Protein AF-A0A8W7PUM1-F1 (afdb_monomer)

pLDDT: mean 73.96, std 24.5, range [22.12, 98.56]

Mean predicted aligned error: 22.39 Å

Solvent-accessible surface area (backbone atoms only — not comparable to full-atom values): 66148 Å² total; per-residue (Å²): 107,73,69,59,56,50,51,50,50,53,51,52,50,50,52,53,50,51,54,59,72,36,48,46,68,78,64,76,44,59,55,63,87,59,45,91,87,32,18,67,40,47,52,39,75,71,54,68,24,15,53,37,55,51,51,27,52,63,49,71,75,51,88,57,59,55,34,34,40,26,49,38,89,42,69,29,36,38,44,60,37,40,63,61,45,46,36,44,36,48,77,52,21,82,36,36,69,31,47,71,40,37,59,41,69,84,87,32,35,56,35,45,15,80,89,38,40,53,60,70,63,26,54,54,51,50,61,72,56,49,69,68,60,33,72,76,41,48,66,66,45,44,65,56,50,49,57,48,48,53,56,48,48,68,57,44,52,60,44,16,72,69,54,36,74,44,44,42,40,55,55,38,35,23,45,43,42,32,38,44,34,40,54,42,70,62,44,84,64,54,32,71,82,34,88,76,33,81,85,47,52,46,61,53,60,69,68,36,70,82,40,66,66,52,45,51,25,52,43,16,32,69,62,36,34,65,54,31,73,71,69,68,55,58,74,58,58,71,65,45,51,48,52,31,43,51,56,46,50,50,54,51,52,51,45,70,76,37,69,86,70,74,65,95,33,52,54,47,52,51,54,47,52,32,70,78,32,70,77,92,68,36,59,48,71,51,37,48,16,17,39,53,44,47,51,52,54,60,50,26,60,34,31,18,46,54,38,35,48,36,53,53,50,30,54,72,30,64,66,60,39,49,53,38,39,55,49,51,47,52,51,27,60,75,48,73,15,35,86,43,81,65,53,67,67,69,43,56,63,51,49,20,39,53,49,41,35,35,41,73,57,22,56,43,20,55,47,61,23,20,26,70,40,73,41,74,42,90,95,39,95,89,44,61,50,47,53,75,38,36,35,37,37,42,46,44,32,46,36,54,32,55,94,36,22,63,66,43,88,59,92,52,33,65,37,66,36,91,89,60,59,55,52,44,77,67,52,70,52,61,55,52,53,49,94,80,28,58,74,53,55,69,54,40,51,50,55,26,49,54,54,46,51,59,46,57,46,44,36,44,67,44,62,77,62,71,86,80,76,53,55,38,31,54,35,67,47,79,46,50,53,91,52,48,43,25,32,29,30,66,38,90,86,47,55,71,70,35,74,74,76,66,56,61,65,62,56,48,46,54,46,49,52,50,48,54,52,48,51,49,51,50,50,48,51,47,51,52,47,52,54,50,53,66,73,67,72,85,84,91,85,85,86,84,87,87,89,79,88,86,87,87,85,79,89,82,89,90,89,74,92,70,81,80,57,58,67,59,54,47,44,47,36,46,57,55,23,41,89,82,60,70,68,69,39,41,49,66,61,54,44,53,57,37,26,69,72,71,75,45,93,71,64,64,68,57,53,49,50,51,52,52,52,39,33,75,69,63,46,29,43,71,44,86,42,79,53,96,90,40,88,36,36,32,38,62,47,60,44,31,70,62,31,41,54,51,38,51,56,65,51,73,79,64,76,87,86,78,88,86,83,84,88,88,86,81,89,88,81,87,79,91,87,88,86,88,89,87,82,93,88,91,89,88,89,84,88,88,83,91,82,91,86,86,83,90,80,91,89,85,76,81,80,63,64,70,60,53,59,54,51,52,52,58,73,68,50,76,47,74,67,51,50,47,52,49,51,51,51,50,51,49,50,49,60,74,66,47,81,45,75,67,54,51,52,46,60,57,64,70,52,70,85,75,80,81,87,83,75,52,72,40,96,54,46,32,59,68,54,45,46,59,62,53,80,72,63,81,90,86,83,88,84,88,85,85,83,80,87,84,88,85,89,83,86,85,86,89,80,91,83,92,81,91,83,90,90,88,86,86,84,84,89,77,92,81,88,81,91,83,91,86,82,88,84,91,88,86,89,83,89,84,89,87,86,91,87,94,85,91,83,92,75,81,83,83,84,77,94,41,49,30,35,38,80,52,81,53,100,67,40,38,77,88,74,36,72,36,97,50,33,76,68,41,96,48,60,96,76,41,37,36,35,23,44,46,74,54,78,85,70,86,87,73,95,82,82,80,91,72,84,83,82,87,80,87,79,88,83,89,77,88,83,81,85,85,79,92,74,81,68,67,78,41,74,55,53,86,78,97,74,59,73,91,77,54,70,44,62,82,76,43,76,29,50,34,41,37,36,55,66,51,63,68,75,91,65,95,61,106,58,83,64,45,51,74,67,58,60,64,65,48,55,64,48,54,32,38,74,44,25,38,36,40,40,49,34,63,79,77,36,49,61,52,49,60,47,39,38,49,76,47,60,26,50,76,79,50,65,35,33,39,36,28,19,43,100,84,73,43,73,42,70,48,79,48,90,97,54,94,61,62,49,36,58,49,38,29,41,27,26,37,21,73,77,58,85,79,56,50,79,80,82,67,79,58,65,45,82,42,61,71,65,61,95,89,53,74,61,70,65,57,58,56,51,49,40,63,30,38,65,64,49,48,35,42,67,44,77,64,53,95,86,65,60,37,69,32,45

Radius of gyration: 42.11 Å; Cα contacts (8 Å, |Δi|>4): 1320; chains: 1; bounding box: 124×112×113 Å

InterPro domains:
  IPR001128 Cytochrome P450 [PF00067] (59-478)
  IPR001128 Cytochrome P450 [PR00385] (298-315)
  IPR001128 Cytochrome P450 [PR00385] (352-363)
  IPR001128 Cytochrome P450 [PR00385] (429-438)
  IPR002401 Cytochrome P450, E-class, group I [PR00463] (287-304)
  IPR002401 Cytochrome P450, E-class, group I [PR00463] (307-333)
  IPR002401 Cytochrome P450, E-class, group I [PR00463] (394-418)
  IPR002401 Cytochrome P450, E-class, group I [PR00463] (428-438)
  IPR002401 Cytochrome P450, E-class, group I [PR00463] (438-461)
  IPR007757 MT-A70-like [PF05063] (944-1099)
  IPR007757 MT-A70-like [PS51143] (906-1099)
  IPR017972 Cytochrome P450, conserved site [PS00086] (431-440)
  IPR029063 S-adenosyl-L-methionine-dependent methyltransferase superfamily [SSF53335] (942-1084)
  IPR036396 Cytochrome P450 superfamily [G3DSA:1.10.630.10] (12-500)
  IPR036396 Cytochrome P450 superfamily [SSF48264] (19-492)
  IPR050476 Insect Cytochrome P450 Detoxification [PTHR24292] (3-487)

Organism: Anopheles coluzzii (NCBI:txid1518534)

Secondary structure (DSSP, 8-state):
-HHHHHHHHHHHHHHHHHHHTTTTGGGT--BPPPBTTTBT-HHHHTTSS-HHHHHHHHHHT---SEEEEEETTEEEEEE--HHHHHHHHHTSGGGG-B-----BTTTBGGG-STTT--HHHHHHHHHHHGGGGSHHHHHHHHHHHHHHHHHHHHHHHHHHHTT-EEEHHHHHHHHHHHHHIIIIISS---TTT-TT-TTTHHHHHHT-TT-HHHHHHHHHHHT-HHHHHHH---SS-HHHHHHHHHHHHHHHHHHHH-TT----SHHHHHHHHHHS--GGGSPPHHHHHHHHHHHHHHHHHHHHHHHHHHHHHHHT-HHHHHHHHHHHHHHHHHTTT---TTHHHH-HHHHHHHHHHHHHS-SSSEEEEE-SS-EEPTT-TT-EE-TT-EEEEEHHHHTT-TTTSSSTTS--GGGG-SSS--S-TTT--TT--STTS-SSHHHHHHHHHHHHHHHHTTEEEEESS-SS--B-TT-SS--BTT--EEEEEE-TT----------HHHHHHHHHHHHHHHHHHHHHHHHHHHHHHHTT-----------------------S-----HHHHHHHHHHHH-TT--SSEEHHHHHHHHHHHHTS---HHHHHHHHHHHHHTTSEEEEEEEETTEEEEEEEEE-HHHHHHHHHHHHHT-PPPPP----------------------------------------SSTTTHHHHHHHHHHHHSPPHHHHHHHHHHHHHHHHHHS--HHHHHHHHHTS-SS---PPPEEEEEEHHHHHHHHTT-------------------------------------------------------------------------SEEEEEE--TT--GGG-B-TTGGG-TTTTT--SBEEEE--------------PPP-------------------PPP------TTTS-GGGG---SEEEE---B--SS--SS--B-HHHHHH-SHHHH-SSEEEEEEE-TTHHHHHHHHHHHTT-EEEEEEEEEEE-TTSPBP-B--TT-SS-B-EEEEEEEEES--S---TTSS-SEEEEE--STT---THHHHHHHHHSTT--EEEES--TT---TT-

Nearest PDB structures (foldseek):
  2v0m-assembly3_C  TM=9.071E-01  e=1.829E-29  Homo sapiens
  5k7u-assembly1_A  TM=9.657E-01  e=1.139E-23  Homo sapiens
  8vz7-assembly1_A  TM=8.121E-01  e=1.557E-19  Homo sapiens
  1og2-assembly1_A  TM=8.082E-01  e=1.223E-19  Homo sapiens
  7rl2-assembly1_A  TM=8.105E-01  e=2.650E-19  Homo sapiens

Sequence (1099 aa):
MFVYTLALFTVVLYLALRYVYSYWARQGFPHLRPEIPYGNLRALAEKRESFGVTVNELYARSTERLLGVYLFFRPAILVRDAHLAKRILVADFQHFHDRGVFCDEHRDPMSANLFALPGARWKRLRAKLTPTFTSGQLRQMMPTFLDVSEKLLAELEPLAAEGRVVDMRDISSRYVLDVIATVFFGFETHCLRDPNDPFVEPLRDLNNPNSFVNNIRSAGVFVCPGLLKLTGLSSLPPGMRQFATEVVTHQIEHRERHPQQRRKDFIQLLIDLRREANGQDALTIAQCAANVFLFYVAGADTSTGVISFTLHELTHNGEALAKARQEIDHVLERHGGVISYESLQELAYLDLCVKETLRKYPGLPILNRVCTEDYPVPGAADVVIRAGTQVIIPLLGISMDEKYFPEPEVYMPERFDEQTPNYDPDAYYPFGLGPRNCIGLRQGIMLSKIGLVLMLSRFDFEATVPRKVRFEPANVTLTPDGGLPMKITVRDDRAKVQLSSINMSSWEEIQAVKVKRNSLREKLEKRKKERQDLLGNSSPGGPGAVAGLIKIESATNLSEDKDIDAEVEKCLVQVLADKSLILPSNSAQIAELVEKHVQKAVLRDSIAYYLHKLAGQKLINVKEVSIGGTVGYEVISAEHINLQALHDDMAMNHGPAGPGNRDGHKRKADCSKDLPDGGSKVARGTLAGAKDEGRKGNSVDASLSCKASDILSLLSLPSTREKQSKKVGEEILELLSKPTAKERSLVEKFKSQGGAQVMEFCPHGTRIECMRSSEASPESKEPSDSKKAHETDDEFEKDKETAVPAEDVSNKSDAVGPNEIKLEPESSEAASAEPRLEAEDTKTKYQCNKLHFKKIIQNHTDETLGDCSFLNTCFHMDTCKYVHYEVDTYVDQTPNTVPAKFETTDEHVAGPKRPIADASATLYPPQWIQCDLRFLDMTVLGKFAVVMADPPWDIHMELPYGTMSDDEMRQLGVPALQDDGLIFLWVTGRAMELGRECLKLWGYERVDELIWVKTNQLQRIIRTGRTGHWLNHGKEHCLVGMKGNPPNLNRGLDCDVIVAEVRATSHKPDEIYGIIERLSPGTRKIELFGRPHNVQPNW

Structure (mmCIF, N/CA/C/O backbone):
data_AF-A0A8W7PUM1-F1
#
_entry.id   AF-A0A8W7PUM1-F1
#
loop_
_atom_site.group_PDB
_atom_site.id
_atom_site.type_symbol
_atom_site.label_atom_id
_atom_site.label_alt_id
_atom_site.label_comp_id
_atom_site.label_asym_id
_atom_site.label_entity_id
_atom_site.label_seq_id
_atom_site.pdbx_PDB_ins_code
_atom_site.Cartn_x
_atom_site.Cartn_y
_atom_site.Cartn_z
_atom_site.occupancy
_atom_site.B_iso_or_equiv
_atom_site.auth_seq_id
_atom_site.auth_comp_id
_atom_site.auth_asym_id
_atom_site.auth_atom_id
_atom_site.pdbx_PDB_model_num
ATOM 1 N N . MET A 1 1 ? 10.430 26.021 -53.546 1.00 79.44 1 MET A N 1
ATOM 2 C CA . MET A 1 1 ? 11.208 25.487 -52.405 1.00 79.44 1 MET A CA 1
ATOM 3 C C . MET A 1 1 ? 10.332 25.174 -51.199 1.00 79.44 1 MET A C 1
ATOM 5 O O . MET A 1 1 ? 10.049 24.000 -51.038 1.00 79.44 1 MET A O 1
ATOM 9 N N . PHE A 1 2 ? 9.837 26.155 -50.427 1.00 87.81 2 PHE A N 1
ATOM 10 C CA . PHE A 1 2 ? 9.147 25.932 -49.135 1.00 87.81 2 PHE A CA 1
ATOM 11 C C . PHE A 1 2 ? 8.124 24.770 -49.097 1.00 87.81 2 PHE A C 1
ATOM 13 O O . PHE A 1 2 ? 8.197 23.914 -48.218 1.00 87.81 2 PHE A O 1
ATOM 20 N N . VAL A 1 3 ? 7.223 24.684 -50.086 1.00 91.00 3 VAL A N 1
ATOM 21 C CA . VAL A 1 3 ? 6.227 23.595 -50.185 1.00 91.00 3 VAL A CA 1
ATOM 22 C C . VAL A 1 3 ? 6.885 22.217 -50.341 1.00 91.00 3 VAL A C 1
ATOM 24 O O . VAL A 1 3 ? 6.496 21.277 -49.657 1.00 91.00 3 VAL A O 1
ATOM 27 N N . TYR A 1 4 ? 7.925 22.093 -51.172 1.00 91.69 4 TYR A N 1
ATOM 28 C CA . TYR A 1 4 ? 8.663 20.838 -51.357 1.00 91.69 4 TYR A CA 1
ATOM 29 C C . TYR A 1 4 ? 9.466 20.442 -50.114 1.00 91.69 4 TYR A C 1
ATOM 31 O O . TYR A 1 4 ? 9.521 19.264 -49.782 1.00 91.69 4 TYR A O 1
ATOM 39 N N . THR A 1 5 ? 10.043 21.404 -49.384 1.00 91.25 5 THR A N 1
ATOM 40 C CA . THR A 1 5 ? 10.724 21.116 -48.110 1.00 91.25 5 THR A CA 1
ATOM 41 C C . THR A 1 5 ? 9.745 20.680 -47.020 1.00 91.25 5 THR A C 1
ATOM 43 O O . THR A 1 5 ? 10.064 19.778 -46.252 1.00 91.25 5 THR A O 1
ATOM 46 N N . LEU A 1 6 ? 8.532 21.246 -46.986 1.00 92.75 6 LEU A N 1
ATOM 47 C CA . LEU A 1 6 ? 7.474 20.825 -46.062 1.00 92.75 6 LEU A CA 1
ATOM 48 C C . LEU A 1 6 ? 6.913 19.439 -46.432 1.00 92.75 6 LEU A C 1
ATOM 50 O O . LEU A 1 6 ? 6.714 18.603 -45.551 1.00 92.75 6 LEU A O 1
ATOM 54 N N . ALA A 1 7 ? 6.724 19.159 -47.726 1.00 92.69 7 ALA A N 1
ATOM 55 C CA . ALA A 1 7 ? 6.322 17.842 -48.224 1.00 92.69 7 ALA A CA 1
ATOM 56 C C . ALA A 1 7 ? 7.382 16.769 -47.912 1.00 92.69 7 ALA A C 1
ATOM 58 O O . ALA A 1 7 ? 7.054 15.713 -47.380 1.00 92.69 7 ALA A O 1
ATOM 59 N N . LEU A 1 8 ? 8.667 17.057 -48.149 1.00 94.00 8 LEU A N 1
ATOM 60 C CA . LEU A 1 8 ? 9.760 16.152 -47.790 1.00 94.00 8 LEU A CA 1
ATOM 61 C C . LEU A 1 8 ? 9.818 15.909 -46.274 1.00 94.00 8 LEU A C 1
ATOM 63 O O . LEU A 1 8 ? 9.903 14.762 -45.848 1.00 94.00 8 LEU A O 1
ATOM 67 N N . PHE A 1 9 ? 9.718 16.963 -45.457 1.00 94.25 9 PHE A N 1
ATOM 68 C CA . PHE A 1 9 ? 9.717 16.843 -43.997 1.00 94.25 9 PHE A CA 1
ATOM 69 C C . PHE A 1 9 ? 8.544 15.996 -43.482 1.00 94.25 9 PHE A C 1
ATOM 71 O O . PHE A 1 9 ? 8.743 15.117 -42.648 1.00 94.25 9 PHE A O 1
ATOM 78 N N . THR A 1 10 ? 7.333 16.214 -44.000 1.00 91.44 10 THR A N 1
ATOM 79 C CA . THR A 1 10 ? 6.138 15.448 -43.605 1.00 91.44 10 THR A CA 1
ATOM 80 C C . THR A 1 10 ? 6.191 13.988 -44.062 1.00 91.44 10 THR A C 1
ATOM 82 O O . THR A 1 10 ? 5.814 13.112 -43.286 1.00 91.44 10 THR A O 1
ATOM 85 N N . VAL A 1 11 ? 6.738 13.692 -45.248 1.00 94.56 11 VAL A N 1
ATOM 86 C CA . VAL A 1 11 ? 6.999 12.310 -45.697 1.00 94.56 11 VAL A CA 1
ATOM 87 C C . VAL A 1 11 ? 8.055 11.627 -44.823 1.00 94.56 11 VAL A C 1
ATOM 89 O O . VAL A 1 11 ? 7.828 10.509 -44.362 1.00 94.56 11 VAL A O 1
ATOM 92 N N . VAL A 1 12 ? 9.180 12.290 -44.531 1.00 94.81 12 VAL A N 1
ATOM 93 C CA . VAL A 1 12 ? 10.233 11.751 -43.649 1.00 94.81 12 VAL A CA 1
ATOM 94 C C . VAL A 1 12 ? 9.695 11.507 -42.236 1.00 94.81 12 VAL A C 1
ATOM 96 O O . VAL A 1 12 ? 9.930 10.440 -41.674 1.00 94.81 12 VAL A O 1
ATOM 99 N N . LEU A 1 13 ? 8.916 12.442 -41.684 1.00 92.06 13 LEU A N 1
ATOM 100 C CA . LEU A 1 13 ? 8.271 12.300 -40.378 1.00 92.06 13 LEU A CA 1
ATOM 101 C C . LEU A 1 13 ? 7.265 11.138 -40.362 1.00 92.06 13 LEU A C 1
ATOM 103 O O . LEU A 1 13 ? 7.278 10.337 -39.430 1.00 92.06 13 LEU A O 1
ATOM 107 N N . TYR A 1 14 ? 6.433 11.000 -41.398 1.00 92.06 14 TYR A N 1
ATOM 108 C CA . TYR A 1 14 ? 5.490 9.887 -41.523 1.00 92.06 14 TYR A CA 1
ATOM 109 C C . TYR A 1 14 ? 6.205 8.529 -41.605 1.00 92.06 14 TYR A C 1
ATOM 111 O O . TYR A 1 14 ? 5.814 7.587 -40.915 1.00 92.06 14 TYR A O 1
ATOM 119 N N . LEU A 1 15 ? 7.280 8.425 -42.393 1.00 93.44 15 LEU A N 1
ATOM 120 C CA . LEU A 1 15 ? 8.081 7.203 -42.501 1.00 93.44 15 LEU A CA 1
ATOM 121 C C . LEU A 1 15 ? 8.812 6.875 -41.190 1.00 93.44 15 LEU A C 1
ATOM 123 O O . LEU A 1 15 ? 8.818 5.715 -40.779 1.00 93.44 15 LEU A O 1
ATOM 127 N N . ALA A 1 16 ? 9.357 7.875 -40.491 1.00 91.88 16 ALA A N 1
ATOM 128 C CA . ALA A 1 16 ? 9.986 7.696 -39.183 1.00 91.88 16 ALA A CA 1
ATOM 129 C C . ALA A 1 16 ? 8.978 7.228 -38.117 1.00 91.88 16 ALA A C 1
ATOM 131 O O . ALA A 1 16 ? 9.247 6.272 -37.387 1.00 91.88 16 ALA A O 1
ATOM 132 N N . LEU A 1 17 ? 7.785 7.832 -38.068 1.00 91.50 17 LEU A N 1
ATOM 133 C CA . LEU A 1 17 ? 6.700 7.389 -37.189 1.00 91.50 17 LEU A CA 1
ATOM 134 C C . LEU A 1 17 ? 6.252 5.965 -37.542 1.00 91.50 17 LEU A C 1
ATOM 136 O O . LEU A 1 17 ? 6.160 5.123 -36.653 1.00 91.50 17 LEU A O 1
ATOM 140 N N . ARG A 1 18 ? 6.057 5.643 -38.827 1.00 92.00 18 ARG A N 1
ATOM 141 C CA . ARG A 1 18 ? 5.729 4.280 -39.283 1.00 92.00 18 ARG A CA 1
ATOM 142 C C . ARG A 1 18 ? 6.819 3.265 -38.909 1.00 92.00 18 ARG A C 1
ATOM 144 O O . ARG A 1 18 ? 6.493 2.137 -38.550 1.00 92.00 18 ARG A O 1
ATOM 151 N N . TYR A 1 19 ? 8.095 3.653 -38.931 1.00 92.69 19 TYR A N 1
ATOM 152 C CA . TYR A 1 19 ? 9.201 2.804 -38.482 1.00 92.69 19 TYR A CA 1
ATOM 153 C C . TYR A 1 19 ? 9.135 2.518 -36.971 1.00 92.69 19 TYR A C 1
ATOM 155 O O . TYR A 1 19 ? 9.243 1.354 -36.576 1.00 92.69 19 TYR A O 1
ATOM 163 N N . VAL A 1 20 ? 8.870 3.526 -36.131 1.00 91.69 20 VAL A N 1
ATOM 164 C CA . VAL A 1 20 ? 8.638 3.349 -34.680 1.00 91.69 20 VAL A CA 1
ATOM 165 C C . VAL A 1 20 ? 7.423 2.446 -34.423 1.00 91.69 20 VAL A C 1
ATOM 167 O O . VAL A 1 20 ? 7.523 1.438 -33.721 1.00 91.69 20 VAL A O 1
ATOM 170 N N . TYR A 1 21 ? 6.299 2.740 -35.077 1.00 94.56 21 TYR A N 1
ATOM 171 C CA . TYR A 1 21 ? 5.039 2.000 -34.960 1.00 94.56 21 TYR A CA 1
ATOM 172 C C . TYR A 1 21 ? 5.033 0.607 -35.606 1.00 94.56 21 TYR A C 1
ATOM 174 O O . TYR A 1 21 ? 4.054 -0.122 -35.475 1.00 94.56 21 TYR A O 1
ATOM 182 N N . SER A 1 22 ? 6.128 0.210 -36.259 1.00 93.94 22 SER A N 1
ATOM 183 C CA . SER A 1 22 ? 6.341 -1.160 -36.744 1.00 93.94 22 SER A CA 1
ATOM 184 C C . SER A 1 22 ? 7.182 -2.025 -35.800 1.00 93.94 22 SER A C 1
ATOM 186 O O . SER A 1 22 ? 7.382 -3.196 -36.101 1.00 93.94 22 SER A O 1
ATOM 188 N N . TYR A 1 23 ? 7.705 -1.478 -34.692 1.00 94.44 23 TYR A N 1
ATOM 189 C CA . TYR A 1 23 ? 8.592 -2.207 -33.773 1.00 94.44 23 TYR A CA 1
ATOM 190 C C . TYR A 1 23 ? 8.029 -3.570 -33.330 1.00 94.44 23 TYR A C 1
ATOM 192 O O . TYR A 1 23 ? 8.692 -4.570 -33.574 1.00 94.44 23 TYR A O 1
ATOM 200 N N . TRP A 1 24 ? 6.811 -3.648 -32.775 1.00 94.62 24 TRP A N 1
ATOM 201 C CA . TRP A 1 24 ? 6.265 -4.936 -32.314 1.00 94.62 24 TRP A CA 1
ATOM 202 C C . TRP A 1 24 ? 6.048 -5.940 -33.456 1.00 94.62 24 TRP A C 1
ATOM 204 O O . TRP A 1 24 ? 6.429 -7.101 -33.325 1.00 94.62 24 TRP A O 1
ATOM 214 N N . ALA A 1 25 ? 5.553 -5.481 -34.611 1.00 92.50 25 ALA A N 1
ATOM 215 C CA . ALA A 1 25 ? 5.431 -6.306 -35.816 1.00 92.50 25 ALA A CA 1
ATOM 216 C C . ALA A 1 25 ? 6.792 -6.854 -36.294 1.00 92.50 25 ALA A C 1
ATOM 218 O O . ALA A 1 25 ? 6.900 -8.025 -36.642 1.00 92.50 25 ALA A O 1
ATOM 219 N N . ARG A 1 26 ? 7.855 -6.038 -36.241 1.00 92.44 26 ARG A N 1
ATOM 220 C CA . ARG A 1 26 ? 9.241 -6.437 -36.557 1.00 92.44 26 ARG A CA 1
ATOM 221 C C . ARG A 1 26 ? 9.910 -7.300 -35.480 1.00 92.44 26 ARG A C 1
ATOM 223 O O . ARG A 1 26 ? 11.069 -7.670 -35.642 1.00 92.44 26 ARG A O 1
ATOM 230 N N . GLN A 1 27 ? 9.229 -7.594 -34.377 1.00 87.12 27 GLN A N 1
ATOM 231 C CA . GLN A 1 27 ? 9.673 -8.539 -33.346 1.00 87.12 27 GLN A CA 1
ATOM 232 C C . GLN A 1 27 ? 8.769 -9.782 -33.281 1.00 87.12 27 GLN A C 1
ATOM 234 O O . GLN A 1 27 ? 8.919 -10.575 -32.361 1.00 87.12 27 GLN A O 1
ATOM 239 N N . GLY A 1 28 ? 7.812 -9.939 -34.209 1.00 85.94 28 GLY A N 1
ATOM 240 C CA . GLY A 1 28 ? 6.838 -11.041 -34.189 1.00 85.94 28 GLY A CA 1
ATOM 241 C C . GLY A 1 28 ? 5.878 -11.018 -32.991 1.00 85.94 28 GLY A C 1
ATOM 242 O O . GLY A 1 28 ? 5.158 -11.982 -32.763 1.00 85.94 28 GLY A O 1
ATOM 243 N N . PHE A 1 29 ? 5.862 -9.935 -32.208 1.00 90.12 29 PHE A N 1
ATOM 244 C CA . PHE A 1 29 ? 5.186 -9.890 -30.913 1.00 90.12 29 PHE A CA 1
ATOM 245 C C . PHE A 1 29 ? 3.680 -9.594 -31.084 1.00 90.12 29 PHE A C 1
ATOM 247 O O . PHE A 1 29 ? 3.346 -8.658 -31.825 1.00 90.12 29 PHE A O 1
ATOM 254 N N . PRO A 1 30 ? 2.759 -10.303 -30.398 1.00 91.75 30 PRO A N 1
ATOM 255 C CA . PRO A 1 30 ? 1.322 -10.015 -30.457 1.00 91.75 30 PRO A CA 1
ATOM 256 C C . PRO A 1 30 ? 1.021 -8.586 -29.991 1.00 91.75 30 PRO A C 1
ATOM 258 O O . PRO A 1 30 ? 1.384 -8.207 -28.879 1.00 91.75 30 PRO A O 1
ATOM 261 N N . HIS A 1 31 ? 0.396 -7.752 -30.827 1.00 94.31 31 HIS A N 1
ATOM 262 C CA . HIS A 1 31 ? 0.266 -6.315 -30.555 1.00 94.31 31 HIS A CA 1
ATOM 263 C C . HIS A 1 31 ? -1.018 -5.696 -31.112 1.00 94.31 31 HIS A C 1
ATOM 265 O O . HIS A 1 31 ? -1.560 -6.141 -32.122 1.00 94.31 31 HIS A O 1
ATOM 271 N N . LEU A 1 32 ? -1.473 -4.607 -30.486 1.00 94.50 32 LEU A N 1
ATOM 272 C CA . LEU A 1 32 ? -2.573 -3.799 -31.013 1.00 94.50 32 LEU A CA 1
ATOM 273 C C . LEU A 1 32 ? -2.058 -2.803 -32.052 1.00 94.50 32 LEU A C 1
ATOM 275 O O . LEU A 1 32 ? -1.153 -2.012 -31.776 1.00 94.50 32 LEU A O 1
ATOM 279 N N . ARG A 1 33 ? -2.689 -2.787 -33.231 1.00 92.50 33 ARG A N 1
ATOM 280 C CA . ARG A 1 33 ? -2.380 -1.847 -34.317 1.00 92.50 33 ARG A CA 1
ATOM 281 C C . ARG A 1 33 ? -2.421 -0.389 -33.810 1.00 92.50 33 ARG A C 1
ATOM 283 O O . ARG A 1 33 ? -3.480 0.048 -33.363 1.00 92.50 33 ARG A O 1
ATOM 290 N N . PRO A 1 34 ? -1.314 0.370 -33.885 1.00 92.88 34 PRO A N 1
ATOM 291 C CA . PRO A 1 34 ? -1.282 1.763 -33.445 1.00 92.88 34 PRO A CA 1
ATOM 292 C C . PRO A 1 34 ? -1.890 2.722 -34.478 1.00 92.88 34 PRO A C 1
ATOM 294 O O . PRO A 1 34 ? -1.804 2.508 -35.690 1.00 92.88 34 PRO A O 1
ATOM 297 N N . GLU A 1 35 ? -2.431 3.833 -33.985 1.00 91.88 35 GLU A N 1
ATOM 298 C CA . GLU A 1 35 ? -2.834 4.999 -34.768 1.00 91.88 35 GLU A CA 1
ATOM 299 C C . GLU A 1 35 ? -1.715 6.051 -34.764 1.00 91.88 35 GLU A C 1
ATOM 301 O O . GLU A 1 35 ? -1.181 6.420 -33.717 1.00 91.88 35 GLU A O 1
ATOM 306 N N . ILE A 1 36 ? -1.353 6.576 -35.935 1.00 89.88 36 ILE A N 1
ATOM 307 C CA . ILE A 1 36 ? -0.339 7.636 -36.048 1.00 89.88 36 ILE A CA 1
ATOM 308 C C . ILE A 1 36 ? -1.031 8.995 -35.834 1.00 89.88 36 ILE A C 1
ATOM 310 O O . ILE A 1 36 ? -2.015 9.248 -36.529 1.00 89.88 36 ILE A O 1
ATOM 314 N N . PRO A 1 37 ? -0.548 9.894 -34.946 1.00 88.31 37 PRO A N 1
ATOM 315 C CA . PRO A 1 37 ? 0.693 9.852 -34.157 1.00 88.31 37 PRO A CA 1
ATOM 316 C C . PRO A 1 37 ? 0.498 9.497 -32.661 1.00 88.31 37 PRO A C 1
ATOM 318 O O . PRO A 1 37 ? 1.332 9.864 -31.836 1.00 88.31 37 PRO A O 1
ATOM 321 N N . TYR A 1 38 ? -0.608 8.854 -32.276 1.00 88.75 38 TYR A N 1
ATOM 322 C CA . TYR A 1 38 ? -1.003 8.666 -30.868 1.00 88.75 38 TYR A CA 1
ATOM 323 C C . TYR A 1 38 ? -0.606 7.309 -30.258 1.00 88.75 38 TYR A C 1
ATOM 325 O O . TYR A 1 38 ? -0.757 7.105 -29.051 1.00 88.75 38 TYR A O 1
ATOM 333 N N . GLY A 1 39 ? -0.105 6.369 -31.061 1.00 92.25 39 GLY A N 1
ATOM 334 C CA . GLY A 1 39 ? 0.108 4.992 -30.622 1.00 92.25 39 GLY A CA 1
ATOM 335 C C . GLY A 1 39 ? -1.233 4.313 -30.365 1.00 92.25 39 GLY A C 1
ATOM 336 O O . GLY A 1 39 ? -2.104 4.329 -31.229 1.00 92.25 39 GLY A O 1
ATOM 337 N N . ASN A 1 40 ? -1.425 3.744 -29.178 1.00 93.69 40 ASN A N 1
ATOM 338 C CA . ASN A 1 40 ? -2.722 3.200 -28.766 1.00 93.69 40 ASN A CA 1
ATOM 339 C C . ASN A 1 40 ? -3.477 4.128 -27.788 1.00 93.69 40 ASN A C 1
ATOM 341 O O . ASN A 1 40 ? -4.542 3.763 -27.305 1.00 93.69 40 ASN A O 1
ATOM 345 N N . LEU A 1 41 ? -2.959 5.331 -27.498 1.00 90.81 41 LEU A N 1
ATOM 346 C CA . LEU A 1 41 ? -3.507 6.256 -26.490 1.00 90.81 41 LEU A CA 1
ATOM 347 C C . LEU A 1 41 ? -4.312 7.418 -27.096 1.00 90.81 41 LEU A C 1
ATOM 349 O O . LEU A 1 41 ? -4.270 8.546 -26.602 1.00 90.81 41 LEU A O 1
ATOM 353 N N . ARG A 1 42 ? -5.047 7.164 -28.183 1.00 89.94 42 ARG A N 1
ATOM 354 C CA . ARG A 1 42 ? -5.805 8.209 -28.884 1.00 89.94 42 ARG A CA 1
ATOM 355 C C . ARG A 1 42 ? -6.915 8.824 -28.022 1.00 89.94 42 ARG A C 1
ATOM 357 O O . ARG A 1 42 ? -7.019 10.045 -27.987 1.00 89.94 42 ARG A O 1
ATOM 364 N N . ALA A 1 43 ? -7.692 8.018 -27.297 1.00 87.44 43 ALA A N 1
ATOM 365 C CA . ALA A 1 43 ? -8.768 8.522 -26.436 1.00 87.44 43 ALA A CA 1
ATOM 366 C C . ALA A 1 43 ? -8.249 9.453 -25.323 1.00 87.44 43 ALA A C 1
ATOM 368 O O . ALA A 1 43 ? -8.803 10.531 -25.105 1.00 87.44 43 ALA A O 1
ATOM 369 N N . LEU A 1 44 ? -7.120 9.091 -24.703 1.00 86.12 44 LEU A N 1
ATOM 370 C CA . LEU A 1 44 ? -6.387 9.934 -23.756 1.00 86.12 44 LEU A CA 1
ATOM 371 C C . LEU A 1 44 ? -5.902 11.248 -24.400 1.00 86.12 44 LEU A C 1
ATOM 373 O O . LEU A 1 44 ? -6.056 12.322 -23.821 1.00 86.12 44 LEU A O 1
ATOM 377 N N . ALA A 1 45 ? -5.336 11.181 -25.611 1.00 84.62 45 ALA A N 1
ATOM 378 C CA . ALA A 1 45 ? -4.835 12.349 -26.341 1.00 84.62 45 ALA A CA 1
ATOM 379 C C . ALA A 1 45 ? -5.952 13.313 -26.788 1.00 84.62 45 ALA A C 1
ATOM 381 O O . ALA A 1 45 ? -5.761 14.527 -26.784 1.00 84.62 45 ALA A O 1
ATOM 382 N N . GLU A 1 46 ? -7.122 12.775 -27.137 1.00 86.69 46 GLU A N 1
ATOM 383 C CA . GLU A 1 46 ? -8.339 13.519 -27.484 1.00 86.69 46 GLU A CA 1
ATOM 384 C C . GLU A 1 46 ? -9.167 13.923 -26.239 1.00 86.69 46 GLU A C 1
ATOM 386 O O . GLU A 1 46 ? -10.291 14.397 -26.391 1.00 86.69 46 GLU A O 1
ATOM 391 N N . LYS A 1 47 ? -8.624 13.753 -25.017 1.00 83.75 47 LYS A N 1
ATOM 392 C CA . LYS A 1 47 ? -9.274 14.021 -23.715 1.00 83.75 47 LYS A CA 1
ATOM 393 C C . LYS A 1 47 ? -10.678 13.400 -23.560 1.00 83.75 47 LYS A C 1
ATOM 395 O O . LYS A 1 47 ? -11.572 14.029 -23.000 1.00 83.75 47 LYS A O 1
ATOM 400 N N . ARG A 1 48 ? -10.887 12.166 -24.028 1.00 86.06 48 ARG A N 1
ATOM 401 C CA . ARG A 1 48 ? -12.151 11.432 -23.807 1.00 86.06 48 ARG A CA 1
ATOM 402 C C . ARG A 1 48 ? -12.160 10.583 -22.536 1.00 86.06 48 ARG A C 1
ATOM 404 O O . ARG A 1 48 ? -13.227 10.336 -21.992 1.00 86.06 48 ARG A O 1
ATOM 411 N N . GLU A 1 49 ? -10.992 10.149 -22.069 1.00 87.62 49 GLU A N 1
ATOM 412 C CA . GLU A 1 49 ? -10.841 9.136 -21.013 1.00 87.62 49 GLU A CA 1
ATOM 413 C C . GLU A 1 49 ? -9.643 9.418 -20.100 1.00 87.62 49 GLU A C 1
ATOM 415 O O . GLU A 1 49 ? -8.702 10.122 -20.483 1.00 87.62 49 GLU A O 1
ATOM 420 N N . SER A 1 50 ? -9.657 8.840 -18.895 1.00 88.88 50 SER A N 1
ATOM 421 C CA . SER A 1 50 ? -8.483 8.752 -18.020 1.00 88.88 50 SER A CA 1
ATOM 422 C C . SER A 1 50 ? -7.490 7.702 -18.537 1.00 88.88 50 SER A C 1
ATOM 424 O O . SER A 1 50 ? -7.858 6.776 -19.265 1.00 88.88 50 SER A O 1
ATOM 426 N N . PHE A 1 51 ? -6.217 7.795 -18.137 1.00 88.25 51 PHE A N 1
ATOM 427 C CA . PHE A 1 51 ? -5.196 6.846 -18.610 1.00 88.25 51 PHE A CA 1
ATOM 428 C C . PHE A 1 51 ? -5.503 5.399 -18.180 1.00 88.25 51 PHE A C 1
ATOM 430 O O . PHE A 1 51 ? -5.243 4.460 -18.930 1.00 88.25 51 PHE A O 1
ATOM 437 N N . GLY A 1 52 ? -6.115 5.221 -17.004 1.00 90.75 52 GLY A N 1
ATOM 438 C CA . GLY A 1 52 ? -6.573 3.920 -16.521 1.00 90.75 52 GLY A CA 1
ATOM 439 C C . GLY A 1 52 ? -7.679 3.300 -17.371 1.00 90.75 52 GLY A C 1
ATOM 440 O O . GLY A 1 52 ? -7.609 2.113 -17.681 1.00 90.75 52 GLY A O 1
ATOM 441 N N . VAL A 1 53 ? -8.669 4.103 -17.774 1.00 92.94 53 VAL A N 1
ATOM 442 C CA . VAL A 1 53 ? -9.799 3.643 -18.597 1.00 92.94 53 VAL A CA 1
ATOM 443 C C . VAL A 1 53 ? -9.325 3.255 -19.996 1.00 92.94 53 VAL A C 1
ATOM 445 O O . VAL A 1 53 ? -9.604 2.140 -20.426 1.00 92.94 53 VAL A O 1
ATOM 448 N N . THR A 1 54 ? -8.505 4.080 -20.657 1.00 93.38 54 THR A N 1
ATOM 449 C CA . THR A 1 54 ? -7.955 3.718 -21.975 1.00 93.38 54 THR A CA 1
ATOM 450 C C . THR A 1 54 ? -7.102 2.447 -21.902 1.00 93.38 54 THR A C 1
ATOM 452 O O . THR A 1 54 ? -7.186 1.598 -22.784 1.00 93.38 54 THR A O 1
ATOM 455 N N . VAL A 1 55 ? -6.303 2.247 -20.845 1.00 94.12 55 VAL A N 1
ATOM 456 C CA . VAL A 1 55 ? -5.537 0.995 -20.681 1.00 94.12 55 VAL A CA 1
ATOM 457 C C . VAL A 1 55 ? -6.449 -0.212 -20.405 1.00 94.12 55 VAL A C 1
ATOM 459 O O . VAL A 1 55 ? -6.141 -1.306 -20.876 1.00 94.12 55 VAL A O 1
ATOM 462 N N . ASN A 1 56 ? -7.582 -0.028 -19.721 1.00 94.81 56 ASN A N 1
ATOM 463 C CA . ASN A 1 56 ? -8.610 -1.062 -19.576 1.00 94.81 56 ASN A CA 1
ATOM 464 C C . ASN A 1 56 ? -9.251 -1.427 -20.931 1.00 94.81 56 ASN A C 1
ATOM 466 O O . ASN A 1 56 ? -9.394 -2.605 -21.248 1.00 94.81 56 ASN A O 1
ATOM 470 N N . GLU A 1 57 ? -9.537 -0.452 -21.800 1.00 93.81 57 GLU A N 1
ATOM 471 C CA . GLU A 1 57 ? -9.990 -0.764 -23.162 1.00 93.81 57 GLU A CA 1
ATOM 472 C C . GLU A 1 57 ? -8.946 -1.562 -23.956 1.00 93.81 57 GLU A C 1
ATOM 474 O O . GLU A 1 57 ? -9.284 -2.523 -24.646 1.00 93.81 57 GLU A O 1
ATOM 479 N N . LEU A 1 58 ? -7.663 -1.194 -23.864 1.00 94.94 58 LEU A N 1
ATOM 480 C CA . LEU A 1 58 ? -6.583 -1.935 -24.528 1.00 94.94 58 LEU A CA 1
ATOM 481 C C . LEU A 1 58 ? -6.415 -3.355 -23.961 1.00 94.94 58 LEU A C 1
ATOM 483 O O . LEU A 1 58 ? -6.016 -4.251 -24.700 1.00 94.94 58 LEU A O 1
ATOM 487 N N . TYR A 1 59 ? -6.755 -3.575 -22.688 1.00 96.19 59 TYR A N 1
ATOM 488 C CA . TYR A 1 59 ? -6.827 -4.904 -22.079 1.00 96.19 59 TYR A CA 1
ATOM 489 C C . TYR A 1 59 ? -7.990 -5.734 -22.640 1.00 96.19 59 TYR A C 1
ATOM 491 O O . TYR A 1 59 ? -7.794 -6.908 -22.941 1.00 96.19 59 TYR A O 1
ATOM 499 N N . ALA A 1 60 ? -9.174 -5.142 -22.815 1.00 95.06 60 ALA A N 1
ATOM 500 C CA . ALA A 1 60 ? -10.361 -5.838 -23.321 1.00 95.06 60 ALA A CA 1
ATOM 501 C C . ALA A 1 60 ? -10.294 -6.172 -24.828 1.00 95.06 60 ALA A C 1
ATOM 503 O O . ALA A 1 60 ? -10.953 -7.097 -25.294 1.00 95.06 60 ALA A O 1
ATOM 504 N N . ARG A 1 61 ? -9.481 -5.446 -25.609 1.00 94.75 61 ARG A N 1
ATOM 505 C CA . ARG A 1 61 ? -9.340 -5.615 -27.073 1.00 94.75 61 ARG A CA 1
ATOM 506 C C . ARG A 1 61 ? -8.495 -6.826 -27.514 1.00 94.75 61 ARG A C 1
ATOM 508 O O . ARG A 1 61 ? -8.199 -6.941 -28.702 1.00 94.75 61 ARG A O 1
ATOM 515 N N . SER A 1 62 ? -8.063 -7.698 -26.602 1.00 93.38 62 SER A N 1
ATOM 516 C CA . SER A 1 62 ? -7.305 -8.914 -26.930 1.00 93.38 62 SER A CA 1
ATOM 517 C C . SER A 1 62 ? -7.448 -9.983 -25.847 1.00 93.38 62 SER A C 1
ATOM 519 O O . SER A 1 62 ? -7.561 -9.660 -24.669 1.00 93.38 62 SER A O 1
ATOM 521 N N . THR A 1 63 ? -7.376 -11.256 -26.234 1.00 91.94 63 THR A N 1
ATOM 522 C CA . THR A 1 63 ? -7.296 -12.411 -25.324 1.00 91.94 63 THR A CA 1
ATOM 523 C C . THR A 1 63 ? -5.858 -12.786 -24.948 1.00 91.94 63 THR A C 1
ATOM 525 O O . THR A 1 63 ? -5.661 -13.590 -24.039 1.00 91.94 63 THR A O 1
ATOM 528 N N . GLU A 1 64 ? -4.854 -12.193 -25.601 1.00 92.12 64 GLU A N 1
ATOM 529 C CA . GLU A 1 64 ? -3.441 -12.563 -25.455 1.00 92.12 64 GLU A CA 1
ATOM 530 C C . GLU A 1 64 ? -2.895 -12.409 -24.032 1.00 92.12 64 GLU A C 1
ATOM 532 O O . GLU A 1 64 ? -3.324 -11.549 -23.261 1.00 92.12 64 GLU A O 1
ATOM 537 N N . ARG A 1 65 ? -1.895 -13.229 -23.690 1.00 92.75 65 ARG A N 1
ATOM 538 C CA . ARG A 1 65 ? -1.258 -13.238 -22.359 1.00 92.75 65 ARG A CA 1
ATOM 539 C C . ARG A 1 65 ? -0.414 -11.983 -22.101 1.00 92.75 65 ARG A C 1
ATOM 541 O O . ARG A 1 65 ? -0.420 -11.424 -21.000 1.00 92.75 65 ARG A O 1
ATOM 548 N N . LEU A 1 66 ? 0.309 -11.554 -23.133 1.00 94.81 66 LEU A N 1
ATOM 549 C CA . LEU A 1 66 ? 1.123 -10.344 -23.196 1.00 94.81 66 LEU A CA 1
ATOM 550 C C . LEU A 1 66 ? 0.787 -9.611 -24.493 1.00 94.81 66 LEU A C 1
ATOM 552 O O . LEU A 1 66 ? 0.665 -10.243 -25.537 1.00 94.81 66 LEU A O 1
ATOM 556 N N . LEU A 1 67 ? 0.660 -8.287 -24.433 1.00 95.50 67 LEU A N 1
ATOM 557 C CA . LEU A 1 67 ? 0.184 -7.494 -25.562 1.00 95.50 67 LEU A CA 1
ATOM 558 C C . LEU A 1 67 ? 1.074 -6.271 -25.797 1.00 95.50 67 LEU A C 1
ATOM 560 O O . LEU A 1 67 ? 1.189 -5.388 -24.947 1.00 95.50 67 LEU A O 1
ATOM 564 N N . GLY A 1 68 ? 1.704 -6.215 -26.967 1.00 96.25 68 GLY A N 1
ATOM 565 C CA . GLY A 1 68 ? 2.482 -5.073 -27.425 1.00 96.25 68 GLY A CA 1
ATOM 566 C C . GLY A 1 68 ? 1.578 -3.868 -27.676 1.00 96.25 68 GLY A C 1
ATOM 567 O O . GLY A 1 68 ? 0.622 -3.931 -28.452 1.00 96.25 68 GLY A O 1
ATOM 568 N N . VAL A 1 69 ? 1.888 -2.754 -27.022 1.00 96.19 69 VAL A N 1
ATOM 569 C CA . VAL A 1 69 ? 1.180 -1.475 -27.153 1.00 96.19 69 VAL A CA 1
ATOM 570 C C . VAL A 1 69 ? 2.170 -0.315 -27.288 1.00 96.19 69 VAL A C 1
ATOM 572 O O . VAL A 1 69 ? 3.380 -0.462 -27.087 1.00 96.19 69 VAL A O 1
ATOM 575 N N . TYR A 1 70 ? 1.652 0.856 -27.643 1.00 94.06 70 TYR A N 1
ATOM 576 C CA . TYR A 1 70 ? 2.399 2.088 -27.849 1.00 94.06 70 TYR A CA 1
ATOM 577 C C . TYR A 1 70 ? 1.861 3.214 -26.967 1.00 94.06 70 TYR A C 1
ATOM 579 O O . TYR A 1 70 ? 0.775 3.755 -27.190 1.00 94.06 70 TYR A O 1
ATOM 587 N N . LEU A 1 71 ? 2.674 3.593 -25.985 1.00 90.81 71 LEU A N 1
ATOM 588 C CA . LEU A 1 71 ? 2.469 4.723 -25.090 1.00 90.81 71 LEU A CA 1
ATOM 589 C C . LEU A 1 71 ? 2.961 5.997 -25.798 1.00 90.81 71 LEU A C 1
ATOM 591 O O . LEU A 1 71 ? 4.128 6.383 -25.684 1.00 90.81 71 LEU A O 1
ATOM 595 N N . PHE A 1 72 ? 2.090 6.600 -26.612 1.00 89.06 72 PHE A N 1
ATOM 596 C CA . PHE A 1 72 ? 2.468 7.554 -27.663 1.00 89.06 72 PHE A CA 1
ATOM 597 C C . PHE A 1 72 ? 3.544 6.965 -28.588 1.00 89.06 72 PHE A C 1
ATOM 599 O O . PHE A 1 72 ? 3.239 6.076 -29.375 1.00 89.06 72 PHE A O 1
ATOM 606 N N . PHE A 1 73 ? 4.795 7.423 -28.500 1.00 87.44 73 PHE A N 1
ATOM 607 C CA . PHE A 1 73 ? 5.915 6.947 -29.327 1.00 87.44 73 PHE A CA 1
ATOM 608 C C . PHE A 1 73 ? 6.722 5.811 -28.675 1.00 87.44 73 PHE A C 1
ATOM 610 O O . PHE A 1 73 ? 7.640 5.275 -29.293 1.00 87.44 73 PHE A O 1
ATOM 617 N N . ARG A 1 74 ? 6.427 5.456 -27.416 1.00 89.06 74 ARG A N 1
ATOM 618 C CA . ARG A 1 74 ? 7.196 4.480 -26.633 1.00 89.06 74 ARG A CA 1
ATOM 619 C C . ARG A 1 74 ? 6.544 3.091 -26.709 1.00 89.06 74 ARG A C 1
ATOM 621 O O . ARG A 1 74 ? 5.404 2.963 -26.261 1.00 89.06 74 ARG A O 1
ATOM 628 N N . PRO A 1 75 ? 7.223 2.046 -27.217 1.00 93.12 75 PRO A N 1
ATOM 629 C CA . PRO A 1 75 ? 6.712 0.682 -27.114 1.00 93.12 75 PRO A CA 1
ATOM 630 C C . PRO A 1 75 ? 6.680 0.228 -25.645 1.00 93.12 75 PRO A C 1
ATOM 632 O O . PRO A 1 75 ? 7.599 0.510 -24.870 1.00 93.12 75 PRO A O 1
ATOM 635 N N . ALA A 1 76 ? 5.611 -0.467 -25.266 1.00 95.38 76 ALA A N 1
ATOM 636 C CA . ALA A 1 76 ? 5.419 -1.078 -23.955 1.00 95.38 76 ALA A CA 1
ATOM 637 C C . ALA A 1 76 ? 4.672 -2.416 -24.084 1.00 95.38 76 ALA A C 1
ATOM 639 O O . ALA A 1 76 ? 3.960 -2.633 -25.063 1.00 95.38 76 ALA A O 1
ATOM 640 N N . ILE A 1 77 ? 4.815 -3.292 -23.093 1.00 96.69 77 ILE A N 1
ATOM 641 C CA . ILE A 1 77 ? 4.059 -4.545 -22.988 1.00 96.69 77 ILE A CA 1
ATOM 642 C C . ILE A 1 77 ? 2.992 -4.381 -21.910 1.00 96.69 77 ILE A C 1
ATOM 644 O O . ILE A 1 77 ? 3.300 -4.033 -20.768 1.00 96.69 77 ILE A O 1
ATOM 648 N N . LEU A 1 78 ? 1.744 -4.660 -22.269 1.00 97.12 78 LEU A N 1
ATOM 649 C CA . LEU A 1 78 ? 0.630 -4.820 -21.347 1.00 97.12 78 LEU A CA 1
ATOM 650 C C . LEU A 1 78 ? 0.577 -6.288 -20.895 1.00 97.12 78 LEU A C 1
ATOM 652 O O . LEU A 1 78 ? 0.450 -7.191 -21.723 1.00 97.12 78 LEU A O 1
ATOM 656 N N . VAL A 1 79 ? 0.705 -6.532 -19.592 1.00 97.06 79 VAL A N 1
ATOM 657 C CA . VAL A 1 79 ? 0.634 -7.877 -19.002 1.00 97.06 79 VAL A CA 1
ATOM 658 C C . VAL A 1 79 ? -0.820 -8.176 -18.680 1.00 97.06 79 VAL A C 1
ATOM 660 O O . VAL A 1 79 ? -1.369 -7.551 -17.775 1.00 97.06 79 VAL A O 1
ATOM 663 N N . ARG A 1 80 ? -1.454 -9.099 -19.413 1.00 95.81 80 ARG A N 1
ATOM 664 C CA . ARG A 1 80 ? -2.863 -9.434 -19.165 1.00 95.81 80 ARG A CA 1
ATOM 665 C C . ARG A 1 80 ? -3.058 -10.550 -18.135 1.00 95.81 80 ARG A C 1
ATOM 667 O O . ARG A 1 80 ? -4.078 -10.581 -17.454 1.00 95.81 80 ARG A O 1
ATOM 674 N N . ASP A 1 81 ? -2.068 -11.431 -18.010 1.00 95.88 81 ASP A N 1
ATOM 675 C CA . ASP A 1 81 ? -2.042 -12.538 -17.051 1.00 95.88 81 ASP A CA 1
ATOM 676 C C . ASP A 1 81 ? -1.679 -12.071 -15.630 1.00 95.88 81 ASP A C 1
ATOM 678 O O . ASP A 1 81 ? -0.555 -11.632 -15.366 1.00 95.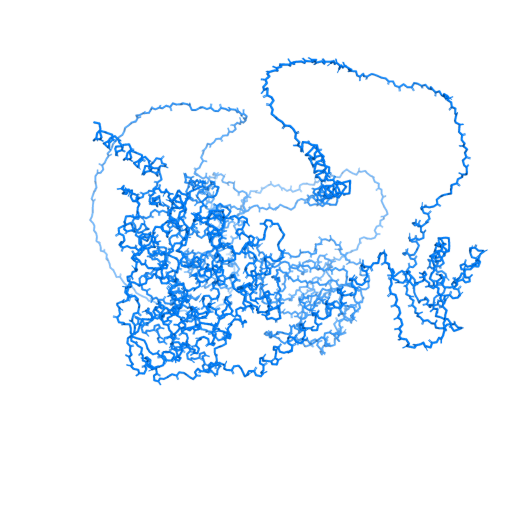88 81 ASP A O 1
ATOM 682 N N . ALA A 1 82 ? -2.632 -12.217 -14.708 1.00 97.06 82 ALA A N 1
ATOM 683 C CA . ALA A 1 82 ? -2.486 -11.885 -13.296 1.00 97.06 82 ALA A CA 1
ATOM 684 C C . ALA A 1 82 ? -1.384 -12.681 -12.573 1.00 97.06 82 ALA A C 1
ATOM 686 O O . ALA A 1 82 ? -0.626 -12.104 -11.793 1.00 97.06 82 ALA A O 1
ATOM 687 N N . HIS A 1 83 ? -1.216 -13.972 -12.877 1.00 96.81 83 HIS A N 1
ATOM 688 C CA . HIS A 1 83 ? -0.181 -14.806 -12.258 1.00 96.81 83 HIS A CA 1
ATOM 689 C C . HIS A 1 83 ? 1.214 -14.355 -12.696 1.00 96.81 83 HIS A C 1
ATOM 691 O O . HIS A 1 83 ? 2.123 -14.214 -11.873 1.00 96.81 83 HIS A O 1
ATOM 697 N N . LEU A 1 84 ? 1.382 -14.052 -13.988 1.00 96.44 84 LEU A N 1
ATOM 698 C CA . LEU A 1 84 ? 2.621 -13.481 -14.515 1.00 96.44 84 LEU A CA 1
ATOM 699 C C . LEU A 1 84 ? 2.889 -12.089 -13.928 1.00 96.44 84 LEU A C 1
ATOM 701 O O . LEU A 1 84 ? 4.017 -11.800 -13.536 1.00 96.44 84 LEU A O 1
ATOM 705 N N . ALA A 1 85 ? 1.863 -11.248 -13.788 1.00 97.50 85 ALA A N 1
ATOM 706 C CA . ALA A 1 85 ? 1.984 -9.953 -13.131 1.00 97.50 85 ALA A CA 1
ATOM 707 C C . ALA A 1 85 ? 2.402 -10.088 -11.652 1.00 97.50 85 ALA A C 1
ATOM 709 O O . ALA A 1 85 ? 3.377 -9.456 -11.241 1.00 97.50 85 ALA A O 1
ATOM 710 N N . LYS A 1 86 ? 1.763 -10.959 -10.860 1.00 97.25 86 LYS A N 1
ATOM 711 C CA . LYS A 1 86 ? 2.182 -11.294 -9.487 1.00 97.25 86 LYS A CA 1
ATOM 712 C C . LYS A 1 86 ? 3.631 -11.793 -9.446 1.00 97.25 86 LYS A C 1
ATOM 714 O O . LYS A 1 86 ? 4.407 -11.356 -8.592 1.00 97.25 86 LYS A O 1
ATOM 719 N N . ARG A 1 87 ? 4.030 -12.650 -10.391 1.00 96.25 87 ARG A N 1
ATOM 720 C CA . ARG A 1 87 ? 5.397 -13.180 -10.496 1.00 96.25 87 ARG A CA 1
ATOM 721 C C . ARG A 1 87 ? 6.428 -12.076 -10.779 1.00 96.25 87 ARG A C 1
ATOM 723 O O . ARG A 1 87 ? 7.423 -11.996 -10.059 1.00 96.25 87 ARG A O 1
ATOM 730 N N . ILE A 1 88 ? 6.140 -11.176 -11.723 1.00 96.75 88 ILE A N 1
ATOM 731 C CA . ILE A 1 88 ? 6.913 -9.958 -12.044 1.00 96.75 88 ILE A CA 1
ATOM 732 C C . ILE A 1 88 ? 7.026 -9.017 -10.831 1.00 96.75 88 ILE A C 1
ATOM 734 O O . ILE A 1 88 ? 8.074 -8.416 -10.587 1.00 96.75 88 ILE A O 1
ATOM 738 N N . LEU A 1 89 ? 5.953 -8.879 -10.045 1.00 96.88 89 LEU A N 1
ATOM 739 C CA . LEU A 1 89 ? 5.917 -8.017 -8.860 1.00 96.88 89 LEU A CA 1
ATOM 740 C C . LEU A 1 89 ? 6.727 -8.573 -7.676 1.00 96.88 89 LEU A C 1
ATOM 742 O O . LEU A 1 89 ? 7.207 -7.777 -6.864 1.00 96.88 89 LEU A O 1
ATOM 746 N N . VAL A 1 90 ? 6.852 -9.902 -7.553 1.00 95.94 90 VAL A N 1
ATOM 747 C CA . VAL A 1 90 ? 7.353 -10.581 -6.342 1.00 95.94 90 VAL A CA 1
ATOM 748 C C . VAL A 1 90 ? 8.586 -11.449 -6.591 1.00 95.94 90 VAL A C 1
ATOM 750 O O . VAL A 1 90 ? 9.634 -11.170 -6.014 1.00 95.94 90 VAL A O 1
ATOM 753 N N . ALA A 1 91 ? 8.457 -12.518 -7.380 1.00 95.12 91 ALA A N 1
ATOM 754 C CA . ALA A 1 91 ? 9.476 -13.563 -7.492 1.00 95.12 91 ALA A CA 1
ATOM 755 C C . ALA A 1 91 ? 10.640 -13.122 -8.385 1.00 95.12 91 ALA A C 1
ATOM 757 O O . ALA A 1 91 ? 11.794 -13.167 -7.970 1.00 95.12 91 ALA A O 1
ATOM 758 N N . ASP A 1 92 ? 10.323 -12.598 -9.569 1.00 95.88 92 ASP A N 1
ATOM 759 C CA . ASP A 1 92 ? 11.318 -12.192 -10.564 1.00 95.88 92 ASP A CA 1
ATOM 760 C C . ASP A 1 92 ? 11.678 -10.697 -10.440 1.00 95.88 92 ASP A C 1
ATOM 762 O O . ASP A 1 92 ? 12.225 -10.102 -11.369 1.00 95.88 92 ASP A O 1
ATOM 766 N N . PHE A 1 93 ? 11.378 -10.086 -9.283 1.00 94.62 93 PHE A N 1
ATOM 767 C CA . PHE A 1 93 ? 11.483 -8.647 -8.999 1.00 94.62 93 PHE A CA 1
ATOM 768 C C . PHE A 1 93 ? 12.848 -8.028 -9.350 1.00 94.62 93 PHE A C 1
ATOM 770 O O . PHE A 1 93 ? 12.917 -6.831 -9.623 1.00 94.62 93 PHE A O 1
ATOM 777 N N . GLN A 1 94 ? 13.929 -8.814 -9.358 1.00 93.56 94 GLN A N 1
ATOM 778 C CA . GLN A 1 94 ? 15.266 -8.351 -9.743 1.00 93.56 94 GLN A CA 1
ATOM 779 C C . GLN A 1 94 ? 15.308 -7.765 -11.166 1.00 93.56 94 GLN A C 1
ATOM 781 O O . GLN A 1 94 ? 15.888 -6.700 -11.350 1.00 93.56 94 GLN A O 1
ATOM 786 N N . HIS A 1 95 ? 14.591 -8.366 -12.123 1.00 95.50 95 HIS A N 1
ATOM 787 C CA . HIS A 1 95 ? 14.494 -7.873 -13.502 1.00 95.50 95 HIS A CA 1
ATOM 788 C C . HIS A 1 95 ? 13.479 -6.722 -13.642 1.00 95.50 95 HIS A C 1
ATOM 790 O O . HIS A 1 95 ? 13.324 -6.167 -14.724 1.00 95.50 95 HIS A O 1
ATOM 796 N N . PHE A 1 96 ? 12.753 -6.370 -12.572 1.00 96.50 96 PHE A N 1
ATOM 797 C CA . PHE A 1 96 ? 11.632 -5.421 -12.583 1.00 96.50 96 PHE A CA 1
ATOM 798 C C . PHE A 1 96 ? 11.654 -4.475 -11.372 1.00 96.50 96 PHE A C 1
ATOM 800 O O . PHE A 1 96 ? 10.611 -4.085 -10.833 1.00 96.50 96 PHE A O 1
ATOM 807 N N . HIS A 1 97 ? 12.847 -4.094 -10.904 1.00 93.31 97 HIS A N 1
ATOM 808 C CA . HIS A 1 97 ? 12.971 -3.315 -9.671 1.00 93.31 97 HIS A CA 1
ATOM 809 C C . HIS A 1 97 ? 12.566 -1.837 -9.830 1.00 93.31 97 HIS A C 1
ATOM 811 O O . HIS A 1 97 ? 12.320 -1.158 -8.827 1.00 93.31 97 HIS A O 1
ATOM 817 N N . ASP A 1 98 ? 12.463 -1.333 -11.065 1.00 94.56 98 ASP A N 1
ATOM 818 C CA . ASP A 1 98 ? 12.152 0.064 -11.392 1.00 94.56 98 ASP A CA 1
ATOM 819 C C . ASP A 1 98 ? 10.811 0.248 -12.102 1.00 94.56 98 ASP A C 1
ATOM 821 O O . ASP A 1 98 ? 10.256 -0.669 -12.700 1.00 94.56 98 ASP A O 1
ATOM 825 N N . ARG A 1 99 ? 10.260 1.465 -11.993 1.00 93.31 99 ARG A N 1
ATOM 826 C CA . ARG A 1 99 ? 8.913 1.810 -12.481 1.00 93.31 99 ARG A CA 1
ATOM 827 C C . ARG A 1 99 ? 8.892 2.505 -13.847 1.00 93.31 99 ARG A C 1
ATOM 829 O O . ARG A 1 99 ? 7.840 2.545 -14.470 1.00 93.31 99 ARG A O 1
ATOM 836 N N . GLY A 1 100 ? 10.013 3.058 -14.317 1.00 88.50 100 GLY A N 1
ATOM 837 C CA . GLY A 1 100 ? 10.090 3.715 -15.633 1.00 88.50 100 GLY A CA 1
ATOM 838 C C . GLY A 1 100 ? 9.342 5.042 -15.774 1.00 88.50 100 GLY A C 1
ATOM 839 O O . GLY A 1 100 ? 9.052 5.441 -16.901 1.00 88.50 100 GLY A O 1
ATOM 840 N N . VAL A 1 101 ? 9.032 5.699 -14.653 1.00 91.25 101 VAL A N 1
ATOM 841 C CA . VAL A 1 101 ? 8.467 7.058 -14.591 1.00 91.25 101 VAL A CA 1
ATOM 842 C C . VAL A 1 101 ? 9.578 8.118 -14.607 1.00 91.25 101 VAL A C 1
ATOM 844 O O . VAL A 1 101 ? 10.758 7.793 -14.464 1.00 91.25 101 VAL A O 1
ATOM 847 N N . PHE A 1 102 ? 9.225 9.388 -14.803 1.00 91.88 102 PHE A N 1
ATOM 848 C CA . PHE A 1 102 ? 10.202 10.479 -14.839 1.00 91.88 102 PHE A CA 1
ATOM 849 C C . PHE A 1 102 ? 10.903 10.699 -13.487 1.00 91.88 102 PHE A C 1
ATOM 851 O O . PHE A 1 102 ? 10.260 10.841 -12.450 1.00 91.88 102 PHE A O 1
ATOM 858 N N . CYS A 1 103 ? 12.234 10.773 -13.536 1.00 91.38 103 CYS A N 1
ATOM 859 C CA . CYS A 1 103 ? 13.120 11.166 -12.445 1.00 91.38 103 CYS A CA 1
ATOM 860 C C . CYS A 1 103 ? 14.370 11.826 -13.059 1.00 91.38 103 CYS A C 1
ATOM 862 O O . CYS A 1 103 ? 15.015 11.234 -13.931 1.00 91.38 103 CYS A O 1
ATOM 864 N N . ASP A 1 104 ? 14.702 13.041 -12.622 1.00 89.69 104 ASP A N 1
ATOM 865 C CA . ASP A 1 104 ? 15.896 13.806 -13.007 1.00 89.69 104 ASP A CA 1
ATOM 866 C C . ASP A 1 104 ? 16.366 14.632 -11.799 1.00 89.69 104 ASP A C 1
ATOM 868 O O . ASP A 1 104 ? 15.903 15.743 -11.553 1.00 89.69 104 ASP A O 1
ATOM 872 N N . GLU A 1 105 ? 17.278 14.064 -11.006 1.00 87.44 105 GLU A N 1
ATOM 873 C CA . GLU A 1 105 ? 17.686 14.644 -9.718 1.00 87.44 105 GLU A CA 1
ATOM 874 C C . GLU A 1 105 ? 18.504 15.940 -9.838 1.00 87.44 105 GLU A C 1
ATOM 876 O O . GLU A 1 105 ? 18.747 16.596 -8.826 1.00 87.44 105 GLU A O 1
ATOM 881 N N . HIS A 1 106 ? 18.941 16.305 -11.047 1.00 84.62 106 HIS A N 1
ATOM 882 C CA . HIS A 1 106 ? 19.785 17.474 -11.291 1.00 84.62 106 HIS A CA 1
ATOM 883 C C . HIS A 1 106 ? 18.989 18.654 -11.852 1.00 84.62 106 HIS A C 1
ATOM 885 O O . HIS A 1 106 ? 19.195 19.784 -11.416 1.00 84.62 106 HIS A O 1
ATOM 891 N N . ARG A 1 107 ? 18.083 18.406 -12.808 1.00 85.69 107 ARG A N 1
ATOM 892 C CA . ARG A 1 107 ? 17.276 19.457 -13.452 1.00 85.69 107 ARG A CA 1
ATOM 893 C C . ARG A 1 107 ? 15.906 19.646 -12.807 1.00 85.69 107 ARG A C 1
ATOM 895 O O . ARG A 1 107 ? 15.372 20.748 -12.863 1.00 85.69 107 ARG A O 1
ATOM 902 N N . ASP A 1 108 ? 15.352 18.609 -12.177 1.00 88.31 108 ASP A N 1
ATOM 903 C CA . ASP A 1 108 ? 14.063 18.681 -11.484 1.00 88.31 108 ASP A CA 1
ATOM 904 C C . ASP A 1 108 ? 14.067 17.852 -10.181 1.00 88.31 108 ASP A C 1
ATOM 906 O O . ASP A 1 108 ? 13.420 16.802 -10.110 1.00 88.31 108 ASP A O 1
ATOM 910 N N . PRO A 1 109 ? 14.773 18.298 -9.117 1.00 87.00 109 PRO A N 1
ATOM 911 C CA . PRO A 1 109 ? 14.937 17.529 -7.877 1.00 87.00 109 PRO A CA 1
ATOM 912 C C . PRO A 1 109 ? 13.628 17.113 -7.181 1.00 87.00 109 PRO A C 1
ATOM 914 O O . PRO A 1 109 ? 13.630 16.165 -6.401 1.00 87.00 109 PRO A O 1
ATOM 917 N N . MET A 1 110 ? 12.500 17.767 -7.484 1.00 87.31 110 MET A N 1
ATOM 918 C CA . MET A 1 110 ? 11.169 17.377 -6.991 1.00 87.31 110 MET A CA 1
ATOM 919 C C . MET A 1 110 ? 10.675 16.032 -7.545 1.00 87.31 110 MET A C 1
ATOM 921 O O . MET A 1 110 ? 9.874 15.346 -6.905 1.00 87.31 110 MET A O 1
ATOM 925 N N . SER A 1 111 ? 11.197 15.607 -8.697 1.00 90.06 111 SER A N 1
ATOM 926 C CA . SER A 1 111 ? 10.959 14.267 -9.240 1.00 90.06 111 SER A CA 1
ATOM 927 C C . SER A 1 111 ? 11.664 13.159 -8.436 1.00 90.06 111 SER A C 1
ATOM 929 O O . SER A 1 111 ? 11.276 11.998 -8.525 1.00 90.06 111 SER A O 1
ATOM 931 N N . ALA A 1 112 ? 12.655 13.491 -7.595 1.00 90.31 112 ALA A N 1
ATOM 932 C CA . ALA A 1 112 ? 13.513 12.547 -6.867 1.00 90.31 112 ALA A CA 1
ATOM 933 C C . ALA A 1 112 ? 12.882 11.976 -5.573 1.00 90.31 112 ALA A C 1
ATOM 935 O O . ALA A 1 112 ? 13.530 11.873 -4.528 1.00 90.31 112 ALA A O 1
ATOM 936 N N . ASN A 1 113 ? 11.599 11.621 -5.621 1.00 92.06 113 ASN A N 1
ATOM 937 C CA . ASN A 1 113 ? 10.831 11.113 -4.480 1.00 92.06 113 ASN A CA 1
ATOM 938 C C . ASN A 1 113 ? 10.803 9.567 -4.403 1.00 92.06 113 ASN A C 1
ATOM 940 O O . ASN A 1 113 ? 11.154 8.861 -5.352 1.00 92.06 113 ASN A O 1
ATOM 944 N N . LEU A 1 114 ? 10.340 9.023 -3.270 1.00 93.62 114 LEU A N 1
ATOM 945 C CA . LEU A 1 114 ? 10.228 7.579 -3.007 1.00 93.62 114 LEU A CA 1
ATOM 946 C C . LEU A 1 114 ? 9.424 6.798 -4.071 1.00 93.62 114 LEU A C 1
ATOM 948 O O . LEU A 1 114 ? 9.660 5.601 -4.249 1.00 93.62 114 LEU A O 1
ATOM 952 N N . PHE A 1 115 ? 8.480 7.429 -4.776 1.00 93.56 115 PHE A N 1
ATOM 953 C CA . PHE A 1 115 ? 7.693 6.762 -5.814 1.00 93.56 115 PHE A CA 1
ATOM 954 C C . PHE A 1 115 ? 8.508 6.552 -7.095 1.00 93.56 115 PHE A C 1
ATOM 956 O O . PHE A 1 115 ? 8.397 5.483 -7.701 1.00 93.56 115 PHE A O 1
ATOM 963 N N . ALA A 1 116 ? 9.295 7.552 -7.497 1.00 93.12 116 ALA A N 1
ATOM 964 C CA . ALA A 1 116 ? 9.957 7.612 -8.800 1.00 93.12 116 ALA A CA 1
ATOM 965 C C . ALA A 1 116 ? 11.420 7.136 -8.800 1.00 93.12 116 ALA A C 1
ATOM 967 O O . ALA A 1 116 ? 11.884 6.632 -9.823 1.00 93.12 116 ALA A O 1
ATOM 968 N N . LEU A 1 117 ? 12.136 7.248 -7.672 1.00 92.62 117 LEU A N 1
ATOM 969 C CA . LEU A 1 117 ? 13.562 6.908 -7.585 1.00 92.62 117 LEU A CA 1
ATOM 970 C C . LEU A 1 117 ? 13.882 5.476 -8.088 1.00 92.62 117 LEU A C 1
ATOM 972 O O . LEU A 1 117 ? 13.113 4.541 -7.814 1.00 92.62 117 LEU A O 1
ATOM 976 N N . PRO A 1 118 ? 15.025 5.272 -8.771 1.00 91.62 118 PRO A N 1
ATOM 977 C CA . PRO A 1 118 ? 15.471 3.963 -9.246 1.00 91.62 118 PRO A CA 1
ATOM 978 C C . PRO A 1 118 ? 16.334 3.187 -8.229 1.00 91.62 118 PRO A C 1
ATOM 980 O O . PRO A 1 118 ? 16.943 3.753 -7.312 1.00 91.62 118 PRO A O 1
ATOM 983 N N . GLY A 1 119 ? 16.401 1.870 -8.434 1.00 89.81 119 GLY A N 1
ATOM 984 C CA . GLY A 1 119 ? 17.381 0.925 -7.895 1.00 89.81 119 GLY A CA 1
ATOM 985 C C . GLY A 1 119 ? 17.767 1.103 -6.423 1.00 89.81 119 GLY A C 1
ATOM 986 O O . GLY A 1 119 ? 16.930 1.191 -5.519 1.00 89.81 119 GLY A O 1
ATOM 987 N N . ALA A 1 120 ? 19.079 1.132 -6.169 1.00 89.62 120 ALA A N 1
ATOM 988 C CA . ALA A 1 120 ? 19.642 1.180 -4.820 1.00 89.62 120 ALA A CA 1
ATOM 989 C C . ALA A 1 120 ? 19.243 2.440 -4.028 1.00 89.62 120 ALA A C 1
ATOM 991 O O . ALA A 1 120 ? 19.069 2.355 -2.811 1.00 89.62 120 ALA A O 1
ATOM 992 N N . ARG A 1 121 ? 19.057 3.593 -4.692 1.00 87.94 121 ARG A N 1
ATOM 993 C CA . ARG A 1 121 ? 18.654 4.847 -4.028 1.00 87.94 121 ARG A CA 1
ATOM 994 C C . ARG A 1 121 ? 17.241 4.750 -3.470 1.00 87.94 121 ARG A C 1
ATOM 996 O O . ARG A 1 121 ? 17.022 5.063 -2.300 1.00 87.94 121 ARG A O 1
ATOM 1003 N N . TRP A 1 122 ? 16.312 4.221 -4.265 1.00 93.19 122 TRP A N 1
ATOM 1004 C CA . TRP A 1 122 ? 14.978 3.884 -3.779 1.00 93.19 122 TRP A CA 1
ATOM 1005 C C . TRP A 1 122 ? 15.028 2.871 -2.628 1.00 93.19 122 TRP A C 1
ATOM 1007 O O . TRP A 1 122 ? 14.381 3.095 -1.607 1.00 93.19 122 TRP A O 1
ATOM 1017 N N . LYS A 1 123 ? 15.827 1.799 -2.741 1.00 91.94 123 LYS A N 1
ATOM 1018 C CA . LYS A 1 123 ? 15.945 0.772 -1.689 1.00 91.94 123 LYS A CA 1
ATOM 1019 C C . LYS A 1 123 ? 16.414 1.369 -0.352 1.00 91.94 123 LYS A C 1
ATOM 1021 O O . LYS A 1 123 ? 15.820 1.061 0.682 1.00 91.94 123 LYS A O 1
ATOM 1026 N N . ARG A 1 124 ? 17.417 2.265 -0.363 1.00 89.00 124 ARG A N 1
ATOM 1027 C CA . ARG A 1 124 ? 17.883 2.986 0.842 1.00 89.00 124 ARG A CA 1
ATOM 1028 C C . ARG A 1 124 ? 16.797 3.894 1.428 1.00 89.00 124 ARG A C 1
ATOM 1030 O O . ARG A 1 124 ? 16.541 3.830 2.629 1.00 89.00 124 ARG A O 1
ATOM 1037 N N . LEU A 1 125 ? 16.121 4.696 0.601 1.00 88.88 125 LEU A N 1
ATOM 1038 C CA . LEU A 1 125 ? 15.071 5.606 1.075 1.00 88.88 125 LEU A CA 1
ATOM 1039 C C . LEU A 1 125 ? 13.835 4.852 1.600 1.00 88.88 125 LEU A C 1
ATOM 1041 O O . LEU A 1 125 ? 13.296 5.207 2.646 1.00 88.88 125 LEU A O 1
ATOM 1045 N N . ARG A 1 126 ? 13.416 3.768 0.934 1.00 92.94 126 ARG A N 1
ATOM 1046 C CA . ARG A 1 126 ? 12.297 2.923 1.381 1.00 92.94 126 ARG A CA 1
ATOM 1047 C C . ARG A 1 126 ? 12.581 2.293 2.741 1.00 92.94 126 ARG A C 1
ATOM 1049 O O . ARG A 1 126 ? 11.693 2.300 3.589 1.00 92.94 126 ARG A O 1
ATOM 1056 N N . ALA A 1 127 ? 13.799 1.799 2.970 1.00 90.50 127 ALA A N 1
ATOM 1057 C CA . ALA A 1 127 ? 14.205 1.279 4.275 1.00 90.50 127 ALA A CA 1
ATOM 1058 C C . ALA A 1 127 ? 14.126 2.365 5.364 1.00 90.50 127 ALA A C 1
ATOM 1060 O O . ALA A 1 127 ? 13.490 2.141 6.392 1.00 90.50 127 ALA A O 1
ATOM 1061 N N . LYS A 1 128 ? 14.673 3.562 5.098 1.00 86.94 128 LYS A N 1
ATOM 1062 C CA . LYS A 1 128 ? 14.639 4.716 6.016 1.00 86.94 128 LYS A CA 1
ATOM 1063 C C . LYS A 1 128 ? 13.217 5.185 6.380 1.00 86.94 128 LYS A C 1
ATOM 1065 O O . LYS A 1 128 ? 12.998 5.594 7.513 1.00 86.94 128 LYS A O 1
ATOM 1070 N N . LEU A 1 129 ? 12.254 5.118 5.453 1.00 88.06 129 LEU A N 1
ATOM 1071 C CA . LEU A 1 129 ? 10.883 5.621 5.665 1.00 88.06 129 LEU A CA 1
ATOM 1072 C C . LEU A 1 129 ? 9.864 4.564 6.134 1.00 88.06 129 LEU A C 1
ATOM 1074 O O . LEU A 1 129 ? 8.776 4.921 6.579 1.00 88.06 129 LEU A O 1
ATOM 1078 N N . THR A 1 130 ? 10.186 3.268 6.069 1.00 89.12 130 THR A N 1
ATOM 1079 C CA . THR A 1 130 ? 9.270 2.187 6.493 1.00 89.12 130 THR A CA 1
ATOM 1080 C C . THR A 1 130 ? 8.872 2.224 7.987 1.00 89.12 130 THR A C 1
ATOM 1082 O O . THR A 1 130 ? 7.705 1.940 8.268 1.00 89.12 130 THR A O 1
ATOM 1085 N N . PRO A 1 131 ? 9.735 2.610 8.956 1.00 85.06 131 PRO A N 1
ATOM 1086 C CA . PRO A 1 131 ? 9.370 2.653 10.379 1.00 85.06 131 PRO A CA 1
ATOM 1087 C C . PRO A 1 131 ? 8.135 3.505 10.720 1.00 85.06 131 PRO A C 1
ATOM 1089 O O . PRO A 1 131 ? 7.398 3.157 11.647 1.00 85.06 131 PRO A O 1
ATOM 1092 N N . THR A 1 132 ? 7.868 4.572 9.957 1.00 82.69 132 THR A N 1
ATOM 1093 C CA . THR A 1 132 ? 6.713 5.475 10.139 1.00 82.69 132 THR A CA 1
ATOM 1094 C C . THR A 1 132 ? 5.365 4.771 9.979 1.00 82.69 132 THR A C 1
ATOM 1096 O O . THR A 1 132 ? 4.396 5.158 10.619 1.00 82.69 132 THR A O 1
ATOM 1099 N N . PHE A 1 133 ? 5.303 3.706 9.176 1.00 85.94 133 PHE A N 1
ATOM 1100 C CA . PHE A 1 133 ? 4.060 3.012 8.807 1.00 85.94 133 PHE A CA 1
ATOM 1101 C C . PHE A 1 133 ? 3.855 1.700 9.586 1.00 85.94 133 PHE A C 1
ATOM 1103 O O . PHE A 1 133 ? 3.058 0.839 9.210 1.00 85.94 133 PHE A O 1
ATOM 1110 N N . THR A 1 134 ? 4.590 1.524 10.687 1.00 84.44 134 THR A N 1
ATOM 1111 C CA . THR A 1 134 ? 4.428 0.384 11.598 1.00 84.44 134 THR A CA 1
ATOM 1112 C C . THR A 1 134 ? 3.162 0.535 12.447 1.00 84.44 134 THR A C 1
ATOM 1114 O O . THR A 1 134 ? 2.792 1.642 12.834 1.00 84.44 134 THR A O 1
ATOM 1117 N N . SER A 1 135 ? 2.510 -0.574 12.816 1.00 81.88 135 SER A N 1
ATOM 1118 C CA . SER A 1 135 ? 1.264 -0.538 13.611 1.00 81.88 135 SER A CA 1
ATOM 1119 C C . SER A 1 135 ? 1.419 0.175 14.968 1.00 81.88 135 SER A C 1
ATOM 1121 O O . SER A 1 135 ? 0.454 0.719 15.495 1.00 81.88 135 SER A O 1
ATOM 1123 N N . GLY A 1 136 ? 2.637 0.223 15.524 1.00 82.56 136 GLY A N 1
ATOM 1124 C CA . GLY A 1 136 ? 2.946 1.004 16.727 1.00 82.56 136 GLY A CA 1
ATOM 1125 C C . GLY A 1 136 ? 2.952 2.523 16.510 1.00 82.56 136 GLY A C 1
ATOM 1126 O O . GLY A 1 136 ? 2.647 3.257 17.445 1.00 82.56 136 GLY A O 1
ATOM 1127 N N . GLN A 1 137 ? 3.258 3.006 15.302 1.00 83.06 137 GLN A N 1
ATOM 1128 C CA . GLN A 1 137 ? 3.108 4.422 14.943 1.00 83.06 137 GLN A CA 1
ATOM 1129 C C . GLN A 1 137 ? 1.663 4.749 14.565 1.00 83.06 137 GLN A C 1
ATOM 1131 O O . GLN A 1 137 ? 1.140 5.755 15.028 1.00 83.06 137 GLN A O 1
ATOM 1136 N N . LEU A 1 138 ? 0.972 3.868 13.835 1.00 83.88 138 LEU A N 1
ATOM 1137 C CA . LEU A 1 138 ? -0.440 4.077 13.488 1.00 83.88 138 LEU A CA 1
ATOM 1138 C C . LEU A 1 138 ? -1.327 4.197 14.742 1.00 83.88 138 LEU A C 1
ATOM 1140 O O . LEU A 1 138 ? -2.128 5.121 14.832 1.00 83.88 138 LEU A O 1
ATOM 1144 N N . ARG A 1 139 ? -1.094 3.377 15.780 1.00 85.31 139 ARG A N 1
ATOM 1145 C CA . ARG A 1 139 ? -1.748 3.546 17.096 1.00 85.31 139 ARG A CA 1
ATOM 1146 C C . ARG A 1 139 ? -1.378 4.837 17.843 1.00 85.31 139 ARG A C 1
ATOM 1148 O O . ARG A 1 139 ? -2.140 5.263 18.699 1.00 85.31 139 ARG A O 1
ATOM 1155 N N . GLN A 1 140 ? -0.244 5.474 17.537 1.00 82.00 140 GLN A N 1
ATOM 1156 C CA . GLN A 1 140 ? 0.093 6.810 18.061 1.00 82.00 140 GLN A CA 1
ATOM 1157 C C . GLN A 1 140 ? -0.540 7.945 17.233 1.00 82.00 140 GLN A C 1
ATOM 1159 O O . GLN A 1 140 ? -0.750 9.023 17.776 1.00 82.00 140 GLN A O 1
ATOM 1164 N N . MET A 1 141 ? -0.854 7.709 15.953 1.00 84.31 141 MET A N 1
ATOM 1165 C CA . MET A 1 141 ? -1.555 8.655 15.067 1.00 84.31 141 MET A CA 1
ATOM 1166 C C . MET A 1 141 ? -3.079 8.614 15.243 1.00 84.31 141 MET A C 1
ATOM 1168 O O . MET A 1 141 ? -3.755 9.595 14.951 1.00 84.31 141 MET A O 1
ATOM 1172 N N . MET A 1 142 ? -3.627 7.499 15.731 1.00 85.94 142 MET A N 1
ATOM 1173 C CA . MET A 1 142 ? -5.072 7.287 15.827 1.00 85.94 142 MET A CA 1
ATOM 1174 C C . MET A 1 142 ? -5.845 8.368 16.612 1.00 85.94 142 MET A C 1
ATOM 1176 O O . MET A 1 142 ? -6.887 8.778 16.109 1.00 85.94 142 MET A O 1
ATOM 1180 N N . PRO A 1 143 ? -5.367 8.918 17.750 1.00 85.88 143 PRO A N 1
ATOM 1181 C CA . PRO A 1 143 ? -6.055 10.034 18.410 1.00 85.88 143 PRO A CA 1
ATOM 1182 C C . PRO A 1 143 ? -6.185 11.278 17.518 1.00 85.88 143 PRO A C 1
ATOM 1184 O O . PRO A 1 143 ? -7.194 11.968 17.574 1.00 85.88 143 PRO A O 1
ATOM 1187 N N . THR A 1 144 ? -5.201 11.535 16.648 1.00 85.06 144 THR A N 1
ATOM 1188 C CA . THR A 1 144 ? -5.241 12.626 15.662 1.00 85.06 144 THR A CA 1
ATOM 1189 C C . THR A 1 144 ? -6.214 12.335 14.520 1.00 85.06 144 THR A C 1
ATOM 1191 O O . THR A 1 144 ? -6.869 13.250 14.032 1.00 85.06 144 THR A O 1
ATOM 1194 N N . PHE A 1 145 ? -6.358 11.070 14.105 1.00 88.56 145 PHE A N 1
ATOM 1195 C CA . PHE A 1 145 ? -7.421 10.692 13.169 1.00 88.56 145 PHE A CA 1
ATOM 1196 C C . PHE A 1 145 ? -8.802 10.934 13.787 1.00 88.56 145 PHE A C 1
ATOM 1198 O O . PHE A 1 145 ? -9.665 11.494 13.118 1.00 88.56 145 PHE A O 1
ATOM 1205 N N . LEU A 1 146 ? -9.008 10.561 15.055 1.00 89.62 146 LEU A N 1
ATOM 1206 C CA . LEU A 1 146 ? -10.286 10.752 15.746 1.00 89.62 146 LEU A CA 1
ATOM 1207 C C . LEU A 1 146 ? -10.630 12.242 15.921 1.00 89.62 146 LEU A C 1
ATOM 1209 O O . LEU A 1 146 ? -11.716 12.625 15.505 1.00 89.62 146 LEU A O 1
ATOM 1213 N N . ASP A 1 147 ? -9.700 13.083 16.395 1.00 88.06 147 ASP A N 1
ATOM 1214 C CA . ASP A 1 147 ? -9.870 14.550 16.514 1.00 88.06 147 ASP A CA 1
ATOM 1215 C C . ASP A 1 147 ? -10.352 15.210 15.204 1.00 88.06 147 ASP A C 1
ATOM 1217 O O . ASP A 1 147 ? -11.348 15.936 15.184 1.00 88.06 147 ASP A O 1
ATOM 1221 N N . VAL A 1 148 ? -9.701 14.908 14.075 1.00 90.25 148 VAL A N 1
ATOM 1222 C CA . VAL A 1 148 ? -10.122 15.441 12.767 1.00 90.25 148 VAL A CA 1
ATOM 1223 C C . VAL A 1 148 ? -11.455 14.837 12.305 1.00 90.25 148 VAL A C 1
ATOM 1225 O O . VAL A 1 148 ? -12.211 15.469 11.568 1.00 90.25 148 VAL A O 1
ATOM 1228 N N . SER A 1 149 ? -11.804 13.642 12.781 1.00 88.31 149 SER A N 1
ATOM 1229 C CA . SER A 1 149 ? -13.094 13.019 12.473 1.00 88.31 149 SER A CA 1
ATOM 1230 C C . SER A 1 149 ? -14.254 13.569 13.316 1.00 88.31 149 SER A C 1
ATOM 1232 O O . SER A 1 149 ? -15.392 13.540 12.853 1.00 88.31 149 SER A O 1
ATOM 1234 N N . GLU A 1 150 ? -14.001 14.142 14.500 1.00 87.19 150 GLU A N 1
ATOM 1235 C CA . GLU A 1 150 ? -15.017 14.927 15.223 1.00 87.19 150 GLU A CA 1
ATOM 1236 C C . GLU A 1 150 ? -15.376 16.190 14.428 1.00 87.19 150 GLU A C 1
ATOM 1238 O O . GLU A 1 150 ? -16.549 16.534 14.272 1.00 87.19 150 GLU A O 1
ATOM 1243 N N . LYS A 1 151 ? -14.354 16.841 13.852 1.00 91.62 151 LYS A N 1
ATOM 1244 C CA . LYS A 1 151 ? -14.494 18.027 12.991 1.00 91.62 151 LYS A CA 1
ATOM 1245 C C . LYS A 1 151 ? -15.304 17.701 11.722 1.00 91.62 151 LYS A C 1
ATOM 1247 O O . LYS A 1 151 ? -16.106 18.528 11.300 1.00 91.62 151 LYS A O 1
ATOM 1252 N N . LEU A 1 152 ? -15.165 16.487 11.175 1.00 94.12 152 LEU A N 1
ATOM 1253 C CA . LEU A 1 152 ? -15.996 15.967 10.078 1.00 94.12 152 LEU A CA 1
ATOM 1254 C C . LEU A 1 152 ? -17.465 15.769 10.492 1.00 94.12 152 LEU A C 1
ATOM 1256 O O . LEU A 1 152 ? -18.354 16.179 9.748 1.00 94.12 152 LEU A O 1
ATOM 1260 N N . LEU A 1 153 ? -17.745 15.166 11.656 1.00 91.31 153 LEU A N 1
ATOM 1261 C CA . LEU A 1 153 ? -19.130 15.019 12.129 1.00 91.31 153 LEU A CA 1
ATOM 1262 C C . LEU A 1 153 ? -19.809 16.381 12.312 1.00 91.31 153 LEU A C 1
ATOM 1264 O O . LEU A 1 153 ? -20.934 16.561 11.855 1.00 91.31 153 LEU A O 1
ATOM 1268 N N . ALA A 1 154 ? -19.112 17.345 12.918 1.00 91.12 154 ALA A N 1
ATOM 1269 C CA . ALA A 1 154 ? -19.636 18.689 13.160 1.00 91.12 154 ALA A CA 1
ATOM 1270 C C . ALA A 1 154 ? -19.952 19.476 11.870 1.00 91.12 154 ALA A C 1
ATOM 1272 O O . ALA A 1 154 ? -20.812 20.354 11.893 1.00 91.12 154 ALA A O 1
ATOM 1273 N N . GLU A 1 155 ? -19.281 19.165 10.755 1.00 93.06 155 GLU A N 1
ATOM 1274 C CA . GLU A 1 155 ? -19.586 19.720 9.428 1.00 93.06 155 GLU A CA 1
ATOM 1275 C C . GLU A 1 155 ? -20.790 19.008 8.778 1.00 93.06 155 GLU A C 1
ATOM 1277 O O . GLU A 1 155 ? -21.637 19.646 8.156 1.00 93.06 155 GLU A O 1
ATOM 1282 N N . LEU A 1 156 ? -20.909 17.684 8.951 1.00 94.06 156 LEU A N 1
ATOM 1283 C CA . LEU A 1 156 ? -21.999 16.888 8.375 1.00 94.06 156 LEU A CA 1
ATOM 1284 C C . LEU A 1 156 ? -23.343 17.043 9.107 1.00 94.06 156 LEU A C 1
ATOM 1286 O O . LEU A 1 156 ? -24.380 17.014 8.449 1.00 94.06 156 LEU A O 1
ATOM 1290 N N . GLU A 1 157 ? -23.360 17.229 10.432 1.00 92.81 157 GLU A N 1
ATOM 1291 C CA . GLU A 1 157 ? -24.597 17.367 11.223 1.00 92.81 157 GLU A CA 1
ATOM 1292 C C . GLU A 1 157 ? -25.581 18.442 10.706 1.00 92.81 157 GLU A C 1
ATOM 1294 O O . GLU A 1 157 ? -26.750 18.096 10.501 1.00 92.81 157 GLU A O 1
ATOM 1299 N N . PRO A 1 158 ? -25.186 19.706 10.437 1.00 94.12 158 PRO A N 1
ATOM 1300 C CA . PRO A 1 158 ? -26.111 20.705 9.894 1.00 94.12 158 PRO A CA 1
ATOM 1301 C C . PRO A 1 158 ? -26.568 20.371 8.465 1.00 94.12 158 PRO A C 1
ATOM 1303 O O . PRO A 1 158 ? -27.742 20.539 8.141 1.00 94.12 158 PRO A O 1
ATOM 1306 N N . LEU A 1 159 ? -25.677 19.838 7.622 1.00 94.38 159 LEU A N 1
ATOM 1307 C CA . LEU A 1 159 ? -25.994 19.451 6.240 1.00 94.38 159 LEU A CA 1
ATOM 1308 C C . LEU A 1 159 ? -27.017 18.300 6.197 1.00 94.38 159 LEU A C 1
ATOM 1310 O O . LEU A 1 159 ? -27.917 18.299 5.355 1.00 94.38 159 LEU A O 1
ATOM 1314 N N . ALA A 1 160 ? -26.905 17.363 7.141 1.00 93.88 160 ALA A N 1
ATOM 1315 C CA . ALA A 1 160 ? -27.822 16.249 7.347 1.00 93.88 160 ALA A CA 1
ATOM 1316 C C . ALA A 1 160 ? -29.167 16.683 7.954 1.00 93.88 160 ALA A C 1
ATOM 1318 O O . ALA A 1 160 ? -30.209 16.139 7.587 1.00 93.88 160 ALA A O 1
ATOM 1319 N N . ALA A 1 161 ? -29.172 17.671 8.854 1.00 92.12 161 ALA A N 1
ATOM 1320 C CA . ALA A 1 161 ? -30.400 18.246 9.407 1.00 92.12 161 ALA A CA 1
ATOM 1321 C C . ALA A 1 161 ? -31.203 19.040 8.356 1.00 92.12 161 ALA A C 1
ATOM 1323 O O . ALA A 1 161 ? -32.432 19.036 8.385 1.00 92.12 161 ALA A O 1
ATOM 1324 N N . GLU A 1 162 ? -30.518 19.679 7.402 1.00 93.88 162 GLU A N 1
ATOM 1325 C CA . GLU A 1 162 ? -31.126 20.351 6.243 1.00 93.88 162 GLU A CA 1
ATOM 1326 C C . GLU A 1 162 ? -31.504 19.382 5.099 1.00 93.88 162 GLU A C 1
ATOM 1328 O O . GLU A 1 162 ? -32.117 19.806 4.118 1.00 93.88 162 GLU A O 1
ATOM 1333 N N . GLY A 1 163 ? -31.153 18.091 5.194 1.00 92.38 163 GLY A N 1
ATOM 1334 C CA . GLY A 1 163 ? -31.453 17.076 4.176 1.00 92.38 163 GLY A CA 1
ATOM 1335 C C . GLY A 1 163 ? -30.771 17.322 2.824 1.00 92.38 163 GLY A C 1
ATOM 1336 O O . GLY A 1 163 ? -31.355 17.037 1.774 1.00 92.38 163 GLY A O 1
ATOM 1337 N N . ARG A 1 164 ? -29.581 17.937 2.825 1.00 95.31 164 ARG A N 1
ATOM 1338 C CA . ARG A 1 164 ? -28.958 18.507 1.620 1.00 95.31 164 ARG A CA 1
ATOM 1339 C C . ARG A 1 164 ? -28.270 17.480 0.733 1.00 95.31 164 ARG A C 1
ATOM 1341 O O . ARG A 1 164 ? -27.749 16.473 1.198 1.00 95.31 164 ARG A O 1
ATOM 1348 N N . VAL A 1 165 ? -28.203 17.803 -0.559 1.00 97.06 165 VAL A N 1
ATOM 1349 C CA . VAL A 1 165 ? -27.308 17.145 -1.520 1.00 97.06 165 VAL A CA 1
ATOM 1350 C C . VAL A 1 165 ? -25.932 17.800 -1.442 1.00 97.06 165 VAL A C 1
ATOM 1352 O O . VAL A 1 165 ? -25.822 19.023 -1.554 1.00 97.06 165 VAL A O 1
ATOM 1355 N N . VAL A 1 166 ? -24.893 16.991 -1.251 1.00 95.69 166 VAL A N 1
ATOM 1356 C CA . VAL A 1 166 ? -23.494 17.416 -1.110 1.00 95.69 166 VAL A CA 1
ATOM 1357 C C . VAL A 1 166 ? -22.563 16.444 -1.836 1.00 95.69 166 VAL A C 1
ATOM 1359 O O . VAL A 1 166 ? -22.858 15.253 -1.921 1.00 95.69 166 VAL A O 1
ATOM 1362 N N . ASP A 1 167 ? -21.438 16.928 -2.368 1.00 96.25 167 ASP A N 1
ATOM 1363 C CA . ASP A 1 167 ? -20.434 16.043 -2.966 1.00 96.25 167 ASP A CA 1
ATOM 1364 C C . ASP A 1 167 ? -19.602 15.347 -1.880 1.00 96.25 167 ASP A C 1
ATOM 1366 O O . ASP A 1 167 ? -18.755 15.953 -1.217 1.00 96.25 167 ASP A O 1
ATOM 1370 N N . MET A 1 168 ? -19.818 14.040 -1.724 1.00 95.94 168 MET A N 1
ATOM 1371 C CA . MET A 1 168 ? -19.069 13.234 -0.764 1.00 95.94 168 MET A CA 1
ATOM 1372 C C . MET A 1 168 ? -17.630 12.959 -1.219 1.00 95.94 168 MET A C 1
ATOM 1374 O O . MET A 1 168 ? -16.802 12.600 -0.378 1.00 95.94 168 MET A O 1
ATOM 1378 N N . ARG A 1 169 ? -17.283 13.165 -2.503 1.00 94.94 169 ARG A N 1
ATOM 1379 C CA . ARG A 1 169 ? -15.892 13.113 -2.990 1.00 94.94 169 ARG A CA 1
ATOM 1380 C C . ARG A 1 169 ? -15.087 14.328 -2.527 1.00 94.94 169 ARG A C 1
ATOM 1382 O O . ARG A 1 169 ? -13.923 14.155 -2.162 1.00 94.94 169 ARG A O 1
ATOM 1389 N N . ASP A 1 170 ? -15.692 15.513 -2.511 1.00 94.56 170 ASP A N 1
ATOM 1390 C CA . ASP A 1 170 ? -15.117 16.753 -1.977 1.00 94.56 170 ASP A CA 1
ATOM 1391 C C . ASP A 1 170 ? -14.997 16.726 -0.443 1.00 94.56 170 ASP A C 1
ATOM 1393 O O . ASP A 1 170 ? -13.889 16.862 0.080 1.00 94.56 170 ASP A O 1
ATOM 1397 N N . ILE A 1 171 ? -16.088 16.459 0.290 1.00 95.50 171 ILE A N 1
ATOM 1398 C CA . ILE A 1 171 ? -16.067 16.426 1.769 1.00 95.50 171 ILE A CA 1
ATOM 1399 C C . ILE A 1 171 ? -15.038 15.411 2.285 1.00 95.50 171 ILE A C 1
ATOM 1401 O O . ILE A 1 171 ? -14.232 15.726 3.164 1.00 95.50 171 ILE A O 1
ATOM 1405 N N . SER A 1 172 ? -14.999 14.212 1.691 1.00 96.06 172 SER A N 1
ATOM 1406 C CA . SER A 1 172 ? -13.995 13.201 2.041 1.00 96.06 172 SER A CA 1
ATOM 1407 C C . SER A 1 172 ? -12.568 13.666 1.713 1.00 96.06 172 SER A C 1
ATOM 1409 O O . SER A 1 172 ? -11.640 13.326 2.442 1.00 96.06 172 SER A O 1
ATOM 1411 N N . SER A 1 173 ? -12.376 14.476 0.662 1.00 95.12 173 SER A N 1
ATOM 1412 C CA . SER A 1 173 ? -11.062 15.032 0.306 1.00 95.12 173 SER A CA 1
ATOM 1413 C C . SER A 1 173 ? -10.587 16.035 1.347 1.00 95.12 173 SER A C 1
ATOM 1415 O O . SER A 1 173 ? -9.423 16.010 1.744 1.00 95.12 173 SER A O 1
ATOM 1417 N N . ARG A 1 174 ? -11.494 16.897 1.813 1.00 95.00 174 ARG A N 1
ATOM 1418 C CA . ARG A 1 174 ? -11.216 17.927 2.819 1.00 95.00 174 ARG A CA 1
ATOM 1419 C C . ARG A 1 174 ? -10.924 17.299 4.191 1.00 95.00 174 ARG A C 1
ATOM 1421 O O . ARG A 1 174 ? -9.935 17.669 4.819 1.00 95.00 174 ARG A O 1
ATOM 1428 N N . TYR A 1 175 ? -11.654 16.244 4.569 1.00 95.12 175 TYR A N 1
ATOM 1429 C CA . TYR A 1 175 ? -11.340 15.387 5.725 1.00 95.12 175 TYR A CA 1
ATOM 1430 C C . TYR A 1 175 ? -9.930 14.772 5.668 1.00 95.12 175 TYR A C 1
ATOM 1432 O O . TYR A 1 175 ? -9.139 14.915 6.604 1.00 95.12 175 TYR A O 1
ATOM 1440 N N . VAL A 1 176 ? -9.593 14.088 4.568 1.00 95.19 176 VAL A N 1
ATOM 1441 C CA . VAL A 1 176 ? -8.296 13.405 4.432 1.00 95.19 176 VAL A CA 1
ATOM 1442 C C . VAL A 1 176 ? -7.139 14.416 4.385 1.00 95.19 176 VAL A C 1
ATOM 1444 O O . VAL A 1 176 ? -6.064 14.131 4.916 1.00 95.19 176 VAL A O 1
ATOM 1447 N N . LEU A 1 177 ? -7.347 15.606 3.812 1.00 94.19 177 LEU A N 1
ATOM 1448 C CA . LEU A 1 177 ? -6.360 16.689 3.817 1.00 94.19 177 LEU A CA 1
ATOM 1449 C C . LEU A 1 177 ? -6.061 17.207 5.233 1.00 94.19 177 LEU A C 1
ATOM 1451 O O . LEU A 1 177 ? -4.885 17.265 5.593 1.00 94.19 177 LEU A O 1
ATOM 1455 N N . ASP A 1 178 ? -7.078 17.486 6.058 1.00 93.12 178 ASP A N 1
ATOM 1456 C CA . ASP A 1 178 ? -6.872 17.924 7.450 1.00 93.12 178 ASP A CA 1
ATOM 1457 C C . ASP A 1 178 ? -6.158 16.847 8.299 1.00 93.12 178 ASP A C 1
ATOM 1459 O O . ASP A 1 178 ? -5.270 17.153 9.107 1.00 93.12 178 ASP A O 1
ATOM 1463 N N . VAL A 1 179 ? -6.450 15.561 8.060 1.00 91.94 179 VAL A N 1
ATOM 1464 C CA . VAL A 1 179 ? -5.696 14.446 8.663 1.00 91.94 179 VAL A CA 1
ATOM 1465 C C . VAL A 1 179 ? -4.226 14.461 8.229 1.00 91.94 179 VAL A C 1
ATOM 1467 O O . VAL A 1 179 ? -3.326 14.269 9.053 1.00 91.94 179 VAL A O 1
ATOM 1470 N N . ILE A 1 180 ? -3.959 14.681 6.941 1.00 90.31 180 ILE A N 1
ATOM 1471 C CA . ILE A 1 180 ? -2.603 14.675 6.386 1.00 90.31 180 ILE A CA 1
ATOM 1472 C C . ILE A 1 180 ? -1.781 15.856 6.900 1.00 90.31 180 ILE A C 1
ATOM 1474 O O . ILE A 1 180 ? -0.635 15.637 7.303 1.00 90.31 180 ILE A O 1
ATOM 1478 N N . ALA A 1 181 ? -2.345 17.066 6.950 1.00 89.44 181 ALA A N 1
ATOM 1479 C CA . ALA A 1 181 ? -1.708 18.234 7.560 1.00 89.44 181 ALA A CA 1
ATOM 1480 C C . ALA A 1 181 ? -1.257 17.915 8.995 1.00 89.44 181 ALA A C 1
ATOM 1482 O O . ALA A 1 181 ? -0.065 17.979 9.324 1.00 89.44 181 ALA A O 1
ATOM 1483 N N . THR A 1 182 ? -2.190 17.433 9.817 1.00 86.75 182 THR A N 1
ATOM 1484 C CA . THR A 1 182 ? -1.945 17.223 11.246 1.00 86.75 182 THR A CA 1
ATOM 1485 C C . THR A 1 182 ? -0.944 16.088 11.509 1.00 86.75 182 THR A C 1
ATOM 1487 O O . THR A 1 182 ? -0.078 16.224 12.375 1.00 86.75 182 THR A O 1
ATOM 1490 N N . VAL A 1 183 ? -0.989 14.991 10.738 1.00 82.81 183 VAL A N 1
ATOM 1491 C CA . VAL A 1 183 ? -0.142 13.798 10.962 1.00 82.81 183 VAL A CA 1
ATOM 1492 C C . VAL A 1 183 ? 1.214 13.838 10.245 1.00 82.81 183 VAL A C 1
ATOM 1494 O O . VAL A 1 183 ? 2.220 13.422 10.825 1.00 82.81 183 VAL A O 1
ATOM 1497 N N . PHE A 1 184 ? 1.285 14.314 8.998 1.00 80.00 184 PHE A N 1
ATOM 1498 C CA . PHE A 1 184 ? 2.553 14.356 8.254 1.00 80.00 184 PHE A CA 1
ATOM 1499 C C . PHE A 1 184 ? 3.324 15.650 8.494 1.00 80.00 184 PHE A C 1
ATOM 1501 O O . PHE A 1 184 ? 4.538 15.601 8.706 1.00 80.00 184 PHE A O 1
ATOM 1508 N N . PHE A 1 185 ? 2.638 16.791 8.462 1.00 80.06 185 PHE A N 1
ATOM 1509 C CA . PHE A 1 185 ? 3.270 18.107 8.533 1.00 80.06 185 PHE A CA 1
ATOM 1510 C C . PHE A 1 185 ? 3.350 18.656 9.964 1.00 80.06 185 PHE A C 1
ATOM 1512 O O . PHE A 1 185 ? 4.240 19.454 10.269 1.00 80.06 185 PHE A O 1
ATOM 1519 N N . GLY A 1 186 ? 2.465 18.193 10.849 1.00 78.44 186 GLY A N 1
ATOM 1520 C CA . GLY A 1 186 ? 2.459 18.556 12.262 1.00 78.44 186 GLY A CA 1
ATOM 1521 C C . GLY A 1 186 ? 1.832 19.920 12.550 1.00 78.44 186 GLY A C 1
ATOM 1522 O O . GLY A 1 186 ? 2.163 20.506 13.582 1.00 78.44 186 GLY A O 1
ATOM 1523 N N . PHE A 1 187 ? 0.954 20.420 11.675 1.00 81.31 187 PHE A N 1
ATOM 1524 C CA . PHE A 1 187 ? 0.126 21.614 11.888 1.00 81.31 187 PHE A CA 1
ATOM 1525 C C . PHE A 1 187 ? -1.334 21.335 11.514 1.00 81.31 187 PHE A C 1
ATOM 1527 O O . PHE A 1 187 ? -1.601 20.440 10.721 1.00 81.31 187 PHE A O 1
ATOM 1534 N N . GLU A 1 188 ? -2.263 22.086 12.100 1.00 82.69 188 GLU A N 1
ATOM 1535 C CA . GLU A 1 188 ? -3.697 21.967 11.819 1.00 82.69 188 GLU A CA 1
ATOM 1536 C C . GLU A 1 188 ? -4.101 22.886 10.658 1.00 82.69 188 GLU A C 1
ATOM 1538 O O . GLU A 1 188 ? -3.584 23.998 10.529 1.00 82.69 188 GLU A O 1
ATOM 1543 N N . THR A 1 189 ? -5.034 22.414 9.836 1.00 87.56 189 THR A N 1
ATOM 1544 C CA . THR A 1 189 ? -5.695 23.142 8.738 1.00 87.56 189 THR A CA 1
ATOM 1545 C C . THR A 1 189 ? -7.205 23.148 8.963 1.00 87.56 189 THR A C 1
ATOM 1547 O O . THR A 1 189 ? -7.696 22.556 9.933 1.00 87.56 189 THR A O 1
ATOM 1550 N N . HIS A 1 190 ? -7.953 23.868 8.127 1.00 89.75 190 HIS A N 1
ATOM 1551 C CA . HIS A 1 190 ? -9.403 24.015 8.256 1.00 89.75 190 HIS A CA 1
ATOM 1552 C C . HIS A 1 190 ? -10.138 23.646 6.957 1.00 89.75 190 HIS A C 1
ATOM 1554 O O . HIS A 1 190 ? -11.230 24.162 6.712 1.00 89.75 190 HIS A O 1
ATOM 1560 N N . CYS A 1 191 ? -9.589 22.724 6.157 1.00 91.69 191 CYS A N 1
ATOM 1561 C CA . CYS A 1 191 ? -10.136 22.315 4.859 1.00 91.69 191 CYS A CA 1
ATOM 1562 C C . CYS A 1 191 ? -11.605 21.878 4.969 1.00 91.69 191 CYS A C 1
ATOM 1564 O O . CYS A 1 191 ? -12.421 22.176 4.098 1.00 91.69 191 CYS A O 1
ATOM 1566 N N . LEU A 1 192 ? -11.976 21.175 6.045 1.00 90.06 192 LEU A N 1
ATOM 1567 C CA . LEU A 1 192 ? -13.359 20.761 6.295 1.00 90.06 192 LEU A CA 1
ATOM 1568 C C . LEU A 1 192 ? -14.352 21.931 6.367 1.00 90.06 192 LEU A C 1
ATOM 1570 O O . LEU A 1 192 ? -15.478 21.770 5.910 1.00 90.06 192 LEU A O 1
ATOM 1574 N N . ARG A 1 193 ? -13.934 23.097 6.876 1.00 89.06 193 ARG A N 1
ATOM 1575 C CA . ARG A 1 193 ? -14.789 24.287 7.049 1.00 89.06 193 ARG A CA 1
ATOM 1576 C C . ARG A 1 193 ? -14.623 25.330 5.946 1.00 89.06 193 ARG A C 1
ATOM 1578 O O . ARG A 1 193 ? -15.576 26.036 5.637 1.00 89.06 193 ARG A O 1
ATOM 1585 N N . ASP A 1 194 ? -13.431 25.442 5.362 1.00 89.94 194 ASP A N 1
ATOM 1586 C CA . ASP A 1 194 ? -13.161 26.310 4.215 1.00 89.94 194 ASP A CA 1
ATOM 1587 C C . ASP A 1 194 ? -12.712 25.478 3.000 1.00 89.94 194 ASP A C 1
ATOM 1589 O O . ASP A 1 194 ? -11.552 25.064 2.918 1.00 89.94 194 ASP A O 1
ATOM 1593 N N . PRO A 1 195 ? -13.597 25.270 2.005 1.00 87.50 195 PRO A N 1
ATOM 1594 C CA . PRO A 1 195 ? -13.245 24.646 0.728 1.00 87.50 195 PRO A CA 1
ATOM 1595 C C . PRO A 1 195 ? -12.163 25.385 -0.083 1.00 87.50 195 PRO A C 1
ATOM 1597 O O . PRO A 1 195 ? -11.716 24.871 -1.109 1.00 87.50 195 PRO A O 1
ATOM 1600 N N . ASN A 1 196 ? -11.755 26.585 0.342 1.00 89.06 196 ASN A N 1
ATOM 1601 C CA . ASN A 1 196 ? -10.712 27.408 -0.269 1.00 89.06 196 ASN A CA 1
ATOM 1602 C C . ASN A 1 196 ? -9.464 27.549 0.623 1.00 89.06 196 ASN A C 1
ATOM 1604 O O . ASN A 1 196 ? -8.617 28.393 0.324 1.00 89.06 196 ASN A O 1
ATOM 1608 N N . ASP A 1 197 ? -9.325 26.735 1.681 1.00 90.62 197 ASP A N 1
ATOM 1609 C CA . ASP A 1 197 ? -8.090 26.656 2.473 1.00 90.62 197 ASP A CA 1
ATOM 1610 C C . ASP A 1 197 ? -6.879 26.475 1.517 1.00 90.62 197 ASP A C 1
ATOM 1612 O O . ASP A 1 197 ? -6.925 25.614 0.626 1.00 90.62 197 ASP A O 1
ATOM 1616 N N . PRO A 1 198 ? -5.786 27.256 1.657 1.00 87.50 198 PRO A N 1
ATOM 1617 C CA . PRO A 1 198 ? -4.594 27.141 0.809 1.00 87.50 198 PRO A CA 1
ATOM 1618 C C . PRO A 1 198 ? -3.952 25.744 0.764 1.00 87.50 198 PRO A C 1
ATOM 1620 O O . PRO A 1 198 ? -3.131 25.475 -0.112 1.00 87.50 198 PRO A O 1
ATOM 1623 N N . PHE A 1 199 ? -4.305 24.843 1.684 1.00 89.50 199 PHE A N 1
ATOM 1624 C CA . PHE A 1 199 ? -3.898 23.439 1.684 1.00 89.50 199 PHE A CA 1
ATOM 1625 C C . PHE A 1 199 ? -4.725 22.558 0.718 1.00 89.50 199 PHE A C 1
ATOM 1627 O O . PHE A 1 199 ? -4.284 21.460 0.372 1.00 89.50 199 PHE A O 1
ATOM 1634 N N . VAL A 1 200 ? -5.877 23.032 0.223 1.00 90.06 200 VAL A N 1
ATOM 1635 C CA . VAL A 1 200 ? -6.733 22.369 -0.789 1.00 90.06 200 VAL A CA 1
ATOM 1636 C C . VAL A 1 200 ? -6.328 22.751 -2.219 1.00 90.06 200 VAL A C 1
ATOM 1638 O O . VAL A 1 200 ? -6.296 21.898 -3.111 1.00 90.06 200 VAL A O 1
ATOM 1641 N N . GLU A 1 201 ? -5.984 24.023 -2.453 1.00 87.12 201 GLU A N 1
ATOM 1642 C CA . GLU A 1 201 ? -5.693 24.551 -3.797 1.00 87.12 201 GLU A CA 1
ATOM 1643 C C . GLU A 1 201 ? -4.648 23.764 -4.615 1.00 87.12 201 GLU A C 1
ATOM 1645 O O . GLU A 1 201 ? -4.880 23.567 -5.813 1.00 87.12 201 GLU A O 1
ATOM 1650 N N . PRO A 1 202 ? -3.525 23.276 -4.043 1.00 88.00 202 PRO A N 1
ATOM 1651 C CA . PRO A 1 202 ? -2.511 22.573 -4.821 1.00 88.00 202 PRO A CA 1
ATOM 1652 C C . PRO A 1 202 ? -3.046 21.272 -5.433 1.00 88.00 202 PRO A C 1
ATOM 1654 O O . PRO A 1 202 ? -2.778 20.989 -6.602 1.00 88.00 202 PRO A O 1
ATOM 1657 N N . LEU A 1 203 ? -3.827 20.490 -4.677 1.00 85.19 203 LEU A N 1
ATOM 1658 C CA . LEU A 1 203 ? -4.460 19.268 -5.183 1.00 85.19 203 LEU A CA 1
ATOM 1659 C C . LEU A 1 203 ? -5.500 19.591 -6.271 1.00 85.19 203 LEU A C 1
ATOM 1661 O O . LEU A 1 203 ? -5.571 18.887 -7.279 1.00 85.19 203 LEU A O 1
ATOM 1665 N N . ARG A 1 204 ? -6.237 20.701 -6.116 1.00 84.81 204 ARG A N 1
ATOM 1666 C CA . ARG A 1 204 ? -7.207 21.197 -7.106 1.00 84.81 204 ARG A CA 1
ATOM 1667 C C . ARG A 1 204 ? -6.553 21.614 -8.432 1.00 84.81 204 ARG A C 1
ATOM 1669 O O . ARG A 1 204 ? -7.099 21.298 -9.483 1.00 84.81 204 ARG A O 1
ATOM 1676 N N . ASP A 1 205 ? -5.392 22.278 -8.420 1.00 83.38 205 ASP A N 1
ATOM 1677 C CA . ASP A 1 205 ? -4.630 22.578 -9.652 1.00 83.38 205 ASP A CA 1
ATOM 1678 C C . ASP A 1 205 ? -4.046 21.307 -10.290 1.00 83.38 205 ASP A C 1
ATOM 1680 O O . ASP A 1 205 ? -4.124 21.129 -11.510 1.00 83.38 205 ASP A O 1
ATOM 1684 N N . LEU A 1 206 ? -3.503 20.390 -9.480 1.00 80.75 206 LEU A N 1
ATOM 1685 C CA . LEU A 1 206 ? -2.934 19.134 -9.975 1.00 80.75 206 LEU A CA 1
ATOM 1686 C C . LEU A 1 206 ? -3.968 18.293 -10.740 1.00 80.75 206 LEU A C 1
ATOM 1688 O O . LEU A 1 206 ? -3.662 17.823 -11.836 1.00 80.75 206 LEU A O 1
ATOM 1692 N N . ASN A 1 207 ? -5.174 18.155 -10.185 1.00 77.38 207 ASN A N 1
ATOM 1693 C CA . ASN A 1 207 ? -6.259 17.356 -10.758 1.00 77.38 207 ASN A CA 1
ATOM 1694 C C . ASN A 1 207 ? -7.088 18.110 -11.823 1.00 77.38 207 ASN A C 1
ATOM 1696 O O . ASN A 1 207 ? -8.007 17.526 -12.381 1.00 77.38 207 ASN A O 1
ATOM 1700 N N . ASN A 1 208 ? -6.800 19.385 -12.126 1.00 80.00 208 ASN A N 1
ATOM 1701 C CA . ASN A 1 208 ? -7.610 20.214 -13.032 1.00 80.00 208 ASN A CA 1
ATOM 1702 C C . ASN A 1 208 ? -7.582 19.696 -14.494 1.00 80.00 208 ASN A C 1
ATOM 1704 O O . ASN A 1 208 ? -6.607 19.964 -15.216 1.00 80.00 208 ASN A O 1
ATOM 1708 N N . PRO A 1 209 ? -8.661 19.063 -15.008 1.00 68.50 209 PRO A N 1
ATOM 1709 C CA . PRO A 1 209 ? -8.643 18.415 -16.322 1.00 68.50 209 PRO A CA 1
ATOM 1710 C C . PRO A 1 209 ? -8.549 19.428 -17.471 1.00 68.50 209 PRO A C 1
ATOM 1712 O O . PRO A 1 209 ? -8.071 19.106 -18.565 1.00 68.50 209 PRO A O 1
ATOM 1715 N N . ASN A 1 210 ? -8.931 20.689 -17.240 1.00 76.19 210 ASN A N 1
ATOM 1716 C CA . ASN A 1 210 ? -8.849 21.754 -18.239 1.00 76.19 210 ASN A CA 1
ATOM 1717 C C . ASN A 1 210 ? -7.399 22.199 -18.499 1.00 76.19 210 ASN A C 1
ATOM 1719 O O . ASN A 1 210 ? -7.071 22.587 -19.623 1.00 76.19 210 ASN A O 1
ATOM 1723 N N . SER A 1 211 ? -6.497 22.060 -17.520 1.00 80.62 211 SER A N 1
ATOM 1724 C CA . SER A 1 211 ? -5.098 22.497 -17.617 1.00 80.62 211 SER A CA 1
ATOM 1725 C C . SER A 1 211 ? -4.294 21.662 -18.624 1.00 80.62 211 SER A C 1
ATOM 1727 O O . SER A 1 211 ? -3.743 20.605 -18.312 1.00 80.62 211 SER A O 1
ATOM 1729 N N . PHE A 1 212 ? -4.195 22.127 -19.874 1.00 79.94 212 PHE A N 1
ATOM 1730 C CA . PHE A 1 212 ? -3.418 21.463 -20.935 1.00 79.94 212 PHE A CA 1
ATOM 1731 C C . PHE A 1 212 ? -1.949 21.223 -20.534 1.00 79.94 212 PHE A C 1
ATOM 1733 O O . PHE A 1 212 ? -1.377 20.184 -20.859 1.00 79.94 212 PHE A O 1
ATOM 1740 N N . VAL A 1 213 ? -1.356 22.138 -19.758 1.00 83.56 213 VAL A N 1
ATOM 1741 C CA . VAL A 1 213 ? 0.030 22.007 -19.283 1.00 83.56 213 VAL A CA 1
ATOM 1742 C C . VAL A 1 213 ? 0.159 20.937 -18.193 1.00 83.56 213 VAL A C 1
ATOM 1744 O O . VAL A 1 213 ? 1.123 20.175 -18.226 1.00 83.56 213 VAL A O 1
ATOM 1747 N N . ASN A 1 214 ? -0.802 20.812 -17.267 1.00 81.94 214 ASN A N 1
ATOM 1748 C CA . ASN A 1 214 ? -0.766 19.748 -16.250 1.00 81.94 214 ASN A CA 1
ATOM 1749 C C . ASN A 1 214 ? -0.999 18.369 -16.889 1.00 81.94 214 ASN A C 1
ATOM 1751 O O . ASN A 1 214 ? -0.288 17.425 -16.563 1.00 81.94 214 ASN A O 1
ATOM 1755 N N . ASN A 1 215 ? -1.856 18.277 -17.910 1.00 80.88 215 ASN A N 1
ATOM 1756 C CA . ASN A 1 215 ? -2.003 17.062 -18.720 1.00 80.88 215 ASN A CA 1
ATOM 1757 C C . ASN A 1 215 ? -0.687 16.655 -19.422 1.00 80.88 215 ASN A C 1
ATOM 1759 O O . ASN A 1 215 ? -0.300 15.486 -19.389 1.00 80.88 215 ASN A O 1
ATOM 1763 N N . ILE A 1 216 ? 0.058 17.617 -19.989 1.00 82.75 216 ILE A N 1
ATOM 1764 C CA . ILE A 1 216 ? 1.402 17.375 -20.548 1.00 82.75 216 ILE A CA 1
ATOM 1765 C C . ILE A 1 216 ? 2.401 16.932 -19.465 1.00 82.75 216 ILE A C 1
ATOM 1767 O O . ILE A 1 216 ? 3.206 16.036 -19.726 1.00 82.75 216 ILE A O 1
ATOM 1771 N N . ARG A 1 217 ? 2.347 17.502 -18.251 1.00 86.94 217 ARG A N 1
ATOM 1772 C CA . ARG A 1 217 ? 3.171 17.049 -17.113 1.00 86.94 217 ARG A CA 1
ATOM 1773 C C . ARG A 1 217 ? 2.851 15.604 -16.740 1.00 86.94 217 ARG A C 1
ATOM 1775 O O . ARG A 1 217 ? 3.766 14.790 -16.720 1.00 86.94 217 ARG A O 1
ATOM 1782 N N . SER A 1 218 ? 1.583 15.260 -16.523 1.00 83.88 218 SER A N 1
ATOM 1783 C CA . SER A 1 218 ? 1.150 13.908 -16.142 1.00 83.88 218 SER A CA 1
ATOM 1784 C C . SER A 1 218 ? 1.515 12.861 -17.199 1.00 83.88 218 SER A C 1
ATOM 1786 O O . SER A 1 218 ? 2.126 11.840 -16.871 1.00 83.88 218 SER A O 1
ATOM 1788 N N . ALA A 1 219 ? 1.261 13.143 -18.483 1.00 82.31 219 ALA A N 1
ATOM 1789 C CA . ALA A 1 219 ? 1.716 12.294 -19.585 1.00 82.31 219 ALA A CA 1
ATOM 1790 C C . ALA A 1 219 ? 3.253 12.185 -19.624 1.00 82.31 219 ALA A C 1
ATOM 1792 O O . ALA A 1 219 ? 3.805 11.101 -19.818 1.00 82.31 219 ALA A O 1
ATOM 1793 N N . GLY A 1 220 ? 3.962 13.286 -19.377 1.00 86.25 220 GLY A N 1
ATOM 1794 C CA . GLY A 1 220 ? 5.416 13.319 -19.270 1.00 86.25 220 GLY A CA 1
ATOM 1795 C C . GLY A 1 220 ? 5.981 12.510 -18.095 1.00 86.25 220 GLY A C 1
ATOM 1796 O O . GLY A 1 220 ? 7.013 11.865 -18.249 1.00 86.25 220 GLY A O 1
ATOM 1797 N N . VAL A 1 221 ? 5.313 12.489 -16.938 1.00 87.81 221 VAL A N 1
ATOM 1798 C CA . VAL A 1 221 ? 5.767 11.754 -15.747 1.00 87.81 221 VAL A CA 1
ATOM 1799 C C . VAL A 1 221 ? 5.509 10.255 -15.877 1.00 87.81 221 VAL A C 1
ATOM 1801 O O . VAL A 1 221 ? 6.419 9.461 -15.626 1.00 87.81 221 VAL A O 1
ATOM 1804 N N . PHE A 1 222 ? 4.292 9.862 -16.261 1.00 83.38 222 PHE A N 1
ATOM 1805 C CA . PHE A 1 222 ? 3.840 8.468 -16.185 1.00 83.38 222 PHE A CA 1
ATOM 1806 C C . PHE A 1 222 ? 3.915 7.697 -17.508 1.00 83.38 222 PHE A C 1
ATOM 1808 O O . PHE A 1 222 ? 4.069 6.479 -17.478 1.00 83.38 222 PHE A O 1
ATOM 1815 N N . VAL A 1 223 ? 3.821 8.377 -18.656 1.00 83.69 223 VAL A N 1
ATOM 1816 C CA . VAL A 1 223 ? 3.663 7.733 -19.974 1.00 83.69 223 VAL A CA 1
ATOM 1817 C C . VAL A 1 223 ? 4.945 7.851 -20.806 1.00 83.69 223 VAL A C 1
ATOM 1819 O O . VAL A 1 223 ? 5.512 6.846 -21.241 1.00 83.69 223 VAL A O 1
ATOM 1822 N N . CYS A 1 224 ? 5.454 9.075 -20.986 1.00 83.81 224 CYS A N 1
ATOM 1823 C CA . CYS A 1 224 ? 6.621 9.369 -21.821 1.00 83.81 224 CYS A CA 1
ATOM 1824 C C . CYS A 1 224 ? 7.648 10.297 -21.128 1.00 83.81 224 CYS A C 1
ATOM 1826 O O . CYS A 1 224 ? 7.741 11.480 -21.467 1.00 83.81 224 CYS A O 1
ATOM 1828 N N . PRO A 1 225 ? 8.508 9.765 -20.232 1.00 85.81 225 PRO A N 1
ATOM 1829 C CA . PRO A 1 225 ? 9.587 10.525 -19.576 1.00 85.81 225 PRO A CA 1
ATOM 1830 C C . PRO A 1 225 ? 10.570 11.229 -20.517 1.00 85.81 225 PRO A C 1
ATOM 1832 O O . PRO A 1 225 ? 11.227 12.189 -20.113 1.00 85.81 225 PRO A O 1
ATOM 1835 N N . GLY A 1 226 ? 10.679 10.781 -21.774 1.00 83.50 226 GLY A N 1
ATOM 1836 C CA . GLY A 1 226 ? 11.472 11.464 -22.799 1.00 83.50 226 GLY A CA 1
ATOM 1837 C C . GLY A 1 226 ? 10.981 12.887 -23.084 1.00 83.50 226 GLY A C 1
ATOM 1838 O O . GLY A 1 226 ? 11.802 13.763 -23.341 1.00 83.50 226 GLY A O 1
ATOM 1839 N N . LEU A 1 227 ? 9.671 13.138 -22.961 1.00 84.25 227 LEU A N 1
ATOM 1840 C CA . LEU A 1 227 ? 9.066 14.444 -23.219 1.00 84.25 227 LEU A CA 1
ATOM 1841 C C . LEU A 1 227 ? 9.601 15.512 -22.258 1.00 84.25 227 LEU A C 1
ATOM 1843 O O . LEU A 1 227 ? 10.102 16.534 -22.715 1.00 84.25 227 LEU A O 1
ATOM 1847 N N . LEU A 1 228 ? 9.575 15.253 -20.946 1.00 87.19 228 LEU A N 1
ATOM 1848 C CA . LEU A 1 228 ? 10.097 16.188 -19.937 1.00 87.19 228 LEU A CA 1
ATOM 1849 C C . LEU A 1 228 ? 11.626 16.302 -20.003 1.00 87.19 228 LEU A C 1
ATOM 1851 O O . LEU A 1 228 ? 12.173 17.395 -19.867 1.00 87.19 228 LEU A O 1
ATOM 1855 N N . LYS A 1 229 ? 12.333 15.196 -20.291 1.00 84.25 229 LYS A N 1
ATOM 1856 C CA . LYS A 1 229 ? 13.796 15.222 -20.468 1.00 84.25 229 LYS A CA 1
ATOM 1857 C C . LYS A 1 229 ? 14.241 16.120 -21.628 1.00 84.25 229 LYS A C 1
ATOM 1859 O O . LYS A 1 229 ? 15.326 16.697 -21.518 1.00 84.25 229 LYS A O 1
ATOM 1864 N N . LEU A 1 230 ? 13.431 16.221 -22.687 1.00 85.06 230 LEU A N 1
ATOM 1865 C CA . LEU A 1 230 ? 13.674 17.045 -23.874 1.00 85.06 230 LEU A CA 1
ATOM 1866 C C . LEU A 1 230 ? 13.201 18.497 -23.699 1.00 85.06 230 LEU A C 1
ATOM 1868 O O . LEU A 1 230 ? 13.930 19.411 -24.069 1.00 85.06 230 LEU A O 1
ATOM 1872 N N . THR A 1 231 ? 12.007 18.724 -23.140 1.00 84.56 231 THR A N 1
ATOM 1873 C CA . THR A 1 231 ? 11.438 20.078 -22.985 1.00 84.56 231 THR A CA 1
ATOM 1874 C C . THR A 1 231 ? 11.990 20.849 -21.788 1.00 84.56 231 THR A C 1
ATOM 1876 O O . THR A 1 231 ? 11.854 22.068 -21.745 1.00 84.56 231 THR A O 1
ATOM 1879 N N . GLY A 1 232 ? 12.576 20.165 -20.799 1.00 82.69 232 GLY A N 1
ATOM 1880 C CA . GLY A 1 232 ? 13.028 20.783 -19.547 1.00 82.69 232 GLY A CA 1
ATOM 1881 C C . GLY A 1 232 ? 11.887 21.233 -18.624 1.00 82.69 232 GLY A C 1
ATOM 1882 O O . GLY A 1 232 ? 12.136 21.924 -17.638 1.00 82.69 232 GLY A O 1
ATOM 1883 N N . LEU A 1 233 ? 10.640 20.858 -18.926 1.00 85.62 233 LEU A N 1
ATOM 1884 C CA . LEU A 1 233 ? 9.478 21.171 -18.100 1.00 85.62 233 LEU A CA 1
ATOM 1885 C C . LEU A 1 233 ? 9.538 20.378 -16.782 1.00 85.62 233 LEU A C 1
ATOM 1887 O O . LEU A 1 233 ? 9.623 19.151 -16.804 1.00 85.62 233 LEU A O 1
ATOM 1891 N N . SER A 1 234 ? 9.459 21.072 -15.641 1.00 86.25 234 SER A N 1
ATOM 1892 C CA . SER A 1 234 ? 9.369 20.425 -14.321 1.00 86.25 234 SER A CA 1
ATOM 1893 C C . SER A 1 234 ? 8.112 19.556 -14.222 1.00 86.25 234 SER A C 1
ATOM 1895 O O . SER A 1 234 ? 7.037 19.932 -14.705 1.00 86.25 234 SER A O 1
ATOM 1897 N N . SER A 1 235 ? 8.263 18.406 -13.564 1.00 85.81 235 SER A N 1
ATOM 1898 C CA . SER A 1 235 ? 7.212 17.414 -13.330 1.00 85.81 235 SER A CA 1
ATOM 1899 C C . SER A 1 235 ? 6.015 17.950 -12.541 1.00 85.81 235 SER A C 1
ATOM 1901 O O . SER A 1 235 ? 4.924 17.399 -12.671 1.00 85.81 235 SER A O 1
ATOM 1903 N N . LEU A 1 236 ? 6.187 19.029 -11.766 1.00 85.44 236 LEU A N 1
ATOM 1904 C CA . LEU A 1 236 ? 5.138 19.612 -10.925 1.00 85.44 236 LEU A CA 1
ATOM 1905 C C . LEU A 1 236 ? 4.629 20.968 -11.450 1.00 85.44 236 LEU A C 1
ATOM 1907 O O . LEU A 1 236 ? 5.388 21.729 -12.065 1.00 85.44 236 LEU A O 1
ATOM 1911 N N . PRO A 1 237 ? 3.358 21.324 -11.174 1.00 86.06 237 PRO A N 1
ATOM 1912 C CA . PRO A 1 237 ? 2.873 22.690 -11.336 1.00 86.06 237 PRO A CA 1
ATOM 1913 C C . PRO A 1 237 ? 3.665 23.695 -10.472 1.00 86.06 237 PRO A C 1
ATOM 1915 O O . PRO A 1 237 ? 4.139 23.330 -9.390 1.00 86.06 237 PRO A O 1
ATOM 1918 N N . PRO A 1 238 ? 3.816 24.969 -10.897 1.00 84.81 238 PRO A N 1
ATOM 1919 C CA . PRO A 1 238 ? 4.629 25.945 -10.170 1.00 84.81 238 PRO A CA 1
ATOM 1920 C C . PRO A 1 238 ? 4.158 26.202 -8.734 1.00 84.81 238 PRO A C 1
ATOM 1922 O O . PRO A 1 238 ? 5.002 26.212 -7.840 1.00 84.81 238 PRO A O 1
ATOM 1925 N N . GLY A 1 239 ? 2.843 26.343 -8.516 1.00 83.81 239 GLY A N 1
ATOM 1926 C CA . GLY A 1 239 ? 2.252 26.564 -7.190 1.00 83.81 239 GLY A CA 1
ATOM 1927 C C . GLY A 1 239 ? 2.469 25.376 -6.254 1.00 83.81 239 GLY A C 1
ATOM 1928 O O . GLY A 1 239 ? 3.006 25.544 -5.166 1.00 83.81 239 GLY A O 1
ATOM 1929 N N . MET A 1 240 ? 2.192 24.154 -6.724 1.00 84.06 240 MET A N 1
ATOM 1930 C CA . MET A 1 240 ? 2.477 22.913 -5.988 1.00 84.06 240 MET A CA 1
ATOM 1931 C C . MET A 1 240 ? 3.952 22.801 -5.565 1.00 84.06 240 MET A C 1
ATOM 1933 O O . MET A 1 240 ? 4.264 22.466 -4.422 1.00 84.06 240 MET A O 1
ATOM 1937 N N . ARG A 1 241 ? 4.879 23.106 -6.484 1.00 87.50 241 ARG A N 1
ATOM 1938 C CA . ARG A 1 241 ? 6.324 23.101 -6.213 1.00 87.50 241 ARG A CA 1
ATOM 1939 C C . ARG A 1 241 ? 6.715 24.155 -5.174 1.00 87.50 241 ARG A C 1
ATOM 1941 O O . ARG A 1 241 ? 7.561 23.873 -4.325 1.00 87.50 241 ARG A O 1
ATOM 1948 N N . GLN A 1 242 ? 6.134 25.351 -5.260 1.00 88.00 242 GLN A N 1
ATOM 1949 C CA . GLN A 1 242 ? 6.355 26.440 -4.312 1.00 88.00 242 GLN A CA 1
ATOM 1950 C C . GLN A 1 242 ? 5.859 26.038 -2.917 1.00 88.00 242 GLN A C 1
ATOM 1952 O O . GLN A 1 242 ? 6.681 25.917 -2.014 1.00 88.00 242 GLN A O 1
ATOM 1957 N N . PHE A 1 243 ? 4.578 25.681 -2.789 1.00 88.00 243 PHE A N 1
ATOM 1958 C CA . PHE A 1 243 ? 3.939 25.181 -1.568 1.00 88.00 243 PHE A CA 1
ATOM 1959 C C . PHE A 1 243 ? 4.760 24.078 -0.877 1.00 88.00 243 PHE A C 1
ATOM 1961 O O . PHE A 1 243 ? 5.143 24.216 0.285 1.00 88.00 243 PHE A O 1
ATOM 1968 N N . ALA A 1 244 ? 5.127 23.014 -1.601 1.00 87.69 244 ALA A N 1
ATOM 1969 C CA . ALA A 1 244 ? 5.905 21.911 -1.033 1.00 87.69 244 ALA A CA 1
ATOM 1970 C C . ALA A 1 244 ? 7.307 22.337 -0.550 1.00 87.69 244 ALA A C 1
ATOM 1972 O O . ALA A 1 244 ? 7.833 21.765 0.406 1.00 87.69 244 ALA A O 1
ATOM 1973 N N . THR A 1 245 ? 7.916 23.338 -1.194 1.00 88.38 245 THR A N 1
ATOM 1974 C CA . THR A 1 245 ? 9.229 23.876 -0.806 1.00 88.38 245 THR A CA 1
ATOM 1975 C C . THR A 1 245 ? 9.115 24.810 0.398 1.00 88.38 245 THR A C 1
ATOM 1977 O O . THR A 1 245 ? 9.903 24.692 1.336 1.00 88.38 245 THR A O 1
ATOM 1980 N N . GLU A 1 246 ? 8.134 25.711 0.400 1.00 89.19 246 GLU A N 1
ATOM 1981 C CA . GLU A 1 246 ? 7.889 26.689 1.464 1.00 89.19 246 GLU A CA 1
ATOM 1982 C C . GLU A 1 246 ? 7.501 26.003 2.771 1.00 89.19 246 GLU A C 1
ATOM 1984 O O . GLU A 1 246 ? 8.133 26.255 3.795 1.00 89.19 246 GLU A O 1
ATOM 1989 N N . VAL A 1 247 ? 6.546 25.069 2.735 1.00 86.62 247 VAL A N 1
ATOM 1990 C CA . VAL A 1 247 ? 6.088 24.346 3.928 1.00 86.62 247 VAL A CA 1
ATOM 1991 C C . VAL A 1 247 ? 7.229 23.551 4.572 1.00 86.62 247 VAL A C 1
ATOM 1993 O O . VAL A 1 247 ? 7.404 23.599 5.791 1.00 86.62 247 VAL A O 1
ATOM 1996 N N . VAL A 1 248 ? 8.057 22.863 3.776 1.00 87.25 248 VAL A N 1
ATOM 1997 C CA . VAL A 1 248 ? 9.218 22.124 4.302 1.00 87.25 248 VAL A CA 1
ATOM 1998 C C . VAL A 1 248 ? 10.305 23.063 4.814 1.00 87.25 248 VAL A C 1
ATOM 2000 O O . VAL A 1 248 ? 10.856 22.811 5.882 1.00 87.25 248 VAL A O 1
ATOM 2003 N N . THR A 1 249 ? 10.596 24.159 4.111 1.00 88.75 249 THR A N 1
ATOM 2004 C CA . THR A 1 249 ? 11.604 25.137 4.557 1.00 88.75 249 THR A CA 1
ATOM 2005 C C . THR A 1 249 ? 11.175 25.787 5.872 1.00 88.75 249 THR A C 1
ATOM 2007 O O . THR A 1 249 ? 11.935 25.766 6.837 1.00 88.75 249 THR A O 1
ATOM 2010 N N . HIS A 1 250 ? 9.927 26.255 5.960 1.00 87.31 250 HIS A N 1
ATOM 2011 C CA . HIS A 1 250 ? 9.365 26.857 7.166 1.00 87.31 250 HIS A CA 1
ATOM 2012 C C . HIS A 1 250 ? 9.355 25.879 8.348 1.00 87.31 250 HIS A C 1
ATOM 2014 O O . HIS A 1 250 ? 9.783 26.239 9.442 1.00 87.31 250 HIS A O 1
ATOM 2020 N N . GLN A 1 251 ? 8.919 24.629 8.149 1.00 85.19 251 GLN A N 1
ATOM 2021 C CA . GLN A 1 251 ? 8.907 23.631 9.223 1.00 85.19 251 GLN A CA 1
ATOM 2022 C C . GLN A 1 251 ? 10.318 23.250 9.698 1.00 85.19 251 GLN A C 1
ATOM 2024 O O . GLN A 1 251 ? 10.512 23.060 10.899 1.00 85.19 251 GLN A O 1
ATOM 2029 N N . ILE A 1 252 ? 11.311 23.177 8.802 1.00 83.06 252 ILE A N 1
ATOM 2030 C CA . ILE A 1 252 ? 12.717 22.978 9.187 1.00 83.06 252 ILE A CA 1
ATOM 2031 C C . ILE A 1 252 ? 13.204 24.181 10.003 1.00 83.06 252 ILE A C 1
ATOM 2033 O O . ILE A 1 252 ? 13.605 24.008 11.153 1.00 83.06 252 ILE A O 1
ATOM 2037 N N . GLU A 1 253 ? 13.098 25.400 9.467 1.00 85.94 253 GLU A N 1
ATOM 2038 C CA . GLU A 1 253 ? 13.543 26.618 10.154 1.00 85.94 253 GLU A CA 1
ATOM 2039 C C . GLU A 1 253 ? 12.878 26.805 11.523 1.00 85.94 253 GLU A C 1
ATOM 2041 O O . GLU A 1 253 ? 13.542 27.162 12.495 1.00 85.94 253 GLU A O 1
ATOM 2046 N N . HIS A 1 254 ? 11.571 26.552 11.627 1.00 84.00 254 HIS A N 1
ATOM 2047 C CA . HIS A 1 254 ? 10.823 26.679 12.874 1.00 84.00 254 HIS A CA 1
ATOM 2048 C C . HIS A 1 254 ? 11.353 25.728 13.957 1.00 84.00 254 HIS A C 1
ATOM 2050 O O . HIS A 1 254 ? 11.515 26.124 15.111 1.00 84.00 254 HIS A O 1
ATOM 2056 N N . ARG A 1 255 ? 11.677 24.483 13.590 1.00 81.31 255 ARG A N 1
ATOM 2057 C CA . ARG A 1 255 ? 12.214 23.463 14.510 1.00 81.31 255 ARG A CA 1
ATOM 2058 C C . ARG A 1 255 ? 13.684 23.700 14.855 1.00 81.31 255 ARG A C 1
ATOM 2060 O O . ARG A 1 255 ? 14.128 23.298 15.928 1.00 81.31 255 ARG A O 1
ATOM 2067 N N . GLU A 1 256 ? 14.432 24.377 13.986 1.00 78.69 256 GLU A N 1
ATOM 2068 C CA . GLU A 1 256 ? 15.809 24.804 14.261 1.00 78.69 256 GLU A CA 1
ATOM 2069 C C . GLU A 1 256 ? 15.866 26.058 15.147 1.00 78.69 256 GLU A C 1
ATOM 2071 O O . GLU A 1 256 ? 16.724 26.133 16.026 1.00 78.69 256 GLU A O 1
ATOM 2076 N N . ARG A 1 257 ? 14.898 26.977 15.018 1.00 84.25 257 ARG A N 1
ATOM 2077 C CA . ARG A 1 257 ? 14.679 28.099 15.954 1.00 84.25 257 ARG A CA 1
ATOM 2078 C C . ARG A 1 257 ? 14.137 27.642 17.314 1.00 84.25 257 ARG A C 1
ATOM 2080 O O . ARG A 1 257 ? 14.489 28.234 18.332 1.00 84.25 257 ARG A O 1
ATOM 2087 N N . HIS A 1 258 ? 13.340 26.570 17.356 1.00 82.25 258 HIS A N 1
ATOM 2088 C CA . HIS A 1 258 ? 12.719 26.049 18.582 1.00 82.25 258 HIS A CA 1
ATOM 2089 C C . HIS A 1 258 ? 13.081 24.573 18.886 1.00 82.25 258 HIS A C 1
ATOM 2091 O O . HIS A 1 258 ? 12.188 23.721 18.911 1.00 82.25 258 HIS A O 1
ATOM 2097 N N . PRO A 1 259 ? 14.352 24.233 19.210 1.00 71.81 259 PRO A N 1
ATOM 2098 C CA . PRO A 1 259 ? 14.788 22.839 19.399 1.00 71.81 259 PRO A CA 1
ATOM 2099 C C . PRO A 1 259 ? 14.036 22.039 20.474 1.00 71.81 259 PRO A C 1
ATOM 2101 O O . PRO A 1 259 ? 14.049 20.810 20.448 1.00 71.81 259 PRO A O 1
ATOM 2104 N N . GLN A 1 260 ? 13.383 22.716 21.426 1.00 68.44 260 GLN A N 1
ATOM 2105 C CA . GLN A 1 260 ? 12.610 22.074 22.496 1.00 68.44 260 GLN A CA 1
ATOM 2106 C C . GLN A 1 260 ? 11.206 21.614 22.044 1.00 68.44 260 GLN A C 1
ATOM 2108 O O . GLN A 1 260 ? 10.573 20.828 22.742 1.00 68.44 260 GLN A O 1
ATOM 2113 N N . GLN A 1 261 ? 10.722 22.039 20.869 1.00 68.19 261 GLN A N 1
ATOM 2114 C CA . GLN A 1 261 ? 9.399 21.684 20.326 1.00 68.19 261 GLN A CA 1
ATOM 2115 C C . GLN A 1 261 ? 9.445 20.469 19.372 1.00 68.19 261 GLN A C 1
ATOM 2117 O O . GLN A 1 261 ? 8.768 20.430 18.343 1.00 68.19 261 GLN A O 1
ATOM 2122 N N . ARG A 1 262 ? 10.259 19.455 19.692 1.00 68.31 262 ARG A N 1
ATOM 2123 C CA . ARG A 1 262 ? 10.469 18.265 18.847 1.00 68.31 262 ARG A CA 1
ATOM 2124 C C . ARG A 1 262 ? 9.238 17.339 18.829 1.00 68.31 262 ARG A C 1
ATOM 2126 O O . ARG A 1 262 ? 9.122 16.424 19.647 1.00 68.31 262 ARG A O 1
ATOM 2133 N N . ARG A 1 263 ? 8.333 17.555 17.867 1.00 69.00 263 ARG A N 1
ATOM 2134 C CA . ARG A 1 263 ? 7.220 16.643 17.529 1.00 69.00 263 ARG A CA 1
ATOM 2135 C C . ARG A 1 263 ? 7.740 15.334 16.902 1.00 69.00 263 ARG A C 1
ATOM 2137 O O . ARG A 1 263 ? 8.859 15.277 16.400 1.00 69.00 263 ARG A O 1
ATOM 2144 N N . LYS A 1 264 ? 6.938 14.263 16.954 1.00 68.88 264 LYS A N 1
ATOM 2145 C CA . LYS A 1 264 ? 7.252 12.929 16.391 1.00 68.88 264 LYS A CA 1
ATOM 2146 C C . LYS A 1 264 ? 6.469 12.665 15.100 1.00 68.88 264 LYS A C 1
ATOM 2148 O O . LYS A 1 264 ? 5.693 11.719 15.019 1.00 68.88 264 LYS A O 1
ATOM 2153 N N . ASP A 1 265 ? 6.656 13.533 14.121 1.00 75.75 265 ASP A N 1
ATOM 2154 C CA . ASP A 1 265 ? 5.955 13.504 12.835 1.00 75.75 265 ASP A CA 1
ATOM 2155 C C . ASP A 1 265 ? 6.901 13.142 11.674 1.00 75.75 265 ASP A C 1
ATOM 2157 O O . ASP A 1 265 ? 8.095 12.871 11.858 1.00 75.75 265 ASP A O 1
ATOM 2161 N N . PHE A 1 266 ? 6.358 13.112 10.456 1.00 80.25 266 PHE A N 1
ATOM 2162 C CA . PHE A 1 266 ? 7.117 12.768 9.256 1.00 80.25 266 PHE A CA 1
ATOM 2163 C C . PHE A 1 266 ? 8.188 13.817 8.905 1.00 80.25 266 PHE A C 1
ATOM 2165 O O . PHE A 1 266 ? 9.286 13.447 8.480 1.00 80.25 266 PHE A O 1
ATOM 2172 N N . ILE A 1 267 ? 7.927 15.109 9.143 1.00 82.88 267 ILE A N 1
ATOM 2173 C CA . ILE A 1 267 ? 8.938 16.164 8.971 1.00 82.88 267 ILE A CA 1
ATOM 2174 C C . ILE A 1 267 ? 10.131 15.945 9.908 1.00 82.88 267 ILE A C 1
ATOM 2176 O O . ILE A 1 267 ? 11.276 16.093 9.475 1.00 82.88 267 ILE A O 1
ATOM 2180 N N . GLN A 1 268 ? 9.902 15.547 11.164 1.00 82.75 268 GLN A N 1
ATOM 2181 C CA . GLN A 1 268 ? 11.000 15.293 12.094 1.00 82.75 268 GLN A CA 1
ATOM 2182 C C . GLN A 1 268 ? 11.897 14.147 11.618 1.00 82.75 268 GLN A C 1
ATOM 2184 O O . GLN A 1 268 ? 13.119 14.280 11.679 1.00 82.75 268 GLN A O 1
ATOM 2189 N N . LEU A 1 269 ? 11.315 13.073 11.071 1.00 82.69 269 LEU A N 1
ATOM 2190 C CA . LEU A 1 269 ? 12.094 11.994 10.464 1.00 82.69 269 LEU A CA 1
ATOM 2191 C C . LEU A 1 269 ? 12.951 12.505 9.297 1.00 82.69 269 LEU A C 1
ATOM 2193 O O . LEU A 1 269 ? 14.120 12.149 9.206 1.00 82.69 269 LEU A O 1
ATOM 2197 N N . LEU A 1 270 ? 12.422 13.364 8.420 1.00 82.94 270 LEU A N 1
ATOM 2198 C CA . LEU A 1 270 ? 13.212 13.930 7.319 1.00 82.94 270 LEU A CA 1
ATOM 2199 C C . LEU A 1 270 ? 14.350 14.845 7.804 1.00 82.94 270 LEU A C 1
ATOM 2201 O O . LEU A 1 270 ? 15.428 14.837 7.208 1.00 82.94 270 LEU A O 1
ATOM 2205 N N . ILE A 1 271 ? 14.146 15.593 8.894 1.00 81.81 271 ILE A N 1
ATOM 2206 C CA . ILE A 1 271 ? 15.194 16.394 9.550 1.00 81.81 271 ILE A CA 1
ATOM 2207 C C . ILE A 1 271 ? 16.284 15.490 10.136 1.00 81.81 271 ILE A C 1
ATOM 2209 O O . ILE A 1 271 ? 17.470 15.758 9.947 1.00 81.81 271 ILE A O 1
ATOM 2213 N N . ASP A 1 272 ? 15.901 14.408 10.811 1.00 82.62 272 ASP A N 1
ATOM 2214 C CA . ASP A 1 272 ? 16.846 13.472 11.422 1.00 82.62 272 ASP A CA 1
ATOM 2215 C C . ASP A 1 272 ? 17.648 12.720 10.344 1.00 82.62 272 ASP A C 1
ATOM 2217 O O . ASP A 1 272 ? 18.877 12.755 10.353 1.00 82.62 272 ASP A O 1
ATOM 2221 N N . LEU A 1 273 ? 16.982 12.181 9.315 1.00 79.94 273 LEU A N 1
ATOM 2222 C CA . LEU A 1 273 ? 17.620 11.500 8.178 1.00 79.94 273 LEU A CA 1
ATOM 2223 C C . LEU A 1 273 ? 18.551 12.399 7.345 1.00 79.94 273 LEU A C 1
ATOM 2225 O O . LEU A 1 273 ? 19.414 11.879 6.631 1.00 79.94 273 LEU A O 1
ATOM 2229 N N . ARG A 1 274 ? 18.362 13.724 7.408 1.00 79.81 274 ARG A N 1
ATOM 2230 C CA . ARG A 1 274 ? 19.242 14.749 6.823 1.00 79.81 274 ARG A CA 1
ATOM 2231 C C . ARG A 1 274 ? 20.463 15.041 7.703 1.00 79.81 274 ARG A C 1
ATOM 2233 O O . ARG A 1 274 ? 21.504 15.391 7.160 1.00 79.81 274 ARG A O 1
ATOM 2240 N N . ARG A 1 275 ? 20.350 14.893 9.028 1.00 78.38 275 ARG A N 1
ATOM 2241 C CA . ARG A 1 275 ? 21.433 15.115 10.009 1.00 78.38 275 ARG A CA 1
ATOM 2242 C C . ARG A 1 275 ? 22.315 13.884 10.228 1.00 78.38 275 ARG A C 1
ATOM 2244 O O . ARG A 1 275 ? 23.503 14.031 10.477 1.00 78.38 275 ARG A O 1
ATOM 2251 N N . GLU A 1 276 ? 21.752 12.685 10.113 1.00 72.69 276 GLU A N 1
ATOM 2252 C CA . GLU A 1 276 ? 22.461 11.402 10.267 1.00 72.69 276 GLU A CA 1
ATOM 2253 C C . GLU A 1 276 ? 23.341 11.022 9.061 1.00 72.69 276 GLU A C 1
ATOM 2255 O O . GLU A 1 276 ? 24.089 10.046 9.117 1.00 72.69 276 GLU A O 1
ATOM 2260 N N . ALA A 1 277 ? 23.224 11.738 7.941 1.00 68.06 277 ALA A N 1
ATOM 2261 C CA . ALA A 1 277 ? 23.791 11.335 6.662 1.00 68.06 277 ALA A CA 1
ATOM 2262 C C . ALA A 1 277 ? 24.974 12.218 6.237 1.00 68.06 277 ALA A C 1
ATOM 2264 O O . ALA A 1 277 ? 24.833 13.423 6.044 1.00 68.06 277 ALA A O 1
ATOM 2265 N N . ASN A 1 278 ? 26.130 11.588 6.020 1.00 56.44 278 ASN A N 1
ATOM 2266 C CA . ASN A 1 278 ? 27.340 12.249 5.536 1.00 56.44 278 ASN A CA 1
ATOM 2267 C C . ASN A 1 278 ? 27.441 12.191 4.001 1.00 56.44 278 ASN A C 1
ATOM 2269 O O . ASN A 1 278 ? 27.137 11.171 3.380 1.00 56.44 278 ASN A O 1
ATOM 2273 N N . GLY A 1 279 ? 27.938 13.267 3.386 1.00 62.78 279 GLY A N 1
ATOM 2274 C CA . GLY A 1 279 ? 28.244 13.308 1.954 1.00 62.78 279 GLY A CA 1
ATOM 2275 C C . GLY A 1 279 ? 27.021 13.099 1.050 1.00 62.78 279 GLY A C 1
ATOM 2276 O O . GLY A 1 279 ? 25.998 13.760 1.206 1.00 62.78 279 GLY A O 1
ATOM 2277 N N . GLN A 1 280 ? 27.140 12.197 0.072 1.00 53.50 280 GLN A N 1
ATOM 2278 C CA . GLN A 1 280 ? 26.155 12.018 -1.008 1.00 53.50 280 GLN A CA 1
ATOM 2279 C C . GLN A 1 280 ? 24.823 11.363 -0.582 1.00 53.50 280 GLN A C 1
ATOM 2281 O O . GLN A 1 280 ? 23.878 11.371 -1.367 1.00 53.50 280 GLN A O 1
ATOM 2286 N N . ASP A 1 281 ? 24.720 10.809 0.632 1.00 58.72 281 ASP A N 1
ATOM 2287 C CA . ASP A 1 281 ? 23.477 10.208 1.155 1.00 58.72 281 ASP A CA 1
ATOM 2288 C C . ASP A 1 281 ? 22.585 11.200 1.939 1.00 58.72 281 ASP A C 1
ATOM 2290 O O . ASP A 1 281 ? 21.536 10.809 2.465 1.00 58.72 281 ASP A O 1
ATOM 2294 N N . ALA A 1 282 ? 22.981 12.477 2.029 1.00 69.19 282 ALA A N 1
ATOM 2295 C CA . ALA A 1 282 ? 22.236 13.522 2.730 1.00 69.19 282 ALA A CA 1
ATOM 2296 C C . ALA A 1 282 ? 21.054 14.065 1.907 1.00 69.19 282 ALA A C 1
ATOM 2298 O O . ALA A 1 282 ? 21.203 14.448 0.746 1.00 69.19 282 ALA A O 1
ATOM 2299 N N . LEU A 1 283 ? 19.870 14.150 2.525 1.00 79.38 283 LEU A N 1
ATOM 2300 C CA . LEU A 1 283 ? 18.671 14.682 1.871 1.00 79.38 283 LEU A CA 1
ATOM 2301 C C . LEU A 1 283 ? 18.740 16.213 1.737 1.00 79.38 283 LEU A C 1
ATOM 2303 O O . LEU A 1 283 ? 18.774 16.954 2.726 1.00 79.38 283 LEU A O 1
ATOM 2307 N N . THR A 1 284 ? 18.720 16.699 0.495 1.00 84.19 284 THR A N 1
ATOM 2308 C CA . THR A 1 284 ? 18.545 18.128 0.188 1.00 84.19 284 THR A CA 1
ATOM 2309 C C . THR A 1 284 ? 17.143 18.611 0.587 1.00 84.19 284 THR A C 1
ATOM 2311 O O . THR A 1 284 ? 16.213 17.812 0.681 1.00 84.19 284 THR A O 1
ATOM 2314 N N . ILE A 1 285 ? 16.955 19.925 0.785 1.00 84.19 285 ILE A N 1
ATOM 2315 C CA . ILE A 1 285 ? 15.629 20.488 1.122 1.00 84.19 285 ILE A CA 1
ATOM 2316 C C . ILE A 1 285 ? 14.611 20.146 0.021 1.00 84.19 285 ILE A C 1
ATOM 2318 O O . ILE A 1 285 ? 13.497 19.734 0.329 1.00 84.19 285 ILE A O 1
ATOM 2322 N N . ALA A 1 286 ? 15.024 20.201 -1.250 1.00 85.12 286 ALA A N 1
ATOM 2323 C CA . ALA A 1 286 ? 14.186 19.809 -2.379 1.00 85.12 286 ALA A CA 1
ATOM 2324 C C . ALA A 1 286 ? 13.821 18.311 -2.369 1.00 85.12 286 ALA A C 1
ATOM 2326 O O . ALA A 1 286 ? 12.687 17.973 -2.677 1.00 85.12 286 ALA A O 1
ATOM 2327 N N . GLN A 1 287 ? 14.716 17.404 -1.955 1.00 84.50 287 GLN A N 1
ATOM 2328 C CA . GLN A 1 287 ? 14.371 15.982 -1.781 1.00 84.50 287 GLN A CA 1
ATOM 2329 C C . GLN A 1 287 ? 13.470 15.736 -0.559 1.00 84.50 287 GLN A C 1
ATOM 2331 O O . GLN A 1 287 ? 12.634 14.832 -0.596 1.00 84.50 287 GLN A O 1
ATOM 2336 N N . CYS A 1 288 ? 13.577 16.536 0.506 1.00 87.88 288 CYS A N 1
ATOM 2337 C CA . CYS A 1 288 ? 12.598 16.513 1.596 1.00 87.88 288 CYS A CA 1
ATOM 2338 C C . CYS A 1 288 ? 11.217 16.964 1.087 1.00 87.88 288 CYS A C 1
ATOM 2340 O O . CYS A 1 288 ? 10.250 16.219 1.234 1.00 87.88 288 CYS A O 1
ATOM 2342 N N . ALA A 1 289 ? 11.143 18.108 0.397 1.00 89.81 289 ALA A N 1
ATOM 2343 C CA . ALA A 1 289 ? 9.932 18.612 -0.256 1.00 89.81 289 ALA A CA 1
ATOM 2344 C C . ALA A 1 289 ? 9.331 17.600 -1.246 1.00 89.81 289 ALA A C 1
ATOM 2346 O O . ALA A 1 289 ? 8.131 17.354 -1.203 1.00 89.81 289 ALA A O 1
ATOM 2347 N N . ALA A 1 290 ? 10.154 16.936 -2.064 1.00 90.25 290 ALA A N 1
ATOM 2348 C CA . ALA A 1 290 ? 9.737 15.895 -3.006 1.00 90.25 290 ALA A CA 1
ATOM 2349 C C . ALA A 1 290 ? 9.002 14.729 -2.323 1.00 90.25 290 ALA A C 1
ATOM 2351 O O . ALA A 1 290 ? 8.012 14.216 -2.843 1.00 90.25 290 ALA A O 1
ATOM 2352 N N . ASN A 1 291 ? 9.480 14.301 -1.150 1.00 89.75 291 ASN A N 1
ATOM 2353 C CA . ASN A 1 291 ? 8.858 13.213 -0.399 1.00 89.75 291 ASN A CA 1
ATOM 2354 C C . ASN A 1 291 ? 7.628 13.681 0.389 1.00 89.75 291 ASN A C 1
ATOM 2356 O O . ASN A 1 291 ? 6.641 12.957 0.432 1.00 89.75 291 ASN A O 1
ATOM 2360 N N . VAL A 1 292 ? 7.642 14.892 0.950 1.00 87.50 292 VAL A N 1
ATOM 2361 C CA . VAL A 1 292 ? 6.473 15.494 1.617 1.00 87.50 292 VAL A CA 1
ATOM 2362 C C . VAL A 1 292 ? 5.315 15.694 0.634 1.00 87.50 292 VAL A C 1
ATOM 2364 O O . VAL A 1 292 ? 4.204 15.241 0.901 1.00 87.50 292 VAL A O 1
ATOM 2367 N N . PHE A 1 293 ? 5.595 16.260 -0.543 1.00 88.06 293 PHE A N 1
ATOM 2368 C CA . PHE A 1 293 ? 4.655 16.362 -1.662 1.00 88.06 293 PHE A CA 1
ATOM 2369 C C . PHE A 1 293 ? 4.061 14.997 -2.050 1.00 88.06 293 PHE A C 1
ATOM 2371 O O . PHE A 1 293 ? 2.849 14.872 -2.225 1.00 88.06 293 PHE A O 1
ATOM 2378 N N . LEU A 1 294 ? 4.901 13.959 -2.148 1.00 90.38 294 LEU A N 1
ATOM 2379 C CA . LEU A 1 294 ? 4.441 12.613 -2.480 1.00 90.38 294 LEU A CA 1
ATOM 2380 C C . LEU A 1 294 ? 3.436 12.078 -1.449 1.00 90.38 294 LEU A C 1
ATOM 2382 O O . LEU A 1 294 ? 2.436 11.488 -1.849 1.00 90.38 294 LEU A O 1
ATOM 2386 N N . PHE A 1 295 ? 3.679 12.266 -0.148 1.00 89.31 295 PHE A N 1
ATOM 2387 C CA . PHE A 1 295 ? 2.744 11.808 0.885 1.00 89.31 295 PHE A CA 1
ATOM 2388 C C . PHE A 1 295 ? 1.456 12.635 0.936 1.00 89.31 295 PHE A C 1
ATOM 2390 O O . PHE A 1 295 ? 0.398 12.051 1.159 1.00 89.31 295 PHE A O 1
ATOM 2397 N N . TYR A 1 296 ? 1.523 13.936 0.637 1.00 90.50 296 TYR A N 1
ATOM 2398 C CA . TYR A 1 296 ? 0.343 14.783 0.445 1.00 90.50 296 TYR A CA 1
ATOM 2399 C C . TYR A 1 296 ? -0.559 14.243 -0.677 1.00 90.50 296 TYR A C 1
ATOM 2401 O O . TYR A 1 296 ? -1.684 13.836 -0.400 1.00 90.50 296 TYR A O 1
ATOM 2409 N N . VAL A 1 297 ? -0.063 14.125 -1.918 1.00 89.31 297 VAL A N 1
ATOM 2410 C CA . VAL A 1 297 ? -0.902 13.678 -3.051 1.00 89.31 297 VAL A CA 1
ATOM 2411 C C . VAL A 1 297 ? -1.336 12.219 -2.905 1.00 89.31 297 VAL A C 1
ATOM 2413 O O . VAL A 1 297 ? -2.515 11.907 -3.059 1.00 89.31 297 VAL A O 1
ATOM 2416 N N . ALA A 1 298 ? -0.400 11.310 -2.606 1.00 89.81 298 ALA A N 1
ATOM 2417 C CA . ALA A 1 298 ? -0.704 9.881 -2.574 1.00 89.81 298 ALA A CA 1
ATOM 2418 C C . ALA A 1 298 ? -1.615 9.501 -1.398 1.00 89.81 298 ALA A C 1
ATOM 2420 O O . ALA A 1 298 ? -2.428 8.589 -1.540 1.00 89.81 298 ALA A O 1
ATOM 2421 N N . GLY A 1 299 ? -1.493 10.188 -0.256 1.00 88.19 299 GLY A N 1
ATOM 2422 C CA . GLY A 1 299 ? -2.396 10.012 0.877 1.00 88.19 299 GLY A CA 1
ATOM 2423 C C . GLY A 1 299 ? -3.786 10.581 0.596 1.00 88.19 299 GLY A C 1
ATOM 2424 O O . GLY A 1 299 ? -4.774 9.891 0.851 1.00 88.19 299 GLY A O 1
ATOM 2425 N N . ALA A 1 300 ? -3.853 11.801 0.048 1.00 90.19 300 ALA A N 1
ATOM 2426 C CA . ALA A 1 300 ? -5.103 12.523 -0.159 1.00 90.19 300 ALA A CA 1
ATOM 2427 C C . ALA A 1 300 ? -6.012 11.817 -1.166 1.00 90.19 300 ALA A C 1
ATOM 2429 O O . ALA A 1 300 ? -7.099 11.365 -0.809 1.00 90.19 300 ALA A O 1
ATOM 2430 N N . ASP A 1 301 ? -5.561 11.674 -2.412 1.00 89.62 301 ASP A N 1
ATOM 2431 C CA . ASP A 1 301 ? -6.451 11.277 -3.503 1.00 89.62 301 ASP A CA 1
ATOM 2432 C C . ASP A 1 301 ? -6.930 9.820 -3.361 1.00 89.62 301 ASP A C 1
ATOM 2434 O O . ASP A 1 301 ? -8.109 9.519 -3.558 1.00 89.62 301 ASP A O 1
ATOM 2438 N N . THR A 1 302 ? -6.041 8.916 -2.923 1.00 93.88 302 THR A N 1
ATOM 2439 C CA . THR A 1 302 ? -6.356 7.479 -2.838 1.00 93.88 302 THR A CA 1
ATOM 2440 C C . THR A 1 302 ? -7.277 7.127 -1.670 1.00 93.88 302 THR A C 1
ATOM 2442 O O . THR A 1 302 ? -8.256 6.413 -1.879 1.00 93.88 302 THR A O 1
ATOM 2445 N N . SER A 1 303 ? -7.030 7.652 -0.462 1.00 95.75 303 SER A N 1
ATOM 2446 C CA . SER A 1 303 ? -7.899 7.399 0.705 1.00 95.75 303 SER A CA 1
ATOM 2447 C C . SER A 1 303 ? -9.292 7.995 0.486 1.00 95.75 303 SER A C 1
ATOM 2449 O O . SER A 1 303 ? -10.304 7.383 0.822 1.00 95.75 303 SER A O 1
ATOM 2451 N N . THR A 1 304 ? -9.351 9.162 -0.159 1.00 95.94 304 THR A N 1
ATOM 2452 C CA . THR A 1 304 ? -10.613 9.817 -0.513 1.00 95.94 304 THR A CA 1
ATOM 2453 C C . THR A 1 304 ? -11.422 9.001 -1.520 1.00 95.94 304 THR A C 1
ATOM 2455 O O . THR A 1 304 ? -12.639 8.869 -1.367 1.00 95.94 304 THR A O 1
ATOM 2458 N N . GLY A 1 305 ? -10.758 8.410 -2.521 1.00 95.62 305 GLY A N 1
ATOM 2459 C CA . GLY A 1 305 ? -11.381 7.456 -3.437 1.00 95.62 305 GLY A CA 1
ATOM 2460 C C . GLY A 1 305 ? -12.015 6.277 -2.694 1.00 95.62 305 GLY A C 1
ATOM 2461 O O . GLY A 1 305 ? -13.184 5.987 -2.915 1.00 95.62 305 GLY A O 1
ATOM 2462 N N . VAL A 1 306 ? -11.299 5.655 -1.748 1.00 97.75 306 VAL A N 1
ATOM 2463 C CA . VAL A 1 306 ? -11.837 4.525 -0.963 1.00 97.75 306 VAL A CA 1
ATOM 2464 C C . VAL A 1 306 ? -13.088 4.917 -0.174 1.00 97.75 306 VAL A C 1
ATOM 2466 O O . VAL A 1 306 ? -14.086 4.203 -0.257 1.00 97.75 306 VAL A O 1
ATOM 2469 N N . ILE A 1 307 ? -13.073 6.036 0.560 1.00 98.06 307 ILE A N 1
ATOM 2470 C CA . ILE A 1 307 ? -14.241 6.486 1.341 1.00 98.06 307 ILE A CA 1
ATOM 2471 C C . ILE A 1 307 ? -15.432 6.747 0.406 1.00 98.06 307 ILE A C 1
ATOM 2473 O O . ILE A 1 307 ? -16.492 6.139 0.554 1.00 98.06 307 ILE A O 1
ATOM 2477 N N . SER A 1 308 ? -15.247 7.611 -0.594 1.00 97.62 308 SER A N 1
ATOM 2478 C CA . SER A 1 308 ? -16.347 8.084 -1.443 1.00 97.62 308 SER A CA 1
ATOM 2479 C C . SER A 1 308 ? -16.914 7.008 -2.382 1.00 97.62 308 SER A C 1
ATOM 2481 O O . SER A 1 308 ? -18.134 6.929 -2.529 1.00 97.62 308 SER A O 1
ATOM 2483 N N . PHE A 1 309 ? -16.087 6.112 -2.941 1.00 98.12 309 PHE A N 1
ATOM 2484 C CA . PHE A 1 309 ? -16.587 4.982 -3.737 1.00 98.12 309 PHE A CA 1
ATOM 2485 C C . PHE A 1 309 ? -17.241 3.884 -2.889 1.00 98.12 309 PHE A C 1
ATOM 2487 O O . PHE A 1 309 ? -18.201 3.273 -3.356 1.00 98.12 309 PHE A O 1
ATOM 2494 N N . THR A 1 310 ? -16.797 3.658 -1.643 1.00 98.44 310 THR A N 1
ATOM 2495 C CA . THR A 1 310 ? -17.479 2.701 -0.750 1.00 98.44 310 THR A CA 1
ATOM 2496 C C . THR A 1 310 ? -18.886 3.196 -0.421 1.00 98.44 310 THR A C 1
ATOM 2498 O O . THR A 1 310 ? -19.841 2.440 -0.557 1.00 98.44 310 THR A O 1
ATOM 2501 N N . LEU A 1 311 ? -19.051 4.482 -0.086 1.00 97.94 311 LEU A N 1
ATOM 2502 C CA . LEU A 1 311 ? -20.379 5.083 0.101 1.00 97.94 311 LEU A CA 1
ATOM 2503 C C . LEU A 1 311 ? -21.242 4.980 -1.170 1.00 97.94 311 LEU A C 1
ATOM 2505 O O . LEU A 1 311 ? -22.416 4.618 -1.094 1.00 97.94 311 LEU A O 1
ATOM 2509 N N . HIS A 1 312 ? -20.668 5.251 -2.345 1.00 97.88 312 HIS A N 1
ATOM 2510 C CA . HIS A 1 312 ? -21.398 5.206 -3.618 1.00 97.88 312 HIS A CA 1
ATOM 2511 C C . HIS A 1 312 ? -21.925 3.807 -3.968 1.00 97.88 312 HIS A C 1
ATOM 2513 O O . HIS A 1 312 ? -23.070 3.686 -4.393 1.00 97.88 312 HIS A O 1
ATOM 2519 N N . GLU A 1 313 ? -21.153 2.735 -3.774 1.00 97.94 313 GLU A N 1
ATOM 2520 C CA . GLU A 1 313 ? -21.676 1.380 -4.019 1.00 97.94 313 GLU A CA 1
ATOM 2521 C C . GLU A 1 313 ? -22.605 0.892 -2.898 1.00 97.94 313 GLU A C 1
ATOM 2523 O O . GLU A 1 313 ? -23.590 0.224 -3.203 1.00 97.94 313 GLU A O 1
ATOM 2528 N N . LEU A 1 314 ? -22.374 1.262 -1.630 1.00 97.88 314 LEU A N 1
ATOM 2529 C CA . LEU A 1 314 ? -23.285 0.912 -0.528 1.00 97.88 314 LEU A CA 1
ATOM 2530 C C . LEU A 1 314 ? -24.663 1.576 -0.682 1.00 97.88 314 LEU A C 1
ATOM 2532 O O . LEU A 1 314 ? -25.682 0.916 -0.502 1.00 97.88 314 LEU A O 1
ATOM 2536 N N . THR A 1 315 ? -24.731 2.841 -1.102 1.00 96.88 315 THR A N 1
ATOM 2537 C CA . THR A 1 315 ? -26.015 3.503 -1.428 1.00 96.88 315 THR A CA 1
ATOM 2538 C C . THR A 1 315 ? -26.747 2.862 -2.615 1.00 96.88 315 THR A C 1
ATOM 2540 O O . THR A 1 315 ? -27.962 2.998 -2.728 1.00 96.88 315 THR A O 1
ATOM 2543 N N . HIS A 1 316 ? -26.039 2.103 -3.460 1.00 96.56 316 HIS A N 1
ATOM 2544 C CA . HIS A 1 316 ? -26.603 1.295 -4.547 1.00 96.56 316 HIS A CA 1
ATOM 2545 C C . HIS A 1 316 ? -26.769 -0.201 -4.203 1.00 96.56 316 HIS A C 1
ATOM 2547 O O . HIS A 1 316 ? -27.245 -0.967 -5.043 1.00 96.56 316 HIS A O 1
ATOM 2553 N N . ASN A 1 317 ? -26.398 -0.632 -2.993 1.00 96.56 317 ASN A N 1
ATOM 2554 C CA . ASN A 1 317 ? -26.553 -1.998 -2.493 1.00 96.56 317 ASN A CA 1
ATOM 2555 C C . ASN A 1 317 ? -27.042 -1.960 -1.033 1.00 96.56 317 ASN A C 1
ATOM 2557 O O . ASN A 1 317 ? -26.264 -2.066 -0.083 1.00 96.56 317 ASN A O 1
ATOM 2561 N N . GLY A 1 318 ? -28.362 -1.819 -0.871 1.00 94.25 318 GLY A N 1
ATOM 2562 C CA . GLY A 1 318 ? -29.015 -1.706 0.436 1.00 94.25 318 GLY A CA 1
ATOM 2563 C C . GLY A 1 318 ? -28.791 -2.905 1.366 1.00 94.25 318 GLY A C 1
ATOM 2564 O O . GLY A 1 318 ? -28.768 -2.724 2.580 1.00 94.25 318 GLY A O 1
ATOM 2565 N N . GLU A 1 319 ? -28.564 -4.107 0.826 1.00 96.56 319 GLU A N 1
ATOM 2566 C CA . GLU A 1 319 ? -28.230 -5.290 1.629 1.00 96.56 319 GLU A CA 1
ATOM 2567 C C . GLU A 1 319 ? -26.825 -5.164 2.234 1.00 96.56 319 GLU A C 1
ATOM 2569 O O . GLU A 1 319 ? -26.654 -5.312 3.445 1.00 96.56 319 GLU A O 1
ATOM 2574 N N . ALA A 1 320 ? -25.826 -4.807 1.420 1.00 97.38 320 ALA A N 1
ATOM 2575 C CA . ALA A 1 320 ? -24.468 -4.577 1.905 1.00 97.38 320 ALA A CA 1
ATOM 2576 C C . ALA A 1 320 ? -24.391 -3.383 2.873 1.00 97.38 320 ALA A C 1
ATOM 2578 O O . ALA A 1 320 ? -23.662 -3.447 3.863 1.00 97.38 320 ALA A O 1
ATOM 2579 N N . LEU A 1 321 ? -25.169 -2.320 2.635 1.00 96.94 321 LEU A N 1
ATOM 2580 C CA . LEU A 1 321 ? -25.290 -1.182 3.551 1.00 96.94 321 LEU A CA 1
ATOM 2581 C C . LEU A 1 321 ? -25.895 -1.594 4.902 1.00 96.94 321 LEU A C 1
ATOM 2583 O O . LEU A 1 321 ? -25.377 -1.190 5.943 1.00 96.94 321 LEU A O 1
ATOM 2587 N N . ALA A 1 322 ? -26.946 -2.418 4.898 1.00 95.62 322 ALA A N 1
ATOM 2588 C CA . ALA A 1 322 ? -27.562 -2.933 6.119 1.00 95.62 322 ALA A CA 1
ATOM 2589 C C . ALA A 1 322 ? -26.595 -3.828 6.912 1.00 95.62 322 ALA A C 1
ATOM 2591 O O . ALA A 1 322 ? -26.402 -3.594 8.105 1.00 95.62 322 ALA A O 1
ATOM 2592 N N . LYS A 1 323 ? -25.921 -4.784 6.252 1.00 97.50 323 LYS A N 1
ATOM 2593 C CA . LYS A 1 323 ? -24.900 -5.652 6.872 1.00 97.50 323 LYS A CA 1
ATOM 2594 C C . LYS A 1 323 ? -23.751 -4.842 7.482 1.00 97.50 323 LYS A C 1
ATOM 2596 O O . LYS A 1 323 ? -23.414 -5.034 8.649 1.00 97.50 323 LYS A O 1
ATOM 2601 N N . ALA A 1 324 ? -23.189 -3.896 6.725 1.00 97.50 324 ALA A N 1
ATOM 2602 C CA . ALA A 1 324 ? -22.090 -3.051 7.191 1.00 97.50 324 ALA A CA 1
ATOM 2603 C C . ALA A 1 324 ? -22.494 -2.177 8.389 1.00 97.50 324 ALA A C 1
ATOM 2605 O O . ALA A 1 324 ? -21.723 -2.052 9.336 1.00 97.50 324 ALA A O 1
ATOM 2606 N N . ARG A 1 325 ? -23.706 -1.606 8.387 1.00 95.44 325 ARG A N 1
ATOM 2607 C CA . ARG A 1 325 ? -24.233 -0.857 9.539 1.00 95.44 325 ARG A CA 1
ATOM 2608 C C . ARG A 1 325 ? -24.454 -1.741 10.758 1.00 95.44 325 ARG A C 1
ATOM 2610 O O . ARG A 1 325 ? -23.971 -1.392 11.825 1.00 95.44 325 ARG A O 1
ATOM 2617 N N . GLN A 1 326 ? -25.107 -2.891 10.596 1.00 95.62 326 GLN A N 1
ATOM 2618 C CA . GLN A 1 326 ? -25.368 -3.818 11.698 1.00 95.62 326 GLN A CA 1
ATOM 2619 C C . GLN A 1 326 ? -24.067 -4.287 12.372 1.00 95.62 326 GLN A C 1
ATOM 2621 O O . GLN A 1 326 ? -24.010 -4.369 13.598 1.00 95.62 326 GLN A O 1
ATOM 2626 N N . GLU A 1 327 ? -23.010 -4.540 11.593 1.00 97.06 327 GLU A N 1
ATOM 2627 C CA . GLU A 1 327 ? -21.670 -4.806 12.128 1.00 97.06 327 GLU A CA 1
ATOM 2628 C C . GLU A 1 327 ? -21.109 -3.599 12.897 1.00 97.06 327 GLU A C 1
ATOM 2630 O O . GLU A 1 327 ? -20.682 -3.749 14.044 1.00 97.06 327 GLU A O 1
ATOM 2635 N N . ILE A 1 328 ? -21.129 -2.407 12.287 1.00 96.12 328 ILE A N 1
ATOM 2636 C CA . ILE A 1 328 ? -20.627 -1.164 12.890 1.00 96.12 328 ILE A CA 1
ATOM 2637 C C . ILE A 1 328 ? -21.316 -0.881 14.227 1.00 96.12 328 ILE A C 1
ATOM 2639 O O . ILE A 1 328 ? -20.634 -0.658 15.226 1.00 96.12 328 ILE A O 1
ATOM 2643 N N . ASP A 1 329 ? -22.646 -0.922 14.268 1.00 93.88 329 ASP A N 1
ATOM 2644 C CA . ASP A 1 329 ? -23.422 -0.622 15.468 1.00 93.88 329 ASP A CA 1
ATOM 2645 C C . ASP A 1 329 ? -23.160 -1.663 16.566 1.00 93.88 329 ASP A C 1
ATOM 2647 O O . ASP A 1 329 ? -22.884 -1.294 17.706 1.00 93.88 329 ASP A O 1
ATOM 2651 N N . HIS A 1 330 ? -23.139 -2.958 16.226 1.00 94.50 330 HIS A N 1
ATOM 2652 C CA . HIS A 1 330 ? -22.899 -4.030 17.194 1.00 94.50 330 HIS A CA 1
ATOM 2653 C C . HIS A 1 330 ? -21.473 -4.014 17.777 1.00 94.50 330 HIS A C 1
ATOM 2655 O O . HIS A 1 330 ? -21.285 -4.248 18.975 1.00 94.50 330 HIS A O 1
ATOM 2661 N N . VAL A 1 331 ? -20.454 -3.712 16.963 1.00 94.69 331 VAL A N 1
ATOM 2662 C CA . VAL A 1 331 ? -19.073 -3.540 17.444 1.00 94.69 331 VAL A CA 1
ATOM 2663 C C . VAL A 1 331 ? -18.950 -2.272 18.292 1.00 94.69 331 VAL A C 1
ATOM 2665 O O . VAL A 1 331 ? -18.315 -2.308 19.346 1.00 94.69 331 VAL A O 1
ATOM 2668 N N . LEU A 1 332 ? -19.601 -1.169 17.909 1.00 91.25 332 LEU A N 1
ATOM 2669 C CA . LEU A 1 332 ? -19.630 0.045 18.727 1.00 91.25 332 LEU A CA 1
ATOM 2670 C C . LEU A 1 332 ? -20.310 -0.197 20.080 1.00 91.25 332 LEU A C 1
ATOM 2672 O O . LEU A 1 332 ? -19.748 0.198 21.097 1.00 91.25 332 LEU A O 1
ATOM 2676 N N . GLU A 1 333 ? -21.457 -0.878 20.136 1.00 91.06 333 GLU A N 1
ATOM 2677 C CA . GLU A 1 333 ? -22.117 -1.243 21.400 1.00 91.06 333 GLU A CA 1
ATOM 2678 C C . GLU A 1 333 ? -21.206 -2.086 22.302 1.00 91.06 333 GLU A C 1
ATOM 2680 O O . GLU A 1 333 ? -21.038 -1.768 23.483 1.00 91.06 333 GLU A O 1
ATOM 2685 N N . ARG A 1 334 ? -20.552 -3.111 21.736 1.00 91.56 334 ARG A N 1
ATOM 2686 C CA . ARG A 1 334 ? -19.592 -3.982 22.438 1.00 91.56 334 ARG A CA 1
ATOM 2687 C C . ARG A 1 334 ? -18.418 -3.200 23.042 1.00 91.56 334 ARG A C 1
ATOM 2689 O O . ARG A 1 334 ? -17.979 -3.521 24.142 1.00 91.56 334 ARG A O 1
ATOM 2696 N N . HIS A 1 335 ? -17.941 -2.161 22.352 1.00 89.50 335 HIS A N 1
ATOM 2697 C CA . HIS A 1 335 ? -16.852 -1.276 22.796 1.00 89.50 335 HIS A CA 1
ATOM 2698 C C . HIS A 1 335 ? -17.348 -0.002 23.514 1.00 89.50 335 HIS A C 1
ATOM 2700 O O . HIS A 1 335 ? -16.612 0.977 23.632 1.00 89.50 335 HIS A O 1
ATOM 2706 N N . GLY A 1 336 ? -18.593 0.022 24.008 1.00 84.38 336 GLY A N 1
ATOM 2707 C CA . GLY A 1 336 ? -19.131 1.138 24.803 1.00 84.38 336 GLY A CA 1
ATOM 2708 C C . GLY A 1 336 ? -19.285 2.460 24.036 1.00 84.38 336 GLY A C 1
ATOM 2709 O O . GLY A 1 336 ? -19.312 3.530 24.639 1.00 84.38 336 GLY A O 1
ATOM 2710 N N . GLY A 1 337 ? -19.361 2.390 22.707 1.00 81.25 337 GLY A N 1
ATOM 2711 C CA . GLY A 1 337 ? -19.407 3.517 21.779 1.00 81.25 337 GLY A CA 1
ATOM 2712 C C . GLY A 1 337 ? -18.039 3.997 21.284 1.00 81.25 337 GLY A C 1
ATOM 2713 O O . GLY A 1 337 ? -18.007 4.931 20.483 1.00 81.25 337 GLY A O 1
ATOM 2714 N N . VAL A 1 338 ? -16.930 3.401 21.742 1.00 81.75 338 VAL A N 1
ATOM 2715 C CA . VAL A 1 338 ? -15.566 3.903 21.508 1.00 81.75 338 VAL A CA 1
ATOM 2716 C C . VAL A 1 338 ? -14.904 3.265 20.287 1.00 81.75 338 VAL A C 1
ATOM 2718 O O . VAL A 1 338 ? -14.733 2.051 20.215 1.00 81.75 338 VAL A O 1
ATOM 2721 N N . ILE A 1 339 ? -14.422 4.103 19.364 1.00 88.38 339 ILE A N 1
ATOM 2722 C CA . ILE A 1 339 ? -13.597 3.669 18.227 1.00 88.38 339 ILE A CA 1
ATOM 2723 C C . ILE A 1 339 ? -12.142 3.496 18.690 1.00 88.38 339 ILE A C 1
ATOM 2725 O O . ILE A 1 339 ? -11.353 4.441 18.704 1.00 88.38 339 ILE A O 1
ATOM 2729 N N . SER A 1 340 ? -11.788 2.271 19.073 1.00 86.88 340 SER A N 1
ATOM 2730 C CA . SER A 1 340 ? -10.425 1.815 19.389 1.00 86.88 340 SER A CA 1
ATOM 2731 C C . SER A 1 340 ? -9.736 1.176 18.169 1.00 86.88 340 SER A C 1
ATOM 2733 O O . SER A 1 340 ? -10.407 0.788 17.209 1.00 86.88 340 SER A O 1
ATOM 2735 N N . TYR A 1 341 ? -8.402 1.022 18.184 1.00 84.56 341 TYR A N 1
ATOM 2736 C CA . TYR A 1 341 ? -7.688 0.297 17.111 1.00 84.56 341 TYR A CA 1
ATOM 2737 C C . TYR A 1 341 ? -8.206 -1.141 16.999 1.00 84.56 341 TYR A C 1
ATOM 2739 O O . TYR A 1 341 ? -8.318 -1.687 15.908 1.00 84.56 341 TYR A O 1
ATOM 2747 N N . GLU A 1 342 ? -8.536 -1.721 18.145 1.00 85.75 342 GLU A N 1
ATOM 2748 C CA . GLU A 1 342 ? -9.045 -3.066 18.335 1.00 85.75 342 GLU A CA 1
ATOM 2749 C C . GLU A 1 342 ? -10.454 -3.201 17.724 1.00 85.75 342 GLU A C 1
ATOM 2751 O O . GLU A 1 342 ? -10.647 -4.054 16.859 1.00 85.75 342 GLU A O 1
ATOM 2756 N N . SER A 1 343 ? -11.380 -2.274 18.014 1.00 90.69 343 SER A N 1
ATOM 2757 C CA . SER A 1 343 ? -12.716 -2.238 17.389 1.00 90.69 343 SER A CA 1
ATOM 2758 C C . SER A 1 343 ? -12.650 -2.158 15.856 1.00 90.69 343 SER A C 1
ATOM 2760 O O . SER A 1 343 ? -13.386 -2.854 15.164 1.00 90.69 343 SER A O 1
ATOM 2762 N N . LEU A 1 344 ? -11.698 -1.400 15.290 1.00 91.69 344 LEU A N 1
ATOM 2763 C CA . LEU A 1 344 ? -11.503 -1.304 13.836 1.00 91.69 344 LEU A CA 1
ATOM 2764 C C . LEU A 1 344 ? -10.987 -2.603 13.189 1.00 91.69 344 LEU A C 1
ATOM 2766 O O . LEU A 1 344 ? -11.016 -2.713 11.960 1.00 91.69 344 LEU A O 1
ATOM 2770 N N . GLN A 1 345 ? -10.492 -3.568 13.969 1.00 89.31 345 GLN A N 1
ATOM 2771 C CA . GLN A 1 345 ? -10.122 -4.909 13.495 1.00 89.31 345 GLN A CA 1
ATOM 2772 C C . GLN A 1 345 ? -11.265 -5.926 13.640 1.00 89.31 345 GLN A C 1
ATOM 2774 O O . GLN A 1 345 ? -11.214 -6.960 12.987 1.00 89.31 345 GLN A O 1
ATOM 2779 N N . GLU A 1 346 ? -12.304 -5.628 14.427 1.00 94.31 346 GLU A N 1
ATOM 2780 C CA . GLU A 1 346 ? -13.512 -6.464 14.547 1.00 94.31 346 GLU A CA 1
ATOM 2781 C C . GLU A 1 346 ? -14.542 -6.206 13.429 1.00 94.31 346 GLU A C 1
ATOM 2783 O O . GLU A 1 346 ? -15.443 -7.015 13.233 1.00 94.31 346 GLU A O 1
ATOM 2788 N N . LEU A 1 347 ? -14.395 -5.107 12.678 1.00 96.06 347 LEU A N 1
ATOM 2789 C CA . LEU A 1 347 ? -15.242 -4.743 11.533 1.00 96.06 347 LEU A CA 1
ATOM 2790 C C . LEU A 1 347 ? -14.832 -5.508 10.256 1.00 96.06 347 LEU A C 1
ATOM 2792 O O . LEU A 1 347 ? -14.181 -4.939 9.369 1.00 96.06 347 LEU A O 1
ATOM 2796 N N . ALA A 1 348 ? -15.136 -6.804 10.196 1.00 95.81 348 ALA A N 1
ATOM 2797 C CA . ALA A 1 348 ? -14.714 -7.711 9.130 1.00 95.81 348 ALA A CA 1
ATOM 2798 C C . ALA A 1 348 ? -15.487 -7.502 7.815 1.00 95.81 348 ALA A C 1
ATOM 2800 O O . ALA A 1 348 ? -14.876 -7.426 6.747 1.00 95.81 348 ALA A O 1
ATOM 2801 N N . TYR A 1 349 ? -16.809 -7.345 7.872 1.00 97.94 349 TYR A N 1
ATOM 2802 C CA . TYR A 1 349 ? -17.652 -7.071 6.710 1.00 97.94 349 TYR A CA 1
ATOM 2803 C C . TYR A 1 349 ? -17.355 -5.688 6.112 1.00 97.94 349 TYR A C 1
ATOM 2805 O O . TYR A 1 349 ? -17.302 -5.538 4.891 1.00 97.94 349 TYR A O 1
ATOM 2813 N N . LEU A 1 350 ? -17.039 -4.679 6.933 1.00 98.19 350 LEU A N 1
ATOM 2814 C CA . LEU A 1 350 ? -16.539 -3.397 6.424 1.00 98.19 350 LEU A CA 1
ATOM 2815 C C . LEU A 1 350 ? -15.184 -3.543 5.704 1.00 98.19 350 LEU A C 1
ATOM 2817 O O . LEU A 1 350 ? -14.954 -2.845 4.715 1.00 98.19 350 LEU A O 1
ATOM 2821 N N . ASP A 1 351 ? -14.300 -4.450 6.142 1.00 97.44 351 ASP A N 1
ATOM 2822 C CA . ASP A 1 351 ? -13.093 -4.784 5.369 1.00 97.44 351 ASP A CA 1
ATOM 2823 C C . ASP A 1 351 ? -13.437 -5.475 4.042 1.00 97.44 351 ASP A C 1
ATOM 2825 O O . ASP A 1 351 ? -12.773 -5.196 3.046 1.00 97.44 351 ASP A O 1
ATOM 2829 N N . LEU A 1 352 ? -14.486 -6.304 3.974 1.00 98.12 352 LEU A N 1
ATOM 2830 C CA . LEU A 1 352 ? -14.966 -6.871 2.705 1.00 98.12 352 LEU A CA 1
ATOM 2831 C C . LEU A 1 352 ? -15.471 -5.780 1.746 1.00 98.12 352 LEU A C 1
ATOM 2833 O O . LEU A 1 352 ? -15.079 -5.759 0.578 1.00 98.12 352 LEU A O 1
ATOM 2837 N N . CYS A 1 353 ? -16.255 -4.819 2.243 1.00 98.56 353 CYS A N 1
ATOM 2838 C CA . CYS A 1 353 ? -16.702 -3.660 1.466 1.00 98.56 353 CYS A CA 1
ATOM 2839 C C . CYS A 1 353 ? -15.512 -2.834 0.951 1.00 98.56 353 CYS A C 1
ATOM 2841 O O . CYS A 1 353 ? -15.458 -2.485 -0.226 1.00 98.56 353 CYS A O 1
ATOM 2843 N N . VAL A 1 354 ? -14.509 -2.569 1.797 1.00 98.38 354 VAL A N 1
ATOM 2844 C CA . VAL A 1 354 ? -13.287 -1.856 1.389 1.00 98.38 354 VAL A CA 1
ATOM 2845 C C . VAL A 1 354 ? -12.459 -2.673 0.383 1.00 98.38 354 VAL A C 1
ATOM 2847 O O . VAL A 1 354 ? -11.915 -2.081 -0.552 1.00 98.38 354 VAL A O 1
ATOM 2850 N N . LYS A 1 355 ? -12.387 -4.011 0.509 1.00 98.06 355 LYS A N 1
ATOM 2851 C CA . LYS A 1 355 ? -11.736 -4.896 -0.478 1.00 98.06 355 LYS A CA 1
ATOM 2852 C C . LYS A 1 355 ? -12.436 -4.812 -1.847 1.00 98.06 355 LYS A C 1
ATOM 2854 O O . LYS A 1 355 ? -11.773 -4.560 -2.851 1.00 98.06 355 LYS A O 1
ATOM 2859 N N . GLU A 1 356 ? -13.762 -4.940 -1.894 1.00 98.38 356 GLU A N 1
ATOM 2860 C CA . GLU A 1 356 ? -14.541 -4.884 -3.143 1.00 98.38 356 GLU A CA 1
ATOM 2861 C C . GLU A 1 356 ? -14.515 -3.487 -3.790 1.00 98.38 356 GLU A C 1
ATOM 2863 O O . GLU A 1 356 ? -14.347 -3.367 -5.008 1.00 98.38 356 GLU A O 1
ATOM 2868 N N . THR A 1 357 ? -14.550 -2.413 -2.990 1.00 98.31 357 THR A N 1
ATOM 2869 C CA . THR A 1 357 ? -14.318 -1.047 -3.490 1.00 98.31 357 THR A CA 1
ATOM 2870 C C . THR A 1 357 ? -12.929 -0.922 -4.117 1.00 98.31 357 THR A C 1
ATOM 2872 O O . THR A 1 357 ? -12.798 -0.366 -5.204 1.00 98.31 357 THR A O 1
ATOM 2875 N N . LEU A 1 358 ? -11.886 -1.458 -3.476 1.00 97.94 358 LEU A N 1
ATOM 2876 C CA . LEU A 1 358 ? -10.514 -1.413 -3.990 1.00 97.94 358 LEU A CA 1
ATOM 2877 C C . LEU A 1 358 ? -10.277 -2.316 -5.210 1.00 97.94 358 LEU A C 1
ATOM 2879 O O . LEU A 1 358 ? -9.374 -2.015 -5.991 1.00 97.94 358 LEU A O 1
ATOM 2883 N N . ARG A 1 359 ? -11.070 -3.382 -5.399 1.00 97.88 359 ARG A N 1
ATOM 2884 C CA . ARG A 1 359 ? -11.114 -4.144 -6.657 1.00 97.88 359 ARG A CA 1
ATOM 2885 C C . ARG A 1 359 ? -11.679 -3.273 -7.775 1.00 97.88 359 ARG A C 1
ATOM 2887 O O . ARG A 1 359 ? -11.015 -3.069 -8.783 1.00 97.88 359 ARG A O 1
ATOM 2894 N N . LYS A 1 360 ? -12.904 -2.766 -7.611 1.00 96.75 360 LYS A N 1
ATOM 2895 C CA . LYS A 1 360 ? -13.639 -2.087 -8.691 1.00 96.75 360 LYS A CA 1
ATOM 2896 C C . LYS A 1 360 ? -13.111 -0.675 -8.989 1.00 96.75 360 LYS A C 1
ATOM 2898 O O . LYS A 1 360 ? -13.123 -0.238 -10.138 1.00 96.75 360 LYS A O 1
ATOM 2903 N N . TYR A 1 361 ? -12.585 0.009 -7.973 1.00 96.56 361 TYR A N 1
ATOM 2904 C CA . TYR A 1 361 ? -12.036 1.366 -8.040 1.00 96.56 361 TYR A CA 1
ATOM 2905 C C . TYR A 1 361 ? -10.591 1.407 -7.492 1.00 96.56 361 TYR A C 1
ATOM 2907 O O . TYR A 1 361 ? -10.322 2.028 -6.458 1.00 96.56 361 TYR A O 1
ATOM 2915 N N . PRO A 1 362 ? -9.624 0.743 -8.157 1.00 95.50 362 PRO A N 1
ATOM 2916 C CA . PRO A 1 362 ? -8.247 0.674 -7.682 1.00 95.50 362 PRO A CA 1
ATOM 2917 C C . PRO A 1 362 ? -7.594 2.062 -7.726 1.00 95.50 362 PRO A C 1
ATOM 2919 O O . PRO A 1 362 ? -7.483 2.683 -8.785 1.00 95.50 362 PRO A O 1
ATOM 2922 N N . GLY A 1 363 ? -7.112 2.537 -6.570 1.00 91.38 363 GLY A N 1
ATOM 2923 C CA . GLY A 1 363 ? -6.584 3.902 -6.398 1.00 91.38 363 GLY A CA 1
ATOM 2924 C C . GLY A 1 363 ? -5.421 4.277 -7.330 1.00 91.38 363 GLY A C 1
ATOM 2925 O O . GLY A 1 363 ? -5.188 5.457 -7.576 1.00 91.38 363 GLY A O 1
ATOM 2926 N N . LEU A 1 364 ? -4.728 3.288 -7.901 1.00 93.00 364 LEU A N 1
ATOM 2927 C CA . LEU A 1 364 ? -4.020 3.432 -9.172 1.00 93.00 364 LEU A CA 1
ATOM 2928 C C . LEU A 1 364 ? -4.547 2.356 -10.138 1.00 93.00 364 LEU A C 1
ATOM 2930 O O . LEU A 1 364 ? -4.421 1.175 -9.828 1.00 93.00 364 LEU A O 1
ATOM 2934 N N . PRO A 1 365 ? -5.073 2.709 -11.324 1.00 94.12 365 PRO A N 1
ATOM 2935 C CA . PRO A 1 365 ? -5.628 1.732 -12.263 1.00 94.12 365 PRO A CA 1
ATOM 2936 C C . PRO A 1 365 ? -4.563 0.895 -12.990 1.00 94.12 365 PRO A C 1
ATOM 2938 O O . PRO A 1 365 ? -4.897 -0.109 -13.621 1.00 94.12 365 PRO A O 1
ATOM 2941 N N . ILE A 1 366 ? -3.282 1.275 -12.898 1.00 94.75 366 ILE A N 1
ATOM 2942 C CA . ILE A 1 366 ? -2.142 0.537 -13.459 1.00 94.75 366 ILE A CA 1
ATOM 2943 C C . ILE A 1 366 ? -0.942 0.516 -12.497 1.00 94.75 366 ILE A C 1
ATOM 2945 O O . ILE A 1 366 ? -0.737 1.443 -11.710 1.00 94.75 366 ILE A O 1
ATOM 2949 N N . LEU A 1 367 ? -0.073 -0.489 -12.631 1.00 95.38 367 LEU A N 1
ATOM 2950 C CA . LEU A 1 367 ? 1.271 -0.505 -12.052 1.00 95.38 367 LEU A CA 1
ATOM 2951 C C . LEU A 1 367 ? 2.328 -0.499 -13.161 1.00 95.38 367 LEU A C 1
ATOM 2953 O O . LEU A 1 367 ? 2.369 -1.380 -14.016 1.00 95.38 367 LEU A O 1
ATOM 2957 N N . ASN A 1 368 ? 3.229 0.478 -13.096 1.00 93.56 368 ASN A N 1
ATOM 2958 C CA . ASN A 1 368 ? 4.339 0.627 -14.035 1.00 93.56 368 ASN A CA 1
ATOM 2959 C C . ASN A 1 368 ? 5.574 -0.178 -13.589 1.00 93.56 368 ASN A C 1
ATOM 2961 O O . ASN A 1 368 ? 5.915 -0.183 -12.397 1.00 93.56 368 ASN A O 1
ATOM 2965 N N . ARG A 1 369 ? 6.263 -0.820 -14.539 1.00 95.75 369 ARG A N 1
ATOM 2966 C CA . ARG A 1 369 ? 7.560 -1.501 -14.382 1.00 95.75 369 ARG A CA 1
ATOM 2967 C C . ARG A 1 369 ? 8.453 -1.287 -15.607 1.00 95.75 369 ARG A C 1
ATOM 2969 O O . ARG A 1 369 ? 7.969 -0.965 -16.685 1.00 95.75 369 ARG A O 1
ATOM 2976 N N . VAL A 1 370 ? 9.758 -1.476 -15.446 1.00 95.56 370 VAL A N 1
ATOM 2977 C CA . VAL A 1 370 ? 10.723 -1.582 -16.552 1.00 95.56 370 VAL A CA 1
ATOM 2978 C C . VAL A 1 370 ? 11.490 -2.878 -16.394 1.00 95.56 370 VAL A C 1
ATOM 2980 O O . VAL A 1 370 ? 11.935 -3.176 -15.289 1.00 95.56 370 VAL A O 1
ATOM 2983 N N . CYS A 1 371 ? 11.646 -3.611 -17.494 1.00 96.88 371 CYS A N 1
ATOM 2984 C CA . CYS A 1 371 ? 12.560 -4.742 -17.567 1.00 96.88 371 CYS A CA 1
ATOM 2985 C C . CYS A 1 371 ? 13.995 -4.197 -17.509 1.00 96.88 371 CYS A C 1
ATOM 2987 O O . CYS A 1 371 ? 14.396 -3.451 -18.401 1.00 96.88 371 CYS A O 1
ATOM 2989 N N . THR A 1 372 ? 14.747 -4.468 -16.447 1.00 95.12 372 THR A N 1
ATOM 2990 C CA . THR A 1 372 ? 16.113 -3.945 -16.252 1.00 95.12 372 THR A CA 1
ATOM 2991 C C . THR A 1 372 ? 17.180 -4.848 -16.867 1.00 95.12 372 THR A C 1
ATOM 2993 O O . THR A 1 372 ? 18.245 -4.367 -17.240 1.00 95.12 372 THR A O 1
ATOM 2996 N N . GLU A 1 373 ? 16.854 -6.127 -17.030 1.00 94.81 373 GLU A N 1
ATOM 2997 C CA . GLU A 1 373 ? 17.657 -7.196 -17.629 1.00 94.81 373 GLU A CA 1
ATOM 2998 C C . GLU A 1 373 ? 16.750 -7.989 -18.592 1.00 94.81 373 GLU A C 1
ATOM 3000 O O . GLU A 1 373 ? 15.525 -7.893 -18.485 1.00 94.81 373 GLU A O 1
ATOM 3005 N N . ASP A 1 374 ? 17.310 -8.735 -19.549 1.00 95.81 374 ASP A N 1
ATOM 3006 C CA . ASP A 1 374 ? 16.514 -9.544 -20.488 1.00 95.81 374 ASP A CA 1
ATOM 3007 C C . ASP A 1 374 ? 15.814 -10.703 -19.753 1.00 95.81 374 ASP A C 1
ATOM 3009 O O . ASP A 1 374 ? 16.460 -11.508 -19.084 1.00 95.81 374 ASP A O 1
ATOM 3013 N N . TYR A 1 375 ? 14.490 -10.796 -19.891 1.00 95.88 375 TYR A N 1
ATOM 3014 C CA . TYR A 1 375 ? 13.641 -11.713 -19.131 1.00 95.88 375 TYR A CA 1
ATOM 3015 C C . TYR A 1 375 ? 12.897 -12.700 -20.052 1.00 95.88 375 TYR A C 1
ATOM 3017 O O . TYR A 1 375 ? 11.965 -12.284 -20.751 1.00 95.88 375 TYR A O 1
ATOM 3025 N N . PRO A 1 376 ? 13.264 -13.997 -20.071 1.00 93.81 376 PRO A N 1
ATOM 3026 C CA . PRO A 1 376 ? 12.487 -15.029 -20.754 1.00 93.81 376 PRO A CA 1
ATOM 3027 C C . PRO A 1 376 ? 11.190 -15.304 -19.982 1.00 93.81 376 PRO A C 1
ATOM 3029 O O . PRO A 1 376 ? 11.213 -15.528 -18.771 1.00 93.81 376 PRO A O 1
ATOM 3032 N N . VAL A 1 377 ? 10.047 -15.277 -20.668 1.00 92.81 377 VAL A N 1
ATOM 3033 C CA . VAL A 1 377 ? 8.724 -15.359 -20.034 1.00 92.81 377 VAL A CA 1
ATOM 3034 C C . VAL A 1 377 ? 8.384 -16.816 -19.676 1.00 92.81 377 VAL A C 1
ATOM 3036 O O . VAL A 1 377 ? 8.238 -17.650 -20.571 1.00 92.81 377 VAL A O 1
ATOM 3039 N N . PRO A 1 378 ? 8.187 -17.161 -18.387 1.00 89.19 378 PRO A N 1
ATOM 3040 C CA . PRO A 1 378 ? 7.897 -18.535 -17.982 1.00 89.19 378 PRO A CA 1
ATOM 3041 C C . PRO A 1 378 ? 6.599 -19.052 -18.613 1.00 89.19 378 PRO A C 1
ATOM 3043 O O . PRO A 1 378 ? 5.535 -18.451 -18.435 1.00 89.19 378 PRO A O 1
ATOM 3046 N N . GLY A 1 379 ? 6.682 -20.168 -19.342 1.00 82.06 379 GLY A N 1
ATOM 3047 C CA . GLY A 1 379 ? 5.559 -20.742 -20.093 1.00 82.06 379 GLY A CA 1
ATOM 3048 C C . GLY A 1 379 ? 5.322 -20.127 -21.480 1.00 82.06 379 GLY A C 1
ATOM 3049 O O . GLY A 1 379 ? 4.234 -20.285 -22.018 1.00 82.06 379 GLY A O 1
ATOM 3050 N N . ALA A 1 380 ? 6.293 -19.405 -22.050 1.00 83.44 380 ALA A N 1
ATOM 3051 C CA . ALA A 1 380 ? 6.273 -18.958 -23.444 1.00 83.44 380 ALA A CA 1
ATOM 3052 C C . ALA A 1 380 ? 7.709 -18.960 -24.008 1.00 83.44 380 ALA A C 1
ATOM 3054 O O . ALA A 1 380 ? 8.437 -17.982 -23.851 1.00 83.44 380 ALA A O 1
ATOM 3055 N N . ALA A 1 381 ? 8.122 -20.083 -24.609 1.00 68.62 381 ALA A N 1
ATOM 3056 C CA . ALA A 1 381 ? 9.525 -20.390 -24.924 1.00 68.62 381 ALA A CA 1
ATOM 3057 C C . ALA A 1 381 ? 10.240 -19.297 -25.742 1.00 68.62 381 ALA A C 1
ATOM 3059 O O . ALA A 1 381 ? 11.358 -18.910 -25.407 1.00 68.62 381 ALA A O 1
ATOM 3060 N N . ASP A 1 382 ? 9.567 -18.754 -26.755 1.00 81.75 382 ASP A N 1
ATOM 3061 C CA . ASP A 1 382 ? 10.139 -17.792 -27.707 1.00 81.75 382 ASP A CA 1
ATOM 3062 C C . ASP A 1 382 ? 9.983 -16.321 -27.273 1.00 81.75 382 ASP A C 1
ATOM 3064 O O . ASP A 1 382 ? 10.371 -15.398 -27.993 1.00 81.75 382 ASP A O 1
ATOM 3068 N N . VAL A 1 383 ? 9.400 -16.064 -26.094 1.00 88.50 383 VAL A N 1
ATOM 3069 C C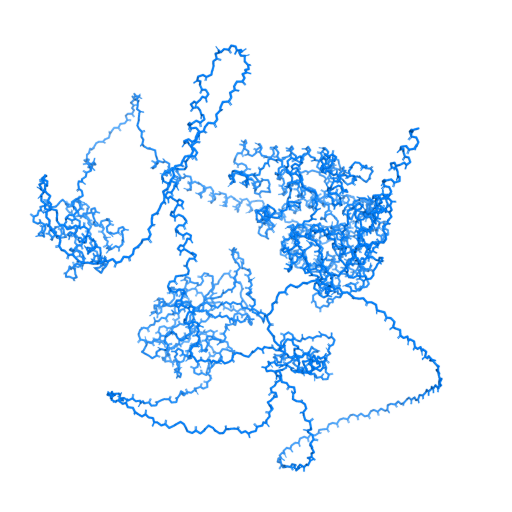A . VAL A 1 383 ? 9.015 -14.714 -25.661 1.00 88.50 383 VAL A CA 1
ATOM 3070 C C . VAL A 1 383 ? 9.996 -14.169 -24.622 1.00 88.50 383 VAL A C 1
ATOM 3072 O O . VAL A 1 383 ? 9.956 -14.527 -23.446 1.00 88.50 383 VAL A O 1
ATOM 3075 N N . VAL A 1 384 ? 10.845 -13.229 -25.047 1.00 92.19 384 VAL A N 1
ATOM 3076 C CA . VAL A 1 384 ? 11.793 -12.510 -24.177 1.00 92.19 384 VAL A CA 1
ATOM 3077 C C . VAL A 1 384 ? 11.411 -11.034 -24.075 1.00 92.19 384 VAL A C 1
ATOM 3079 O O . VAL A 1 384 ? 11.408 -10.310 -25.072 1.00 92.19 384 VAL A O 1
ATOM 3082 N N . ILE A 1 385 ? 11.148 -10.554 -22.857 1.00 94.38 385 ILE A N 1
ATOM 3083 C CA . ILE A 1 385 ? 11.021 -9.120 -22.579 1.00 94.38 385 ILE A CA 1
ATOM 3084 C C . ILE A 1 385 ? 12.434 -8.535 -22.495 1.00 94.38 385 ILE A C 1
ATOM 3086 O O . ILE A 1 385 ? 13.208 -8.886 -21.608 1.00 94.38 385 ILE A O 1
ATOM 3090 N N . ARG A 1 386 ? 12.785 -7.648 -23.431 1.00 94.38 386 ARG A N 1
ATOM 3091 C CA . ARG A 1 386 ? 14.131 -7.060 -23.519 1.00 94.38 386 ARG A CA 1
ATOM 3092 C C . ARG A 1 386 ? 14.362 -5.966 -22.476 1.00 94.38 386 ARG A C 1
ATOM 3094 O O . ARG A 1 386 ? 13.440 -5.211 -22.151 1.00 94.38 386 ARG A O 1
ATOM 3101 N N . ALA A 1 387 ? 15.600 -5.813 -22.020 1.00 95.94 387 ALA A N 1
ATOM 3102 C CA . ALA A 1 387 ? 16.020 -4.733 -21.136 1.00 95.94 387 ALA A CA 1
ATOM 3103 C C . ALA A 1 387 ? 15.647 -3.345 -21.705 1.00 95.94 387 ALA A C 1
ATOM 3105 O O . ALA A 1 387 ? 15.721 -3.085 -22.906 1.00 95.94 387 ALA A O 1
ATOM 3106 N N . GLY A 1 388 ? 15.201 -2.440 -20.833 1.00 93.31 388 GLY A N 1
ATOM 3107 C CA . GLY A 1 388 ? 14.646 -1.127 -21.177 1.00 93.31 388 GLY A CA 1
ATOM 3108 C C . GLY A 1 388 ? 13.153 -1.121 -21.543 1.00 93.31 388 GLY A C 1
ATOM 3109 O O . GLY A 1 388 ? 12.543 -0.045 -21.550 1.00 93.31 388 GLY A O 1
ATOM 3110 N N . THR A 1 389 ? 12.533 -2.281 -21.797 1.00 94.50 389 THR A N 1
ATOM 3111 C CA . THR A 1 389 ? 11.102 -2.373 -22.142 1.00 94.50 389 THR A CA 1
ATOM 3112 C C . THR A 1 389 ? 10.222 -1.892 -20.989 1.00 94.50 389 THR A C 1
ATOM 3114 O O . THR A 1 389 ? 10.381 -2.322 -19.845 1.00 94.50 389 THR A O 1
ATOM 3117 N N . GLN A 1 390 ? 9.262 -1.008 -21.286 1.00 95.31 390 GLN A N 1
ATOM 3118 C CA . GLN A 1 390 ? 8.224 -0.628 -20.326 1.00 95.31 390 GLN A CA 1
ATOM 3119 C C . GLN A 1 390 ? 7.197 -1.753 -20.210 1.00 95.31 390 GLN A C 1
ATOM 3121 O O . GLN A 1 390 ? 6.688 -2.241 -21.215 1.00 95.31 390 GLN A O 1
ATOM 3126 N N . VAL A 1 391 ? 6.849 -2.106 -18.981 1.00 96.69 391 VAL A N 1
ATOM 3127 C CA . VAL A 1 391 ? 5.846 -3.114 -18.649 1.00 96.69 391 VAL A CA 1
ATOM 3128 C C . VAL A 1 391 ? 4.719 -2.440 -17.866 1.00 96.69 391 VAL A C 1
ATOM 3130 O O . VAL A 1 391 ? 4.962 -1.669 -16.933 1.00 96.69 391 VAL A O 1
ATOM 3133 N N . ILE A 1 392 ? 3.481 -2.705 -18.274 1.00 96.56 392 ILE A N 1
ATOM 3134 C CA . ILE A 1 392 ? 2.255 -2.156 -17.696 1.00 96.56 392 ILE A CA 1
ATOM 3135 C C . ILE A 1 392 ? 1.422 -3.321 -17.168 1.00 96.56 392 ILE A C 1
ATOM 3137 O O . ILE A 1 392 ? 1.065 -4.220 -17.924 1.00 96.56 392 ILE A O 1
ATOM 3141 N N . ILE A 1 393 ? 1.104 -3.295 -15.877 1.00 97.56 393 ILE A N 1
ATOM 3142 C CA . ILE A 1 393 ? 0.177 -4.238 -15.243 1.00 97.56 393 ILE A CA 1
ATOM 3143 C C . ILE A 1 393 ? -1.143 -3.481 -15.014 1.00 97.56 393 ILE A C 1
ATOM 3145 O O . ILE A 1 393 ? -1.152 -2.544 -14.211 1.00 97.56 393 ILE A O 1
ATOM 3149 N N . PRO A 1 394 ? -2.238 -3.819 -15.711 1.00 96.75 394 PRO A N 1
ATOM 3150 C CA . PRO A 1 394 ? -3.505 -3.104 -15.627 1.00 96.75 394 PRO A CA 1
ATOM 3151 C C . PRO A 1 394 ? -4.343 -3.638 -14.466 1.00 96.75 394 PRO A C 1
ATOM 3153 O O . PRO A 1 394 ? -5.015 -4.657 -14.595 1.00 96.75 394 PRO A O 1
ATOM 3156 N N . LEU A 1 395 ? -4.322 -2.940 -13.328 1.00 97.31 395 LEU A N 1
ATOM 3157 C CA . LEU A 1 395 ? -5.123 -3.324 -12.163 1.00 97.31 395 LEU A CA 1
ATOM 3158 C C . LEU A 1 395 ? -6.616 -3.249 -12.467 1.00 97.31 395 LEU A C 1
ATOM 3160 O O . LEU A 1 395 ? -7.334 -4.181 -12.128 1.00 97.31 395 LEU A O 1
ATOM 3164 N N . LEU A 1 396 ? -7.066 -2.195 -13.156 1.00 96.75 396 LEU A N 1
ATOM 3165 C CA . LEU A 1 396 ? -8.472 -2.058 -13.546 1.00 96.75 396 LEU A CA 1
ATOM 3166 C C . LEU A 1 396 ? -8.906 -3.138 -14.554 1.00 96.75 396 LEU A C 1
ATOM 3168 O O . LEU A 1 396 ? -10.022 -3.624 -14.455 1.00 96.75 396 LEU A O 1
ATOM 3172 N N . GLY A 1 397 ? -8.023 -3.554 -15.470 1.00 96.88 397 GLY A N 1
ATOM 3173 C CA . GLY A 1 397 ? -8.316 -4.637 -16.419 1.00 96.88 397 GLY A CA 1
ATOM 3174 C C . GLY A 1 397 ? -8.443 -5.994 -15.736 1.00 96.88 397 GLY A C 1
ATOM 3175 O O . GLY A 1 397 ? -9.452 -6.668 -15.885 1.00 96.88 397 GLY A O 1
ATOM 3176 N N . ILE A 1 398 ? -7.458 -6.351 -14.909 1.00 97.81 398 ILE A N 1
ATOM 3177 C CA . ILE A 1 398 ? -7.451 -7.623 -14.172 1.00 97.81 398 ILE A CA 1
ATOM 3178 C C . ILE A 1 398 ? -8.603 -7.686 -13.156 1.00 97.81 398 ILE A C 1
ATOM 3180 O O . ILE A 1 398 ? -9.222 -8.732 -13.008 1.00 97.81 398 ILE A O 1
ATOM 3184 N N . SER A 1 399 ? -8.946 -6.564 -12.513 1.00 96.81 399 SER A N 1
ATOM 3185 C CA . SER A 1 399 ? -10.086 -6.461 -11.583 1.00 96.81 399 SER A CA 1
ATOM 3186 C C . SER A 1 399 ? -11.460 -6.591 -12.246 1.00 96.81 399 SER A C 1
ATOM 3188 O O . SER A 1 399 ? -12.451 -6.777 -11.536 1.00 96.81 399 SER A O 1
ATOM 3190 N N . MET A 1 400 ? -11.523 -6.450 -13.575 1.00 96.12 400 MET A N 1
ATOM 3191 C CA . MET A 1 400 ? -12.751 -6.467 -14.372 1.00 96.12 400 MET A CA 1
ATOM 3192 C C . MET A 1 400 ? -12.806 -7.629 -15.383 1.00 96.12 400 MET A C 1
ATOM 3194 O O . MET A 1 400 ? -13.712 -7.664 -16.211 1.00 96.12 400 MET A O 1
ATOM 3198 N N . ASP A 1 401 ? -11.865 -8.576 -15.319 1.00 97.12 401 ASP A N 1
ATOM 3199 C CA . ASP A 1 401 ? -11.893 -9.818 -16.100 1.00 97.12 401 ASP A CA 1
ATOM 3200 C C . ASP A 1 401 ? -12.691 -10.893 -15.341 1.00 97.12 401 ASP A C 1
ATOM 3202 O O . ASP A 1 401 ? -12.329 -11.282 -14.226 1.00 97.12 401 ASP A O 1
ATOM 3206 N N . GLU A 1 402 ? -13.759 -11.400 -15.963 1.00 96.62 402 GLU A N 1
ATOM 3207 C CA . GLU A 1 402 ? -14.600 -12.492 -15.446 1.00 96.62 402 GLU A CA 1
ATOM 3208 C C . GLU A 1 402 ? -13.799 -13.760 -15.124 1.00 96.62 402 GLU A C 1
ATOM 3210 O O . GLU A 1 402 ? -14.175 -14.503 -14.218 1.00 96.62 402 GLU A O 1
ATOM 3215 N N . LYS A 1 403 ? -12.657 -13.974 -15.794 1.00 96.19 403 LYS A N 1
ATOM 3216 C CA . LYS A 1 403 ? -11.712 -15.059 -15.497 1.00 96.19 403 LYS A CA 1
ATOM 3217 C C . LYS A 1 403 ? -11.190 -15.022 -14.055 1.00 96.19 403 LYS A C 1
ATOM 3219 O O . LYS A 1 403 ? -10.880 -16.069 -13.494 1.00 96.19 403 LYS A O 1
ATOM 3224 N N . TYR A 1 404 ? -11.031 -13.825 -13.492 1.00 97.88 404 TYR A N 1
ATOM 3225 C CA . TYR A 1 404 ? -10.434 -13.601 -12.174 1.00 97.88 404 TYR A CA 1
ATOM 3226 C C . TYR A 1 404 ? -11.467 -13.167 -11.126 1.00 97.88 404 TYR A C 1
ATOM 3228 O O . TYR A 1 404 ? -11.296 -13.457 -9.943 1.00 97.88 404 TYR A O 1
ATOM 3236 N N . PHE A 1 405 ? -12.541 -12.495 -11.548 1.00 98.00 405 PHE A N 1
ATOM 3237 C CA . PHE A 1 405 ? -13.610 -12.001 -10.680 1.00 98.00 405 PHE A CA 1
ATOM 3238 C C . PHE A 1 405 ? -14.973 -12.195 -11.373 1.00 98.00 405 PHE A C 1
ATOM 3240 O O . PHE A 1 405 ? -15.385 -11.316 -12.129 1.00 98.00 405 PHE A O 1
ATOM 3247 N N . PRO A 1 406 ? -15.691 -13.311 -11.135 1.00 96.88 406 PRO A N 1
ATOM 3248 C CA . PRO A 1 406 ? -16.994 -13.580 -11.756 1.00 96.88 406 PRO A CA 1
ATOM 3249 C C . PRO A 1 406 ? -18.020 -12.467 -11.492 1.00 96.88 406 PRO A C 1
ATOM 3251 O O . PRO A 1 406 ? -18.101 -11.959 -10.376 1.00 96.88 406 PRO A O 1
ATOM 3254 N N . GLU A 1 407 ? -18.812 -12.077 -12.494 1.00 96.38 407 GLU A N 1
ATOM 3255 C CA . GLU A 1 407 ? -19.723 -10.915 -12.418 1.00 96.38 407 GLU A CA 1
ATOM 3256 C C . GLU A 1 407 ? -19.023 -9.609 -11.948 1.00 96.38 407 GLU A C 1
ATOM 3258 O O . GLU A 1 407 ? -19.424 -8.998 -10.952 1.00 96.38 407 GLU A O 1
ATOM 3263 N N . PRO A 1 408 ? -17.958 -9.135 -12.624 1.00 96.56 408 PRO A N 1
ATOM 3264 C CA . PRO A 1 408 ? -17.068 -8.100 -12.087 1.00 96.56 408 PRO A CA 1
ATOM 3265 C C . PRO A 1 408 ? -17.706 -6.706 -11.976 1.00 96.56 408 PRO A C 1
ATOM 3267 O O . PRO A 1 408 ? -17.233 -5.869 -11.204 1.00 96.56 408 PRO A O 1
ATOM 3270 N N . GLU A 1 409 ? -18.778 -6.427 -12.717 1.00 94.50 409 GLU A N 1
ATOM 3271 C CA . GLU A 1 409 ? -19.548 -5.181 -12.586 1.00 94.50 409 GLU A CA 1
ATOM 3272 C C . GLU A 1 409 ? -20.429 -5.161 -11.320 1.00 94.50 409 GLU A C 1
ATOM 3274 O O . GLU A 1 409 ? -20.780 -4.082 -10.826 1.00 94.50 409 GLU A O 1
ATOM 3279 N N . VAL A 1 410 ? -20.755 -6.327 -10.750 1.00 95.38 410 VAL A N 1
ATOM 3280 C CA . VAL A 1 410 ? -21.539 -6.449 -9.516 1.00 95.38 410 VAL A CA 1
ATOM 3281 C C . VAL A 1 410 ? -20.628 -6.222 -8.309 1.00 95.38 410 VAL A C 1
ATOM 3283 O O . VAL A 1 410 ? -19.637 -6.925 -8.125 1.00 95.38 410 VAL A O 1
ATOM 3286 N N . TYR A 1 411 ? -20.976 -5.230 -7.483 1.00 97.25 411 TYR A N 1
ATOM 3287 C CA . TYR A 1 411 ? -20.349 -5.004 -6.177 1.00 97.25 411 TYR A CA 1
ATOM 3288 C C . TYR A 1 411 ? -20.904 -6.006 -5.161 1.00 97.25 411 TYR A C 1
ATOM 3290 O O . TYR A 1 411 ? -22.052 -5.867 -4.725 1.00 97.25 411 TYR A O 1
ATOM 3298 N N . MET A 1 412 ? -20.084 -6.995 -4.813 1.00 96.31 412 MET A N 1
ATOM 3299 C CA . MET A 1 412 ? -20.392 -8.083 -3.885 1.00 96.31 412 MET A CA 1
ATOM 3300 C C . MET A 1 412 ? -19.244 -8.228 -2.869 1.00 96.31 412 MET A C 1
ATOM 3302 O O . MET A 1 412 ? -18.256 -8.898 -3.170 1.00 96.31 412 MET A O 1
ATOM 3306 N N . PRO A 1 413 ? -19.324 -7.593 -1.684 1.00 97.94 413 PRO A N 1
ATOM 3307 C CA . PRO A 1 413 ? -18.317 -7.716 -0.624 1.00 97.94 413 PRO A CA 1
ATOM 3308 C C . PRO A 1 413 ? -17.996 -9.167 -0.241 1.00 97.94 413 PRO A C 1
ATOM 3310 O O . PRO A 1 413 ? -16.829 -9.525 -0.085 1.00 97.94 413 PRO A O 1
ATOM 3313 N N . GLU A 1 414 ? -19.021 -10.017 -0.167 1.00 96.19 414 GLU A N 1
ATOM 3314 C CA . GLU A 1 414 ? -18.966 -11.440 0.195 1.00 96.19 414 GLU A CA 1
ATOM 3315 C C . GLU A 1 414 ? -17.997 -12.249 -0.675 1.00 96.19 414 GLU A C 1
ATOM 3317 O O . GLU A 1 414 ? -17.449 -13.251 -0.229 1.00 96.19 414 GLU A O 1
ATOM 3322 N N . ARG A 1 415 ? -17.696 -11.763 -1.886 1.00 96.19 415 ARG A N 1
ATOM 3323 C CA . ARG A 1 415 ? -16.641 -12.285 -2.761 1.00 96.19 415 ARG A CA 1
ATOM 3324 C C . ARG A 1 415 ? -15.307 -12.491 -2.040 1.00 96.19 415 ARG A C 1
ATOM 3326 O O . ARG A 1 415 ? -14.563 -13.402 -2.389 1.00 96.19 415 ARG A O 1
ATOM 3333 N N . PHE A 1 416 ? -15.005 -11.623 -1.077 1.00 97.06 416 PHE A N 1
ATOM 3334 C CA . PHE A 1 416 ? -13.754 -11.582 -0.329 1.00 97.06 416 PHE A CA 1
ATOM 3335 C C . PHE A 1 416 ? -13.820 -12.237 1.061 1.00 97.06 416 PHE A C 1
ATOM 3337 O O . PHE A 1 416 ? -12.882 -12.053 1.854 1.00 97.06 416 PHE A O 1
ATOM 3344 N N . ASP A 1 417 ? -14.900 -12.962 1.366 1.00 93.38 417 ASP A N 1
ATOM 3345 C CA . ASP A 1 417 ? -14.978 -13.824 2.544 1.00 93.38 417 ASP A CA 1
ATOM 3346 C C . ASP A 1 417 ? -13.870 -14.891 2.482 1.00 93.38 417 ASP A C 1
ATOM 3348 O O . ASP A 1 417 ? -13.557 -15.440 1.426 1.00 93.38 417 ASP A O 1
ATOM 3352 N N . GLU A 1 418 ? -13.236 -15.163 3.619 1.00 88.19 418 GLU A N 1
ATOM 3353 C CA . GLU A 1 418 ? -12.112 -16.099 3.719 1.00 88.19 418 GLU A CA 1
ATOM 3354 C C . GLU A 1 418 ? -12.585 -17.561 3.839 1.00 88.19 418 GLU A C 1
ATOM 3356 O O . GLU A 1 418 ? -11.792 -18.479 3.639 1.00 88.19 418 GLU A O 1
ATOM 3361 N N . GLN A 1 419 ? -13.878 -17.786 4.106 1.00 88.75 419 GLN A N 1
ATOM 3362 C CA . GLN A 1 419 ? -14.525 -19.102 4.125 1.00 88.75 419 GLN A CA 1
ATOM 3363 C C . GLN A 1 419 ? -15.056 -19.515 2.744 1.00 88.75 419 GLN A C 1
ATOM 3365 O O . GLN A 1 419 ? -15.072 -20.703 2.425 1.00 88.75 419 GLN A O 1
ATOM 3370 N N . THR A 1 420 ? -15.504 -18.552 1.927 1.00 89.19 420 THR A N 1
ATOM 3371 C CA . THR A 1 420 ? -16.117 -18.795 0.603 1.00 89.19 420 THR A CA 1
ATOM 3372 C C . THR A 1 420 ? -15.647 -17.796 -0.476 1.00 89.19 420 THR A C 1
ATOM 3374 O O . THR A 1 420 ? -16.467 -17.121 -1.101 1.00 89.19 420 THR A O 1
ATOM 3377 N N . PRO A 1 421 ? -14.329 -17.678 -0.733 1.00 91.25 421 PRO A N 1
ATOM 3378 C CA . PRO A 1 421 ? -13.801 -16.709 -1.693 1.00 91.25 421 PRO A CA 1
ATOM 3379 C C . PRO A 1 421 ? -14.279 -17.000 -3.126 1.00 91.25 421 PRO A C 1
ATOM 3381 O O . PRO A 1 421 ? -14.108 -18.106 -3.636 1.00 91.25 421 PRO A O 1
ATOM 3384 N N . ASN A 1 422 ? -14.829 -15.985 -3.800 1.00 94.44 422 ASN A N 1
ATOM 3385 C CA . ASN A 1 422 ? -15.359 -16.072 -5.172 1.00 94.44 422 ASN A CA 1
ATOM 3386 C C . ASN A 1 422 ? -14.549 -15.199 -6.155 1.00 94.44 422 ASN A C 1
ATOM 3388 O O . ASN A 1 422 ? -15.074 -14.308 -6.835 1.00 94.44 422 ASN A O 1
ATOM 3392 N N . TYR A 1 423 ? -13.230 -15.392 -6.144 1.00 97.19 423 TYR A N 1
ATOM 3393 C CA . TYR A 1 423 ? -12.254 -14.710 -6.997 1.00 97.19 423 TYR A CA 1
ATOM 3394 C C . TYR A 1 423 ? -10.910 -15.453 -7.004 1.00 97.19 423 TYR A C 1
ATOM 3396 O O . TYR A 1 423 ? -10.648 -16.266 -6.120 1.00 97.19 423 TYR A O 1
ATOM 3404 N N . ASP A 1 424 ? -10.036 -15.127 -7.958 1.00 97.25 424 ASP A N 1
ATOM 3405 C CA . ASP A 1 424 ? -8.638 -15.571 -7.985 1.00 97.25 424 ASP A CA 1
ATOM 3406 C C . ASP A 1 424 ? -7.785 -14.759 -6.973 1.00 97.25 424 ASP A C 1
ATOM 3408 O O . ASP A 1 424 ? -7.555 -13.556 -7.185 1.00 97.25 424 ASP A O 1
ATOM 3412 N N . PRO A 1 425 ? -7.261 -15.372 -5.887 1.00 93.62 425 PRO A N 1
ATOM 3413 C CA . PRO A 1 425 ? -6.444 -14.674 -4.892 1.00 93.62 425 PRO A CA 1
ATOM 3414 C C . PRO A 1 425 ? -5.148 -14.082 -5.455 1.00 93.62 425 PRO A C 1
ATOM 3416 O O . PRO A 1 425 ? -4.631 -13.102 -4.909 1.00 93.62 425 PRO A O 1
ATOM 3419 N N . ASP A 1 426 ? -4.627 -14.639 -6.549 1.00 93.56 426 ASP A N 1
ATOM 3420 C CA . ASP A 1 426 ? -3.400 -14.186 -7.195 1.00 93.56 426 ASP A CA 1
ATOM 3421 C C . ASP A 1 426 ? -3.624 -12.963 -8.090 1.00 93.56 426 ASP A C 1
ATOM 3423 O O . ASP A 1 426 ? -2.649 -12.279 -8.410 1.00 93.56 426 ASP A O 1
ATOM 3427 N N . ALA A 1 427 ? -4.880 -12.630 -8.410 1.00 96.88 427 ALA A N 1
ATOM 3428 C CA . ALA A 1 427 ? -5.276 -11.452 -9.181 1.00 96.88 427 ALA A CA 1
ATOM 3429 C C . ALA A 1 427 ? -5.555 -10.191 -8.344 1.00 96.88 427 ALA A C 1
ATOM 3431 O O . ALA A 1 427 ? -5.535 -9.077 -8.876 1.00 96.88 427 ALA A O 1
ATOM 3432 N N . TYR A 1 428 ? -5.777 -10.322 -7.034 1.00 97.44 428 TYR A N 1
ATOM 3433 C CA . TYR A 1 428 ? -6.154 -9.192 -6.183 1.00 97.44 428 TYR A CA 1
ATOM 3434 C C . TYR A 1 428 ? -4.951 -8.504 -5.515 1.00 97.44 428 TYR A C 1
ATOM 3436 O O . TYR A 1 428 ? -4.431 -8.945 -4.488 1.00 97.44 428 TYR A O 1
ATOM 3444 N N . TYR A 1 429 ? -4.510 -7.370 -6.072 1.00 96.56 429 TYR A N 1
ATOM 3445 C CA . TYR A 1 429 ? -3.409 -6.577 -5.501 1.00 96.56 429 TYR A CA 1
ATOM 3446 C C . TYR A 1 429 ? -3.511 -5.050 -5.738 1.00 96.56 429 TYR A C 1
ATOM 3448 O O . TYR A 1 429 ? -2.591 -4.444 -6.299 1.00 96.56 429 TYR A O 1
ATOM 3456 N N . PRO A 1 430 ? -4.562 -4.364 -5.245 1.00 95.88 430 PRO A N 1
ATOM 3457 C CA . PRO A 1 430 ? -4.775 -2.923 -5.472 1.00 95.88 430 PRO A CA 1
ATOM 3458 C C . PRO A 1 430 ? -3.659 -2.019 -4.914 1.00 95.88 430 PRO A C 1
ATOM 3460 O O . PRO A 1 430 ? -3.387 -0.948 -5.451 1.00 95.88 430 PRO A O 1
ATOM 3463 N N . PHE A 1 431 ? -2.942 -2.462 -3.876 1.00 96.69 431 PHE A N 1
ATOM 3464 C CA . PHE A 1 431 ? -1.766 -1.766 -3.328 1.00 96.69 431 PHE A CA 1
ATOM 3465 C C . PHE A 1 431 ? -0.429 -2.174 -3.985 1.00 96.69 431 PHE A C 1
ATOM 3467 O O . PHE A 1 431 ? 0.640 -1.693 -3.585 1.00 96.69 431 PHE A O 1
ATOM 3474 N N . GLY A 1 432 ? -0.475 -3.073 -4.973 1.00 96.12 432 GLY A N 1
ATOM 3475 C CA . GLY A 1 432 ? 0.670 -3.772 -5.551 1.00 96.12 432 GLY A CA 1
ATOM 3476 C C . GLY A 1 432 ? 1.332 -4.774 -4.598 1.00 96.12 432 GLY A C 1
ATOM 3477 O O . GLY A 1 432 ? 1.153 -4.732 -3.381 1.00 96.12 432 GLY A O 1
ATOM 3478 N N . LEU A 1 433 ? 2.149 -5.667 -5.161 1.00 94.62 433 LEU A N 1
ATOM 3479 C CA . LEU A 1 433 ? 2.887 -6.691 -4.414 1.00 94.62 433 LEU A CA 1
ATOM 3480 C C . LEU A 1 433 ? 4.404 -6.457 -4.428 1.00 94.62 433 LEU A C 1
ATOM 3482 O O . LEU A 1 433 ? 4.932 -5.599 -5.147 1.00 94.62 433 LEU A O 1
ATOM 3486 N N . GLY A 1 434 ? 5.088 -7.240 -3.593 1.00 95.06 434 GLY A N 1
ATOM 3487 C CA . GLY A 1 434 ? 6.543 -7.280 -3.494 1.00 95.06 434 GLY A CA 1
ATOM 3488 C C . GLY A 1 434 ? 7.171 -6.001 -2.925 1.00 95.06 434 GLY A C 1
ATOM 3489 O O . GLY A 1 434 ? 6.480 -5.152 -2.355 1.00 95.06 434 GLY A O 1
ATOM 3490 N N . PRO A 1 435 ? 8.497 -5.828 -3.073 1.00 95.31 435 PRO A N 1
ATOM 3491 C CA . PRO A 1 435 ? 9.236 -4.737 -2.432 1.00 95.31 435 PRO A CA 1
ATOM 3492 C C . PRO A 1 435 ? 8.770 -3.319 -2.816 1.00 95.31 435 PRO A C 1
ATOM 3494 O O . PRO A 1 435 ? 8.956 -2.383 -2.042 1.00 95.31 435 PRO A O 1
ATOM 3497 N N . ARG A 1 436 ? 8.157 -3.148 -3.998 1.00 94.94 436 ARG A N 1
ATOM 3498 C CA . ARG A 1 436 ? 7.643 -1.868 -4.536 1.00 94.94 436 ARG A CA 1
ATOM 3499 C C . ARG A 1 436 ? 6.150 -1.610 -4.224 1.00 94.94 436 ARG A C 1
ATOM 3501 O O . ARG A 1 436 ? 5.583 -0.699 -4.836 1.00 94.94 436 ARG A O 1
ATOM 3508 N N . ASN A 1 437 ? 5.522 -2.364 -3.314 1.00 95.88 437 ASN A N 1
ATOM 3509 C CA . ASN A 1 437 ? 4.131 -2.152 -2.875 1.00 95.88 437 ASN A CA 1
ATOM 3510 C C . ASN A 1 437 ? 3.902 -0.792 -2.177 1.00 95.88 437 ASN A C 1
ATOM 3512 O O . ASN A 1 437 ? 4.853 -0.063 -1.867 1.00 95.88 437 ASN A O 1
ATOM 3516 N N . CYS A 1 438 ? 2.642 -0.434 -1.915 1.00 96.81 438 CYS A N 1
ATOM 3517 C CA . CYS A 1 438 ? 2.298 0.770 -1.156 1.00 96.81 438 CYS A CA 1
ATOM 3518 C C . CYS A 1 438 ? 2.903 0.743 0.261 1.00 96.81 438 CYS A C 1
ATOM 3520 O O . CYS A 1 438 ? 2.785 -0.245 0.982 1.00 96.81 438 CYS A O 1
ATOM 3522 N N . ILE A 1 439 ? 3.542 1.845 0.674 1.00 95.00 439 ILE A N 1
ATOM 3523 C CA . ILE A 1 439 ? 4.084 1.994 2.036 1.00 95.00 439 ILE A CA 1
ATOM 3524 C C . ILE A 1 439 ? 2.983 2.335 3.055 1.00 95.00 439 ILE A C 1
ATOM 3526 O O . ILE A 1 439 ? 3.036 1.882 4.192 1.00 95.00 439 ILE A O 1
ATOM 3530 N N . GLY A 1 440 ? 1.964 3.085 2.620 1.00 93.00 440 GLY A N 1
ATOM 3531 C CA . GLY A 1 440 ? 0.868 3.584 3.449 1.00 93.00 440 GLY A CA 1
ATOM 3532 C C . GLY A 1 440 ? -0.349 2.663 3.545 1.00 93.00 440 GLY A C 1
ATOM 3533 O O . GLY A 1 440 ? -1.346 3.089 4.110 1.00 93.00 440 GLY A O 1
ATOM 3534 N N . LEU A 1 441 ? -0.294 1.424 3.030 1.00 93.75 441 LEU A N 1
ATOM 3535 C CA . LEU A 1 441 ? -1.428 0.477 2.966 1.00 93.75 441 LEU A CA 1
ATOM 3536 C C . LEU A 1 441 ? -2.249 0.443 4.267 1.00 93.75 441 LEU A C 1
ATOM 3538 O O . LEU A 1 441 ? -3.453 0.674 4.255 1.00 93.75 441 LEU A O 1
ATOM 3542 N N . ARG A 1 442 ? -1.580 0.217 5.405 1.00 92.44 442 ARG A N 1
ATOM 3543 C CA . ARG A 1 442 ? -2.234 0.115 6.722 1.00 92.44 442 ARG A CA 1
ATOM 3544 C C . ARG A 1 442 ? -2.802 1.445 7.226 1.00 92.44 442 ARG A C 1
ATOM 3546 O O . ARG A 1 442 ? -3.745 1.436 8.005 1.00 92.44 442 ARG A O 1
ATOM 3553 N N . GLN A 1 443 ? -2.231 2.571 6.797 1.00 91.69 443 GLN A N 1
ATOM 3554 C CA . GLN A 1 443 ? -2.708 3.908 7.151 1.00 91.69 443 GLN A CA 1
ATOM 3555 C C . GLN A 1 443 ? -3.947 4.279 6.332 1.00 91.69 443 GLN A C 1
ATOM 3557 O O . GLN A 1 443 ? -4.934 4.716 6.908 1.00 91.69 443 GLN A O 1
ATOM 3562 N N . GLY A 1 444 ? -3.913 4.053 5.013 1.00 93.25 444 GLY A N 1
ATOM 3563 C CA . GLY A 1 444 ? -5.027 4.345 4.109 1.00 93.25 444 GLY A CA 1
ATOM 3564 C C . GLY A 1 444 ? -6.277 3.532 4.442 1.00 93.25 444 GLY A C 1
ATOM 3565 O O . GLY A 1 444 ? -7.360 4.103 4.523 1.00 93.25 444 GLY A O 1
ATOM 3566 N N . ILE A 1 445 ? -6.130 2.230 4.730 1.00 94.44 445 ILE A N 1
ATOM 3567 C CA . ILE A 1 445 ? -7.250 1.390 5.192 1.00 94.44 445 ILE A CA 1
ATOM 3568 C C . ILE A 1 445 ? -7.797 1.909 6.529 1.00 94.44 445 ILE A C 1
ATOM 3570 O O . ILE A 1 445 ? -8.993 2.156 6.629 1.00 94.44 445 ILE A O 1
ATOM 3574 N N . MET A 1 446 ? -6.942 2.143 7.535 1.00 93.31 446 MET A N 1
ATOM 3575 C CA . MET A 1 446 ? -7.378 2.641 8.850 1.00 93.31 446 MET A CA 1
ATOM 3576 C C . MET A 1 446 ? -8.130 3.974 8.750 1.00 93.31 446 MET A C 1
ATOM 3578 O O . MET A 1 446 ? -9.216 4.100 9.306 1.00 93.31 446 MET A O 1
ATOM 3582 N N . LEU A 1 447 ? -7.574 4.947 8.026 1.00 93.94 447 LEU A N 1
ATOM 3583 C CA . LEU A 1 447 ? -8.189 6.256 7.816 1.00 93.94 447 LEU A CA 1
ATOM 3584 C C . LEU A 1 447 ? -9.538 6.134 7.095 1.00 93.94 447 LEU A C 1
ATOM 3586 O O . LEU A 1 447 ? -10.522 6.738 7.516 1.00 93.94 447 LEU A O 1
ATOM 3590 N N . SER A 1 448 ? -9.602 5.298 6.055 1.00 96.00 448 SER A N 1
ATOM 3591 C CA . SER A 1 448 ? -10.845 5.074 5.311 1.00 96.00 448 SER A CA 1
ATOM 3592 C C . SER A 1 448 ? -11.915 4.412 6.182 1.00 96.00 448 SER A C 1
ATOM 3594 O O . SER A 1 448 ? -13.057 4.863 6.173 1.00 96.00 448 SER A O 1
ATOM 3596 N N . LYS A 1 449 ? -11.555 3.401 6.991 1.00 95.88 449 LYS A N 1
ATOM 3597 C CA . LYS A 1 449 ? -12.488 2.772 7.941 1.00 95.88 449 LYS A CA 1
ATOM 3598 C C . LYS A 1 449 ? -12.975 3.756 9.004 1.00 95.88 449 LYS A C 1
ATOM 3600 O O . LYS A 1 449 ? -14.168 3.766 9.267 1.00 95.88 449 LYS A O 1
ATOM 3605 N N . ILE A 1 450 ? -12.113 4.603 9.579 1.00 95.19 450 ILE A N 1
ATOM 3606 C CA . ILE A 1 450 ? -12.534 5.609 10.577 1.00 95.19 450 ILE A CA 1
ATOM 3607 C C . ILE A 1 450 ? -13.575 6.566 9.979 1.00 95.19 450 ILE A C 1
ATOM 3609 O O . ILE A 1 450 ? -14.636 6.753 10.575 1.00 95.19 450 ILE A O 1
ATOM 3613 N N . GLY A 1 451 ? -13.314 7.108 8.783 1.00 95.00 451 GLY A N 1
ATOM 3614 C CA . GLY A 1 451 ? -14.268 7.967 8.076 1.00 95.00 451 GLY A CA 1
ATOM 3615 C C . GLY A 1 451 ? -15.596 7.257 7.789 1.00 95.00 451 GLY A C 1
ATOM 3616 O O . GLY A 1 451 ? -16.656 7.777 8.127 1.00 95.00 451 GLY A O 1
ATOM 3617 N N . LEU A 1 452 ? -15.546 6.038 7.239 1.00 97.19 452 LEU A N 1
ATOM 3618 C CA . LEU A 1 452 ? -16.738 5.242 6.921 1.00 97.19 452 LEU A CA 1
ATOM 3619 C C . LEU A 1 452 ? -17.562 4.876 8.165 1.00 97.19 452 LEU A C 1
ATOM 3621 O O . LEU A 1 452 ? -18.778 5.041 8.145 1.00 97.19 452 LEU A O 1
ATOM 3625 N N . VAL A 1 453 ? -16.925 4.437 9.256 1.00 95.69 453 VAL A N 1
ATOM 3626 C CA . VAL A 1 453 ? -17.595 4.115 10.530 1.00 95.69 453 VAL A CA 1
ATOM 3627 C C . VAL A 1 453 ? -18.348 5.325 11.070 1.00 95.69 453 VAL A C 1
ATOM 3629 O O . VAL A 1 453 ? -19.514 5.210 11.449 1.00 95.69 453 VAL A O 1
ATOM 3632 N N . LEU A 1 454 ? -17.703 6.494 11.092 1.00 91.62 454 LEU A N 1
ATOM 3633 C CA . LEU A 1 454 ? -18.298 7.708 11.648 1.00 91.62 454 LEU A CA 1
ATOM 3634 C C . LEU A 1 454 ? -19.419 8.267 10.768 1.00 91.62 454 LEU A C 1
ATOM 3636 O O . LEU A 1 454 ? -20.424 8.726 11.302 1.00 91.62 454 LEU A O 1
ATOM 3640 N N . MET A 1 455 ? -19.301 8.162 9.443 1.00 94.50 455 MET A N 1
ATOM 3641 C CA . MET A 1 455 ? -20.386 8.526 8.531 1.00 94.50 455 MET A CA 1
ATOM 3642 C C . MET A 1 455 ? -21.586 7.569 8.669 1.00 94.50 455 MET A C 1
ATOM 3644 O O . MET A 1 455 ? -22.701 8.014 8.937 1.00 94.50 455 MET A O 1
ATOM 3648 N N . LEU A 1 456 ? -21.372 6.253 8.546 1.00 95.31 456 LEU A N 1
ATOM 3649 C CA . LEU A 1 456 ? -22.444 5.245 8.474 1.00 95.31 456 LEU A CA 1
ATOM 3650 C C . LEU A 1 456 ? -23.197 5.009 9.800 1.00 95.31 456 LEU A C 1
ATOM 3652 O O . LEU A 1 456 ? -24.372 4.632 9.766 1.00 95.31 456 LEU A O 1
ATOM 3656 N N . SER A 1 457 ? -22.560 5.250 10.955 1.00 92.50 457 SER A N 1
ATOM 3657 C CA . SER A 1 457 ? -23.202 5.166 12.285 1.00 92.50 457 SER A CA 1
ATOM 3658 C C . SER A 1 457 ? -24.041 6.400 12.660 1.00 92.50 457 SER A C 1
ATOM 3660 O O . SER A 1 457 ? -24.805 6.351 13.628 1.00 92.50 457 SER A O 1
ATOM 3662 N N . ARG A 1 458 ? -23.917 7.512 11.918 1.00 90.62 458 ARG A N 1
ATOM 3663 C CA . ARG A 1 458 ? -24.581 8.796 12.223 1.00 90.62 458 ARG A CA 1
ATOM 3664 C C . ARG A 1 458 ? -25.567 9.272 11.163 1.00 90.62 458 ARG A C 1
ATOM 3666 O O . ARG A 1 458 ? -26.538 9.940 11.520 1.00 90.62 458 ARG A O 1
ATOM 3673 N N . PHE A 1 459 ? -25.332 8.941 9.896 1.00 94.94 459 PHE A N 1
ATOM 3674 C CA . PHE A 1 459 ? -26.065 9.516 8.772 1.00 94.94 459 PHE A CA 1
ATOM 3675 C C . PHE A 1 459 ? -26.530 8.461 7.771 1.00 94.94 459 PHE A C 1
ATOM 3677 O O . PHE A 1 459 ? -25.863 7.446 7.549 1.00 94.94 459 PHE A O 1
ATOM 3684 N N . ASP A 1 460 ? -27.674 8.737 7.156 1.00 94.62 460 ASP A N 1
ATOM 3685 C CA . ASP A 1 460 ? -28.166 8.099 5.941 1.00 94.62 460 ASP A CA 1
ATOM 3686 C C . ASP A 1 460 ? -27.656 8.842 4.707 1.00 94.62 460 ASP A C 1
ATOM 3688 O O . ASP A 1 460 ? -27.515 10.067 4.716 1.00 94.62 460 ASP A O 1
ATOM 3692 N N . PHE A 1 461 ? -27.403 8.083 3.642 1.00 95.81 461 PHE A N 1
ATOM 3693 C CA . PHE A 1 461 ? -26.919 8.584 2.362 1.00 95.81 461 PHE A CA 1
ATOM 3694 C C . PHE A 1 461 ? -27.791 8.033 1.232 1.00 95.81 461 PHE A C 1
ATOM 3696 O O . PHE A 1 461 ? -28.099 6.843 1.197 1.00 95.81 461 PHE A O 1
ATOM 3703 N N . GLU A 1 462 ? -28.158 8.892 0.289 1.00 95.94 462 GLU A N 1
ATOM 3704 C CA . GLU A 1 462 ? -28.938 8.561 -0.906 1.00 95.94 462 GLU A CA 1
ATOM 3705 C C . GLU A 1 462 ? -28.209 9.153 -2.121 1.00 95.94 462 GLU A C 1
ATOM 3707 O O . GLU A 1 462 ? -28.074 10.373 -2.245 1.00 95.94 462 GLU A O 1
ATOM 3712 N N . ALA A 1 463 ? -27.671 8.309 -3.005 1.00 94.38 463 ALA A N 1
ATOM 3713 C CA . ALA A 1 463 ? -26.916 8.783 -4.163 1.00 94.38 463 ALA A CA 1
ATOM 3714 C C . ALA A 1 463 ? -27.831 9.455 -5.197 1.00 94.38 463 ALA A C 1
ATOM 3716 O O . ALA A 1 463 ? -28.864 8.913 -5.581 1.00 94.38 463 ALA A O 1
ATOM 3717 N N . THR A 1 464 ? -27.416 10.623 -5.697 1.00 94.81 464 THR A N 1
ATOM 3718 C CA . THR A 1 464 ? -28.159 11.364 -6.738 1.00 94.81 464 THR A CA 1
ATOM 3719 C C . THR A 1 464 ? -27.632 11.104 -8.157 1.00 94.81 464 THR A C 1
ATOM 3721 O O . THR A 1 464 ? -28.169 11.627 -9.133 1.00 94.81 464 THR A O 1
ATOM 3724 N N . VAL A 1 465 ? -26.596 10.266 -8.280 1.00 94.31 465 VAL A N 1
ATOM 3725 C CA . VAL A 1 465 ? -25.952 9.850 -9.535 1.00 94.31 465 VAL A CA 1
ATOM 3726 C C . VAL A 1 465 ? -26.074 8.335 -9.746 1.00 94.31 465 VAL A C 1
ATOM 3728 O O . VAL A 1 465 ? -26.036 7.595 -8.766 1.00 94.31 465 VAL A O 1
ATOM 3731 N N . PRO A 1 466 ? -26.182 7.839 -10.997 1.00 93.69 466 PRO A N 1
ATOM 3732 C CA . PRO A 1 466 ? -26.316 6.408 -11.267 1.00 93.69 466 PRO A CA 1
ATOM 3733 C C . PRO A 1 466 ? -25.112 5.575 -10.810 1.00 93.69 466 PRO A C 1
ATOM 3735 O O . PRO A 1 466 ? -23.968 6.025 -10.882 1.00 93.69 466 PRO A O 1
ATOM 3738 N N . ARG A 1 467 ? -25.359 4.302 -10.474 1.00 92.12 467 ARG A N 1
ATOM 3739 C CA . ARG A 1 467 ? -24.343 3.330 -10.029 1.00 92.12 467 ARG A CA 1
ATOM 3740 C C . ARG A 1 467 ? -23.070 3.307 -10.882 1.00 92.12 467 ARG A C 1
ATOM 3742 O O . ARG A 1 467 ? -21.973 3.252 -10.332 1.00 92.12 467 ARG A O 1
ATOM 3749 N N . LYS A 1 468 ? -23.192 3.338 -12.215 1.00 92.62 468 LYS A N 1
ATOM 3750 C CA . LYS A 1 468 ? -22.035 3.292 -13.122 1.00 92.62 468 LYS A CA 1
ATOM 3751 C C . LYS A 1 468 ? -21.367 4.665 -13.236 1.00 92.62 468 LYS A C 1
ATOM 3753 O O . LYS A 1 468 ? -21.759 5.493 -14.058 1.00 92.62 468 LYS A O 1
ATOM 3758 N N . VAL A 1 469 ? -20.332 4.852 -12.420 1.00 93.25 469 VAL A N 1
ATOM 3759 C CA . VAL A 1 469 ? -19.444 6.022 -12.413 1.00 93.25 469 VAL A CA 1
ATOM 3760 C C . VAL A 1 469 ? -18.826 6.261 -13.798 1.00 93.25 469 VAL A C 1
ATOM 3762 O O . VAL A 1 469 ? -18.396 5.325 -14.476 1.00 93.25 469 VAL A O 1
ATOM 3765 N N . ARG A 1 470 ? -18.739 7.534 -14.199 1.00 92.12 470 ARG A N 1
ATOM 3766 C CA . ARG A 1 470 ? -17.858 8.016 -15.276 1.00 92.12 470 ARG A CA 1
ATOM 3767 C C . ARG A 1 470 ? -16.633 8.672 -14.650 1.00 92.12 470 ARG A C 1
ATOM 3769 O O . ARG A 1 470 ? -16.746 9.239 -13.569 1.00 92.12 470 ARG A O 1
ATOM 3776 N N . PHE A 1 471 ? -15.482 8.603 -15.312 1.00 92.88 471 PHE A N 1
ATOM 3777 C CA . PHE A 1 471 ? -14.227 9.140 -14.778 1.00 92.88 471 PHE A CA 1
ATOM 3778 C C . PHE A 1 471 ? -13.735 10.343 -15.582 1.00 92.88 471 PHE A C 1
ATOM 3780 O O . PHE A 1 471 ? -13.840 10.347 -16.809 1.00 92.88 471 PHE A O 1
ATOM 3787 N N . GLU A 1 472 ? -13.158 11.329 -14.896 1.00 88.50 472 GLU A N 1
ATOM 3788 C CA . GLU A 1 472 ? -12.612 12.532 -15.525 1.00 88.50 472 GLU A CA 1
ATOM 3789 C C . GLU A 1 472 ? -11.504 12.199 -16.545 1.00 88.50 472 GLU A C 1
ATOM 3791 O O . GLU A 1 472 ? -10.631 11.360 -16.277 1.00 88.50 472 GLU A O 1
ATOM 3796 N N . PRO A 1 473 ? -11.476 12.873 -17.709 1.00 85.25 473 PRO A N 1
ATOM 3797 C CA . PRO A 1 473 ? -10.481 12.610 -18.734 1.00 85.25 473 PRO A CA 1
ATOM 3798 C C . PRO A 1 473 ? -9.075 13.063 -18.324 1.00 85.25 473 PRO A C 1
ATOM 3800 O O . PRO A 1 473 ? -8.889 14.036 -17.599 1.00 85.25 473 PRO A O 1
ATOM 3803 N N . ALA A 1 474 ? -8.069 12.371 -18.860 1.00 74.00 474 ALA A N 1
ATOM 3804 C CA . ALA A 1 474 ? -6.637 12.637 -18.710 1.00 74.00 474 ALA A CA 1
ATOM 3805 C C . ALA A 1 474 ? -6.034 12.569 -17.286 1.00 74.00 474 ALA A C 1
ATOM 3807 O O . ALA A 1 474 ? -4.811 12.662 -17.143 1.00 74.00 474 ALA A O 1
ATOM 3808 N N . ASN A 1 475 ? -6.838 12.268 -16.261 1.00 77.69 475 ASN A N 1
ATOM 3809 C CA . ASN A 1 475 ? -6.345 11.918 -14.929 1.00 77.69 475 ASN A CA 1
ATOM 3810 C C . ASN A 1 475 ? -5.625 10.550 -14.888 1.00 77.69 475 ASN A C 1
ATOM 3812 O O . ASN A 1 475 ? -5.783 9.690 -15.765 1.00 77.69 475 ASN A O 1
ATOM 3816 N N . VAL A 1 476 ? -4.782 10.376 -13.861 1.00 79.94 476 VAL A N 1
ATOM 3817 C CA . VAL A 1 476 ? -3.979 9.158 -13.611 1.00 79.94 476 VAL A CA 1
ATOM 3818 C C . VAL A 1 476 ? -4.656 8.239 -12.590 1.00 79.94 476 VAL A C 1
ATOM 3820 O O . VAL A 1 476 ? -4.581 7.018 -12.723 1.00 79.94 476 VAL A O 1
ATOM 3823 N N . THR A 1 477 ? -5.313 8.820 -11.587 1.00 86.44 477 THR A N 1
ATOM 3824 C CA . THR A 1 477 ? -6.205 8.142 -10.640 1.00 86.44 477 THR A CA 1
ATOM 3825 C C . THR A 1 477 ? -7.630 8.064 -11.206 1.00 86.44 477 THR A C 1
ATOM 3827 O O . THR A 1 477 ? -7.930 8.622 -12.266 1.00 86.44 477 THR A O 1
ATOM 3830 N N . LEU A 1 478 ? -8.513 7.324 -10.533 1.00 90.88 478 LEU A N 1
ATOM 3831 C CA . LEU A 1 478 ? -9.921 7.194 -10.915 1.00 90.88 478 LEU A CA 1
ATOM 3832 C C . LEU A 1 478 ? -10.767 8.274 -10.218 1.00 90.88 478 LEU A C 1
ATOM 3834 O O . LEU A 1 478 ? -11.418 8.009 -9.212 1.00 90.88 478 LEU A O 1
ATOM 3838 N N . THR A 1 479 ? -10.740 9.500 -10.743 1.00 90.62 479 THR A N 1
ATOM 3839 C CA . THR A 1 479 ? -11.578 10.615 -10.258 1.00 90.62 479 THR A CA 1
ATOM 3840 C C . THR A 1 479 ? -12.960 10.575 -10.921 1.00 90.62 479 THR A C 1
ATOM 3842 O O . THR A 1 479 ? -13.006 10.470 -12.148 1.00 90.62 479 THR A O 1
ATOM 3845 N N . PRO A 1 480 ? -14.078 10.646 -10.173 1.00 92.69 480 PRO A N 1
ATOM 3846 C CA . PRO A 1 480 ? -15.425 10.637 -10.745 1.00 92.69 480 PRO A CA 1
ATOM 3847 C C . PRO A 1 480 ? -15.768 11.972 -11.432 1.00 92.69 480 PRO A C 1
ATOM 3849 O O . PRO A 1 480 ? -15.587 13.042 -10.855 1.00 92.69 480 PRO A O 1
ATOM 3852 N N . ASP A 1 481 ? -16.284 11.894 -12.658 1.00 90.75 481 ASP A N 1
ATOM 3853 C CA . ASP A 1 481 ? -16.720 13.035 -13.474 1.00 90.75 481 ASP A CA 1
ATOM 3854 C C . ASP A 1 481 ? -17.963 13.698 -12.857 1.00 90.75 481 ASP A C 1
ATOM 3856 O O . ASP A 1 481 ? -19.021 13.075 -12.752 1.00 90.75 481 ASP A O 1
ATOM 3860 N N . GLY A 1 482 ? -17.821 14.949 -12.410 1.00 87.81 482 GLY A N 1
ATOM 3861 C CA . GLY A 1 482 ? -18.864 15.676 -11.675 1.00 87.81 482 GLY A CA 1
ATOM 3862 C C . GLY A 1 482 ? -18.980 15.335 -10.181 1.00 87.81 482 GLY A C 1
ATOM 3863 O O . GLY A 1 482 ? -19.937 15.772 -9.544 1.00 87.81 482 GLY A O 1
ATOM 3864 N N . GLY A 1 483 ? -18.023 14.592 -9.610 1.00 92.88 483 GLY A N 1
ATOM 3865 C CA . GLY A 1 483 ? -18.032 14.202 -8.195 1.00 92.88 483 GLY A CA 1
ATOM 3866 C C . GLY A 1 483 ? -18.974 13.031 -7.884 1.00 92.88 483 GLY A C 1
ATOM 3867 O O . GLY A 1 483 ? -19.359 12.262 -8.763 1.00 92.88 483 GLY A O 1
ATOM 3868 N N . LEU A 1 484 ? -19.328 12.871 -6.608 1.00 96.50 484 LEU A N 1
ATOM 3869 C CA . LEU A 1 484 ? -20.287 11.881 -6.106 1.00 96.50 484 LEU A CA 1
ATOM 3870 C C . LEU A 1 484 ? -21.317 12.572 -5.190 1.00 96.50 484 LEU A C 1
ATOM 3872 O O . LEU A 1 484 ? -21.246 12.444 -3.962 1.00 96.50 484 LEU A O 1
ATOM 3876 N N . PRO A 1 485 ? -22.271 13.330 -5.768 1.00 97.06 485 PRO A N 1
ATOM 3877 C CA . PRO A 1 485 ? -23.298 14.027 -5.006 1.00 97.06 485 PRO A CA 1
ATOM 3878 C C . PRO A 1 485 ? -24.306 13.050 -4.384 1.00 97.06 485 PRO A C 1
ATOM 3880 O O . PRO A 1 485 ? -25.006 12.300 -5.076 1.00 97.06 485 PRO A O 1
ATOM 3883 N N . MET A 1 486 ? -24.411 13.096 -3.060 1.00 97.06 486 MET A N 1
ATOM 3884 C CA . MET A 1 486 ? -25.342 12.303 -2.259 1.00 97.06 486 MET A CA 1
ATOM 3885 C C . MET A 1 486 ? -26.195 13.240 -1.411 1.00 97.06 486 MET A C 1
ATOM 3887 O O . MET A 1 486 ? -25.700 14.236 -0.884 1.00 97.06 486 MET A O 1
ATOM 3891 N N . LYS A 1 487 ? -27.478 12.923 -1.266 1.00 97.31 487 LYS A N 1
ATOM 3892 C CA . LYS A 1 487 ? -28.321 13.498 -0.223 1.00 97.31 487 LYS A CA 1
ATOM 3893 C C . LYS A 1 487 ? -27.943 12.854 1.109 1.00 97.31 487 LYS A C 1
ATOM 3895 O O . LYS A 1 487 ? -27.834 11.632 1.177 1.00 97.31 487 LYS A O 1
ATOM 3900 N N . ILE A 1 488 ? -27.741 13.671 2.139 1.00 96.81 488 ILE A N 1
ATOM 3901 C CA . ILE A 1 488 ? -27.426 13.226 3.500 1.00 96.81 488 ILE A CA 1
ATOM 3902 C C . ILE A 1 488 ? -28.575 13.581 4.451 1.00 96.81 488 ILE A C 1
ATOM 3904 O O . ILE A 1 488 ? -29.118 14.684 4.387 1.00 96.81 488 ILE A O 1
ATOM 3908 N N . THR A 1 489 ? -28.944 12.657 5.339 1.00 95.00 489 THR A N 1
ATOM 3909 C CA . THR A 1 489 ? -29.918 12.879 6.426 1.00 95.00 489 THR A CA 1
ATOM 3910 C C . THR A 1 489 ? -29.425 12.282 7.744 1.00 95.00 489 THR A C 1
ATOM 3912 O O . THR A 1 489 ? -28.595 11.374 7.755 1.00 95.00 489 THR A O 1
ATOM 3915 N N . VAL A 1 490 ? -29.900 12.801 8.880 1.00 92.19 490 VAL A N 1
ATOM 3916 C CA . VAL A 1 490 ? -29.572 12.241 10.205 1.00 92.19 490 VAL A CA 1
ATOM 3917 C C . VAL A 1 490 ? -30.243 10.877 10.366 1.00 92.19 490 VAL A C 1
ATOM 3919 O O . VAL A 1 490 ? -31.427 10.749 10.069 1.00 92.19 490 VAL A O 1
ATOM 3922 N N . ARG A 1 491 ? -29.499 9.880 10.860 1.00 88.69 491 ARG A N 1
ATOM 3923 C CA . ARG A 1 491 ? -30.013 8.527 11.106 1.00 88.69 491 ARG A CA 1
ATOM 3924 C C . ARG A 1 491 ? -30.877 8.482 12.373 1.00 88.69 491 ARG A C 1
ATOM 3926 O O . ARG A 1 491 ? -30.399 8.843 13.453 1.00 88.69 491 ARG A O 1
ATOM 3933 N N . ASP A 1 492 ? -32.114 8.001 12.253 1.00 73.81 492 ASP A N 1
ATOM 3934 C CA . ASP A 1 492 ? -33.089 7.939 13.358 1.00 73.81 492 ASP A CA 1
ATOM 3935 C C . ASP A 1 492 ? -32.618 7.038 14.517 1.00 73.81 492 ASP A C 1
ATOM 3937 O O . ASP A 1 492 ? -32.686 7.422 15.687 1.00 73.81 492 ASP A O 1
ATOM 3941 N N . ASP A 1 493 ? -32.076 5.860 14.202 1.00 70.31 493 ASP A N 1
ATOM 3942 C CA . ASP A 1 493 ? -31.603 4.838 15.147 1.00 70.31 493 ASP A CA 1
ATOM 3943 C C . ASP A 1 493 ? -30.100 4.960 15.483 1.00 70.31 493 ASP A C 1
ATOM 3945 O O . ASP A 1 493 ? -29.449 3.985 15.850 1.00 70.31 493 ASP A O 1
ATOM 3949 N N . ARG A 1 494 ? -29.530 6.170 15.367 1.00 65.88 494 ARG A N 1
ATOM 3950 C CA . ARG A 1 494 ? -28.096 6.459 15.571 1.00 65.88 494 ARG A CA 1
ATOM 3951 C C . ARG A 1 494 ? -27.495 5.811 16.832 1.00 65.88 494 ARG A C 1
ATOM 3953 O O . ARG A 1 494 ? -27.867 6.133 17.966 1.00 65.88 494 ARG A O 1
ATOM 3960 N N . ALA A 1 495 ? -26.458 4.995 16.639 1.00 59.94 495 ALA A N 1
ATOM 3961 C CA . ALA A 1 495 ? -25.672 4.425 17.730 1.00 59.94 495 ALA A CA 1
ATOM 3962 C C . ALA A 1 495 ? -25.045 5.526 18.610 1.00 59.94 495 ALA A C 1
ATOM 3964 O O . ALA A 1 495 ? -24.685 6.611 18.137 1.00 59.94 495 ALA A O 1
ATOM 3965 N N . LYS A 1 496 ? -24.862 5.256 19.910 1.00 55.12 496 LYS A N 1
ATOM 3966 C CA . LYS A 1 496 ? -24.178 6.175 20.839 1.00 55.12 496 LYS A CA 1
ATOM 3967 C C . LYS A 1 496 ? -22.658 6.125 20.653 1.00 55.12 496 LYS A C 1
ATOM 3969 O O . LYS A 1 496 ? -21.944 5.671 21.540 1.00 55.12 496 LYS A O 1
ATOM 3974 N N . VAL A 1 497 ? -22.158 6.636 19.526 1.00 55.00 497 VAL A N 1
ATOM 3975 C CA . VAL A 1 497 ? -20.713 6.830 19.335 1.00 55.00 497 VAL A CA 1
ATOM 3976 C C . VAL A 1 497 ? -20.200 7.803 20.399 1.00 55.00 497 VAL A C 1
ATOM 3978 O O . VAL A 1 497 ? -20.525 8.993 20.369 1.00 55.00 497 VAL A O 1
ATOM 3981 N N . GLN A 1 498 ? -19.406 7.289 21.334 1.00 50.69 498 GLN A N 1
ATOM 3982 C CA . GLN A 1 498 ? -18.516 8.078 22.169 1.00 50.69 498 GLN A CA 1
ATOM 3983 C C . GLN A 1 498 ? -17.147 8.058 21.502 1.00 50.69 498 GLN A C 1
ATOM 3985 O O . GLN A 1 498 ? -16.301 7.212 21.787 1.00 50.69 498 GLN A O 1
ATOM 3990 N N . LEU A 1 499 ? -16.922 9.031 20.617 1.00 50.88 499 LEU A N 1
ATOM 3991 C CA . LEU A 1 499 ? -15.563 9.462 20.317 1.00 50.88 499 LEU A CA 1
ATOM 3992 C C . LEU A 1 499 ? -14.876 9.701 21.662 1.00 50.88 499 LEU A C 1
ATOM 3994 O O . LEU A 1 499 ? -15.383 10.453 22.498 1.00 50.88 499 LEU A O 1
ATOM 3998 N N . SER A 1 500 ? -13.797 8.966 21.929 1.00 39.53 500 SER A N 1
ATOM 3999 C CA . SER A 1 500 ? -13.164 9.040 23.234 1.00 39.53 500 SER A CA 1
ATOM 4000 C C . SER A 1 500 ? -12.473 10.389 23.353 1.00 39.53 500 SER A C 1
ATOM 4002 O O . SER A 1 500 ? -11.330 10.542 22.914 1.00 39.53 500 SER A O 1
ATOM 4004 N N . SER A 1 501 ? -13.129 11.328 24.032 1.00 34.09 501 SER A N 1
ATOM 4005 C CA . SER A 1 501 ? -12.461 12.406 24.744 1.00 34.09 501 SER A CA 1
ATOM 4006 C C . SER A 1 501 ? -11.559 11.752 25.795 1.00 34.09 501 SER A C 1
ATOM 4008 O O . SER A 1 501 ? -11.955 11.571 26.950 1.00 34.09 501 SER A O 1
ATOM 4010 N N . ILE A 1 502 ? -10.376 11.294 25.365 1.00 39.81 502 ILE A N 1
ATOM 4011 C CA . ILE A 1 502 ? -9.366 10.682 26.227 1.00 39.81 502 ILE A CA 1
ATOM 4012 C C . ILE A 1 502 ? -9.099 11.715 27.306 1.00 39.81 502 ILE A C 1
ATOM 4014 O O . ILE A 1 502 ? -8.572 12.786 27.009 1.00 39.81 502 ILE A O 1
ATOM 4018 N N . ASN A 1 503 ? -9.541 11.402 28.525 1.00 34.47 503 ASN A N 1
ATOM 4019 C CA . ASN A 1 503 ? -9.616 12.361 29.614 1.00 34.47 503 ASN A CA 1
ATOM 4020 C C . ASN A 1 503 ? -8.231 12.994 29.771 1.00 34.47 503 ASN A C 1
ATOM 4022 O O . ASN A 1 503 ? -7.268 12.268 30.036 1.00 34.47 503 ASN A O 1
ATOM 4026 N N . MET A 1 504 ? -8.121 14.292 29.458 1.00 37.19 504 MET A N 1
ATOM 4027 C CA . MET A 1 504 ? -6.859 14.857 28.956 1.00 37.19 504 MET A CA 1
ATOM 4028 C C . MET A 1 504 ? -5.732 14.659 29.972 1.00 37.19 504 MET A C 1
ATOM 4030 O O . MET A 1 504 ? -4.648 14.212 29.607 1.00 37.19 504 MET A O 1
ATOM 4034 N N . SER A 1 505 ? -6.085 14.784 31.254 1.00 39.56 505 SER A N 1
ATOM 4035 C CA . SER A 1 505 ? -5.303 14.416 32.434 1.00 39.56 505 SER A CA 1
ATOM 4036 C C . SER A 1 505 ? -4.588 13.064 32.351 1.00 39.56 505 SER A C 1
ATOM 4038 O O . SER A 1 505 ? -3.406 13.004 32.651 1.00 39.56 505 SER A O 1
ATOM 4040 N N . SER A 1 506 ? -5.237 11.974 31.936 1.00 38.25 506 SER A N 1
ATOM 4041 C CA . SER A 1 506 ? -4.628 10.635 31.984 1.00 38.25 506 SER A CA 1
ATOM 4042 C C . SER A 1 506 ? -3.626 10.405 30.846 1.00 38.25 506 SER A C 1
ATOM 4044 O O . SER A 1 506 ? -2.572 9.789 31.041 1.00 38.25 506 SER A O 1
ATOM 4046 N N . TRP A 1 507 ? -3.879 10.969 29.657 1.00 41.66 507 TRP A N 1
ATOM 4047 C CA . TRP A 1 507 ? -2.866 10.981 28.598 1.00 41.66 507 TRP A CA 1
ATOM 4048 C C . TRP A 1 507 ? -1.762 11.998 28.889 1.00 41.66 507 TRP A C 1
ATOM 4050 O O . TRP A 1 507 ? -0.604 11.692 28.624 1.00 41.66 507 TRP A O 1
ATOM 4060 N N . GLU A 1 508 ? -2.071 13.145 29.496 1.00 41.66 508 GLU A N 1
ATOM 4061 C CA . GLU A 1 508 ? -1.091 14.116 29.994 1.00 41.66 508 GLU A CA 1
ATOM 4062 C C . GLU A 1 508 ? -0.223 13.537 31.114 1.00 41.66 508 GLU A C 1
ATOM 4064 O O . GLU A 1 508 ? 0.978 13.773 31.108 1.00 41.66 508 GLU A O 1
ATOM 4069 N N . GLU A 1 509 ? -0.753 12.710 32.013 1.00 43.19 509 GLU A N 1
ATOM 4070 C CA . GLU A 1 509 ? 0.010 11.976 33.027 1.00 43.19 509 GLU A CA 1
ATOM 4071 C C . GLU A 1 509 ? 0.932 10.942 32.376 1.00 43.19 509 GLU A C 1
ATOM 4073 O O . GLU A 1 509 ? 2.131 10.903 32.660 1.00 43.19 509 GLU A O 1
ATOM 4078 N N . ILE A 1 510 ? 0.421 10.140 31.437 1.00 45.97 510 ILE A N 1
ATOM 4079 C CA . ILE A 1 510 ? 1.221 9.153 30.701 1.00 45.97 510 ILE A CA 1
ATOM 4080 C C . ILE A 1 510 ? 2.292 9.842 29.831 1.00 45.97 510 ILE A C 1
ATOM 4082 O O . ILE A 1 510 ? 3.425 9.353 29.745 1.00 45.97 510 ILE A O 1
ATOM 4086 N N . GLN A 1 511 ? 1.973 10.980 29.208 1.00 43.16 511 GLN A N 1
ATOM 4087 C CA . GLN A 1 511 ? 2.908 11.845 28.484 1.00 43.16 511 GLN A CA 1
ATOM 4088 C C . GLN A 1 511 ? 3.935 12.438 29.447 1.00 43.16 511 GLN A C 1
ATOM 4090 O O . GLN A 1 511 ? 5.124 12.282 29.205 1.00 43.16 511 GLN A O 1
ATOM 4095 N N . ALA A 1 512 ? 3.524 13.035 30.565 1.00 47.81 512 ALA A N 1
ATOM 4096 C CA . ALA A 1 512 ? 4.398 13.648 31.558 1.00 47.81 512 ALA A CA 1
ATOM 4097 C C . ALA A 1 512 ? 5.339 12.620 32.190 1.00 47.81 512 ALA A C 1
ATOM 4099 O O . ALA A 1 512 ? 6.529 12.890 32.309 1.00 47.81 512 ALA A O 1
ATOM 4100 N N . VAL A 1 513 ? 4.874 11.411 32.513 1.00 53.47 513 VAL A N 1
ATOM 4101 C CA . VAL A 1 513 ? 5.726 10.306 32.980 1.00 53.47 513 VAL A CA 1
ATOM 4102 C C . VAL A 1 513 ? 6.715 9.883 31.888 1.00 53.47 513 VAL A C 1
ATOM 4104 O O . VAL A 1 513 ? 7.908 9.743 32.168 1.00 53.47 513 VAL A O 1
ATOM 4107 N N . LYS A 1 514 ? 6.280 9.747 30.625 1.00 50.00 514 LYS A N 1
ATOM 4108 C CA . LYS A 1 514 ? 7.175 9.430 29.494 1.00 50.00 514 LYS A CA 1
ATOM 4109 C C . LYS A 1 514 ? 8.189 10.551 29.224 1.00 50.00 514 LYS A C 1
ATOM 4111 O O . LYS A 1 514 ? 9.362 10.247 29.032 1.00 50.00 514 LYS A O 1
ATOM 4116 N N . VAL A 1 515 ? 7.789 11.820 29.262 1.00 56.00 515 VAL A N 1
ATOM 4117 C CA . VAL A 1 515 ? 8.630 13.014 29.065 1.00 56.00 515 VAL A CA 1
ATOM 4118 C C . VAL A 1 515 ? 9.600 13.193 30.230 1.00 56.00 515 VAL A C 1
ATOM 4120 O O . VAL A 1 515 ? 10.783 13.404 29.997 1.00 56.00 515 VAL A O 1
ATOM 4123 N N . LYS A 1 516 ? 9.162 13.009 31.480 1.00 54.44 516 LYS A N 1
ATOM 4124 C CA . LYS A 1 516 ? 10.012 13.044 32.682 1.00 54.44 516 LYS A CA 1
ATOM 4125 C C . LYS A 1 516 ? 11.044 11.915 32.657 1.00 54.44 516 LYS A C 1
ATOM 4127 O O . LYS A 1 516 ? 12.219 12.171 32.911 1.00 54.44 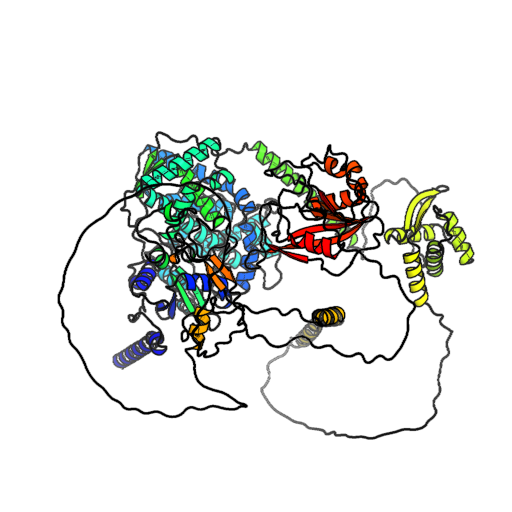516 LYS A O 1
ATOM 4132 N N . ARG A 1 517 ? 10.651 10.698 32.249 1.00 54.62 517 ARG A N 1
ATOM 4133 C CA . ARG A 1 517 ? 11.559 9.553 32.035 1.00 54.62 517 ARG A CA 1
ATOM 4134 C C . ARG A 1 517 ? 12.541 9.787 30.883 1.00 54.62 517 ARG A C 1
ATOM 4136 O O . ARG A 1 517 ? 13.719 9.473 31.022 1.00 54.62 517 ARG A O 1
ATOM 4143 N N . ASN A 1 518 ? 12.085 10.356 29.768 1.00 48.66 518 ASN A N 1
ATOM 4144 C CA . ASN A 1 518 ? 12.940 10.672 28.623 1.00 48.66 518 ASN A CA 1
ATOM 4145 C C . ASN A 1 518 ? 13.915 11.810 28.959 1.00 48.66 518 ASN A C 1
ATOM 4147 O O . ASN A 1 518 ? 15.100 11.654 28.709 1.00 48.66 518 ASN A O 1
ATOM 4151 N N . SER A 1 519 ? 13.462 12.875 29.630 1.00 56.22 519 SER A N 1
ATOM 4152 C CA . SER A 1 519 ? 14.306 13.963 30.144 1.00 56.22 519 SER A CA 1
ATOM 4153 C C . SER A 1 519 ? 15.329 13.457 31.164 1.00 56.22 519 SER A C 1
ATOM 4155 O O . SER A 1 519 ? 16.461 13.926 31.172 1.00 56.22 519 SER A O 1
ATOM 4157 N N . LEU A 1 520 ? 14.983 12.468 31.998 1.00 52.34 520 LEU A N 1
ATOM 4158 C CA . LEU A 1 520 ? 15.942 11.769 32.863 1.00 52.34 520 LEU A CA 1
ATOM 4159 C C . LEU A 1 520 ? 16.998 11.006 32.053 1.00 52.34 520 LEU A C 1
ATOM 4161 O O . LEU A 1 520 ? 18.182 11.120 32.355 1.00 52.34 520 LEU A O 1
ATOM 4165 N N . ARG A 1 521 ? 16.595 10.283 31.000 1.00 53.97 521 ARG A N 1
ATOM 4166 C CA . ARG A 1 521 ? 17.511 9.586 30.077 1.00 53.97 521 ARG A CA 1
ATOM 4167 C C . ARG A 1 521 ? 18.422 10.551 29.315 1.00 53.97 521 ARG A C 1
ATOM 4169 O O . ARG A 1 521 ? 19.613 10.303 29.192 1.00 53.97 521 ARG A O 1
ATOM 4176 N N . GLU A 1 522 ? 17.875 11.667 28.857 1.00 59.28 522 GLU A N 1
ATOM 4177 C CA . GLU A 1 522 ? 18.573 12.711 28.109 1.00 59.28 522 GLU A CA 1
ATOM 4178 C C . GLU A 1 522 ? 19.522 13.511 29.012 1.00 59.28 522 GLU A C 1
ATOM 4180 O O . GLU A 1 522 ? 20.648 13.793 28.620 1.00 59.28 522 GLU A O 1
ATOM 4185 N N . LYS A 1 523 ? 19.145 13.773 30.273 1.00 61.38 523 LYS A N 1
ATOM 4186 C CA . LYS A 1 523 ? 20.048 14.303 31.311 1.00 61.38 523 LYS A CA 1
ATOM 4187 C C . LYS A 1 523 ? 21.126 13.299 31.719 1.00 61.38 523 LYS A C 1
ATOM 4189 O O . LYS A 1 523 ? 22.230 13.724 32.043 1.00 61.38 523 LYS A O 1
ATOM 4194 N N . LEU A 1 524 ? 20.839 11.996 31.703 1.00 53.66 524 LEU A N 1
ATOM 4195 C CA . LEU A 1 524 ? 21.838 10.948 31.933 1.00 53.66 524 LEU A CA 1
ATOM 4196 C C . LEU A 1 524 ? 22.857 10.899 30.793 1.00 53.66 524 LEU A C 1
ATOM 4198 O O . LEU A 1 524 ? 24.044 11.018 31.069 1.00 53.66 524 LEU A O 1
ATOM 4202 N N . GLU A 1 525 ? 22.425 10.813 29.533 1.00 54.88 525 GLU A N 1
ATOM 4203 C CA . GLU A 1 525 ? 23.341 10.835 28.383 1.00 54.88 525 GLU A CA 1
ATOM 4204 C C . GLU A 1 525 ? 24.055 12.192 28.239 1.00 54.88 525 GLU A C 1
ATOM 4206 O O . GLU A 1 525 ? 25.245 12.211 27.936 1.00 54.88 525 GLU A O 1
ATOM 4211 N N . LYS A 1 526 ? 23.414 13.327 28.570 1.00 58.12 526 LYS A N 1
ATOM 4212 C CA . LYS A 1 526 ? 24.097 14.630 28.648 1.00 58.12 526 LYS A CA 1
ATOM 4213 C C . LYS A 1 526 ? 25.174 14.635 29.733 1.00 58.12 526 LYS A C 1
ATOM 4215 O O . LYS A 1 526 ? 26.291 15.013 29.424 1.00 58.12 526 LYS A O 1
ATOM 4220 N N . ARG A 1 527 ? 24.906 14.130 30.946 1.00 53.06 527 ARG A N 1
ATOM 4221 C CA . ARG A 1 527 ? 25.921 13.986 32.015 1.00 53.06 527 ARG A CA 1
ATOM 4222 C C . ARG A 1 527 ? 27.039 13.004 31.665 1.00 53.06 527 ARG A C 1
ATOM 4224 O O . ARG A 1 527 ? 28.170 13.175 32.108 1.00 53.06 527 ARG A O 1
ATOM 4231 N N . LYS A 1 528 ? 26.725 11.966 30.894 1.00 54.66 528 LYS A N 1
ATOM 4232 C CA . LYS A 1 528 ? 27.676 10.971 30.383 1.00 54.66 528 LYS A CA 1
ATOM 4233 C C . LYS A 1 528 ? 28.605 11.612 29.350 1.00 54.66 528 LYS A C 1
ATOM 4235 O O . LYS A 1 528 ? 29.815 11.467 29.467 1.00 54.66 528 LYS A O 1
ATOM 4240 N N . LYS A 1 529 ? 28.045 12.404 28.428 1.00 53.03 529 LYS A N 1
ATOM 4241 C CA . LYS A 1 529 ? 28.802 13.202 27.462 1.00 53.03 529 LYS A CA 1
ATOM 4242 C C . LYS A 1 529 ? 29.596 14.323 28.136 1.00 53.03 529 LYS A C 1
ATOM 4244 O O . LYS A 1 529 ? 30.770 14.453 27.849 1.00 53.03 529 LYS A O 1
ATOM 4249 N N . GLU A 1 530 ? 29.026 15.051 29.093 1.00 52.88 530 GLU A N 1
ATOM 4250 C CA . GLU A 1 530 ? 29.739 16.056 29.898 1.00 52.88 530 GLU A CA 1
ATOM 4251 C C . GLU A 1 530 ? 30.921 15.428 30.649 1.00 52.88 530 GLU A C 1
ATOM 4253 O O . GLU A 1 530 ? 32.012 15.985 30.628 1.00 52.88 530 GLU A O 1
ATOM 4258 N N . ARG A 1 531 ? 30.759 14.231 31.237 1.00 45.41 531 ARG A N 1
ATOM 4259 C CA . ARG A 1 531 ? 31.883 13.450 31.786 1.00 45.41 531 ARG A CA 1
ATOM 4260 C C . ARG A 1 531 ? 32.933 13.099 30.730 1.00 45.41 531 ARG A C 1
ATOM 4262 O O . ARG A 1 531 ? 34.113 13.095 31.051 1.00 45.41 531 ARG A O 1
ATOM 4269 N N . GLN A 1 532 ? 32.522 12.781 29.508 1.00 46.22 532 GLN A N 1
ATOM 4270 C CA . GLN A 1 532 ? 33.416 12.347 28.434 1.00 46.22 532 GLN A CA 1
ATOM 4271 C C . GLN A 1 532 ? 34.159 13.524 27.773 1.00 46.22 532 GLN A C 1
ATOM 4273 O O . GLN A 1 532 ? 35.342 13.399 27.480 1.00 46.22 532 GLN A O 1
ATOM 4278 N N . ASP A 1 533 ? 33.510 14.682 27.644 1.00 39.84 533 ASP A N 1
ATOM 4279 C CA . ASP A 1 533 ? 34.107 15.944 27.193 1.00 39.84 533 ASP A CA 1
ATOM 4280 C C . ASP A 1 533 ? 35.061 16.512 28.276 1.00 39.84 533 ASP A C 1
ATOM 4282 O O . ASP A 1 533 ? 36.147 16.993 27.951 1.00 39.84 533 ASP A O 1
ATOM 4286 N N . LEU A 1 534 ? 34.727 16.370 29.572 1.00 45.09 534 LEU A N 1
ATOM 4287 C CA . LEU A 1 534 ? 35.630 16.675 30.701 1.00 45.09 534 LEU A CA 1
ATOM 4288 C C . LEU A 1 534 ? 36.860 15.752 30.769 1.00 45.09 534 LEU A C 1
ATOM 4290 O O . LEU A 1 534 ? 37.892 16.161 31.291 1.00 45.09 534 LEU A O 1
ATOM 4294 N N . LEU A 1 535 ? 36.767 14.530 30.238 1.00 43.16 535 LEU A N 1
ATOM 4295 C CA . LEU A 1 535 ? 37.898 13.605 30.081 1.00 43.16 535 LEU A CA 1
ATOM 4296 C C . LEU A 1 535 ? 38.681 13.829 28.770 1.00 43.16 535 LEU A C 1
ATOM 4298 O O . LEU A 1 535 ? 39.699 13.176 28.560 1.00 43.16 535 LEU A O 1
ATOM 4302 N N . GLY A 1 536 ? 38.216 14.719 27.884 1.00 35.31 536 GLY A N 1
ATOM 4303 C CA . GLY A 1 536 ? 38.797 14.936 26.554 1.00 35.31 536 GLY A CA 1
ATOM 4304 C C . GLY A 1 536 ? 39.706 16.163 26.415 1.00 35.31 536 GLY A C 1
ATOM 4305 O O . GLY A 1 536 ? 40.516 16.204 25.492 1.00 35.31 536 GLY A O 1
ATOM 4306 N N . ASN A 1 537 ? 39.595 17.159 27.303 1.00 32.88 537 ASN A N 1
ATOM 4307 C CA . ASN A 1 537 ? 40.250 18.464 27.138 1.00 32.88 537 ASN A CA 1
ATOM 4308 C C . ASN A 1 537 ? 41.312 18.763 28.213 1.00 32.88 537 ASN A C 1
ATOM 4310 O O . ASN A 1 537 ? 41.016 19.357 29.249 1.00 32.88 537 ASN A O 1
ATOM 4314 N N . SER A 1 538 ? 42.579 18.465 27.908 1.00 31.08 538 SER A N 1
ATOM 4315 C CA . SER A 1 538 ? 43.735 18.985 28.655 1.00 31.08 538 SER A CA 1
ATOM 4316 C C . SER A 1 538 ? 44.952 19.230 27.750 1.00 31.08 538 SER A C 1
ATOM 4318 O O . SER A 1 538 ? 45.724 18.318 27.453 1.00 31.08 538 SER A O 1
ATOM 4320 N N . SER A 1 539 ? 45.148 20.479 27.318 1.00 28.33 539 SER A N 1
ATOM 4321 C CA . SER A 1 539 ? 46.417 21.007 26.784 1.00 28.33 539 SER A CA 1
ATOM 4322 C C . SER A 1 539 ? 46.450 22.544 26.911 1.00 28.33 539 SER A C 1
ATOM 4324 O O . SER A 1 539 ? 45.381 23.147 27.024 1.00 28.33 539 SER A O 1
ATOM 4326 N N . PRO A 1 540 ? 47.632 23.190 27.011 1.00 38.50 540 PRO A N 1
ATOM 4327 C CA . PRO A 1 540 ? 47.777 24.294 27.967 1.00 38.50 540 PRO A CA 1
ATOM 4328 C C . PRO A 1 540 ? 47.982 25.701 27.373 1.00 38.50 540 PRO A C 1
ATOM 4330 O O . PRO A 1 540 ? 48.585 25.874 26.317 1.00 38.50 540 PRO A O 1
ATOM 4333 N N . GLY A 1 541 ? 47.574 26.719 28.142 1.00 26.33 541 GLY A N 1
ATOM 4334 C CA . GLY A 1 541 ? 47.900 28.136 27.923 1.00 26.33 541 GLY A CA 1
ATOM 4335 C C . GLY A 1 541 ? 47.061 29.076 28.804 1.00 26.33 541 GLY A C 1
ATOM 4336 O O . GLY A 1 541 ? 45.858 29.184 28.602 1.00 26.33 541 GLY A O 1
ATOM 4337 N N . GLY A 1 542 ? 47.677 29.734 29.796 1.00 25.34 542 GLY A N 1
ATOM 4338 C CA . GLY A 1 542 ? 47.045 30.776 30.637 1.00 25.34 542 GLY A CA 1
ATOM 4339 C C . GLY A 1 542 ? 47.480 32.196 30.223 1.00 25.34 542 GLY A C 1
ATOM 4340 O O . GLY A 1 542 ? 47.893 32.361 29.075 1.00 25.34 542 GLY A O 1
ATOM 4341 N N . PRO A 1 543 ? 47.511 33.205 31.128 1.00 39.69 543 PRO A N 1
ATOM 4342 C CA . PRO A 1 543 ? 47.032 33.247 32.524 1.00 39.69 543 PRO A CA 1
ATOM 4343 C C . PRO A 1 543 ? 46.059 34.428 32.821 1.00 39.69 543 PRO A C 1
ATOM 4345 O O . PRO A 1 543 ? 45.964 35.362 32.029 1.00 39.69 543 PRO A O 1
ATOM 4348 N N . GLY A 1 544 ? 45.374 34.458 33.982 1.00 24.83 544 GLY A N 1
ATOM 4349 C CA . GLY A 1 544 ? 44.456 35.580 34.293 1.00 24.83 544 GLY A CA 1
ATOM 4350 C C . GLY A 1 544 ? 43.744 35.623 35.662 1.00 24.83 544 GLY A C 1
ATOM 4351 O O . GLY A 1 544 ? 42.543 35.422 35.725 1.00 24.83 544 GLY A O 1
ATOM 4352 N N . ALA A 1 545 ? 44.482 35.958 36.726 1.00 26.05 545 ALA A N 1
ATOM 4353 C CA . ALA A 1 545 ? 44.064 36.762 37.898 1.00 26.05 545 ALA A CA 1
ATOM 4354 C C . ALA A 1 545 ? 42.729 36.522 38.690 1.00 26.05 545 ALA A C 1
ATOM 4356 O O . ALA A 1 545 ? 41.651 36.929 38.277 1.00 26.05 545 ALA A O 1
ATOM 4357 N N . VAL A 1 546 ? 42.914 36.164 39.978 1.00 28.34 546 VAL A N 1
ATOM 4358 C CA . VAL A 1 546 ? 42.349 36.838 41.190 1.00 28.34 546 VAL A CA 1
ATOM 4359 C C . VAL A 1 546 ? 40.971 36.424 41.789 1.00 28.34 546 VAL A C 1
ATOM 4361 O O . VAL A 1 546 ? 39.921 36.951 41.451 1.00 28.34 546 VAL A O 1
ATOM 4364 N N . ALA A 1 547 ? 41.097 35.625 42.868 1.00 25.94 547 ALA A N 1
ATOM 4365 C CA . ALA A 1 547 ? 40.467 35.717 44.210 1.00 25.94 547 ALA A CA 1
ATOM 4366 C C . ALA A 1 547 ? 38.991 35.327 44.489 1.00 25.94 547 ALA A C 1
ATOM 4368 O O . ALA A 1 547 ? 38.064 35.743 43.807 1.00 25.94 547 ALA A O 1
ATOM 4369 N N . GLY A 1 548 ? 38.785 34.623 45.625 1.00 24.95 548 GLY A N 1
ATOM 4370 C CA . GLY A 1 548 ? 37.445 34.403 46.204 1.00 24.95 548 GLY A CA 1
ATOM 4371 C C . GLY A 1 548 ? 37.244 33.330 47.302 1.00 24.95 548 GLY A C 1
ATOM 4372 O O . GLY A 1 548 ? 36.259 32.623 47.192 1.00 24.95 548 GLY A O 1
ATOM 4373 N N . LEU A 1 549 ? 38.133 33.200 48.312 1.00 27.12 549 LEU A N 1
ATOM 4374 C CA . LEU A 1 549 ? 37.855 32.815 49.737 1.00 27.12 549 LEU A CA 1
ATOM 4375 C C . LEU A 1 549 ? 36.754 31.741 50.055 1.00 27.12 549 LEU A C 1
ATOM 4377 O O . LEU A 1 549 ? 35.594 31.932 49.725 1.00 27.12 549 LEU A O 1
ATOM 4381 N N . ILE A 1 550 ? 36.967 30.631 50.793 1.00 26.78 550 ILE A N 1
ATOM 4382 C CA . ILE A 1 550 ? 37.818 30.329 51.978 1.00 26.78 550 ILE A CA 1
ATOM 4383 C C . ILE A 1 550 ? 38.321 28.859 51.967 1.00 26.78 550 ILE A C 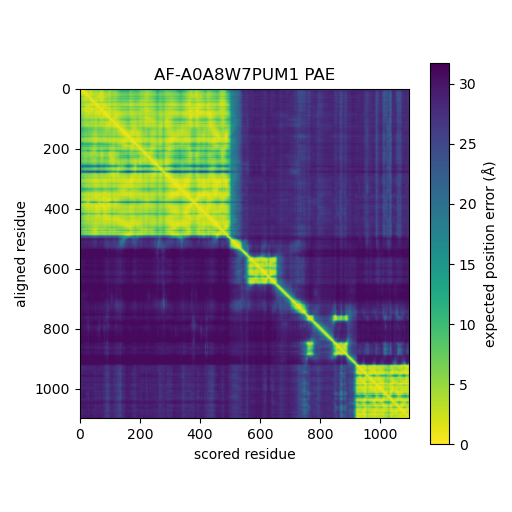1
ATOM 4385 O O . ILE A 1 550 ? 37.655 27.973 51.437 1.00 26.78 550 ILE A O 1
ATOM 4389 N N . LYS A 1 551 ? 39.474 28.596 52.610 1.00 22.73 551 LYS A N 1
ATOM 4390 C CA . LYS A 1 551 ? 40.026 27.256 52.926 1.00 22.73 551 LYS A CA 1
ATOM 4391 C C . LYS A 1 551 ? 39.569 26.732 54.300 1.00 22.73 551 LYS A C 1
ATOM 4393 O O . LYS A 1 551 ? 39.453 27.528 55.225 1.00 22.73 551 LYS A O 1
ATOM 4398 N N . ILE A 1 552 ? 39.569 25.407 54.476 1.00 24.25 552 ILE A N 1
ATOM 4399 C CA . ILE A 1 552 ? 40.216 24.751 55.636 1.00 24.25 552 ILE A CA 1
ATOM 4400 C C . ILE A 1 552 ? 41.154 23.653 55.086 1.00 24.25 552 ILE A C 1
ATOM 4402 O O . ILE A 1 552 ? 40.935 23.144 53.987 1.00 24.25 552 ILE A O 1
ATOM 4406 N N . GLU A 1 553 ? 42.246 23.376 55.796 1.00 23.58 553 GLU A N 1
ATOM 4407 C CA . GLU A 1 553 ? 43.399 22.548 55.389 1.00 23.58 553 GLU A CA 1
ATOM 4408 C C . GLU A 1 553 ? 43.436 21.239 56.237 1.00 23.58 553 GLU A C 1
ATOM 4410 O O . GLU A 1 553 ? 42.642 21.115 57.166 1.00 23.58 553 GLU A O 1
ATOM 4415 N N . SER A 1 554 ? 44.262 20.207 56.000 1.00 24.14 554 SER A N 1
ATOM 4416 C CA . SER A 1 554 ? 45.456 20.084 55.140 1.00 24.14 554 SER A CA 1
ATOM 4417 C C . SER A 1 554 ? 45.809 18.613 54.826 1.00 24.14 554 SER A C 1
ATOM 4419 O O . SER A 1 554 ? 45.736 17.783 55.724 1.00 24.14 554 SER A O 1
ATOM 4421 N N . ALA A 1 555 ? 46.388 18.383 53.634 1.00 26.08 555 ALA A N 1
ATOM 4422 C CA . ALA A 1 555 ? 47.413 17.361 53.311 1.00 26.08 555 ALA A CA 1
ATOM 4423 C C . ALA A 1 555 ? 47.048 15.848 53.418 1.00 26.08 555 ALA A C 1
ATOM 4425 O O . ALA A 1 555 ? 46.145 15.459 54.143 1.00 26.08 555 ALA A O 1
ATOM 4426 N N . THR A 1 556 ? 47.712 14.927 52.703 1.00 26.95 556 THR A N 1
ATOM 4427 C CA . THR A 1 556 ? 48.939 15.010 51.871 1.00 26.95 556 THR A CA 1
ATOM 4428 C C . THR A 1 556 ? 48.728 14.619 50.396 1.00 26.95 556 THR A C 1
ATOM 4430 O O . THR A 1 556 ? 47.727 14.017 50.022 1.00 26.95 556 THR A O 1
ATOM 4433 N N . ASN A 1 557 ? 49.699 14.980 49.547 1.00 25.64 557 ASN A N 1
ATOM 4434 C CA . ASN A 1 557 ? 49.739 14.633 48.119 1.00 25.64 557 ASN A CA 1
ATOM 4435 C C . ASN A 1 557 ? 50.299 13.220 47.886 1.00 25.64 557 ASN A C 1
ATOM 4437 O O . ASN A 1 557 ? 51.144 12.774 48.660 1.00 25.64 557 ASN A O 1
ATOM 4441 N N . LEU A 1 558 ? 49.970 12.615 46.739 1.00 26.11 558 LEU A N 1
ATOM 4442 C CA . LEU A 1 558 ? 50.860 11.694 46.017 1.00 26.11 558 LEU A CA 1
ATOM 4443 C C . LEU A 1 558 ? 50.417 11.584 44.544 1.00 26.11 558 LEU A C 1
ATOM 4445 O O . LEU A 1 558 ? 49.467 10.877 44.222 1.00 26.11 558 LEU A O 1
ATOM 4449 N N . SER A 1 559 ? 51.091 12.317 43.654 1.00 31.84 559 SER A N 1
ATOM 4450 C CA . SER A 1 559 ? 50.877 12.252 42.201 1.00 31.84 559 SER A CA 1
ATOM 4451 C C . SER A 1 559 ? 52.174 12.587 41.457 1.00 31.84 559 SER A C 1
ATOM 4453 O O . SER A 1 559 ? 52.382 13.713 41.009 1.00 31.84 559 SER A O 1
ATOM 4455 N N . GLU A 1 560 ? 53.044 11.590 41.360 1.00 30.28 560 GLU A N 1
ATOM 4456 C CA . GLU A 1 560 ? 54.221 11.549 40.489 1.00 30.28 560 GLU A CA 1
ATOM 4457 C C . GLU A 1 560 ? 54.205 10.182 39.790 1.00 30.28 560 GLU A C 1
ATOM 4459 O O . GLU A 1 560 ? 53.695 9.213 40.367 1.00 30.28 560 GLU A O 1
ATOM 4464 N N . ASP A 1 561 ? 54.736 10.091 38.569 1.00 41.53 561 ASP A N 1
ATOM 4465 C CA . ASP A 1 561 ? 54.921 8.803 37.894 1.00 41.53 561 ASP A CA 1
ATOM 4466 C C . ASP A 1 561 ? 55.901 7.947 38.712 1.00 41.53 561 ASP A C 1
ATOM 4468 O O . ASP A 1 561 ? 57.103 8.209 38.743 1.00 41.53 561 ASP A O 1
ATOM 4472 N N . LYS A 1 562 ? 55.385 6.927 39.406 1.00 37.91 562 LYS A N 1
ATOM 4473 C CA . LYS A 1 562 ? 56.221 5.906 40.044 1.00 37.91 562 LYS A CA 1
ATOM 4474 C C . LYS A 1 562 ? 56.648 4.899 38.983 1.00 37.91 562 LYS A C 1
ATOM 4476 O O . LYS A 1 562 ? 55.787 4.302 38.337 1.00 37.91 562 LYS A O 1
ATOM 4481 N N . ASP A 1 563 ? 57.958 4.684 38.859 1.00 41.69 563 ASP A N 1
ATOM 4482 C CA . ASP A 1 563 ? 58.528 3.636 38.010 1.00 41.69 563 ASP A CA 1
ATOM 4483 C C . ASP A 1 563 ? 57.812 2.296 38.231 1.00 41.69 563 ASP A C 1
ATOM 4485 O O . ASP A 1 563 ? 57.648 1.824 39.363 1.00 41.69 563 ASP A O 1
ATOM 4489 N N . ILE A 1 564 ? 57.390 1.679 37.126 1.00 52.16 564 ILE A N 1
ATOM 4490 C CA . ILE A 1 564 ? 56.754 0.363 37.127 1.00 52.16 564 ILE A CA 1
ATOM 4491 C C . ILE A 1 564 ? 57.849 -0.667 37.399 1.00 52.16 564 ILE A C 1
ATOM 4493 O O . ILE A 1 564 ? 58.530 -1.136 36.488 1.00 52.16 564 ILE A O 1
ATOM 4497 N N . ASP A 1 565 ? 58.023 -1.001 38.676 1.00 66.25 565 ASP A N 1
ATOM 4498 C CA . ASP A 1 565 ? 58.911 -2.069 39.124 1.00 66.25 565 ASP A CA 1
ATOM 4499 C C . ASP A 1 565 ? 58.346 -3.431 38.677 1.00 66.25 565 ASP A C 1
ATOM 4501 O O . ASP A 1 565 ? 57.600 -4.105 39.390 1.00 66.25 565 ASP A O 1
ATOM 4505 N N . ALA A 1 566 ? 58.642 -3.787 37.425 1.00 70.81 566 ALA A N 1
ATOM 4506 C CA . ALA A 1 566 ? 58.106 -4.964 36.747 1.00 70.81 566 ALA A CA 1
ATOM 4507 C C . ALA A 1 566 ? 58.556 -6.285 37.397 1.00 70.81 566 ALA A C 1
ATOM 4509 O O . ALA A 1 566 ? 57.884 -7.304 37.244 1.00 70.81 566 ALA A O 1
ATOM 4510 N N . GLU A 1 567 ? 59.657 -6.267 38.153 1.00 74.56 567 GLU A N 1
ATOM 4511 C CA . GLU A 1 567 ? 60.123 -7.401 38.952 1.00 74.56 567 GLU A CA 1
ATOM 4512 C C . GLU A 1 567 ? 59.197 -7.635 40.158 1.00 74.56 567 GLU A C 1
ATOM 4514 O O . GLU A 1 567 ? 58.802 -8.772 40.423 1.00 74.56 567 GLU A O 1
ATOM 4519 N N . VAL A 1 568 ? 58.733 -6.559 40.808 1.00 79.00 568 VAL A N 1
ATOM 4520 C CA . VAL A 1 568 ? 57.696 -6.618 41.854 1.00 79.00 568 VAL A CA 1
ATOM 4521 C C . VAL A 1 568 ? 56.334 -7.028 41.283 1.00 79.00 568 VAL A C 1
ATOM 4523 O O . VAL A 1 568 ? 55.663 -7.858 41.897 1.00 79.00 568 VAL A O 1
ATOM 4526 N N . GLU A 1 569 ? 55.918 -6.516 40.115 1.00 82.25 569 GLU A N 1
ATOM 4527 C CA . GLU A 1 569 ? 54.651 -6.949 39.492 1.00 82.25 569 GLU A CA 1
ATOM 4528 C C . GLU A 1 569 ? 54.693 -8.444 39.125 1.00 82.25 569 GLU A C 1
ATOM 4530 O O . GLU A 1 569 ? 53.781 -9.191 39.486 1.00 82.25 569 GLU A O 1
ATOM 4535 N N . LYS A 1 570 ? 55.780 -8.915 38.499 1.00 82.00 570 LYS A N 1
ATOM 4536 C CA . LYS A 1 570 ? 55.963 -10.335 38.163 1.00 82.00 570 LYS A CA 1
ATOM 4537 C C . LYS A 1 570 ? 55.990 -11.226 39.407 1.00 82.00 570 LYS A C 1
ATOM 4539 O O . LYS A 1 570 ? 55.317 -12.256 39.428 1.00 82.00 570 LYS A O 1
ATOM 4544 N N . CYS A 1 571 ? 56.721 -10.826 40.449 1.00 82.19 571 CYS A N 1
ATOM 4545 C CA . CYS A 1 571 ? 56.784 -11.574 41.703 1.00 82.19 571 CYS A CA 1
ATOM 4546 C C . CYS A 1 571 ? 55.423 -11.629 42.415 1.00 82.19 571 CYS A C 1
ATOM 4548 O O . CYS A 1 571 ? 55.073 -12.662 42.983 1.00 82.19 571 CYS A O 1
ATOM 4550 N N . LEU A 1 572 ? 54.632 -10.552 42.382 1.00 86.12 572 LEU A N 1
ATOM 4551 C CA . LEU A 1 572 ? 53.289 -10.546 42.962 1.00 86.12 572 LEU A CA 1
ATOM 4552 C C . LEU A 1 572 ? 52.348 -11.501 42.212 1.00 86.12 572 LEU A C 1
ATOM 4554 O O . LEU A 1 572 ? 51.631 -12.267 42.854 1.00 86.12 572 LEU A O 1
ATOM 4558 N N . VAL A 1 573 ? 52.382 -11.514 40.874 1.00 85.69 573 VAL A N 1
ATOM 4559 C CA . VAL A 1 573 ? 51.614 -12.486 40.072 1.00 85.69 573 VAL A CA 1
ATOM 4560 C C . VAL A 1 573 ? 52.065 -13.920 40.379 1.00 85.69 573 VAL A C 1
ATOM 4562 O O . VAL A 1 573 ? 51.213 -14.786 40.555 1.00 85.69 573 VAL A O 1
ATOM 4565 N N . GLN A 1 574 ? 53.370 -14.169 40.540 1.00 83.94 574 GLN A N 1
ATOM 4566 C CA . GLN A 1 574 ? 53.908 -15.480 40.929 1.00 83.94 574 GLN A CA 1
ATOM 4567 C C . GLN A 1 574 ? 53.423 -15.929 42.323 1.00 83.94 574 GLN A C 1
ATOM 4569 O O . GLN A 1 574 ? 52.958 -17.056 42.474 1.00 83.94 574 GLN A O 1
ATOM 4574 N N . VAL A 1 575 ? 53.475 -15.051 43.333 1.00 84.94 575 VAL A N 1
ATOM 4575 C CA . VAL A 1 575 ? 52.999 -15.347 44.702 1.00 84.94 575 VAL A CA 1
ATOM 4576 C C . VAL A 1 575 ? 51.489 -15.614 44.731 1.00 84.94 575 VAL A C 1
ATOM 4578 O O . VAL A 1 575 ? 51.039 -16.464 45.493 1.00 84.94 575 VAL A O 1
ATOM 4581 N N . LEU A 1 576 ? 50.703 -14.942 43.883 1.00 84.62 576 LEU A N 1
ATOM 4582 C CA . LEU A 1 576 ? 49.261 -15.186 43.746 1.00 84.62 576 LEU A CA 1
ATOM 4583 C C . LEU A 1 576 ? 48.933 -16.420 42.879 1.00 84.62 576 LEU A C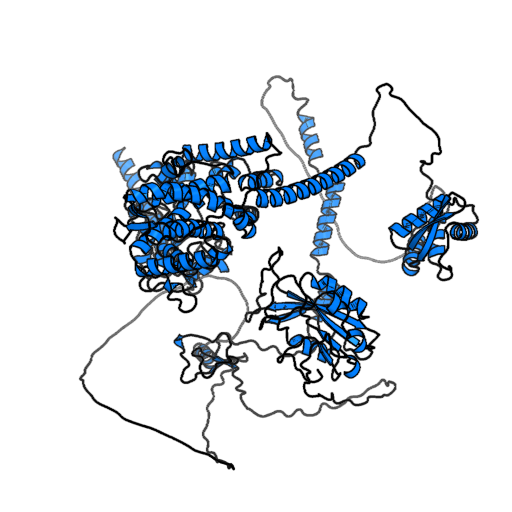 1
ATOM 4585 O O . LEU A 1 576 ? 47.857 -16.999 43.024 1.00 84.62 576 LEU A O 1
ATOM 4589 N N . ALA A 1 577 ? 49.836 -16.850 41.993 1.00 83.06 577 ALA A N 1
ATOM 4590 C CA . ALA A 1 577 ? 49.708 -18.092 41.227 1.00 83.06 577 ALA A CA 1
ATOM 4591 C C . ALA A 1 577 ? 50.001 -19.345 42.077 1.00 83.06 577 ALA A C 1
ATOM 4593 O O . ALA A 1 577 ? 49.470 -20.419 41.785 1.00 83.06 577 ALA A O 1
ATOM 4594 N N . ASP A 1 578 ? 50.791 -19.219 43.149 1.00 81.62 578 ASP A N 1
ATOM 4595 C CA . ASP A 1 578 ? 51.139 -20.331 44.036 1.00 81.62 578 ASP A CA 1
ATOM 4596 C C . ASP A 1 578 ? 49.905 -20.891 44.775 1.00 81.62 578 ASP A C 1
ATOM 4598 O O . ASP A 1 578 ? 49.235 -20.213 45.556 1.00 81.62 578 ASP A O 1
ATOM 4602 N N . LYS A 1 579 ? 49.621 -22.178 44.545 1.00 73.38 579 LYS A N 1
ATOM 4603 C CA . LYS A 1 579 ? 48.493 -22.915 45.143 1.00 73.38 579 LYS A CA 1
ATOM 4604 C C . LYS A 1 579 ? 48.695 -23.258 46.625 1.00 73.38 579 LYS A C 1
ATOM 4606 O O . LYS A 1 579 ? 47.786 -23.809 47.241 1.00 73.38 579 LYS A O 1
ATOM 4611 N N . SER A 1 580 ? 49.871 -22.980 47.190 1.00 69.69 580 SER A N 1
ATOM 4612 C CA . SER A 1 580 ? 50.151 -23.094 48.626 1.00 69.69 580 SER A CA 1
ATOM 4613 C C . SER A 1 580 ? 49.822 -21.817 49.415 1.00 69.69 580 SER A C 1
ATOM 4615 O O . SER A 1 580 ? 49.827 -21.851 50.648 1.00 69.69 580 SER A O 1
ATOM 4617 N N . LEU A 1 581 ? 49.485 -20.708 48.738 1.00 79.19 581 LEU A N 1
ATOM 4618 C CA . LEU A 1 581 ? 49.049 -19.474 49.389 1.00 79.19 581 LEU A CA 1
ATOM 4619 C C . LEU A 1 581 ? 47.697 -19.680 50.091 1.00 79.19 581 LEU A C 1
ATOM 4621 O O . LEU A 1 581 ? 46.671 -19.925 49.457 1.00 79.19 581 LEU A O 1
ATOM 4625 N N . ILE A 1 582 ? 47.686 -19.541 51.418 1.00 71.94 582 ILE A N 1
ATOM 4626 C CA . ILE A 1 582 ? 46.472 -19.684 52.228 1.00 71.94 582 ILE A CA 1
ATOM 4627 C C . ILE A 1 582 ? 45.613 -18.423 52.073 1.00 71.94 582 ILE A C 1
ATOM 4629 O O . ILE A 1 582 ? 46.032 -17.327 52.447 1.00 71.94 582 ILE A O 1
ATOM 4633 N N . LEU A 1 583 ? 44.401 -18.582 51.540 1.00 79.69 583 LEU A N 1
ATOM 4634 C CA . LEU A 1 583 ? 43.409 -17.513 51.416 1.00 79.69 583 LEU A CA 1
ATOM 4635 C C . LEU A 1 583 ? 42.293 -17.666 52.477 1.00 79.69 583 LEU A C 1
ATOM 4637 O O . LEU A 1 583 ? 41.918 -18.797 52.795 1.00 79.69 583 LEU A O 1
ATOM 4641 N N . PRO A 1 584 ? 41.737 -16.561 53.016 1.00 78.50 584 PRO A N 1
ATOM 4642 C CA . PRO A 1 584 ? 42.061 -15.175 52.681 1.00 78.50 584 PRO A CA 1
ATOM 4643 C C . PRO A 1 584 ? 43.416 -14.711 53.241 1.00 78.50 584 PRO A C 1
ATOM 4645 O O . PRO A 1 584 ? 43.784 -15.045 54.365 1.00 78.50 584 PRO A O 1
ATOM 4648 N N . SER A 1 585 ? 44.139 -13.911 52.454 1.00 78.38 585 SER A N 1
ATOM 4649 C CA . SER A 1 585 ? 45.412 -13.281 52.843 1.00 78.38 585 SER A CA 1
ATOM 4650 C C . SER A 1 585 ? 45.340 -11.770 52.637 1.00 78.38 585 SER A C 1
ATOM 4652 O O . SER A 1 585 ? 44.812 -11.298 51.628 1.00 78.38 585 SER A O 1
ATOM 4654 N N . ASN A 1 586 ? 45.876 -10.990 53.579 1.00 80.75 586 ASN A N 1
ATOM 4655 C CA . ASN A 1 586 ? 45.851 -9.528 53.496 1.00 80.75 586 ASN A CA 1
ATOM 4656 C C . ASN A 1 586 ? 47.081 -8.948 52.778 1.00 80.75 586 ASN A C 1
ATOM 4658 O O . ASN A 1 586 ? 48.150 -9.558 52.714 1.00 80.75 586 ASN A O 1
ATOM 4662 N N . SER A 1 587 ? 46.942 -7.729 52.258 1.00 76.88 587 SER A N 1
ATOM 4663 C CA . SER A 1 587 ? 47.967 -7.058 51.455 1.00 76.88 587 SER A CA 1
ATOM 4664 C C . SER A 1 587 ? 49.282 -6.786 52.196 1.00 76.88 587 SER A C 1
ATOM 4666 O O . SER A 1 587 ? 50.292 -6.562 51.536 1.00 76.88 587 SER A O 1
ATOM 4668 N N . ALA A 1 588 ? 49.315 -6.827 53.535 1.00 74.00 588 ALA A N 1
ATOM 4669 C CA . ALA A 1 588 ? 50.562 -6.726 54.297 1.00 74.00 588 ALA A CA 1
ATOM 4670 C C . ALA A 1 588 ? 51.311 -8.070 54.358 1.00 74.00 588 ALA A C 1
ATOM 4672 O O . ALA A 1 588 ? 52.524 -8.084 54.173 1.00 74.00 588 ALA A O 1
ATOM 4673 N N . GLN A 1 589 ? 50.597 -9.189 54.532 1.00 76.19 589 GLN A N 1
ATOM 4674 C CA . GLN A 1 589 ? 51.171 -10.542 54.453 1.00 76.19 589 GLN A CA 1
ATOM 4675 C C . GLN A 1 589 ? 51.694 -10.843 53.041 1.00 76.19 589 GLN A C 1
ATOM 4677 O O . GLN A 1 589 ? 52.789 -11.371 52.875 1.00 76.19 589 GLN A O 1
ATOM 4682 N N . ILE A 1 590 ? 50.930 -10.459 52.013 1.00 79.00 590 ILE A N 1
ATOM 4683 C CA . ILE A 1 590 ? 51.328 -10.630 50.608 1.00 79.00 590 ILE A CA 1
ATOM 4684 C C . ILE A 1 590 ? 52.546 -9.752 50.277 1.00 79.00 590 ILE A C 1
ATOM 4686 O O . ILE A 1 590 ? 53.454 -10.216 49.591 1.00 79.00 590 ILE A O 1
ATOM 4690 N N . ALA A 1 591 ? 52.617 -8.521 50.803 1.00 78.88 591 ALA A N 1
ATOM 4691 C CA . ALA A 1 591 ? 53.806 -7.680 50.662 1.00 78.88 591 ALA A CA 1
ATOM 4692 C C . ALA A 1 591 ? 55.050 -8.335 51.288 1.00 78.88 591 ALA A C 1
ATOM 4694 O O . ALA A 1 591 ? 56.067 -8.430 50.612 1.00 78.88 591 ALA A O 1
ATOM 4695 N N . GLU A 1 592 ? 54.961 -8.863 52.513 1.00 79.00 592 GLU A N 1
ATOM 4696 C CA . GLU A 1 592 ? 56.083 -9.535 53.194 1.00 79.00 592 GLU A CA 1
ATOM 4697 C C . GLU A 1 592 ? 56.581 -10.781 52.426 1.00 79.00 592 GLU A C 1
ATOM 4699 O O . GLU A 1 592 ? 57.786 -11.025 52.330 1.00 79.00 592 GLU A O 1
ATOM 4704 N N . LEU A 1 593 ? 55.671 -11.545 51.806 1.00 79.88 593 LEU A N 1
ATOM 4705 C CA . LEU A 1 593 ? 56.022 -12.676 50.935 1.00 79.88 593 LEU A CA 1
ATOM 4706 C C . LEU A 1 593 ? 56.746 -12.239 49.648 1.00 79.88 593 LEU A C 1
ATOM 4708 O O . LEU A 1 593 ? 57.684 -12.916 49.221 1.00 79.88 593 LEU A O 1
ATOM 4712 N N . VAL A 1 594 ? 56.346 -11.111 49.050 1.00 80.38 594 VAL A N 1
ATOM 4713 C CA . VAL A 1 594 ? 56.994 -10.535 47.856 1.00 80.38 594 VAL A CA 1
ATOM 4714 C C . VAL A 1 594 ? 58.352 -9.913 48.206 1.00 80.38 594 VAL A C 1
ATOM 4716 O O . VAL A 1 594 ? 59.338 -10.209 47.533 1.00 80.38 594 VAL A O 1
ATOM 4719 N N . GLU A 1 595 ? 58.458 -9.140 49.293 1.00 82.06 595 GLU A N 1
ATOM 4720 C CA . GLU A 1 595 ? 59.731 -8.586 49.793 1.00 82.06 595 GLU A CA 1
ATOM 4721 C C . GLU A 1 595 ? 60.772 -9.690 50.035 1.00 82.06 595 GLU A C 1
ATOM 4723 O O . GLU A 1 595 ? 61.945 -9.540 49.687 1.00 82.06 595 GLU A O 1
ATOM 4728 N N . LYS A 1 596 ? 60.336 -10.839 50.568 1.00 78.38 596 LYS A N 1
ATOM 4729 C CA . LYS A 1 596 ? 61.189 -12.009 50.813 1.00 78.38 596 LYS A CA 1
ATOM 4730 C C . LYS A 1 596 ? 61.696 -12.687 49.533 1.00 78.38 596 LYS A C 1
ATOM 4732 O O . LYS A 1 596 ? 62.775 -13.277 49.566 1.00 78.38 596 LYS A O 1
ATOM 4737 N N . HIS A 1 597 ? 60.954 -12.611 48.426 1.00 72.31 597 HIS A N 1
ATOM 4738 C CA . HIS A 1 597 ? 61.386 -13.133 47.122 1.00 72.31 597 HIS A CA 1
ATOM 4739 C C . HIS A 1 597 ? 62.299 -12.147 46.376 1.00 72.31 597 HIS A C 1
ATOM 4741 O O . HIS A 1 597 ? 63.337 -12.555 45.861 1.00 72.31 597 HIS A O 1
ATOM 4747 N N . VAL A 1 598 ? 61.944 -10.856 46.350 1.00 76.81 598 VAL A N 1
ATOM 4748 C CA . VAL A 1 598 ? 62.685 -9.801 45.623 1.00 76.81 598 VAL A CA 1
ATOM 4749 C C . VAL A 1 598 ? 63.920 -9.310 46.410 1.00 76.81 598 VAL A C 1
ATOM 4751 O O . VAL A 1 598 ? 64.782 -8.630 45.864 1.00 76.81 598 VAL A O 1
ATOM 4754 N N . GLN A 1 599 ? 64.039 -9.659 47.700 1.00 69.75 599 GLN A N 1
ATOM 4755 C CA . GLN A 1 599 ? 65.118 -9.239 48.618 1.00 69.75 599 GLN A CA 1
ATOM 4756 C C . GLN A 1 599 ? 65.294 -7.709 48.719 1.00 69.75 599 GLN A C 1
ATOM 4758 O O . GLN A 1 599 ? 66.382 -7.188 48.967 1.00 69.75 599 GLN A O 1
ATOM 4763 N N . LYS A 1 600 ? 64.187 -6.985 48.545 1.00 75.50 600 LYS A N 1
ATOM 4764 C CA . LYS A 1 600 ? 64.093 -5.526 48.444 1.00 75.50 600 LYS A CA 1
ATOM 4765 C C . LYS A 1 600 ? 62.827 -5.083 49.172 1.00 75.50 600 LYS A C 1
ATOM 4767 O O . LYS A 1 600 ? 61.805 -5.753 49.063 1.00 75.50 600 LYS A O 1
ATOM 4772 N N . ALA A 1 601 ? 62.886 -3.965 49.894 1.00 67.06 601 ALA A N 1
ATOM 4773 C CA . ALA A 1 601 ? 61.702 -3.396 50.539 1.00 67.06 601 ALA A CA 1
ATOM 4774 C C . ALA A 1 601 ? 60.714 -2.860 49.485 1.00 67.06 601 ALA A C 1
ATOM 4776 O O . ALA A 1 601 ? 61.124 -2.174 48.544 1.00 67.06 601 ALA A O 1
ATOM 4777 N N . VAL A 1 602 ? 59.422 -3.149 49.648 1.00 71.88 602 VAL A N 1
ATOM 4778 C CA . VAL A 1 602 ? 58.363 -2.834 48.681 1.00 71.88 602 VAL A CA 1
ATOM 4779 C C . VAL A 1 602 ? 57.314 -1.926 49.319 1.00 71.88 602 VAL A C 1
ATOM 4781 O O . VAL A 1 602 ? 56.763 -2.202 50.383 1.00 71.88 602 VAL A O 1
ATOM 4784 N N . LEU A 1 603 ? 56.985 -0.824 48.639 1.00 72.88 603 LEU A N 1
ATOM 4785 C CA . LEU A 1 603 ? 55.946 0.095 49.103 1.00 72.88 603 LEU A CA 1
ATOM 4786 C C . LEU A 1 603 ? 54.571 -0.590 49.097 1.00 72.88 603 LEU A C 1
ATOM 4788 O O . LEU A 1 603 ? 54.092 -1.043 48.056 1.00 72.88 603 LEU A O 1
ATOM 4792 N N . ARG A 1 604 ? 53.909 -0.610 50.260 1.00 67.38 604 ARG A N 1
ATOM 4793 C CA . ARG A 1 604 ? 52.586 -1.235 50.451 1.00 67.38 604 ARG A CA 1
ATOM 4794 C C . ARG A 1 604 ? 51.523 -0.671 49.503 1.00 67.38 604 ARG A C 1
ATOM 4796 O O . ARG A 1 604 ? 50.715 -1.441 48.989 1.00 67.38 604 ARG A O 1
ATOM 4803 N N . ASP A 1 605 ? 51.583 0.625 49.199 1.00 68.00 605 ASP A N 1
ATOM 4804 C CA . ASP A 1 605 ? 50.702 1.287 48.226 1.00 68.00 605 ASP A CA 1
ATOM 4805 C C . ASP A 1 605 ? 50.814 0.667 46.823 1.00 68.00 605 ASP A C 1
ATOM 4807 O O . ASP A 1 605 ? 49.815 0.543 46.117 1.00 68.00 605 ASP A O 1
ATOM 4811 N N . SER A 1 606 ? 52.019 0.247 46.416 1.00 73.31 606 SER A N 1
ATOM 4812 C CA . SER A 1 606 ? 52.254 -0.381 45.111 1.00 73.31 606 SER A CA 1
ATOM 4813 C C . SER A 1 606 ? 51.619 -1.771 45.050 1.00 73.31 606 SER A C 1
ATOM 4815 O O . SER A 1 606 ? 50.959 -2.098 44.067 1.00 73.31 606 SER A O 1
ATOM 4817 N N . ILE A 1 607 ? 51.735 -2.569 46.120 1.00 78.31 607 ILE A N 1
ATOM 4818 C CA . ILE A 1 607 ? 51.033 -3.860 46.229 1.00 78.31 607 ILE A CA 1
ATOM 4819 C C . ILE A 1 607 ? 49.513 -3.645 46.210 1.00 78.31 607 ILE A C 1
ATOM 4821 O O . ILE A 1 607 ? 48.811 -4.337 45.479 1.00 78.31 607 ILE A O 1
ATOM 4825 N N . ALA A 1 608 ? 48.996 -2.651 46.939 1.00 76.75 608 ALA A N 1
ATOM 4826 C CA . ALA A 1 608 ? 47.571 -2.316 46.928 1.00 76.75 608 ALA A CA 1
ATOM 4827 C C . ALA A 1 608 ? 47.071 -1.907 45.525 1.00 76.75 608 ALA A C 1
ATOM 4829 O O . ALA A 1 608 ? 46.007 -2.356 45.095 1.00 76.75 608 ALA A O 1
ATOM 4830 N N . TYR A 1 609 ? 47.860 -1.124 44.781 1.00 81.94 609 TYR A N 1
ATOM 4831 C CA . TYR A 1 609 ? 47.578 -0.758 43.391 1.00 81.94 609 TYR A CA 1
ATOM 4832 C C . TYR A 1 609 ? 47.540 -1.980 42.458 1.00 81.94 609 TYR A C 1
ATOM 4834 O O . TYR A 1 609 ? 46.566 -2.155 41.723 1.00 81.94 609 TYR A O 1
ATOM 4842 N N . TYR A 1 610 ? 48.548 -2.859 42.506 1.00 82.19 610 TYR A N 1
ATOM 4843 C CA . TYR A 1 610 ? 48.582 -4.050 41.651 1.00 82.19 610 TYR A CA 1
ATOM 4844 C C . TYR A 1 610 ? 47.490 -5.071 42.008 1.00 82.19 610 TYR A C 1
ATOM 4846 O O . TYR A 1 610 ? 46.891 -5.655 41.107 1.00 82.19 610 TYR A O 1
ATOM 4854 N N . LEU A 1 611 ? 47.144 -5.240 43.290 1.00 83.31 611 LEU A N 1
ATOM 4855 C CA . LEU A 1 611 ? 45.999 -6.066 43.696 1.00 83.31 611 LEU A CA 1
ATOM 4856 C C . LEU A 1 611 ? 44.681 -5.515 43.122 1.00 83.31 611 LEU A C 1
ATOM 4858 O O . LEU A 1 611 ? 43.888 -6.272 42.565 1.00 83.31 611 LEU A O 1
ATOM 4862 N N . HIS A 1 612 ? 44.470 -4.196 43.159 1.00 80.38 612 HIS A N 1
ATOM 4863 C CA . HIS A 1 612 ? 43.306 -3.572 42.523 1.00 80.38 612 HIS A CA 1
ATOM 4864 C C . HIS A 1 612 ? 43.331 -3.703 40.981 1.00 80.38 612 HIS A C 1
ATOM 4866 O O . HIS A 1 612 ? 42.288 -3.916 40.360 1.00 80.38 612 HIS A O 1
ATOM 4872 N N . LYS A 1 613 ? 44.511 -3.636 40.342 1.00 82.56 613 LYS A N 1
ATOM 4873 C CA . LYS A 1 613 ? 44.704 -3.866 38.893 1.00 82.56 613 LYS A CA 1
ATOM 4874 C C . LYS A 1 613 ? 44.307 -5.295 38.488 1.00 82.56 613 LYS A C 1
ATOM 4876 O O . LYS A 1 613 ? 43.505 -5.463 37.570 1.00 82.56 613 LYS A O 1
ATOM 4881 N N . LEU A 1 614 ? 44.801 -6.307 39.206 1.00 83.50 614 LEU A N 1
ATOM 4882 C CA . LEU A 1 614 ? 44.491 -7.725 38.969 1.00 83.50 614 LEU A CA 1
ATOM 4883 C C . LEU A 1 614 ? 43.019 -8.057 39.269 1.00 83.50 614 LEU A C 1
ATOM 4885 O O . LE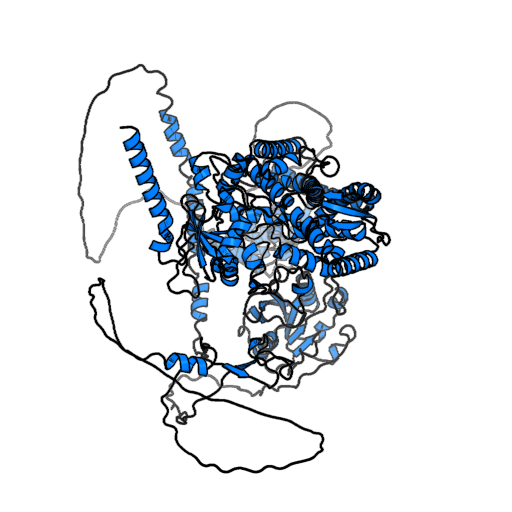U A 1 614 ? 42.404 -8.837 38.540 1.00 83.50 614 LEU A O 1
ATOM 4889 N N . ALA A 1 615 ? 42.417 -7.417 40.277 1.00 83.62 615 ALA A N 1
ATOM 4890 C CA . ALA A 1 615 ? 40.984 -7.526 40.550 1.00 83.62 615 ALA A CA 1
ATOM 4891 C C . ALA A 1 615 ? 40.122 -6.892 39.444 1.00 83.62 615 ALA A C 1
ATOM 4893 O O . ALA A 1 615 ? 39.117 -7.468 39.030 1.00 83.62 615 ALA A O 1
ATOM 4894 N N . GLY A 1 616 ? 40.549 -5.755 38.880 1.00 74.12 616 GLY A N 1
ATOM 4895 C CA . GLY A 1 616 ? 39.926 -5.160 37.692 1.00 74.12 616 GLY A CA 1
ATOM 4896 C C . GLY A 1 616 ? 39.988 -6.067 36.453 1.00 74.12 616 GLY A C 1
ATOM 4897 O O . GLY A 1 616 ? 39.076 -6.046 35.626 1.00 74.12 616 GLY A O 1
ATOM 4898 N N . GLN A 1 617 ? 41.021 -6.909 36.357 1.00 79.44 617 GLN A N 1
ATOM 4899 C CA . GLN A 1 617 ? 41.164 -7.967 35.348 1.00 79.44 617 GLN A CA 1
ATOM 4900 C C . GLN A 1 617 ? 40.439 -9.279 35.717 1.00 79.44 617 GLN A C 1
ATOM 4902 O O . GLN A 1 617 ? 40.436 -10.208 34.915 1.00 79.44 617 GLN A O 1
ATOM 4907 N N . LYS A 1 618 ? 39.791 -9.347 36.891 1.00 81.06 618 LYS A N 1
ATOM 4908 C CA . LYS A 1 618 ? 39.101 -10.519 37.475 1.00 81.06 618 LYS A CA 1
ATOM 4909 C C . LYS A 1 618 ? 39.983 -11.728 37.816 1.00 81.06 618 LYS A C 1
ATOM 4911 O O . LYS A 1 618 ? 39.453 -12.777 38.157 1.00 81.06 618 LYS A O 1
ATOM 4916 N N . LEU A 1 619 ? 41.307 -11.577 37.797 1.00 81.19 619 LEU A N 1
ATOM 4917 C CA . LEU A 1 619 ? 42.247 -12.658 38.126 1.00 81.19 619 LEU A CA 1
ATOM 4918 C C . LEU A 1 619 ? 42.279 -12.982 39.630 1.00 81.19 619 LEU A C 1
ATOM 4920 O O . LEU A 1 619 ? 42.686 -14.073 40.027 1.00 81.19 619 LEU A O 1
ATOM 4924 N N . ILE A 1 620 ? 41.842 -12.039 40.470 1.00 86.88 620 ILE A N 1
ATOM 4925 C CA . ILE A 1 620 ? 41.639 -12.210 41.912 1.00 86.88 620 ILE A CA 1
ATOM 4926 C C . ILE A 1 620 ? 40.354 -11.497 42.358 1.00 86.88 620 ILE A C 1
ATOM 4928 O O . ILE A 1 620 ? 39.945 -10.513 41.744 1.00 86.88 620 ILE A O 1
ATOM 4932 N N . ASN A 1 621 ? 39.753 -11.937 43.466 1.00 84.81 621 ASN A N 1
ATOM 4933 C CA . ASN A 1 621 ? 38.738 -11.162 44.187 1.00 84.81 621 ASN A CA 1
ATOM 4934 C C . ASN A 1 621 ? 39.361 -10.534 45.435 1.00 84.81 621 ASN A C 1
ATOM 4936 O O . ASN A 1 621 ? 39.980 -11.236 46.238 1.00 84.81 621 ASN A O 1
ATOM 4940 N N . VAL A 1 622 ? 39.151 -9.228 45.617 1.00 86.56 622 VAL A N 1
ATOM 4941 C CA . VAL A 1 622 ? 39.632 -8.468 46.778 1.00 86.56 622 VAL A CA 1
ATOM 4942 C C . VAL A 1 622 ? 38.490 -7.802 47.534 1.00 86.56 622 VAL A C 1
ATOM 4944 O O . VAL A 1 622 ? 37.473 -7.426 46.952 1.00 86.56 622 VAL A O 1
ATOM 4947 N N . LYS A 1 623 ? 38.691 -7.618 48.836 1.00 84.00 623 LYS A N 1
ATOM 4948 C CA . LYS A 1 623 ? 37.819 -6.867 49.739 1.00 84.00 623 LYS A CA 1
ATOM 4949 C C . LYS A 1 623 ? 38.626 -5.778 50.433 1.00 84.00 623 LYS A C 1
ATOM 4951 O O . LYS A 1 623 ? 39.757 -6.008 50.847 1.00 84.00 623 LYS A O 1
ATOM 4956 N N . GLU A 1 624 ? 38.048 -4.592 50.546 1.00 80.00 624 GLU A N 1
ATOM 4957 C CA . GLU A 1 624 ? 38.679 -3.436 51.184 1.00 80.00 624 GLU A CA 1
ATOM 4958 C C . GLU A 1 624 ? 38.666 -3.591 52.717 1.00 80.00 624 GLU A C 1
ATOM 4960 O O . GLU A 1 624 ? 37.631 -3.908 53.309 1.00 80.00 624 GLU A O 1
ATOM 4965 N N . VAL A 1 625 ? 39.821 -3.406 53.366 1.00 74.81 625 VAL A N 1
ATOM 4966 C CA . VAL A 1 625 ? 39.997 -3.566 54.819 1.00 74.81 625 VAL A CA 1
ATOM 4967 C C . VAL A 1 625 ? 40.938 -2.485 55.354 1.00 74.81 625 VAL A C 1
ATOM 4969 O O . VAL A 1 625 ? 42.085 -2.375 54.928 1.00 74.81 625 VAL A O 1
ATOM 4972 N N . SER A 1 626 ? 40.483 -1.702 56.334 1.00 68.56 626 SER A N 1
ATOM 4973 C CA . SER A 1 626 ? 41.325 -0.716 57.027 1.00 68.56 626 SER A CA 1
ATOM 4974 C C . SER A 1 626 ? 42.286 -1.411 57.998 1.00 68.56 626 SER A C 1
ATOM 4976 O O . SER A 1 626 ? 41.868 -1.877 59.059 1.00 68.56 626 SER A O 1
ATOM 4978 N N . ILE A 1 627 ? 43.580 -1.428 57.673 1.00 57.59 627 ILE A N 1
ATOM 4979 C CA . ILE A 1 627 ? 44.642 -2.006 58.505 1.00 57.59 627 ILE A CA 1
ATOM 4980 C C . ILE A 1 627 ? 45.555 -0.873 58.983 1.00 57.59 627 ILE A C 1
ATOM 4982 O O . ILE A 1 627 ? 46.156 -0.162 58.179 1.00 57.59 627 ILE A O 1
ATOM 4986 N N . GLY A 1 628 ? 45.650 -0.682 60.303 1.00 54.44 628 GLY A N 1
ATOM 4987 C CA . GLY A 1 628 ? 46.570 0.289 60.916 1.00 54.44 628 GLY A CA 1
ATOM 4988 C C . GLY A 1 628 ? 46.296 1.768 60.599 1.00 54.44 628 GLY A C 1
ATOM 4989 O O . GLY A 1 628 ? 47.184 2.590 60.790 1.00 54.44 628 GLY A O 1
ATOM 4990 N N . GLY A 1 629 ? 45.099 2.111 60.108 1.00 58.50 629 GLY A N 1
ATOM 4991 C CA . GLY A 1 629 ? 44.752 3.466 59.652 1.00 58.50 629 GLY A CA 1
ATOM 4992 C C . GLY A 1 629 ? 44.976 3.715 58.154 1.00 58.50 629 GLY A C 1
ATOM 4993 O O . GLY A 1 629 ? 44.702 4.811 57.678 1.00 58.50 629 GLY A O 1
ATOM 4994 N N . THR A 1 630 ? 45.426 2.705 57.404 1.00 57.31 630 THR A N 1
ATOM 4995 C CA . THR A 1 630 ? 45.553 2.737 55.937 1.00 57.31 630 THR A CA 1
ATOM 4996 C C . THR A 1 630 ? 44.588 1.761 55.265 1.00 57.31 630 THR A C 1
ATOM 4998 O O . THR A 1 630 ? 44.299 0.690 55.803 1.00 57.31 630 THR A O 1
ATOM 5001 N N . VAL A 1 631 ? 44.099 2.122 54.076 1.00 59.31 631 VAL A N 1
ATOM 5002 C CA . VAL A 1 631 ? 43.229 1.270 53.252 1.00 59.31 631 VAL A CA 1
ATOM 5003 C C . VAL A 1 631 ? 44.064 0.154 52.622 1.00 59.31 631 VAL A C 1
ATOM 5005 O O . VAL A 1 631 ? 44.938 0.417 51.799 1.00 59.31 631 VAL A O 1
ATOM 5008 N N . GLY A 1 632 ? 43.811 -1.089 53.029 1.00 67.69 632 GLY A N 1
ATOM 5009 C CA . GLY A 1 632 ? 44.419 -2.295 52.471 1.00 67.69 632 GLY A CA 1
ATOM 5010 C C . GLY A 1 632 ? 43.396 -3.184 51.763 1.00 67.69 632 GLY A C 1
ATOM 5011 O O . GLY A 1 632 ? 42.192 -2.921 51.785 1.00 67.69 632 GLY A O 1
ATOM 5012 N N . TYR A 1 633 ? 43.886 -4.269 51.164 1.00 80.31 633 TYR A N 1
ATOM 5013 C CA . TYR A 1 633 ? 43.057 -5.248 50.462 1.00 80.31 633 TYR A CA 1
ATOM 5014 C C . TYR A 1 633 ? 43.276 -6.659 51.016 1.00 80.31 633 TYR A C 1
ATOM 5016 O O . TYR A 1 633 ? 44.403 -7.091 51.244 1.00 80.31 633 TYR A O 1
ATOM 5024 N N . GLU A 1 634 ? 42.185 -7.388 51.216 1.00 83.12 634 GLU A N 1
ATOM 5025 C CA . GLU A 1 634 ? 42.139 -8.804 51.576 1.00 83.12 634 GLU A CA 1
ATOM 5026 C C . GLU A 1 634 ? 41.807 -9.613 50.317 1.00 83.12 634 GLU A C 1
ATOM 5028 O O . GLU A 1 634 ? 40.739 -9.428 49.730 1.00 83.12 634 GLU A O 1
ATOM 5033 N N . VAL A 1 635 ? 42.724 -10.475 49.869 1.00 83.62 635 VAL A N 1
ATOM 5034 C CA . VAL A 1 635 ? 42.508 -11.370 48.723 1.00 83.62 635 VAL A CA 1
ATOM 5035 C C . VAL A 1 635 ? 41.703 -12.570 49.203 1.00 83.62 635 VAL A C 1
ATOM 5037 O O . VAL A 1 635 ? 42.160 -13.311 50.070 1.00 83.62 635 VAL A O 1
ATOM 5040 N N . ILE A 1 636 ? 40.507 -12.758 48.644 1.00 84.25 636 ILE A N 1
ATOM 5041 C CA . ILE A 1 636 ? 39.564 -13.818 49.039 1.00 84.25 636 ILE A CA 1
ATOM 5042 C C . ILE A 1 636 ? 39.725 -15.063 48.158 1.00 84.25 636 ILE A C 1
ATOM 5044 O O . ILE A 1 636 ? 39.630 -16.183 48.650 1.00 84.25 636 ILE A O 1
ATOM 5048 N N . SER A 1 637 ? 39.978 -14.880 46.860 1.00 80.69 637 SER A N 1
ATOM 5049 C CA . SER A 1 637 ? 40.174 -15.971 45.898 1.00 80.69 637 SER A CA 1
ATOM 5050 C C . SER A 1 637 ? 41.097 -15.533 44.763 1.00 80.69 637 SER A C 1
ATOM 5052 O O . SER A 1 637 ? 41.023 -14.378 44.341 1.00 80.69 637 SER A O 1
ATOM 5054 N N . ALA A 1 638 ? 41.892 -16.456 44.221 1.00 85.88 638 ALA A N 1
ATOM 5055 C CA . ALA A 1 638 ? 42.789 -16.213 43.095 1.00 85.88 638 ALA A CA 1
ATOM 5056 C C . ALA A 1 638 ? 42.606 -17.272 41.995 1.00 85.88 638 ALA A C 1
ATOM 5058 O O . ALA A 1 638 ? 42.524 -18.468 42.276 1.00 85.88 638 ALA A O 1
ATOM 5059 N N . GLU A 1 639 ? 42.558 -16.852 40.730 1.00 85.00 639 GLU A N 1
ATOM 5060 C CA . GLU A 1 639 ? 42.489 -17.759 39.582 1.00 85.00 639 GLU A CA 1
ATOM 5061 C C . GLU A 1 639 ? 43.893 -18.264 39.217 1.00 85.00 639 GLU A C 1
ATOM 5063 O O . GLU A 1 639 ? 44.462 -17.902 38.188 1.00 85.00 639 GLU A O 1
ATOM 5068 N N . HIS A 1 640 ? 44.468 -19.109 40.080 1.00 83.06 640 HIS A N 1
ATOM 5069 C CA . HIS A 1 640 ? 45.866 -19.561 40.009 1.00 83.06 640 HIS A CA 1
ATOM 5070 C C . HIS A 1 640 ? 46.324 -20.043 38.615 1.00 83.06 640 HIS A C 1
ATOM 5072 O O . HIS A 1 640 ? 47.473 -19.834 38.245 1.00 83.06 640 HIS A O 1
ATOM 5078 N N . ILE A 1 641 ? 45.443 -20.665 37.818 1.00 74.31 641 ILE A N 1
ATOM 5079 C CA . ILE A 1 641 ? 45.762 -21.124 36.449 1.00 74.31 641 ILE A CA 1
ATOM 5080 C C . ILE A 1 641 ? 45.969 -19.935 35.494 1.00 74.31 641 ILE A C 1
ATOM 5082 O O . ILE A 1 641 ? 46.929 -19.921 34.727 1.00 74.31 641 ILE A O 1
ATOM 5086 N N . ASN A 1 642 ? 45.101 -18.925 35.566 1.00 82.06 642 ASN A N 1
ATOM 5087 C CA . ASN A 1 642 ? 45.163 -17.739 34.712 1.00 82.06 642 ASN A CA 1
ATOM 5088 C C . ASN A 1 642 ? 46.298 -16.797 35.153 1.00 82.06 642 ASN A C 1
ATOM 5090 O O . ASN A 1 642 ? 46.968 -16.200 34.314 1.00 82.06 642 ASN A O 1
ATOM 5094 N N . LEU A 1 643 ? 46.577 -16.734 36.460 1.00 84.94 643 LEU A N 1
ATOM 5095 C CA . LEU A 1 643 ? 47.746 -16.045 37.019 1.00 84.94 643 LEU A CA 1
ATOM 5096 C C . LEU A 1 643 ? 49.068 -16.721 36.621 1.00 84.94 643 LEU A C 1
ATOM 5098 O O . LEU A 1 643 ? 50.011 -16.021 36.265 1.00 84.94 643 LEU A O 1
ATOM 5102 N N . GLN A 1 644 ? 49.135 -18.058 36.606 1.00 79.62 644 GLN A N 1
ATOM 5103 C CA . GLN A 1 644 ? 50.314 -18.780 36.112 1.00 79.62 644 GLN A CA 1
ATOM 5104 C C . GLN A 1 644 ? 50.550 -18.509 34.619 1.00 79.62 644 GLN A C 1
ATOM 5106 O O . GLN A 1 644 ? 51.665 -18.177 34.229 1.00 79.62 644 GLN A O 1
ATOM 5111 N N . ALA A 1 645 ? 49.501 -18.566 33.791 1.00 78.12 645 ALA A N 1
ATOM 5112 C CA . ALA A 1 645 ? 49.611 -18.249 32.366 1.00 78.12 645 ALA A CA 1
ATOM 5113 C C . ALA A 1 645 ? 50.097 -16.805 32.120 1.00 78.12 645 ALA A C 1
ATOM 5115 O O . ALA A 1 645 ? 50.921 -16.578 31.235 1.00 78.12 645 ALA A O 1
ATOM 5116 N N . LEU A 1 646 ? 49.641 -15.842 32.933 1.00 82.62 646 LEU A N 1
ATOM 5117 C CA . LEU A 1 646 ? 50.125 -14.459 32.895 1.00 82.62 646 LEU A CA 1
ATOM 5118 C C . LEU A 1 646 ? 51.601 -14.350 33.318 1.00 82.62 646 LEU A C 1
ATOM 5120 O O . LEU A 1 646 ? 52.378 -13.678 32.643 1.00 82.62 646 LEU A O 1
ATOM 5124 N N . HIS A 1 647 ? 52.007 -15.029 34.396 1.00 82.94 647 HIS A N 1
ATOM 5125 C CA . HIS A 1 647 ? 53.408 -15.086 34.826 1.00 82.94 647 HIS A CA 1
ATOM 5126 C C . HIS A 1 647 ? 54.328 -15.647 33.727 1.00 82.94 647 HIS A C 1
ATOM 5128 O O . HIS A 1 647 ? 55.426 -15.127 33.512 1.00 82.94 647 HIS A O 1
ATOM 5134 N N . ASP A 1 648 ? 53.884 -16.688 33.024 1.00 76.06 648 ASP A N 1
ATOM 5135 C CA . ASP A 1 648 ? 54.694 -17.378 32.022 1.00 76.06 648 ASP A CA 1
ATOM 5136 C C . ASP A 1 648 ? 54.847 -16.536 30.737 1.00 76.06 648 ASP A C 1
ATOM 5138 O O . ASP A 1 648 ? 55.943 -16.468 30.175 1.00 76.06 648 ASP A O 1
ATOM 5142 N N . ASP A 1 649 ? 53.819 -15.781 30.333 1.00 75.50 649 ASP A N 1
ATOM 5143 C CA . ASP A 1 649 ? 53.923 -14.767 29.267 1.00 75.50 649 ASP A CA 1
ATOM 5144 C C . ASP A 1 649 ? 54.842 -13.591 29.674 1.00 75.50 649 ASP A C 1
ATOM 5146 O O . ASP A 1 649 ? 55.714 -13.156 28.910 1.00 75.50 649 ASP A O 1
ATOM 5150 N N . MET A 1 650 ? 54.765 -13.149 30.938 1.00 72.88 650 MET A N 1
ATOM 5151 C CA . MET A 1 650 ? 55.718 -12.196 31.534 1.00 72.88 650 MET A CA 1
ATOM 5152 C C . MET A 1 650 ? 57.147 -12.763 31.672 1.00 72.88 650 MET A C 1
ATOM 5154 O O . MET A 1 650 ? 58.098 -12.005 31.887 1.00 72.88 650 MET A O 1
ATOM 5158 N N . ALA A 1 651 ? 57.345 -14.080 31.560 1.00 62.31 651 ALA A N 1
ATOM 5159 C CA . ALA A 1 651 ? 58.667 -14.700 31.544 1.00 62.31 651 ALA A CA 1
ATOM 5160 C C . ALA A 1 651 ? 59.279 -14.759 30.138 1.00 62.31 651 ALA A C 1
ATOM 5162 O O . ALA A 1 651 ? 60.481 -14.532 30.002 1.00 62.31 651 ALA A O 1
ATOM 5163 N N . MET A 1 652 ? 58.473 -14.985 29.097 1.00 52.47 652 MET A N 1
ATOM 5164 C CA . MET A 1 652 ? 58.960 -15.084 27.712 1.00 52.47 652 MET A CA 1
ATOM 5165 C C . MET A 1 652 ? 59.478 -13.754 27.143 1.00 52.47 652 MET A C 1
ATOM 5167 O O . MET A 1 652 ? 60.361 -13.754 26.286 1.00 52.47 652 MET A O 1
ATOM 5171 N N . ASN A 1 653 ? 58.975 -12.618 27.632 1.00 49.66 653 ASN A N 1
ATOM 5172 C CA . ASN A 1 653 ? 59.312 -11.295 27.096 1.00 49.66 653 ASN A CA 1
ATOM 5173 C C . ASN A 1 653 ? 60.644 -10.693 27.608 1.00 49.66 653 ASN A C 1
ATOM 5175 O O . ASN A 1 653 ? 61.081 -9.669 27.081 1.00 49.66 653 ASN A O 1
ATOM 5179 N N . HIS A 1 654 ? 61.328 -11.312 28.585 1.00 46.97 654 HIS A N 1
ATOM 5180 C CA . HIS A 1 654 ? 62.572 -10.774 29.167 1.00 46.97 654 HIS A CA 1
ATOM 5181 C C . HIS A 1 654 ? 63.680 -11.826 29.371 1.00 46.97 654 HIS A C 1
ATOM 5183 O O . HIS A 1 654 ? 63.946 -12.279 30.484 1.00 46.97 654 HIS A O 1
ATOM 5189 N N . GLY A 1 655 ? 64.391 -12.151 28.285 1.00 29.48 655 GLY A N 1
ATOM 5190 C CA . GLY A 1 655 ? 65.738 -12.742 28.339 1.00 29.48 655 GLY A CA 1
ATOM 5191 C C . GLY A 1 655 ? 66.835 -11.665 28.494 1.00 29.48 655 GLY A C 1
ATOM 5192 O O . GLY A 1 655 ? 66.642 -10.538 28.034 1.00 29.48 655 GLY A O 1
ATOM 5193 N N . PRO A 1 656 ? 67.983 -11.962 29.136 1.00 32.84 656 PRO A N 1
ATOM 5194 C CA . PRO A 1 656 ? 68.944 -10.939 29.558 1.00 32.84 656 PRO A CA 1
ATOM 5195 C C . PRO A 1 656 ? 69.830 -10.397 28.424 1.00 32.84 656 PRO A C 1
ATOM 5197 O O . PRO A 1 656 ? 70.388 -11.150 27.624 1.00 32.84 656 PRO A O 1
ATOM 5200 N N . ALA A 1 657 ? 70.043 -9.078 28.415 1.00 28.64 657 ALA A N 1
ATOM 5201 C CA . ALA A 1 657 ? 70.984 -8.411 27.518 1.00 28.64 657 ALA A CA 1
ATOM 5202 C C . ALA A 1 657 ? 72.411 -8.393 28.104 1.00 28.64 657 ALA A C 1
ATOM 5204 O O . ALA A 1 657 ? 72.660 -7.776 29.139 1.00 28.64 657 ALA A O 1
ATOM 5205 N N . GLY A 1 658 ? 73.364 -9.035 27.420 1.00 25.25 658 GLY A N 1
ATOM 5206 C CA . GLY A 1 658 ? 74.797 -8.920 27.722 1.00 25.25 658 GLY A CA 1
ATOM 5207 C C . GLY A 1 658 ? 75.419 -7.642 27.126 1.00 25.25 658 GLY A C 1
ATOM 5208 O O . GLY A 1 658 ? 75.010 -7.225 26.039 1.00 25.25 658 GLY A O 1
ATOM 5209 N N . PRO A 1 659 ? 76.400 -7.001 27.794 1.00 31.50 659 PRO A N 1
ATOM 5210 C CA . PRO A 1 659 ? 76.971 -5.731 27.344 1.00 31.50 659 PRO A CA 1
ATOM 5211 C C . PRO A 1 659 ? 77.889 -5.904 26.122 1.00 31.50 659 PRO A C 1
ATOM 5213 O O . PRO A 1 659 ? 78.656 -6.860 26.028 1.00 31.50 659 PRO A O 1
ATOM 5216 N N . GLY A 1 660 ? 77.791 -4.973 25.170 1.00 24.75 660 GLY A N 1
ATOM 5217 C CA . GLY A 1 660 ? 78.401 -5.112 23.844 1.00 24.75 660 GLY A CA 1
ATOM 5218 C C . GLY A 1 660 ? 79.856 -4.646 23.716 1.00 24.75 660 GLY A C 1
ATOM 5219 O O . GLY A 1 660 ? 80.494 -4.209 24.671 1.00 24.75 660 GLY A O 1
ATOM 5220 N N . ASN A 1 661 ? 80.353 -4.664 22.476 1.00 24.14 661 ASN A N 1
ATOM 5221 C CA . ASN A 1 661 ? 81.532 -3.906 22.055 1.00 24.14 661 ASN A CA 1
ATOM 5222 C C . ASN A 1 661 ? 81.378 -3.425 20.594 1.00 24.14 661 ASN A C 1
ATOM 5224 O O . ASN A 1 661 ? 80.490 -3.886 19.875 1.00 24.14 661 ASN A O 1
ATOM 5228 N N . ARG A 1 662 ? 82.216 -2.474 20.171 1.00 25.11 662 ARG A N 1
ATOM 5229 C CA . ARG A 1 662 ? 82.254 -1.901 18.816 1.00 25.11 662 ARG A CA 1
ATOM 5230 C C . ARG A 1 662 ? 83.226 -2.643 17.884 1.00 25.11 662 ARG A C 1
ATOM 5232 O O . ARG A 1 662 ? 84.027 -3.456 18.328 1.00 25.11 662 ARG A O 1
ATOM 5239 N N . ASP A 1 663 ? 83.155 -2.257 16.608 1.00 24.95 663 ASP A N 1
ATOM 5240 C CA . ASP A 1 663 ? 84.178 -2.381 15.558 1.00 24.95 663 ASP A CA 1
ATOM 5241 C C . ASP A 1 663 ? 84.602 -3.806 15.146 1.00 24.95 663 ASP A C 1
ATOM 5243 O O . ASP A 1 663 ? 85.376 -4.499 15.798 1.00 24.95 663 ASP A O 1
ATOM 5247 N N . GLY A 1 664 ? 84.083 -4.245 13.992 1.00 23.89 664 GLY A N 1
ATOM 5248 C CA . GLY A 1 664 ? 84.234 -5.616 13.491 1.00 23.89 664 GLY A CA 1
ATOM 5249 C C . GLY A 1 664 ? 85.433 -5.874 12.567 1.00 23.89 664 GLY A C 1
ATOM 5250 O O . GLY A 1 664 ? 86.231 -4.989 12.244 1.00 23.89 664 GLY A O 1
ATOM 5251 N N . HIS A 1 665 ? 85.513 -7.111 12.058 1.00 24.64 665 HIS A N 1
ATOM 5252 C CA . HIS A 1 665 ? 86.439 -7.485 10.984 1.00 24.64 665 HIS A CA 1
ATOM 5253 C C . HIS A 1 665 ? 85.883 -8.530 9.997 1.00 24.64 665 HIS A C 1
ATOM 5255 O O . HIS A 1 665 ? 84.797 -9.074 10.170 1.00 24.64 665 HIS A O 1
ATOM 5261 N N . LYS A 1 666 ? 86.616 -8.728 8.892 1.00 23.50 666 LYS A N 1
ATOM 5262 C CA . LYS A 1 666 ? 86.211 -9.446 7.664 1.00 23.50 666 LYS A CA 1
ATOM 5263 C C . LYS A 1 666 ? 86.725 -10.900 7.609 1.00 23.50 666 LYS A C 1
ATOM 5265 O O . LYS A 1 666 ? 87.869 -11.110 7.994 1.00 23.50 666 LYS A O 1
ATOM 5270 N N . ARG A 1 667 ? 86.012 -11.769 6.853 1.00 23.16 667 ARG A N 1
ATOM 5271 C CA . ARG A 1 667 ? 86.455 -13.082 6.270 1.00 23.16 667 ARG A CA 1
ATOM 5272 C C . ARG A 1 667 ? 86.679 -14.206 7.316 1.00 23.16 667 ARG A C 1
ATOM 5274 O O . ARG A 1 667 ? 86.953 -13.888 8.460 1.00 23.16 667 ARG A O 1
ATOM 5281 N N . LYS A 1 668 ? 86.609 -15.522 7.029 1.00 24.52 668 LYS A N 1
ATOM 5282 C CA . LYS A 1 668 ? 86.167 -16.376 5.876 1.00 24.52 668 LYS A CA 1
ATOM 5283 C C . LYS A 1 668 ? 85.589 -17.709 6.488 1.00 24.52 668 LYS A C 1
ATOM 5285 O O . LYS A 1 668 ? 85.420 -17.720 7.699 1.00 24.52 668 LYS A O 1
ATOM 5290 N N . ALA A 1 669 ? 85.242 -18.833 5.833 1.00 25.80 669 ALA A N 1
ATOM 5291 C CA . ALA A 1 669 ? 85.467 -19.379 4.483 1.00 25.80 669 ALA A CA 1
ATOM 5292 C C . ALA A 1 669 ? 84.333 -20.330 4.005 1.00 25.80 669 ALA A C 1
ATOM 5294 O O . ALA A 1 669 ? 83.553 -20.817 4.811 1.00 25.80 669 ALA A O 1
ATOM 5295 N N . ASP A 1 670 ? 84.293 -20.548 2.684 1.00 26.75 670 ASP A N 1
ATOM 5296 C CA . ASP A 1 670 ? 84.176 -21.786 1.867 1.00 26.75 670 ASP A CA 1
ATOM 5297 C C . ASP A 1 670 ? 83.826 -23.153 2.537 1.00 26.75 670 ASP A C 1
ATOM 5299 O O . ASP A 1 670 ? 84.154 -23.387 3.692 1.00 26.75 670 ASP A O 1
ATOM 5303 N N . CYS A 1 671 ? 83.268 -24.159 1.833 1.00 23.00 671 CYS A N 1
ATOM 5304 C CA . CYS A 1 671 ? 83.260 -24.386 0.373 1.00 23.00 671 CYS A CA 1
ATOM 5305 C C . CYS A 1 671 ? 82.122 -25.311 -0.135 1.00 23.00 671 CYS A C 1
ATOM 5307 O O . CYS A 1 671 ? 81.783 -26.264 0.556 1.00 23.00 671 CYS A O 1
ATOM 5309 N N . SER A 1 672 ? 81.698 -25.130 -1.405 1.00 25.98 672 SER A N 1
ATOM 5310 C CA . SER A 1 672 ? 80.925 -26.066 -2.279 1.00 25.98 672 SER A CA 1
ATOM 5311 C C . SER A 1 672 ? 79.518 -26.515 -1.810 1.00 25.98 672 SER A C 1
ATOM 5313 O O . SER A 1 672 ? 79.300 -26.699 -0.624 1.00 25.98 672 SER A O 1
ATOM 5315 N N . LYS A 1 673 ? 78.494 -26.747 -2.653 1.00 27.84 673 LYS A N 1
ATOM 5316 C CA . LYS A 1 673 ? 78.237 -26.655 -4.122 1.00 27.84 673 LYS A CA 1
ATOM 5317 C C . LYS A 1 673 ? 76.679 -26.561 -4.299 1.00 27.84 673 LYS A C 1
ATOM 5319 O O . LYS A 1 673 ? 75.990 -26.592 -3.287 1.00 27.84 673 LYS A O 1
ATOM 5324 N N . ASP A 1 674 ? 76.010 -26.425 -5.452 1.00 24.06 674 ASP A N 1
ATOM 5325 C CA . ASP A 1 674 ? 76.376 -26.470 -6.883 1.00 24.06 674 ASP A CA 1
ATOM 5326 C C . ASP A 1 674 ? 75.455 -25.547 -7.748 1.00 24.06 674 ASP A C 1
ATOM 5328 O O . ASP A 1 674 ? 74.872 -24.606 -7.213 1.00 24.06 674 ASP A O 1
ATOM 5332 N N . LEU A 1 675 ? 75.337 -25.783 -9.068 1.00 25.00 675 LEU A N 1
ATOM 5333 C CA . LEU A 1 675 ? 74.576 -25.004 -10.085 1.00 25.00 675 LEU A CA 1
ATOM 5334 C C . LEU A 1 675 ? 74.020 -25.942 -11.207 1.00 25.00 675 LEU A C 1
ATOM 5336 O O . LEU A 1 675 ? 74.169 -27.154 -11.024 1.00 25.00 675 LEU A O 1
ATOM 5340 N N . PRO A 1 676 ? 73.439 -25.494 -12.364 1.00 40.41 676 PRO A N 1
ATOM 5341 C CA . PRO A 1 676 ? 73.145 -24.139 -12.909 1.00 40.41 676 PRO A CA 1
ATOM 5342 C C . PRO A 1 676 ? 71.623 -23.929 -13.212 1.00 40.41 676 PRO A C 1
ATOM 5344 O O . PRO A 1 676 ? 70.825 -24.733 -12.743 1.00 40.41 676 PRO A O 1
ATOM 5347 N N . ASP A 1 677 ? 71.067 -22.937 -13.937 1.00 29.25 677 ASP A N 1
ATOM 5348 C CA . ASP A 1 677 ? 71.492 -21.676 -14.616 1.00 29.25 677 ASP A CA 1
ATOM 5349 C C . ASP A 1 677 ? 70.270 -20.681 -14.577 1.00 29.25 677 ASP A C 1
ATOM 5351 O O . ASP A 1 677 ? 69.431 -20.844 -13.693 1.00 29.25 677 ASP A O 1
ATOM 5355 N N . GLY A 1 678 ? 69.972 -19.651 -15.400 1.00 26.08 678 GLY A N 1
ATOM 5356 C CA . GLY A 1 678 ? 70.592 -18.980 -16.567 1.00 26.08 678 GLY A CA 1
ATOM 5357 C C . GLY A 1 678 ? 69.554 -18.568 -17.644 1.00 26.08 678 GLY A C 1
ATOM 5358 O O . GLY A 1 678 ? 68.738 -19.389 -18.040 1.00 26.08 678 GLY A O 1
ATOM 5359 N N . GLY A 1 679 ? 69.499 -17.342 -18.195 1.00 25.55 679 GLY A N 1
ATOM 5360 C CA . GLY A 1 679 ? 70.173 -16.096 -17.799 1.00 25.55 679 GLY A CA 1
ATOM 5361 C C . GLY A 1 679 ? 69.912 -14.865 -18.719 1.00 25.55 679 GLY A C 1
ATOM 5362 O O . GLY A 1 679 ? 69.879 -14.985 -19.937 1.00 25.55 679 GLY A O 1
ATOM 5363 N N . SER A 1 680 ? 69.813 -13.673 -18.101 1.00 26.20 680 SER A N 1
ATOM 5364 C CA . SER A 1 680 ? 70.228 -12.306 -18.543 1.00 26.20 680 SER A CA 1
ATOM 5365 C C . SER A 1 680 ? 69.805 -11.636 -19.890 1.00 26.20 680 SER A C 1
ATOM 5367 O O . SER A 1 680 ? 70.142 -12.128 -20.967 1.00 26.20 680 SER A O 1
ATOM 5369 N N . LYS A 1 681 ? 69.224 -10.406 -19.798 1.00 27.45 681 LYS A N 1
ATOM 5370 C CA . LYS A 1 681 ? 69.419 -9.129 -20.590 1.00 27.45 681 LYS A CA 1
ATOM 5371 C C . LYS A 1 681 ? 68.364 -8.066 -20.157 1.00 27.45 681 LYS A C 1
ATOM 5373 O O . LYS A 1 681 ? 67.305 -8.483 -19.712 1.00 27.45 681 LYS A O 1
ATOM 5378 N N . VAL A 1 682 ? 68.488 -6.718 -20.153 1.00 26.83 682 VAL A N 1
ATOM 5379 C CA . VAL A 1 682 ? 69.477 -5.661 -20.545 1.00 26.83 682 VAL A CA 1
ATOM 5380 C C . VAL A 1 682 ? 69.312 -4.989 -21.936 1.00 26.83 682 VAL A C 1
ATOM 5382 O O . VAL A 1 682 ? 69.797 -5.561 -22.906 1.00 26.83 682 VAL A O 1
ATOM 5385 N N . ALA A 1 683 ? 68.771 -3.739 -22.005 1.00 29.31 683 ALA A N 1
ATOM 5386 C CA . ALA A 1 683 ? 69.277 -2.580 -22.813 1.00 29.31 683 ALA A CA 1
ATOM 5387 C C . ALA A 1 683 ? 68.403 -1.268 -22.857 1.00 29.31 683 ALA A C 1
ATOM 5389 O O . ALA A 1 683 ? 67.183 -1.304 -22.913 1.00 29.31 683 ALA A O 1
ATOM 5390 N N . ARG A 1 684 ? 69.117 -0.121 -22.900 1.00 27.50 684 ARG A N 1
ATOM 5391 C CA . ARG A 1 684 ? 68.844 1.338 -23.145 1.00 27.50 684 ARG A CA 1
ATOM 5392 C C . ARG A 1 684 ? 67.751 1.870 -24.133 1.00 27.50 684 ARG A C 1
ATOM 5394 O O . ARG A 1 684 ? 67.654 1.364 -25.242 1.00 27.50 684 ARG A O 1
ATOM 5401 N N . GLY A 1 685 ? 67.271 3.110 -23.859 1.00 25.20 685 GLY A N 1
ATOM 5402 C CA . GLY A 1 685 ? 67.342 4.298 -24.780 1.00 25.20 685 GLY A CA 1
ATOM 5403 C C . GLY A 1 685 ? 66.056 4.845 -25.470 1.00 25.20 685 GLY A C 1
ATOM 5404 O O . GLY A 1 685 ? 65.080 4.113 -25.516 1.00 25.20 685 GLY A O 1
ATOM 5405 N N . THR A 1 686 ? 65.941 6.071 -26.059 1.00 27.08 686 THR A N 1
ATOM 5406 C CA . THR A 1 686 ? 66.732 7.353 -26.046 1.00 27.08 686 THR A CA 1
ATOM 5407 C C . THR A 1 686 ? 65.986 8.557 -26.748 1.00 27.08 686 THR A C 1
ATOM 5409 O O . THR A 1 686 ? 65.618 8.411 -27.902 1.00 27.08 686 THR A O 1
ATOM 5412 N N . LEU A 1 687 ? 65.877 9.744 -26.095 1.00 28.14 687 LEU A N 1
ATOM 5413 C CA . LEU A 1 687 ? 65.764 11.186 -26.554 1.00 28.14 687 LEU A CA 1
ATOM 5414 C C . LEU A 1 687 ? 64.771 11.791 -27.621 1.00 28.14 687 LEU A C 1
ATOM 5416 O O . LEU A 1 687 ? 64.619 11.279 -28.719 1.00 28.14 687 LEU A O 1
ATOM 5420 N N . ALA A 1 688 ? 64.363 13.056 -27.320 1.00 27.16 688 ALA A N 1
ATOM 5421 C CA . ALA A 1 688 ? 64.097 14.270 -28.168 1.00 27.16 688 ALA A CA 1
ATOM 5422 C C . ALA A 1 688 ? 62.854 14.388 -29.114 1.00 27.16 688 ALA A C 1
ATOM 5424 O O . ALA A 1 688 ? 62.372 13.387 -29.620 1.00 27.16 688 ALA A O 1
ATOM 5425 N N . GLY A 1 689 ? 62.303 15.589 -29.438 1.00 25.16 689 GLY A N 1
ATOM 5426 C CA . GLY A 1 689 ? 62.450 16.950 -28.844 1.00 25.16 689 GLY A CA 1
ATOM 5427 C C . GLY A 1 689 ? 62.050 18.176 -29.739 1.00 25.16 689 GLY A C 1
ATOM 5428 O O . GLY A 1 689 ? 62.253 18.119 -30.944 1.00 25.16 689 GLY A O 1
ATOM 5429 N N . ALA A 1 690 ? 61.620 19.306 -29.118 1.00 27.92 690 ALA A N 1
ATOM 5430 C CA . ALA A 1 690 ? 61.538 20.714 -29.644 1.00 27.92 690 ALA A CA 1
ATOM 5431 C C . ALA A 1 690 ? 60.421 21.078 -30.697 1.00 27.92 690 ALA A C 1
ATOM 5433 O O . ALA A 1 690 ? 59.926 20.172 -31.353 1.00 27.92 690 ALA A O 1
ATOM 5434 N N . LYS A 1 691 ? 59.950 22.337 -30.938 1.00 27.55 691 LYS A N 1
ATOM 5435 C CA . LYS A 1 691 ? 60.118 23.696 -30.316 1.00 27.55 691 LYS A CA 1
ATOM 5436 C C . LYS A 1 691 ? 59.063 24.751 -30.817 1.00 27.55 691 LYS A C 1
ATOM 5438 O O . LYS A 1 691 ? 58.512 24.543 -31.887 1.00 27.55 691 LYS A O 1
ATOM 5443 N N . ASP A 1 692 ? 58.942 25.897 -30.105 1.00 29.48 692 ASP A N 1
ATOM 5444 C CA . ASP A 1 692 ? 58.606 27.296 -30.555 1.00 29.48 692 ASP A CA 1
ATOM 5445 C C . ASP A 1 692 ? 57.237 27.660 -31.216 1.00 29.48 692 ASP A C 1
ATOM 5447 O O . ASP A 1 692 ? 56.639 26.839 -31.895 1.00 29.48 692 ASP A O 1
ATOM 5451 N N . GLU A 1 693 ? 56.665 28.886 -31.118 1.00 29.12 693 GLU A N 1
ATOM 5452 C CA . GLU A 1 693 ? 56.829 30.059 -30.205 1.00 29.12 693 GLU A CA 1
ATOM 5453 C C . GLU A 1 693 ? 55.528 30.936 -30.166 1.00 29.12 693 GLU A C 1
ATOM 5455 O O . GLU A 1 693 ? 54.674 30.771 -31.034 1.00 29.12 693 GLU A O 1
ATOM 5460 N N . GLY A 1 694 ? 55.343 31.877 -29.204 1.00 24.72 694 GLY A N 1
ATOM 5461 C CA . GLY A 1 694 ? 54.022 32.550 -29.009 1.00 24.72 694 GLY A CA 1
ATOM 5462 C C . GLY A 1 694 ? 53.857 33.890 -28.232 1.00 24.72 694 GLY A C 1
ATOM 5463 O O . GLY A 1 694 ? 52.727 34.275 -27.965 1.00 24.72 694 GLY A O 1
ATOM 5464 N N . ARG A 1 695 ? 54.924 34.633 -27.887 1.00 28.34 695 ARG A N 1
ATOM 5465 C CA . ARG A 1 695 ? 54.934 36.099 -27.565 1.00 28.34 695 ARG A CA 1
ATOM 5466 C C . ARG A 1 695 ? 53.989 36.724 -26.479 1.00 28.34 695 ARG A C 1
ATOM 5468 O O . ARG A 1 695 ? 52.976 37.331 -26.795 1.00 28.34 695 ARG A O 1
ATOM 5475 N N . LYS A 1 696 ? 54.519 36.815 -25.243 1.00 26.77 696 LYS A N 1
ATOM 5476 C CA . LYS A 1 696 ? 54.489 37.946 -24.253 1.00 26.77 696 LYS A CA 1
ATOM 5477 C C . LYS A 1 696 ? 53.182 38.708 -23.885 1.00 26.77 696 LYS A C 1
ATOM 5479 O O . LYS A 1 696 ? 52.664 39.485 -24.679 1.00 26.77 696 LYS A O 1
ATOM 5484 N N . GLY A 1 697 ? 52.874 38.735 -22.576 1.00 25.11 697 GLY A N 1
ATOM 5485 C CA . GLY A 1 697 ? 52.074 39.769 -21.884 1.00 25.11 697 GLY A CA 1
ATOM 5486 C C . GLY A 1 697 ? 52.322 39.774 -20.357 1.00 25.11 697 GLY A C 1
ATOM 5487 O O . GLY A 1 697 ? 52.388 38.706 -19.768 1.00 25.11 697 GLY A O 1
ATOM 5488 N N . ASN A 1 698 ? 52.530 40.957 -19.760 1.00 28.50 698 ASN A N 1
ATOM 5489 C CA . ASN A 1 698 ? 53.017 41.272 -18.393 1.00 28.50 698 ASN A CA 1
ATOM 5490 C C . ASN A 1 698 ? 52.763 40.308 -17.206 1.00 28.50 698 ASN A C 1
ATOM 5492 O O . ASN A 1 698 ? 51.702 39.714 -17.055 1.00 28.50 698 ASN A O 1
ATOM 5496 N N . SER A 1 699 ? 53.720 40.309 -16.267 1.00 33.47 699 SER A N 1
ATOM 5497 C CA . SER A 1 699 ? 53.725 39.537 -15.016 1.00 33.47 699 SER A CA 1
ATOM 5498 C C . SER A 1 699 ? 53.626 40.394 -13.741 1.00 33.47 699 SER A C 1
ATOM 5500 O O . SER A 1 699 ? 54.536 41.183 -13.489 1.00 33.47 699 SER A O 1
ATOM 5502 N N . VAL A 1 700 ? 52.631 40.119 -12.890 1.00 35.31 700 VAL A N 1
ATOM 5503 C CA . VAL A 1 700 ? 52.722 39.987 -11.411 1.00 35.31 700 VAL A CA 1
ATOM 5504 C C . VAL A 1 700 ? 51.691 38.900 -11.010 1.00 35.31 700 VAL A C 1
ATOM 5506 O O . VAL A 1 700 ? 50.740 38.706 -11.756 1.00 35.31 700 VAL A O 1
ATOM 5509 N N . ASP A 1 701 ? 51.908 38.170 -9.904 1.00 34.41 701 ASP A N 1
ATOM 5510 C CA . ASP A 1 701 ? 51.062 37.116 -9.262 1.00 34.41 701 ASP A CA 1
ATOM 5511 C C . ASP A 1 701 ? 51.390 35.625 -9.509 1.00 34.41 701 ASP A C 1
ATOM 5513 O O . ASP A 1 701 ? 50.973 34.763 -8.732 1.00 34.41 701 ASP A O 1
ATOM 5517 N N . ALA A 1 702 ? 52.227 35.271 -10.487 1.00 30.09 702 ALA A N 1
ATOM 5518 C CA . ALA A 1 702 ? 52.502 33.859 -10.816 1.00 30.09 702 ALA A CA 1
ATOM 5519 C C . ALA A 1 702 ? 53.338 33.056 -9.778 1.00 30.09 702 ALA A C 1
ATOM 5521 O O . ALA A 1 702 ? 53.595 31.870 -9.985 1.00 30.09 702 ALA A O 1
ATOM 5522 N N . SER A 1 703 ? 53.779 33.654 -8.663 1.00 30.91 703 SER A N 1
ATOM 5523 C CA . SER A 1 703 ? 54.659 33.005 -7.669 1.00 30.91 703 SER A CA 1
ATOM 5524 C C . SER A 1 703 ? 53.929 32.204 -6.579 1.00 30.91 703 SER A C 1
ATOM 5526 O O . SER A 1 703 ? 54.550 31.360 -5.930 1.00 30.91 703 SER A O 1
ATOM 5528 N N . LEU A 1 704 ? 52.626 32.430 -6.379 1.00 38.09 704 LEU A N 1
ATOM 5529 C CA . LEU A 1 704 ? 51.827 31.752 -5.345 1.00 38.09 704 LEU A CA 1
ATOM 5530 C C . LEU A 1 704 ? 51.162 30.455 -5.839 1.00 38.09 704 LEU A C 1
ATOM 5532 O O . LEU A 1 704 ? 51.001 29.515 -5.062 1.00 38.09 704 LEU A O 1
ATOM 5536 N N . SER A 1 705 ? 50.829 30.362 -7.131 1.00 37.78 705 SER A N 1
ATOM 5537 C CA . SER A 1 705 ? 50.032 29.247 -7.674 1.00 37.78 705 SER A CA 1
ATOM 5538 C C . SER A 1 705 ? 50.733 27.882 -7.639 1.00 37.78 705 SER A C 1
ATOM 5540 O O . SER A 1 705 ? 50.057 26.863 -7.533 1.00 37.78 705 SER A O 1
ATOM 5542 N N . CYS A 1 706 ? 52.066 27.839 -7.733 1.00 33.97 706 CYS A N 1
ATOM 5543 C CA . CYS A 1 706 ? 52.814 26.584 -7.902 1.00 33.97 706 CYS A CA 1
ATOM 5544 C C . CYS A 1 706 ? 52.946 25.766 -6.599 1.00 33.97 706 CYS A C 1
ATOM 5546 O O . CYS A 1 706 ? 53.078 24.552 -6.632 1.00 33.97 706 CYS A O 1
ATOM 5548 N N . LYS A 1 707 ? 52.866 26.405 -5.422 1.00 37.03 707 LYS A N 1
ATOM 5549 C CA . LYS A 1 707 ? 52.944 25.681 -4.135 1.00 37.03 707 LYS A CA 1
ATOM 5550 C C . LYS A 1 707 ? 51.607 25.077 -3.696 1.00 37.03 707 LYS A C 1
ATOM 5552 O O . LYS A 1 707 ? 51.598 24.170 -2.870 1.00 37.03 707 LYS A O 1
ATOM 5557 N N . ALA A 1 708 ? 50.486 25.563 -4.232 1.00 42.56 708 ALA A N 1
ATOM 5558 C CA . ALA A 1 708 ? 49.154 25.107 -3.842 1.00 42.56 708 ALA A CA 1
ATOM 5559 C C . ALA A 1 708 ? 48.798 23.733 -4.438 1.00 42.56 708 ALA A C 1
ATOM 5561 O O . ALA A 1 708 ? 48.239 22.897 -3.728 1.00 42.56 708 ALA A O 1
ATOM 5562 N N . SER A 1 709 ? 49.161 23.476 -5.702 1.00 40.06 709 SER A N 1
ATOM 5563 C CA . SER A 1 709 ? 48.967 22.172 -6.358 1.00 40.06 709 SER A CA 1
ATOM 5564 C C . SER A 1 709 ? 49.676 21.052 -5.606 1.00 40.06 709 SER A C 1
ATOM 5566 O O . SER A 1 709 ? 49.083 20.017 -5.307 1.00 40.06 709 SER A O 1
ATOM 5568 N N . ASP A 1 710 ? 50.933 21.292 -5.252 1.00 43.47 710 ASP A N 1
ATOM 5569 C CA . ASP A 1 710 ? 51.816 20.268 -4.711 1.00 43.47 710 ASP A CA 1
ATOM 5570 C C . ASP A 1 710 ? 51.419 19.929 -3.270 1.00 43.47 710 ASP A C 1
ATOM 5572 O O . ASP A 1 710 ? 51.340 18.753 -2.917 1.00 43.47 710 ASP A O 1
ATOM 5576 N N . ILE A 1 711 ? 51.041 20.934 -2.469 1.00 52.47 711 ILE A N 1
ATOM 5577 C CA . ILE A 1 711 ? 50.485 20.736 -1.121 1.00 52.47 711 ILE A CA 1
ATOM 5578 C C . ILE A 1 711 ? 49.148 19.980 -1.176 1.00 52.47 711 ILE A C 1
ATOM 5580 O O . ILE A 1 711 ? 48.947 19.062 -0.384 1.00 52.47 711 ILE A O 1
ATOM 5584 N N . LEU A 1 712 ? 48.255 20.283 -2.126 1.00 48.44 712 LEU A N 1
ATOM 5585 C CA . LEU A 1 712 ? 47.011 19.519 -2.305 1.00 48.44 712 LEU A CA 1
ATOM 5586 C C . LEU A 1 712 ? 47.268 18.079 -2.789 1.00 48.44 712 LEU A C 1
ATOM 5588 O O . LEU A 1 712 ? 46.560 17.160 -2.373 1.00 48.44 712 LEU A O 1
ATOM 5592 N N . SER A 1 713 ? 48.308 17.843 -3.595 1.00 46.66 713 SER A N 1
ATOM 5593 C CA . SER A 1 713 ? 48.736 16.484 -3.962 1.00 46.66 713 SER A CA 1
ATOM 5594 C C . SER A 1 713 ? 49.275 15.703 -2.752 1.00 46.66 713 SER A C 1
ATOM 5596 O O . SER A 1 713 ? 48.931 14.541 -2.553 1.00 46.66 713 SER A O 1
ATOM 5598 N N . LEU A 1 714 ? 50.038 16.362 -1.872 1.00 43.38 714 LEU A N 1
ATOM 5599 C CA . LEU A 1 714 ? 50.587 15.767 -0.651 1.00 43.38 714 LEU A CA 1
ATOM 5600 C C . LEU A 1 714 ? 49.508 15.492 0.407 1.00 43.38 714 LEU A C 1
ATOM 5602 O O . LEU A 1 714 ? 49.587 14.479 1.095 1.00 43.38 714 LEU A O 1
ATOM 5606 N N . LEU A 1 715 ? 48.482 16.344 0.503 1.00 45.00 715 LEU A N 1
ATOM 5607 C CA . LEU A 1 715 ? 47.321 16.150 1.383 1.00 45.00 715 LEU A CA 1
ATOM 5608 C C . LEU A 1 715 ? 46.311 15.114 0.856 1.00 45.00 715 LEU A C 1
ATOM 5610 O O . LEU A 1 715 ? 45.481 14.642 1.627 1.00 45.00 715 LEU A O 1
ATOM 5614 N N . SER A 1 716 ? 46.370 14.752 -0.430 1.00 46.56 716 SER A N 1
ATOM 5615 C CA . SER A 1 716 ? 45.535 13.694 -1.029 1.00 46.56 716 SER A CA 1
ATOM 5616 C C . SER A 1 716 ? 46.238 12.335 -1.138 1.00 46.56 716 SER A C 1
ATOM 5618 O O . SER A 1 716 ? 45.599 11.337 -1.476 1.00 46.56 716 SER A O 1
ATOM 5620 N N . LEU A 1 717 ? 47.529 12.252 -0.798 1.00 46.91 717 LEU A N 1
ATOM 5621 C CA . LEU A 1 717 ? 48.215 10.978 -0.601 1.00 46.91 717 LEU A CA 1
ATOM 5622 C C . LEU A 1 717 ? 47.794 10.373 0.750 1.00 46.91 717 LEU A C 1
ATOM 5624 O O . LEU A 1 717 ? 48.115 10.959 1.784 1.00 46.91 717 LEU A O 1
ATOM 5628 N N . PRO A 1 718 ? 47.150 9.186 0.787 1.00 49.22 718 PRO A N 1
ATOM 5629 C CA . PRO A 1 718 ? 46.727 8.595 2.051 1.00 49.22 718 PRO A CA 1
ATOM 5630 C C . PRO A 1 718 ? 47.939 8.339 2.950 1.00 49.22 718 PRO A C 1
ATOM 5632 O O . PRO A 1 718 ? 48.980 7.832 2.497 1.00 49.22 718 PRO A O 1
ATOM 5635 N N . SER A 1 719 ? 47.792 8.715 4.219 1.00 58.72 719 SER A N 1
ATOM 5636 C CA . SER A 1 719 ? 48.848 8.676 5.229 1.00 58.72 719 SER A CA 1
ATOM 5637 C C . SER A 1 719 ? 49.393 7.261 5.431 1.00 58.72 719 SER A C 1
ATOM 5639 O O . SER A 1 719 ? 48.742 6.268 5.102 1.00 58.72 719 SER A O 1
ATOM 5641 N N . THR A 1 720 ? 50.581 7.121 6.023 1.00 48.25 720 THR A N 1
ATOM 5642 C CA . THR A 1 720 ? 51.111 5.801 6.416 1.00 48.25 720 THR A CA 1
ATOM 5643 C C . THR A 1 720 ? 50.141 5.043 7.323 1.00 48.25 720 THR A C 1
ATOM 5645 O O . THR A 1 720 ? 49.981 3.837 7.147 1.00 48.25 720 THR A O 1
ATOM 5648 N N . ARG A 1 721 ? 49.417 5.744 8.210 1.00 52.66 721 ARG A N 1
ATOM 5649 C CA . ARG A 1 721 ? 48.403 5.134 9.083 1.00 52.66 721 ARG A CA 1
ATOM 5650 C C . ARG A 1 721 ? 47.145 4.702 8.326 1.00 52.66 721 ARG A C 1
ATOM 5652 O O . ARG A 1 721 ? 46.604 3.649 8.636 1.00 52.66 721 ARG A O 1
ATOM 5659 N N . GLU A 1 722 ? 46.694 5.448 7.316 1.00 52.69 722 GLU A N 1
ATOM 5660 C CA . GLU A 1 722 ? 45.591 5.015 6.439 1.00 52.69 722 GLU A CA 1
ATOM 5661 C C . GLU A 1 722 ? 46.004 3.882 5.504 1.00 52.69 722 GLU A C 1
ATOM 5663 O O . GLU A 1 722 ? 45.228 2.957 5.305 1.00 52.69 722 GLU A O 1
ATOM 5668 N N . LYS A 1 723 ? 47.229 3.901 4.966 1.00 57.72 723 LYS A N 1
ATOM 5669 C CA . LYS A 1 723 ? 47.771 2.798 4.161 1.00 57.72 723 LYS A CA 1
ATOM 5670 C C . LYS A 1 723 ? 47.901 1.523 4.989 1.00 57.72 723 LYS A C 1
ATOM 5672 O O . LYS A 1 723 ? 47.523 0.467 4.499 1.00 57.72 723 LYS A O 1
ATOM 5677 N N . GLN A 1 724 ? 48.343 1.615 6.247 1.00 54.34 724 GLN A N 1
ATOM 5678 C CA . GLN A 1 724 ? 48.279 0.489 7.182 1.00 54.34 724 GLN A CA 1
ATOM 5679 C C . GLN A 1 724 ? 46.834 0.087 7.486 1.00 54.34 724 GLN A C 1
ATOM 5681 O O . GLN A 1 724 ? 46.518 -1.082 7.344 1.00 54.34 724 GLN A O 1
ATOM 5686 N N . SER A 1 725 ? 45.939 1.017 7.828 1.00 56.41 725 SER A N 1
ATOM 5687 C CA . SER A 1 725 ? 44.535 0.702 8.147 1.00 56.41 725 SER A CA 1
ATOM 5688 C C . SER A 1 725 ? 43.786 0.060 6.969 1.00 56.41 725 SER A C 1
ATOM 5690 O O . SER A 1 725 ? 43.017 -0.877 7.159 1.00 56.41 725 SER A O 1
ATOM 5692 N N . LYS A 1 726 ? 44.058 0.496 5.731 1.00 60.88 726 LYS A N 1
ATOM 5693 C CA . LYS A 1 726 ? 43.501 -0.093 4.508 1.00 60.88 726 LYS A CA 1
ATOM 5694 C C . LYS A 1 726 ? 44.139 -1.441 4.183 1.00 60.88 726 LYS A C 1
ATOM 5696 O O . LYS A 1 726 ? 43.398 -2.361 3.877 1.00 60.88 726 LYS A O 1
ATOM 5701 N N . LYS A 1 727 ? 45.463 -1.592 4.320 1.00 62.62 727 LYS A N 1
ATOM 5702 C CA . LYS A 1 727 ? 46.148 -2.884 4.134 1.00 62.62 727 LYS A CA 1
ATOM 5703 C C . LYS A 1 727 ? 45.701 -3.915 5.172 1.00 62.62 727 LYS A C 1
ATOM 5705 O O . LYS A 1 727 ? 45.428 -5.041 4.800 1.00 62.62 727 LYS A O 1
ATOM 5710 N N . VAL A 1 728 ? 45.537 -3.512 6.433 1.00 66.94 728 VAL A N 1
ATOM 5711 C CA . VAL A 1 728 ? 44.956 -4.338 7.503 1.00 66.94 728 VAL A CA 1
ATOM 5712 C C . VAL A 1 728 ? 43.484 -4.636 7.217 1.00 66.94 728 VAL A C 1
ATOM 5714 O O . VAL A 1 728 ? 43.054 -5.761 7.418 1.00 66.94 728 VAL A O 1
ATOM 5717 N N . GLY A 1 729 ? 42.708 -3.683 6.692 1.00 61.81 729 GLY A N 1
ATOM 5718 C CA . GLY A 1 729 ? 41.332 -3.927 6.246 1.00 61.81 729 GLY A CA 1
ATOM 5719 C C . GLY A 1 729 ? 41.234 -4.919 5.080 1.00 61.81 729 GLY A C 1
ATOM 5720 O O . GLY A 1 729 ? 40.340 -5.759 5.071 1.00 61.81 729 GLY A O 1
ATOM 5721 N N . GLU A 1 730 ? 42.166 -4.857 4.128 1.00 65.56 730 GLU A N 1
ATOM 5722 C CA . GLU A 1 730 ? 42.276 -5.776 2.989 1.00 65.56 730 GLU A CA 1
ATOM 5723 C C . GLU A 1 730 ? 42.777 -7.160 3.427 1.00 65.56 730 GLU A C 1
ATOM 5725 O O . GLU A 1 730 ? 42.180 -8.156 3.039 1.00 65.56 730 GLU A O 1
ATOM 5730 N N . GLU A 1 731 ? 43.773 -7.237 4.315 1.00 61.28 731 GLU A N 1
ATOM 5731 C CA . GLU A 1 731 ? 44.238 -8.483 4.943 1.00 61.28 731 GLU A CA 1
ATOM 5732 C C . GLU A 1 731 ? 43.147 -9.125 5.811 1.00 61.28 731 GLU A C 1
ATOM 5734 O O . GLU A 1 731 ? 42.971 -10.339 5.764 1.00 61.28 731 GLU A O 1
ATOM 5739 N N . ILE A 1 732 ? 42.358 -8.337 6.550 1.00 63.94 732 ILE A N 1
ATOM 5740 C CA . ILE A 1 732 ? 41.181 -8.823 7.283 1.00 63.94 732 ILE A CA 1
ATOM 5741 C C . ILE A 1 732 ? 40.116 -9.333 6.307 1.00 63.94 732 ILE A C 1
ATOM 5743 O O . ILE A 1 732 ? 39.565 -10.404 6.541 1.00 63.94 732 ILE A O 1
ATOM 5747 N N . LEU A 1 733 ? 39.839 -8.637 5.196 1.00 52.53 733 LEU A N 1
ATOM 5748 C CA . LEU A 1 733 ? 38.905 -9.143 4.183 1.00 52.53 733 LEU A CA 1
ATOM 5749 C C . LEU A 1 733 ? 39.413 -10.435 3.525 1.00 52.53 733 LEU A C 1
ATOM 5751 O O . LEU A 1 733 ? 38.620 -11.333 3.254 1.00 52.53 733 LEU A O 1
ATOM 5755 N N . GLU A 1 734 ? 40.718 -10.556 3.288 1.00 61.19 734 GLU A N 1
ATOM 5756 C CA . GLU A 1 734 ? 41.342 -11.753 2.719 1.00 61.19 734 GLU A CA 1
ATOM 5757 C C . GLU A 1 734 ? 41.329 -12.927 3.715 1.00 61.19 734 GLU A C 1
ATOM 5759 O O . GLU A 1 734 ? 41.063 -14.063 3.328 1.00 61.19 734 GLU A O 1
ATOM 5764 N N . LEU A 1 735 ? 41.528 -12.663 5.011 1.00 55.94 735 LEU A N 1
ATOM 5765 C CA . LEU A 1 735 ? 41.403 -13.648 6.093 1.00 55.94 735 LEU A CA 1
ATOM 5766 C C . LEU A 1 735 ? 39.947 -14.064 6.362 1.00 55.94 735 LEU A C 1
ATOM 5768 O O . LEU A 1 735 ? 39.716 -15.209 6.734 1.00 55.94 735 LEU A O 1
ATOM 5772 N N . LEU A 1 736 ? 38.974 -13.171 6.151 1.00 48.88 736 LEU A N 1
ATOM 5773 C CA . LEU A 1 736 ? 37.536 -13.460 6.267 1.00 48.88 736 LEU A CA 1
ATOM 5774 C C . LEU A 1 736 ? 36.939 -14.128 5.015 1.00 48.88 736 LEU A C 1
ATOM 5776 O O . LEU A 1 736 ? 35.852 -14.693 5.097 1.00 48.88 736 LEU A O 1
ATOM 5780 N N . SER A 1 737 ? 37.609 -14.052 3.860 1.00 54.94 737 SER A N 1
ATOM 5781 C CA . SER A 1 737 ? 37.149 -14.664 2.598 1.00 54.94 737 SER A CA 1
ATOM 5782 C C . SER A 1 737 ? 37.904 -15.939 2.212 1.00 54.94 737 SER A C 1
ATOM 5784 O O . SER A 1 737 ? 37.383 -16.749 1.445 1.00 54.94 737 SER A O 1
ATOM 5786 N N . LYS A 1 738 ? 39.100 -16.175 2.763 1.00 56.91 738 LYS A N 1
ATOM 5787 C CA . LYS A 1 738 ? 39.767 -17.481 2.699 1.00 56.91 738 LYS A CA 1
ATOM 5788 C C . LYS A 1 738 ? 39.071 -18.451 3.664 1.00 56.91 738 LYS A C 1
ATOM 5790 O O . LYS A 1 738 ? 39.218 -18.269 4.869 1.00 56.91 738 LYS A O 1
ATOM 5795 N N . PRO A 1 739 ? 38.402 -19.522 3.185 1.00 53.41 739 PRO A N 1
ATOM 5796 C CA . PRO A 1 739 ? 37.768 -20.488 4.078 1.00 53.41 739 PRO A CA 1
ATOM 5797 C C . PRO A 1 739 ? 38.828 -21.111 4.986 1.00 53.41 739 PRO A C 1
ATOM 5799 O O . PRO A 1 739 ? 39.865 -21.598 4.507 1.00 53.41 739 PRO A O 1
ATOM 5802 N N . THR A 1 740 ? 38.575 -21.050 6.290 1.00 61.19 740 THR A N 1
ATOM 5803 C CA . THR A 1 740 ? 39.504 -21.438 7.353 1.00 61.19 740 THR A CA 1
ATOM 5804 C C . THR A 1 740 ? 39.815 -22.933 7.312 1.00 61.19 740 THR A C 1
ATOM 5806 O O . THR A 1 740 ? 39.067 -23.734 6.751 1.00 61.19 740 THR A O 1
ATOM 5809 N N . ALA A 1 741 ? 40.901 -23.355 7.967 1.00 45.44 741 ALA A N 1
ATOM 5810 C CA . ALA A 1 741 ? 41.200 -24.781 8.127 1.00 45.44 741 ALA A CA 1
ATOM 5811 C C . ALA A 1 741 ? 40.051 -25.545 8.825 1.00 45.44 741 ALA A C 1
ATOM 5813 O O . ALA A 1 741 ? 39.798 -26.703 8.499 1.00 45.44 741 ALA A O 1
ATOM 5814 N N . LYS A 1 742 ? 39.306 -24.878 9.723 1.00 44.59 742 LYS A N 1
ATOM 5815 C CA . LYS A 1 742 ? 38.112 -25.433 10.375 1.00 44.59 742 LYS A CA 1
ATOM 5816 C C . LYS A 1 742 ? 36.960 -25.627 9.384 1.00 44.59 742 LYS A C 1
ATOM 5818 O O . LYS A 1 742 ? 36.359 -26.693 9.383 1.00 44.59 742 LYS A O 1
ATOM 5823 N N . GLU A 1 743 ? 36.676 -24.648 8.526 1.00 48.75 743 GLU A N 1
ATOM 5824 C CA . GLU A 1 743 ? 35.621 -24.756 7.503 1.00 48.75 743 GLU A CA 1
ATOM 5825 C C . GLU A 1 743 ? 35.969 -25.773 6.415 1.00 48.75 743 GLU A C 1
ATOM 5827 O O . GLU A 1 743 ? 35.109 -26.555 6.026 1.00 48.75 743 GLU A O 1
ATOM 5832 N N . ARG A 1 744 ? 37.233 -25.845 5.976 1.00 49.19 744 ARG A N 1
ATOM 5833 C CA . ARG A 1 744 ? 37.690 -26.901 5.053 1.00 49.19 744 ARG A CA 1
ATOM 5834 C C . ARG A 1 744 ? 37.547 -28.285 5.682 1.00 49.19 744 ARG A C 1
ATOM 5836 O O . ARG A 1 744 ? 36.975 -29.169 5.057 1.00 49.19 744 ARG A O 1
ATOM 5843 N N . SER A 1 745 ? 37.964 -28.445 6.941 1.00 41.38 745 SER A N 1
ATOM 5844 C CA . SER A 1 745 ? 37.777 -29.696 7.684 1.00 41.38 745 SER A CA 1
ATOM 5845 C C . SER A 1 745 ? 36.296 -30.036 7.902 1.00 41.38 745 SER A C 1
ATOM 5847 O O . SER A 1 745 ? 35.945 -31.208 7.870 1.00 41.38 745 SER A O 1
ATOM 5849 N N . LEU A 1 746 ? 35.410 -29.048 8.074 1.00 42.16 746 LEU A N 1
ATOM 5850 C CA . LEU A 1 746 ? 33.958 -29.264 8.107 1.00 42.16 746 LEU A CA 1
ATOM 5851 C C . LEU A 1 746 ? 33.423 -29.725 6.745 1.00 42.16 746 LEU A C 1
ATOM 5853 O O . LEU A 1 746 ? 32.708 -30.717 6.696 1.00 42.16 746 LEU A O 1
ATOM 5857 N N . VAL A 1 747 ? 33.810 -29.083 5.640 1.00 44.03 747 VAL A N 1
ATOM 5858 C CA . VAL A 1 747 ? 33.414 -29.494 4.277 1.00 44.03 747 VAL A CA 1
ATOM 5859 C C . VAL A 1 747 ? 33.925 -30.899 3.930 1.00 44.03 747 VAL A C 1
ATOM 5861 O O . VAL A 1 747 ? 33.216 -31.662 3.277 1.00 44.03 747 VAL A O 1
ATOM 5864 N N . GLU A 1 748 ? 35.113 -31.284 4.399 1.00 45.59 748 GLU A N 1
ATOM 5865 C CA . GLU A 1 748 ? 35.621 -32.655 4.251 1.00 45.59 748 GLU A CA 1
ATOM 5866 C C . GLU A 1 748 ? 34.913 -33.653 5.183 1.00 45.59 748 GLU A C 1
ATOM 5868 O O . GLU A 1 748 ? 34.624 -34.765 4.752 1.00 45.59 748 GLU A O 1
ATOM 5873 N N . LYS A 1 749 ? 34.542 -33.258 6.410 1.00 42.12 749 LYS A N 1
ATOM 5874 C CA . LYS A 1 749 ? 33.729 -34.078 7.333 1.00 42.12 749 LYS A CA 1
ATOM 5875 C C . LYS A 1 749 ? 32.274 -34.250 6.889 1.00 42.12 749 LYS A C 1
ATOM 5877 O O . LYS A 1 749 ? 31.666 -35.259 7.225 1.00 42.12 749 LYS A O 1
ATOM 5882 N N . PHE A 1 750 ? 31.719 -33.305 6.130 1.00 37.62 750 PHE A N 1
ATOM 5883 C CA . PHE A 1 750 ? 30.378 -33.413 5.545 1.00 37.62 750 PHE A CA 1
ATOM 5884 C C . PHE A 1 750 ? 30.333 -34.262 4.262 1.00 37.62 750 PHE A C 1
ATOM 5886 O O . PHE A 1 750 ? 29.252 -34.486 3.721 1.00 37.62 750 PHE A O 1
ATOM 5893 N N . LYS A 1 751 ? 31.466 -34.809 3.795 1.00 38.84 751 LYS A N 1
ATOM 5894 C CA . LYS A 1 751 ? 31.450 -35.963 2.886 1.00 38.84 751 LYS A CA 1
ATOM 5895 C C . LYS A 1 751 ? 31.311 -37.245 3.704 1.00 38.84 751 LYS A C 1
ATOM 5897 O O . LYS A 1 751 ? 32.270 -37.702 4.319 1.00 38.84 751 LYS A O 1
ATOM 5902 N N . SER A 1 752 ? 30.129 -37.851 3.668 1.00 35.75 752 SER A N 1
ATOM 5903 C CA . SER A 1 752 ? 29.865 -39.148 4.297 1.00 35.75 752 SER A CA 1
ATOM 5904 C C . SER A 1 752 ? 30.763 -40.250 3.717 1.00 35.75 752 SER A C 1
ATOM 5906 O O . SER A 1 752 ? 30.621 -40.623 2.549 1.00 35.75 752 SER A O 1
ATOM 5908 N N . GLN A 1 753 ? 31.659 -40.809 4.536 1.00 41.50 753 GLN A N 1
ATOM 5909 C CA . GLN A 1 753 ? 32.269 -42.109 4.254 1.00 41.50 753 GLN A CA 1
ATOM 5910 C C . GLN A 1 753 ? 31.272 -43.208 4.641 1.00 41.50 753 GLN A C 1
ATOM 5912 O O . GLN A 1 753 ? 30.960 -43.373 5.816 1.00 41.50 753 GLN A O 1
ATOM 5917 N N . GLY A 1 754 ? 30.768 -43.936 3.642 1.00 45.06 754 GLY A N 1
ATOM 5918 C CA . GLY A 1 754 ? 29.612 -44.826 3.790 1.00 45.06 754 GLY A CA 1
ATOM 5919 C C . GLY A 1 754 ? 28.311 -44.065 3.526 1.00 45.06 754 GLY A C 1
ATOM 5920 O O . GLY A 1 754 ? 27.934 -43.174 4.281 1.00 45.06 754 GLY A O 1
ATOM 5921 N N . GLY A 1 755 ? 27.651 -44.374 2.409 1.00 40.22 755 GLY A N 1
ATOM 5922 C CA . GLY A 1 755 ? 26.461 -43.649 1.967 1.00 40.22 755 GLY A CA 1
ATOM 5923 C C . GLY A 1 755 ? 25.158 -44.295 2.431 1.00 40.22 755 GLY A C 1
ATOM 5924 O O . GLY A 1 755 ? 24.944 -45.484 2.204 1.00 40.22 755 GLY A O 1
ATOM 5925 N N . ALA A 1 756 ? 24.249 -43.483 2.968 1.00 35.44 756 ALA A N 1
ATOM 5926 C CA . ALA A 1 756 ? 22.816 -43.720 2.819 1.00 35.44 756 ALA A CA 1
ATOM 5927 C C . ALA A 1 756 ? 22.376 -43.072 1.493 1.00 35.44 756 ALA A C 1
ATOM 5929 O O . ALA A 1 756 ? 22.693 -41.908 1.244 1.00 35.44 756 ALA A O 1
ATOM 5930 N N . GLN A 1 757 ? 21.706 -43.820 0.613 1.00 39.72 757 GLN A N 1
ATOM 5931 C CA . GLN A 1 757 ? 21.314 -43.302 -0.701 1.00 39.72 757 GLN A CA 1
ATOM 5932 C C . GLN A 1 757 ? 20.091 -42.387 -0.586 1.00 39.72 757 GLN A C 1
ATOM 5934 O O . GLN A 1 757 ? 18.979 -42.845 -0.333 1.00 39.72 757 GLN A O 1
ATOM 5939 N N . VAL A 1 758 ? 20.302 -41.089 -0.806 1.00 43.00 758 VAL A N 1
ATOM 5940 C CA . VAL A 1 758 ? 19.217 -40.121 -0.995 1.00 43.00 758 VAL A CA 1
ATOM 5941 C C . VAL A 1 758 ? 18.655 -40.311 -2.405 1.00 43.00 758 VAL A C 1
ATOM 5943 O O . VAL A 1 758 ? 19.384 -40.165 -3.385 1.00 43.00 758 VAL A O 1
ATOM 5946 N N . MET A 1 759 ? 17.370 -40.648 -2.509 1.00 46.72 759 MET A N 1
ATOM 5947 C CA . MET A 1 759 ? 16.672 -40.818 -3.787 1.00 46.72 759 MET A CA 1
ATOM 5948 C C . MET A 1 759 ? 16.059 -39.487 -4.233 1.00 46.72 759 MET A C 1
ATOM 5950 O O . MET A 1 759 ? 15.377 -38.824 -3.453 1.00 46.72 759 MET A O 1
ATOM 5954 N N . GLU A 1 760 ? 16.270 -39.095 -5.490 1.00 55.28 760 GLU A N 1
ATOM 5955 C CA . GLU A 1 760 ? 15.621 -37.906 -6.053 1.00 55.28 760 GLU A CA 1
ATOM 5956 C C . GLU A 1 760 ? 14.145 -38.176 -6.384 1.00 55.28 760 GLU A C 1
ATOM 5958 O O . GLU A 1 760 ? 13.795 -39.251 -6.875 1.00 55.28 760 GLU A O 1
ATOM 5963 N N . PHE A 1 761 ? 13.282 -37.176 -6.189 1.00 59.06 761 PHE A N 1
ATOM 5964 C CA . PHE A 1 761 ? 11.901 -37.208 -6.677 1.00 59.06 761 PHE A CA 1
ATOM 5965 C C . PHE A 1 761 ? 11.839 -37.074 -8.203 1.00 59.06 761 PHE A C 1
ATOM 5967 O O . PHE A 1 761 ? 12.658 -36.393 -8.828 1.00 59.06 761 PHE A O 1
ATOM 5974 N N . CYS A 1 762 ? 10.839 -37.703 -8.815 1.00 70.56 762 CYS A N 1
ATOM 5975 C CA . CYS A 1 762 ? 10.574 -37.567 -10.235 1.00 70.56 762 CYS A CA 1
ATOM 5976 C C . CYS A 1 762 ? 9.889 -36.217 -10.535 1.00 70.56 762 CYS A C 1
ATOM 5978 O O . CYS A 1 762 ? 8.837 -35.938 -9.957 1.00 70.56 762 CYS A O 1
ATOM 5980 N N . PRO A 1 763 ? 10.411 -35.389 -11.464 1.00 63.44 763 PRO A N 1
ATOM 5981 C CA . PRO A 1 763 ? 9.806 -34.095 -11.798 1.00 63.44 763 PRO A CA 1
ATOM 5982 C C . PRO A 1 763 ? 8.444 -34.210 -12.504 1.00 63.44 763 PRO A C 1
ATOM 5984 O O . PRO A 1 763 ? 7.756 -33.205 -12.645 1.00 63.44 763 PRO A O 1
ATOM 5987 N N . HIS A 1 764 ? 8.053 -35.412 -12.938 1.00 69.88 764 HIS A N 1
ATOM 5988 C CA . HIS A 1 764 ? 6.758 -35.693 -13.564 1.00 69.88 764 HIS A CA 1
ATOM 5989 C C . HIS A 1 764 ? 5.671 -36.142 -12.571 1.00 69.88 764 HIS A C 1
ATOM 5991 O O . HIS A 1 764 ? 4.566 -36.440 -13.004 1.00 69.88 764 HIS A O 1
ATOM 5997 N N . GLY A 1 765 ? 5.951 -36.208 -11.262 1.00 72.50 765 GLY A N 1
ATOM 5998 C CA . GLY A 1 765 ? 4.950 -36.563 -10.250 1.00 72.50 765 GLY A CA 1
ATOM 5999 C C . GLY A 1 765 ? 4.595 -38.052 -10.251 1.00 72.50 765 GLY A C 1
ATOM 6000 O O . GLY A 1 765 ? 5.198 -38.830 -9.502 1.00 72.50 765 GLY A O 1
ATOM 6001 N N . THR A 1 766 ? 3.620 -38.466 -11.065 1.00 78.56 766 THR A N 1
ATOM 6002 C CA . THR A 1 766 ? 3.202 -39.875 -11.135 1.00 78.56 766 THR A CA 1
ATOM 6003 C C . THR A 1 766 ? 4.024 -40.694 -12.130 1.00 78.56 766 THR A C 1
ATOM 6005 O O . THR A 1 766 ? 4.592 -40.187 -13.102 1.00 78.56 766 THR A O 1
ATOM 6008 N N . ARG A 1 767 ? 4.075 -42.016 -11.915 1.00 74.62 767 ARG A N 1
ATOM 6009 C CA . ARG A 1 767 ? 4.767 -42.942 -12.829 1.00 74.62 767 ARG A CA 1
ATOM 6010 C C . ARG A 1 767 ? 4.118 -42.980 -14.216 1.00 74.62 767 ARG A C 1
ATOM 6012 O O . ARG A 1 767 ? 4.822 -43.161 -15.201 1.00 74.62 767 ARG A O 1
ATOM 6019 N N . ILE A 1 768 ? 2.802 -42.761 -14.305 1.00 71.44 768 ILE A N 1
ATOM 6020 C CA . ILE A 1 768 ? 2.045 -42.741 -15.569 1.00 71.44 768 ILE A CA 1
ATOM 6021 C C . ILE A 1 768 ? 2.426 -41.517 -16.410 1.00 71.44 768 ILE A C 1
ATOM 6023 O O . ILE A 1 768 ? 2.675 -41.643 -17.607 1.00 71.44 768 ILE A O 1
ATOM 6027 N N . GLU A 1 769 ? 2.528 -40.342 -15.789 1.00 73.88 769 GLU A N 1
ATOM 6028 C CA . GLU A 1 769 ? 2.966 -39.112 -16.460 1.00 73.88 769 GLU A CA 1
ATOM 6029 C C . GLU A 1 769 ? 4.430 -39.204 -16.908 1.00 73.88 769 GLU A C 1
ATOM 6031 O O . GLU A 1 769 ? 4.760 -38.772 -18.013 1.00 73.88 769 GLU A O 1
ATOM 6036 N N . CYS A 1 770 ? 5.291 -39.844 -16.109 1.00 75.81 770 CYS A N 1
ATOM 6037 C CA . CYS A 1 770 ? 6.695 -40.044 -16.468 1.00 75.81 770 CYS A CA 1
ATOM 6038 C C . CYS A 1 770 ? 6.930 -41.146 -17.524 1.00 75.81 770 CYS A C 1
ATOM 6040 O O . CYS A 1 770 ? 7.907 -41.082 -18.268 1.00 75.81 770 CYS A O 1
ATOM 6042 N N . MET A 1 771 ? 6.041 -42.140 -17.635 1.00 71.00 771 MET A N 1
ATOM 6043 C CA . MET A 1 771 ? 6.061 -43.082 -18.762 1.00 71.00 771 MET A CA 1
ATOM 6044 C C . MET A 1 771 ? 5.641 -42.370 -20.052 1.00 71.00 771 MET A C 1
ATOM 6046 O O . MET A 1 771 ? 6.393 -42.394 -21.026 1.00 71.00 771 MET A O 1
ATOM 6050 N N . ARG A 1 772 ? 4.529 -41.622 -20.027 1.00 70.31 772 ARG A N 1
ATOM 6051 C CA . ARG A 1 772 ? 4.038 -40.840 -21.178 1.00 70.31 772 ARG A CA 1
ATOM 6052 C C . ARG A 1 772 ? 5.050 -39.814 -21.700 1.00 70.31 772 ARG A C 1
ATOM 6054 O O . ARG A 1 772 ? 5.098 -39.585 -22.904 1.00 70.31 772 ARG A O 1
ATOM 6061 N N . SER A 1 773 ? 5.872 -39.210 -20.836 1.00 63.12 773 SER A N 1
ATOM 6062 C CA . SER A 1 773 ? 6.946 -38.306 -21.281 1.00 63.12 773 SER A CA 1
ATOM 6063 C C . SER A 1 773 ? 8.138 -39.030 -21.928 1.00 63.12 773 SER A C 1
ATOM 6065 O O . SER A 1 773 ? 8.842 -38.424 -22.733 1.00 63.12 773 SER A O 1
ATOM 6067 N N . SER A 1 774 ? 8.347 -40.318 -21.630 1.00 58.00 774 SER A N 1
ATOM 6068 C CA . SER A 1 774 ? 9.435 -41.136 -22.193 1.00 58.00 774 SER A CA 1
ATOM 6069 C C . SER A 1 774 ? 9.096 -41.803 -23.530 1.00 58.00 774 SER A C 1
ATOM 6071 O O . SER A 1 774 ? 9.959 -41.905 -24.396 1.00 58.00 774 SER A O 1
ATOM 6073 N N . GLU A 1 775 ? 7.836 -42.190 -23.748 1.00 52.94 775 GLU A N 1
ATOM 6074 C CA . GLU A 1 775 ? 7.378 -42.762 -25.028 1.00 52.94 775 GLU A CA 1
ATOM 6075 C C . GLU A 1 775 ? 7.375 -41.720 -26.164 1.00 52.94 775 GLU A C 1
ATOM 6077 O O . GLU A 1 775 ? 7.345 -42.068 -27.342 1.00 52.94 775 GLU A O 1
ATOM 6082 N N . ALA A 1 776 ? 7.463 -40.433 -25.813 1.00 48.91 776 ALA A N 1
ATOM 6083 C CA . ALA A 1 776 ? 7.448 -39.300 -26.730 1.00 48.91 776 ALA A CA 1
ATOM 6084 C C . ALA A 1 776 ? 8.821 -38.923 -27.337 1.00 48.91 776 ALA A C 1
ATOM 6086 O O . ALA A 1 776 ? 8.896 -37.908 -28.029 1.00 48.91 776 ALA A O 1
ATOM 6087 N N . SER A 1 777 ? 9.913 -39.665 -27.082 1.00 35.16 777 SER A N 1
ATOM 6088 C CA . SER A 1 777 ? 11.246 -39.310 -27.620 1.00 35.16 777 SER A CA 1
ATOM 6089 C C . SER A 1 777 ? 12.177 -40.499 -27.959 1.00 35.16 777 SER A C 1
ATOM 6091 O O . SER A 1 777 ? 12.851 -41.040 -27.082 1.00 35.16 777 SER A O 1
ATOM 6093 N N . PRO A 1 778 ? 12.283 -40.882 -29.249 1.00 33.56 778 PRO A N 1
ATOM 6094 C CA . PRO A 1 778 ? 13.388 -41.677 -29.792 1.00 33.56 778 PRO A CA 1
ATOM 6095 C C . PRO A 1 778 ? 14.527 -40.799 -30.367 1.00 33.56 778 PRO A C 1
ATOM 6097 O O . PRO A 1 778 ? 14.322 -39.623 -30.644 1.00 33.56 778 PRO A O 1
ATOM 6100 N N . GLU A 1 779 ? 15.691 -41.424 -30.615 1.00 32.53 779 GLU A N 1
ATOM 6101 C CA . GLU A 1 779 ? 16.939 -40.852 -31.188 1.00 32.53 779 GLU A CA 1
ATOM 6102 C C . GLU A 1 779 ? 17.717 -39.859 -30.282 1.00 32.53 779 GLU A C 1
ATOM 6104 O O . GLU A 1 779 ? 17.147 -38.964 -29.676 1.00 32.53 779 GLU A O 1
ATOM 6109 N N . SER A 1 780 ? 19.051 -39.920 -30.132 1.00 30.09 780 SER A N 1
ATOM 6110 C CA . SER A 1 780 ? 20.065 -40.930 -30.512 1.00 30.09 780 SER A CA 1
ATOM 6111 C C . SER A 1 780 ? 21.304 -40.834 -29.572 1.00 30.09 780 SER A C 1
ATOM 6113 O O . SER A 1 780 ? 21.248 -40.145 -28.554 1.00 30.09 780 SER A O 1
ATOM 6115 N N . LYS A 1 781 ? 22.407 -41.562 -29.837 1.00 26.88 781 LYS A N 1
ATOM 6116 C CA . LYS A 1 781 ? 23.575 -41.708 -28.930 1.00 26.88 781 LYS A CA 1
ATOM 6117 C C . LYS A 1 781 ? 24.908 -41.180 -29.499 1.00 26.88 781 LYS A C 1
ATOM 6119 O O . LYS A 1 781 ? 25.260 -41.534 -30.616 1.00 26.88 781 LYS A O 1
ATOM 6124 N N . GLU A 1 782 ? 25.706 -40.565 -28.610 1.00 24.27 782 GLU A N 1
ATOM 6125 C CA . GLU A 1 782 ? 27.191 -40.452 -28.647 1.00 24.27 782 GLU A CA 1
ATOM 6126 C C . GLU A 1 782 ? 27.813 -39.581 -29.796 1.00 24.27 782 GLU A C 1
ATOM 6128 O O . GLU A 1 782 ? 27.080 -39.089 -30.646 1.00 24.27 782 GLU A O 1
ATOM 6133 N N . PRO A 1 783 ? 29.127 -39.228 -29.784 1.00 39.97 783 PRO A N 1
ATOM 6134 C CA . PRO A 1 783 ? 29.716 -38.329 -28.772 1.00 39.97 783 PRO A CA 1
ATOM 6135 C C . PRO A 1 783 ? 30.721 -37.245 -29.295 1.00 39.97 783 PRO A C 1
ATOM 6137 O O . PRO A 1 783 ? 31.235 -37.314 -30.406 1.00 39.97 783 PRO A O 1
ATOM 6140 N N . SER A 1 784 ? 31.136 -36.338 -28.389 1.00 25.25 784 SER A N 1
ATOM 6141 C CA . SER A 1 784 ? 32.392 -35.528 -28.361 1.00 25.25 784 SER A CA 1
ATOM 6142 C C . SER A 1 784 ? 32.629 -34.275 -29.259 1.00 25.25 784 SER A C 1
ATOM 6144 O O . SER A 1 784 ? 32.495 -34.288 -30.473 1.00 25.25 784 SER A O 1
ATOM 6146 N N . ASP A 1 785 ? 33.094 -33.203 -28.593 1.00 26.23 785 ASP A N 1
ATOM 6147 C CA . ASP A 1 785 ? 34.071 -32.155 -28.980 1.00 26.23 785 ASP A CA 1
ATOM 6148 C C . ASP A 1 785 ? 34.008 -31.331 -30.299 1.00 26.23 785 ASP A C 1
ATOM 6150 O O . ASP A 1 785 ? 34.858 -31.428 -31.184 1.00 26.23 785 ASP A O 1
ATOM 6154 N N . SER A 1 786 ? 33.288 -30.206 -30.172 1.00 25.70 786 SER A N 1
ATOM 6155 C CA . SER A 1 786 ? 33.834 -28.834 -30.336 1.00 25.70 786 SER A CA 1
ATOM 6156 C C . SER A 1 786 ? 33.824 -28.108 -31.706 1.00 25.70 786 SER A C 1
ATOM 6158 O O . SER A 1 786 ? 34.158 -28.650 -32.750 1.00 25.70 786 SER A O 1
ATOM 6160 N N . LYS A 1 787 ? 33.629 -26.775 -31.596 1.00 25.81 787 LYS A N 1
ATOM 6161 C CA . LYS A 1 787 ? 33.897 -25.661 -32.548 1.00 25.81 787 LYS A CA 1
ATOM 6162 C C . LYS A 1 787 ? 32.863 -25.324 -33.645 1.00 25.81 787 LYS A C 1
ATOM 6164 O O . LYS A 1 787 ? 32.655 -26.061 -34.590 1.00 25.81 787 LYS A O 1
ATOM 6169 N N . LYS A 1 788 ? 32.438 -24.050 -33.583 1.00 23.41 788 LYS A N 1
ATOM 6170 C CA . LYS A 1 788 ? 32.144 -23.106 -34.687 1.00 23.41 788 LYS A CA 1
ATOM 6171 C C . LYS A 1 788 ? 31.190 -23.530 -35.829 1.00 23.41 788 LYS A C 1
ATOM 6173 O O . LYS A 1 788 ? 31.652 -23.972 -36.868 1.00 23.41 788 LYS A O 1
ATOM 6178 N N . ALA A 1 789 ? 29.936 -23.094 -35.674 1.00 25.84 789 ALA A N 1
ATOM 6179 C CA . ALA A 1 789 ? 29.308 -21.983 -36.421 1.00 25.84 789 ALA A CA 1
ATOM 6180 C C . ALA A 1 789 ? 29.087 -22.047 -37.956 1.00 25.84 789 ALA A C 1
ATOM 6182 O O . ALA A 1 789 ? 29.884 -22.588 -38.710 1.00 25.84 789 ALA A O 1
ATOM 6183 N N . HIS A 1 790 ? 28.066 -21.268 -38.348 1.00 24.62 790 HIS A N 1
ATOM 6184 C CA . HIS A 1 790 ? 27.479 -20.981 -39.665 1.00 24.62 790 HIS A CA 1
ATOM 6185 C C . HIS A 1 790 ? 26.382 -21.915 -40.186 1.00 24.62 790 HIS A C 1
ATOM 6187 O O . HIS A 1 790 ? 26.589 -23.105 -40.400 1.00 24.62 790 HIS A O 1
ATOM 6193 N N . GLU A 1 791 ? 25.219 -21.300 -40.425 1.00 26.08 791 GLU A N 1
ATOM 6194 C CA . GLU A 1 791 ? 24.173 -21.802 -41.310 1.00 26.08 791 GLU A CA 1
ATOM 6195 C C . GLU A 1 791 ? 24.632 -21.734 -42.775 1.00 26.08 791 GLU A C 1
ATOM 6197 O O . GLU A 1 791 ? 25.315 -20.774 -43.140 1.00 26.08 791 GLU A O 1
ATOM 6202 N N . THR A 1 792 ? 24.134 -22.649 -43.611 1.00 22.92 792 THR A N 1
ATOM 6203 C CA . THR A 1 792 ? 23.309 -22.288 -44.780 1.00 22.92 792 THR A CA 1
ATOM 6204 C C . THR A 1 792 ? 22.311 -23.406 -45.112 1.00 22.92 792 THR A C 1
ATOM 6206 O O . THR A 1 792 ? 22.474 -24.546 -44.681 1.00 22.92 792 THR A O 1
ATOM 6209 N N . ASP A 1 793 ? 21.327 -23.014 -45.926 1.00 23.80 793 ASP A N 1
ATOM 6210 C CA . ASP A 1 793 ? 20.617 -23.788 -46.957 1.00 23.80 793 ASP A CA 1
ATOM 6211 C C . ASP A 1 793 ? 19.137 -24.130 -46.717 1.00 23.80 793 ASP A C 1
ATOM 6213 O O . ASP A 1 793 ? 18.634 -24.182 -45.596 1.00 23.80 793 ASP A O 1
ATOM 6217 N N . ASP A 1 794 ? 18.426 -24.198 -47.843 1.00 24.12 794 ASP A N 1
ATOM 6218 C CA . ASP A 1 794 ? 17.033 -23.772 -48.025 1.00 24.12 794 ASP A CA 1
ATOM 6219 C C . ASP A 1 794 ? 16.265 -24.792 -48.912 1.00 24.12 794 ASP A C 1
ATOM 6221 O O . ASP A 1 794 ? 16.805 -25.828 -49.294 1.00 24.12 794 ASP A O 1
ATOM 6225 N N . GLU A 1 795 ? 15.031 -24.456 -49.298 1.00 26.47 795 GLU A N 1
ATOM 6226 C CA . GLU A 1 795 ? 14.282 -25.008 -50.454 1.00 26.47 795 GLU A CA 1
ATOM 6227 C C . GLU A 1 795 ? 13.568 -26.399 -50.407 1.00 26.47 795 GLU A C 1
ATOM 6229 O O . GLU A 1 795 ? 14.047 -27.415 -50.900 1.00 26.47 795 GLU A O 1
ATOM 6234 N N . PHE A 1 796 ? 12.277 -26.330 -50.019 1.00 28.70 796 PHE A N 1
ATOM 6235 C CA . PHE A 1 796 ? 11.083 -26.458 -50.908 1.00 28.70 796 PHE A CA 1
ATOM 6236 C C . PHE A 1 796 ? 10.407 -27.810 -51.319 1.00 28.70 796 PHE A C 1
ATOM 6238 O O . PHE A 1 796 ? 11.018 -28.861 -51.441 1.00 28.70 796 PHE A O 1
ATOM 6245 N N . GLU A 1 797 ? 9.096 -27.668 -51.631 1.00 27.83 797 GLU A N 1
ATOM 6246 C CA . GLU A 1 797 ? 8.122 -28.570 -52.322 1.00 27.83 797 GLU A CA 1
ATOM 6247 C C . GLU A 1 797 ? 7.627 -29.846 -51.569 1.00 27.83 797 GLU A C 1
ATOM 6249 O O . GLU A 1 797 ? 8.419 -30.697 -51.194 1.00 27.83 797 GLU A O 1
ATOM 6254 N N . LYS A 1 798 ? 6.344 -29.972 -51.140 1.00 27.52 798 LYS A N 1
ATOM 6255 C CA . LYS A 1 798 ? 5.019 -30.168 -51.836 1.00 27.52 798 LYS A CA 1
ATOM 6256 C C . LYS A 1 798 ? 4.599 -31.664 -51.886 1.00 27.52 798 LYS A C 1
ATOM 6258 O O . LYS A 1 798 ? 5.465 -32.522 -51.847 1.00 27.52 798 LYS A O 1
ATOM 6263 N N . ASP A 1 799 ? 3.324 -32.082 -51.975 1.00 27.97 799 ASP A N 1
ATOM 6264 C CA . ASP A 1 799 ? 2.011 -31.397 -52.064 1.00 27.97 799 ASP A CA 1
ATOM 6265 C C . ASP A 1 799 ? 0.860 -32.340 -51.574 1.00 27.97 799 ASP A C 1
ATOM 6267 O O . ASP A 1 799 ? 0.998 -33.546 -51.737 1.00 27.97 799 ASP A O 1
ATOM 6271 N N . LYS A 1 800 ? -0.256 -31.776 -51.050 1.00 28.80 800 LYS A N 1
ATOM 6272 C CA . LYS A 1 800 ? -1.717 -32.070 -51.304 1.00 28.80 800 LYS A CA 1
ATOM 6273 C C . LYS A 1 800 ? -2.303 -33.530 -51.370 1.00 28.80 800 LYS A C 1
ATOM 6275 O O . LYS A 1 800 ? -1.580 -34.487 -51.567 1.00 28.80 800 LYS A O 1
ATOM 6280 N N . GLU A 1 801 ? -3.620 -33.834 -51.252 1.00 28.69 801 GLU A N 1
ATOM 6281 C CA . GLU A 1 801 ? -4.894 -33.074 -51.074 1.00 28.69 801 GLU A CA 1
ATOM 6282 C C . GLU A 1 801 ? -6.105 -33.949 -50.595 1.00 28.69 801 GLU A C 1
ATOM 6284 O O . GLU A 1 801 ? -6.163 -35.132 -50.910 1.00 28.69 801 GLU A O 1
ATOM 6289 N N . THR A 1 802 ? -7.158 -33.317 -50.024 1.00 26.36 802 THR A N 1
ATOM 6290 C CA . THR A 1 802 ? -8.619 -33.706 -50.006 1.00 26.36 802 THR A CA 1
ATOM 6291 C C . THR A 1 802 ? -9.142 -35.018 -49.344 1.00 26.36 802 THR A C 1
ATOM 6293 O O . THR A 1 802 ? -8.373 -35.934 -49.104 1.00 26.36 802 THR A O 1
ATOM 6296 N N . ALA A 1 803 ? -10.464 -35.250 -49.120 1.00 26.67 803 ALA A N 1
ATOM 6297 C CA . ALA A 1 803 ? -11.553 -34.453 -48.475 1.00 26.67 803 ALA A CA 1
ATOM 6298 C C . ALA A 1 803 ? -12.963 -35.154 -48.484 1.00 26.67 803 ALA A C 1
ATOM 6300 O O . ALA A 1 803 ? -13.499 -35.328 -49.572 1.00 26.67 803 ALA A O 1
ATOM 6301 N N . VAL A 1 804 ? -13.623 -35.327 -47.304 1.00 25.05 804 VAL A N 1
ATOM 6302 C CA . VAL A 1 804 ? -15.109 -35.156 -47.046 1.00 25.05 804 VAL A CA 1
ATOM 6303 C C . VAL A 1 804 ? -16.090 -36.177 -47.748 1.00 25.05 804 VAL A C 1
ATOM 6305 O O . VAL A 1 804 ? -15.603 -36.889 -48.621 1.00 25.05 804 VAL A O 1
ATOM 6308 N N . PRO A 1 805 ? -17.436 -36.335 -47.484 1.00 47.34 805 PRO A N 1
ATOM 6309 C CA . PRO A 1 805 ? -18.378 -36.044 -46.349 1.00 47.34 805 PRO A CA 1
ATOM 6310 C C . PRO A 1 805 ? -19.230 -37.240 -45.770 1.00 47.34 805 PRO A C 1
ATOM 6312 O O . PRO A 1 805 ? -19.408 -38.233 -46.459 1.00 47.34 805 PRO A O 1
ATOM 6315 N N . ALA A 1 806 ? -19.858 -37.027 -44.583 1.00 29.80 806 ALA A N 1
ATOM 6316 C CA . ALA A 1 806 ? -21.230 -37.406 -44.078 1.00 29.80 806 ALA A CA 1
ATOM 6317 C C . ALA A 1 806 ? -21.827 -38.849 -44.287 1.00 29.80 806 ALA A C 1
ATOM 6319 O O . ALA A 1 806 ? -21.167 -39.687 -44.881 1.00 29.80 806 ALA A O 1
ATOM 6320 N N . GLU A 1 807 ? -22.990 -39.326 -43.779 1.00 29.66 807 GLU A N 1
ATOM 6321 C CA . GLU A 1 807 ? -24.227 -38.897 -43.037 1.00 29.66 807 GLU A CA 1
ATOM 6322 C C . GLU A 1 807 ? -24.692 -40.098 -42.124 1.00 29.66 807 GLU A C 1
ATOM 6324 O O . GLU A 1 807 ? -24.120 -41.177 -42.271 1.00 29.66 807 GLU A O 1
ATOM 6329 N N . ASP A 1 808 ? -25.745 -40.147 -41.274 1.00 27.53 808 ASP A N 1
ATOM 6330 C CA . ASP A 1 808 ? -26.424 -39.273 -40.272 1.00 27.53 808 ASP A CA 1
ATOM 6331 C C . ASP A 1 808 ? -27.500 -40.139 -39.489 1.00 27.53 808 ASP A C 1
ATOM 6333 O O . ASP A 1 808 ? -27.547 -41.355 -39.673 1.00 27.53 808 ASP A O 1
ATOM 6337 N N . VAL A 1 809 ? -28.402 -39.542 -38.676 1.00 28.47 809 VAL A N 1
ATOM 6338 C CA . VAL A 1 809 ? -29.764 -40.018 -38.265 1.00 28.47 809 VAL A CA 1
ATOM 6339 C C . VAL A 1 809 ? -29.965 -40.784 -36.919 1.00 28.47 809 VAL A C 1
ATOM 6341 O O . VAL A 1 809 ? -30.314 -41.958 -36.868 1.00 28.47 809 VAL A O 1
ATOM 6344 N N . SER A 1 810 ? -30.012 -40.002 -35.827 1.00 25.88 810 SER A N 1
ATOM 6345 C CA . SER A 1 810 ? -31.148 -39.884 -34.863 1.00 25.88 810 SER A CA 1
ATOM 6346 C C . SER A 1 810 ? -31.511 -40.899 -33.729 1.00 25.88 810 SER A C 1
ATOM 6348 O O . SER A 1 810 ? -31.645 -42.098 -33.933 1.00 25.88 810 SER A O 1
ATOM 6350 N N . ASN A 1 811 ? -31.949 -40.286 -32.605 1.00 27.12 811 ASN A N 1
ATOM 6351 C CA . ASN A 1 811 ? -33.140 -40.570 -31.754 1.00 27.12 811 ASN A CA 1
ATOM 6352 C C . ASN A 1 811 ? -33.159 -41.591 -30.573 1.00 27.12 811 ASN A C 1
ATOM 6354 O O . ASN A 1 811 ? -33.168 -42.796 -30.780 1.00 27.12 811 ASN A O 1
ATOM 6358 N N . LYS A 1 812 ? -33.506 -41.030 -29.387 1.00 28.53 812 LYS A N 1
ATOM 6359 C CA . LYS A 1 812 ? -34.521 -41.483 -28.382 1.00 28.53 812 LYS A CA 1
ATOM 6360 C C . LYS A 1 812 ? -34.237 -42.738 -27.516 1.00 28.53 812 LYS A C 1
ATOM 6362 O O . LYS A 1 812 ? -33.953 -43.800 -28.039 1.00 28.53 812 LYS A O 1
ATOM 6367 N N . SER A 1 813 ? -34.183 -42.628 -26.174 1.00 26.91 813 SER A N 1
ATOM 6368 C CA . SER A 1 813 ? -35.280 -42.510 -25.157 1.00 26.91 813 SER A CA 1
ATOM 6369 C C . SER A 1 813 ? -35.580 -43.881 -24.506 1.00 26.91 813 SER A C 1
ATOM 6371 O O . SER A 1 813 ? -35.442 -44.884 -25.191 1.00 26.91 813 SER A O 1
ATOM 6373 N N . ASP A 1 814 ? -36.045 -44.057 -23.265 1.00 27.36 814 ASP A N 1
ATOM 6374 C CA . ASP A 1 814 ? -36.457 -43.155 -22.170 1.00 27.36 814 ASP A CA 1
ATOM 6375 C C . ASP A 1 814 ? -36.532 -43.974 -20.848 1.00 27.36 814 ASP A C 1
ATOM 6377 O O . ASP A 1 814 ? -36.654 -45.192 -20.929 1.00 27.36 814 ASP A O 1
ATOM 6381 N N . ALA A 1 815 ? -36.602 -43.309 -19.678 1.00 27.45 815 ALA A N 1
ATOM 6382 C CA . ALA A 1 815 ? -37.204 -43.801 -18.406 1.00 27.45 815 ALA A CA 1
ATOM 6383 C C . ALA A 1 815 ? -36.666 -45.100 -17.708 1.00 27.45 815 ALA A C 1
ATOM 6385 O O . ALA A 1 815 ? -36.046 -45.956 -18.320 1.00 27.45 815 ALA A O 1
ATOM 6386 N N . VAL A 1 816 ? -36.967 -45.407 -16.429 1.00 27.53 816 VAL A N 1
ATOM 6387 C CA . VAL A 1 816 ? -36.859 -44.645 -15.154 1.00 27.53 816 VAL A CA 1
ATOM 6388 C C . VAL A 1 816 ? -36.999 -45.628 -13.960 1.00 27.53 816 VAL A C 1
ATOM 6390 O O . VAL A 1 816 ? -38.016 -46.303 -13.851 1.00 27.53 816 VAL A O 1
ATOM 6393 N N . GLY A 1 817 ? -36.016 -45.648 -13.042 1.00 25.81 817 GLY A N 1
ATOM 6394 C CA . GLY A 1 817 ? -36.117 -46.111 -11.634 1.00 25.81 817 GLY A CA 1
ATOM 6395 C C . GLY A 1 817 ? -36.612 -47.546 -11.316 1.00 25.81 817 GLY A C 1
ATOM 6396 O O . GLY A 1 817 ? -36.743 -48.376 -12.211 1.00 25.81 817 GLY A O 1
ATOM 6397 N N . PRO A 1 818 ? -36.965 -47.833 -10.040 1.00 47.72 818 PRO A N 1
ATOM 6398 C CA . PRO A 1 818 ? -36.341 -47.300 -8.811 1.00 47.72 818 PRO A CA 1
ATOM 6399 C C . PRO A 1 818 ? -36.178 -48.341 -7.657 1.00 47.72 818 PRO A C 1
ATOM 6401 O O . PRO A 1 818 ? -36.794 -49.400 -7.689 1.00 47.72 818 PRO A O 1
ATOM 6404 N N . ASN A 1 819 ? -35.488 -47.937 -6.571 1.00 27.22 819 ASN A N 1
ATOM 6405 C CA . ASN A 1 819 ? -35.662 -48.405 -5.169 1.00 27.22 819 ASN A CA 1
ATOM 6406 C C . ASN A 1 819 ? -35.280 -49.865 -4.767 1.00 27.22 819 ASN A C 1
ATOM 6408 O O . ASN A 1 819 ? -35.332 -50.775 -5.581 1.00 27.22 819 ASN A O 1
ATOM 6412 N N . GLU A 1 820 ? -34.971 -50.211 -3.498 1.00 26.08 820 GLU A N 1
ATOM 6413 C CA . GLU A 1 820 ? -34.303 -49.512 -2.364 1.00 26.08 820 GLU A CA 1
ATOM 6414 C C . GLU A 1 820 ? -34.058 -50.496 -1.168 1.00 26.08 820 GLU A C 1
ATOM 6416 O O . GLU A 1 820 ? -34.729 -51.518 -1.075 1.00 26.08 820 GLU A O 1
ATOM 6421 N N . ILE A 1 821 ? -33.220 -50.103 -0.185 1.00 26.91 821 ILE A N 1
ATOM 6422 C CA . ILE A 1 821 ? -33.382 -50.356 1.282 1.00 26.91 821 ILE A CA 1
ATOM 6423 C C . ILE A 1 821 ? -33.009 -51.731 1.957 1.00 26.91 821 ILE A C 1
ATOM 6425 O O . ILE A 1 821 ? -33.749 -52.705 1.914 1.00 26.91 821 ILE A O 1
ATOM 6429 N N . LYS A 1 822 ? -31.937 -51.657 2.790 1.00 23.23 822 LYS A N 1
ATOM 6430 C CA . LYS A 1 822 ? -31.700 -52.201 4.175 1.00 23.23 822 LYS A CA 1
ATOM 6431 C C . LYS A 1 822 ? -31.135 -53.617 4.525 1.00 23.23 822 LYS A C 1
ATOM 6433 O O . LYS A 1 822 ? -31.823 -54.618 4.411 1.00 23.23 822 LYS A O 1
ATOM 6438 N N . LEU A 1 823 ? -29.996 -53.549 5.253 1.00 24.53 823 LEU A N 1
ATOM 6439 C CA . LEU A 1 823 ? -29.607 -54.181 6.553 1.00 24.53 823 LEU A CA 1
ATOM 6440 C C . LEU A 1 823 ? -29.286 -55.696 6.686 1.00 24.53 823 LEU A C 1
ATOM 6442 O O . LEU A 1 823 ? -30.179 -56.530 6.607 1.00 24.53 823 LEU A O 1
ATOM 6446 N N . GLU A 1 824 ? -28.008 -55.995 7.003 1.00 26.14 824 GLU A N 1
ATOM 6447 C CA . GLU A 1 824 ? -27.451 -56.391 8.340 1.00 26.14 824 GLU A CA 1
ATOM 6448 C C . GLU A 1 824 ? -28.275 -57.328 9.277 1.00 26.14 824 GLU A C 1
ATOM 6450 O O . GLU A 1 824 ? -29.492 -57.140 9.348 1.00 26.14 824 GLU A O 1
ATOM 6455 N N . PRO A 1 825 ? -27.661 -58.225 10.112 1.00 38.94 825 PRO A N 1
ATOM 6456 C CA . PRO A 1 825 ? -26.279 -58.133 10.641 1.00 38.94 825 PRO A CA 1
ATOM 6457 C C . PRO A 1 825 ? -25.436 -59.441 10.824 1.00 38.94 825 PRO A C 1
ATOM 6459 O O . PRO A 1 825 ? -25.938 -60.558 10.750 1.00 38.94 825 PRO A O 1
ATOM 6462 N N . GLU A 1 826 ? -24.163 -59.232 11.203 1.00 24.98 826 GLU A N 1
ATOM 6463 C CA . GLU A 1 826 ? -23.295 -60.008 12.136 1.00 24.98 826 GLU A CA 1
ATOM 6464 C C . GLU A 1 826 ? -22.796 -61.471 11.895 1.00 24.98 826 GLU A C 1
ATOM 6466 O O . GLU A 1 826 ? -23.549 -62.439 11.836 1.00 24.98 826 GLU A O 1
ATOM 6471 N N . SER A 1 827 ? -21.461 -61.606 12.065 1.00 23.97 827 SER A N 1
ATOM 6472 C CA . SER A 1 827 ? -20.692 -62.658 12.796 1.00 23.97 827 SER A CA 1
ATOM 6473 C C . SER A 1 827 ? -19.828 -63.730 12.064 1.00 23.97 827 SER A C 1
ATOM 6475 O O . SER A 1 827 ? -20.307 -64.643 11.403 1.00 23.97 827 SER A O 1
ATOM 6477 N N . SER A 1 828 ? -18.512 -63.648 12.351 1.00 23.80 828 SER A N 1
ATOM 6478 C CA . SER A 1 828 ? -17.478 -64.710 12.518 1.00 23.80 828 SER A CA 1
ATOM 6479 C C . SER A 1 828 ? -17.021 -65.680 11.391 1.00 23.80 828 SER A C 1
ATOM 6481 O O . SER A 1 828 ? -17.672 -66.673 11.097 1.00 23.80 828 SER A O 1
ATOM 6483 N N . GLU A 1 829 ? -15.740 -65.487 11.019 1.00 25.00 829 GLU A N 1
ATOM 6484 C CA . GLU A 1 829 ? -14.636 -66.484 10.908 1.00 25.00 829 GLU A CA 1
ATOM 6485 C C . GLU A 1 829 ? -14.330 -67.333 9.636 1.00 25.00 829 GLU A C 1
ATOM 6487 O O . GLU A 1 829 ? -15.188 -67.850 8.933 1.00 25.00 829 GLU A O 1
ATOM 6492 N N . ALA A 1 830 ? -13.008 -67.541 9.459 1.00 24.08 830 ALA A N 1
ATOM 6493 C CA . ALA A 1 830 ? -12.299 -68.670 8.817 1.00 24.08 830 ALA A CA 1
ATOM 6494 C C . ALA A 1 830 ? -12.233 -68.836 7.268 1.00 24.08 830 ALA A C 1
ATOM 6496 O O . ALA A 1 830 ? -12.854 -69.704 6.665 1.00 24.08 830 ALA A O 1
ATOM 6497 N N . ALA A 1 831 ? -11.303 -68.078 6.671 1.00 24.94 831 ALA A N 1
ATOM 6498 C CA . ALA A 1 831 ? -10.428 -68.367 5.513 1.00 24.94 831 ALA A CA 1
ATOM 6499 C C . ALA A 1 831 ? -10.460 -69.736 4.767 1.00 24.94 831 ALA A C 1
ATOM 6501 O O . ALA A 1 831 ? -10.297 -70.791 5.379 1.00 24.94 831 ALA A O 1
ATOM 6502 N N . SER A 1 832 ? -10.351 -69.702 3.421 1.00 22.12 832 SER A N 1
ATOM 6503 C CA . SER A 1 832 ? -9.232 -70.355 2.679 1.00 22.12 832 SER A CA 1
ATOM 6504 C C . SER A 1 832 ? -9.159 -70.068 1.152 1.00 22.12 832 SER A C 1
ATOM 6506 O O . SER A 1 832 ? -10.164 -70.065 0.457 1.00 22.12 832 SER A O 1
ATOM 6508 N N . ALA A 1 833 ? -7.919 -69.846 0.684 1.00 24.17 833 ALA A N 1
ATOM 6509 C CA . ALA A 1 833 ? -7.291 -69.973 -0.654 1.00 24.17 833 ALA A CA 1
ATOM 6510 C C . ALA A 1 833 ? -8.078 -69.972 -2.001 1.00 24.17 833 ALA A C 1
ATOM 6512 O O . ALA A 1 833 ? -8.916 -70.830 -2.263 1.00 24.17 833 ALA A O 1
ATOM 6513 N N . GLU A 1 834 ? -7.583 -69.158 -2.949 1.00 25.20 834 GLU A N 1
ATOM 6514 C CA . GLU A 1 834 ? -7.730 -69.320 -4.415 1.00 25.20 834 GLU A CA 1
ATOM 6515 C C . GLU A 1 834 ? -6.551 -70.104 -5.056 1.00 25.20 834 GLU A C 1
ATOM 6517 O O . GLU A 1 834 ? -5.454 -70.139 -4.488 1.00 25.20 834 GLU A O 1
ATOM 6522 N N . PRO A 1 835 ? -6.714 -70.636 -6.289 1.00 33.28 835 PRO A N 1
ATOM 6523 C CA . PRO A 1 835 ? -5.622 -70.988 -7.209 1.00 33.28 835 PRO A CA 1
ATOM 6524 C C . PRO A 1 835 ? -5.552 -70.112 -8.495 1.00 33.28 835 PRO A C 1
ATOM 6526 O O . PRO A 1 835 ? -6.540 -69.532 -8.934 1.00 33.28 835 PRO A O 1
ATOM 6529 N N . ARG A 1 836 ? -4.363 -70.057 -9.124 1.00 31.02 836 ARG A N 1
ATOM 6530 C CA . ARG A 1 836 ? -3.985 -69.240 -10.313 1.00 31.02 836 ARG A CA 1
ATOM 6531 C C . ARG A 1 836 ? -4.363 -69.828 -11.689 1.00 31.02 836 ARG A C 1
ATOM 6533 O O . ARG A 1 836 ? -4.567 -71.032 -11.781 1.00 31.02 836 ARG A O 1
ATOM 6540 N N . LEU A 1 837 ? -4.251 -68.987 -12.739 1.00 26.41 837 LEU A N 1
ATOM 6541 C CA . LEU A 1 837 ? -3.606 -69.178 -14.079 1.00 26.41 837 LEU A CA 1
ATOM 6542 C C . LEU A 1 837 ? -3.618 -67.784 -14.787 1.00 26.41 837 LEU A C 1
ATOM 6544 O O . LEU A 1 837 ? -4.689 -67.196 -14.864 1.00 26.41 837 LEU A O 1
ATOM 6548 N N . GLU A 1 838 ? -2.538 -67.045 -15.099 1.00 30.67 838 GLU A N 1
ATOM 6549 C CA . GLU A 1 838 ? -1.316 -67.216 -15.942 1.00 30.67 838 GLU A CA 1
ATOM 6550 C C . GLU A 1 838 ? -1.447 -66.867 -17.454 1.00 30.67 838 GLU A C 1
ATOM 6552 O O . GLU A 1 838 ? -2.182 -67.527 -18.184 1.00 30.67 838 GLU A O 1
ATOM 6557 N N . ALA A 1 839 ? -0.680 -65.847 -17.905 1.00 27.64 839 ALA A N 1
ATOM 6558 C CA . ALA A 1 839 ? -0.299 -65.488 -19.295 1.00 27.64 839 ALA A CA 1
ATOM 6559 C C . ALA A 1 839 ? 0.843 -64.411 -19.302 1.00 27.64 839 ALA A C 1
ATOM 6561 O O . ALA A 1 839 ? 0.966 -63.674 -18.326 1.00 27.64 839 ALA A O 1
ATOM 6562 N N . GLU A 1 840 ? 1.666 -64.299 -20.362 1.00 30.20 840 GLU A N 1
ATOM 6563 C CA . GLU A 1 840 ? 2.820 -63.352 -20.514 1.00 30.20 840 GLU A CA 1
ATOM 6564 C C . GLU A 1 840 ? 2.407 -62.014 -21.192 1.00 30.20 840 GLU A C 1
ATOM 6566 O O . GLU A 1 840 ? 1.452 -62.016 -21.964 1.00 30.20 840 GLU A O 1
ATOM 6571 N N . ASP A 1 841 ? 2.981 -60.806 -21.013 1.00 31.72 841 ASP A N 1
ATOM 6572 C CA . ASP A 1 841 ? 4.214 -60.227 -20.399 1.00 31.72 841 ASP A CA 1
ATOM 6573 C C . ASP A 1 841 ? 5.436 -59.858 -21.299 1.00 31.72 841 ASP A C 1
ATOM 6575 O O . ASP A 1 841 ? 6.582 -59.835 -20.846 1.00 31.72 841 ASP A O 1
ATOM 6579 N N . THR A 1 842 ? 5.235 -59.459 -22.569 1.00 29.75 842 THR A N 1
ATOM 6580 C CA . THR A 1 842 ? 6.300 -58.816 -23.385 1.00 29.75 842 THR A CA 1
ATOM 6581 C C . THR A 1 842 ? 6.589 -57.364 -22.955 1.00 29.75 842 THR A C 1
ATOM 6583 O O . THR A 1 842 ? 5.993 -56.422 -23.479 1.00 29.75 842 THR A O 1
ATOM 6586 N N . LYS A 1 843 ? 7.530 -57.165 -22.022 1.00 36.06 843 LYS A N 1
ATOM 6587 C CA . LYS A 1 843 ? 7.910 -55.840 -21.483 1.00 36.06 843 LYS A CA 1
ATOM 6588 C C . LYS A 1 843 ? 8.981 -55.094 -22.298 1.00 36.06 843 LYS A C 1
ATOM 6590 O O . LYS A 1 843 ? 10.159 -55.452 -22.256 1.00 36.06 843 LYS A O 1
ATOM 6595 N N . THR A 1 844 ? 8.634 -53.942 -22.873 1.00 35.72 844 THR A N 1
ATOM 6596 C CA . THR A 1 844 ? 9.593 -52.839 -23.084 1.00 35.72 844 THR A CA 1
ATOM 6597 C C . THR A 1 844 ? 9.922 -52.209 -21.727 1.00 35.72 844 THR A C 1
ATOM 6599 O O . THR A 1 844 ? 9.055 -51.632 -21.073 1.00 35.72 844 THR A O 1
ATOM 6602 N N . LYS A 1 845 ? 11.170 -52.337 -21.253 1.00 45.62 845 LYS A N 1
ATOM 6603 C CA . LYS A 1 845 ? 11.560 -51.849 -19.918 1.00 45.62 845 LYS A CA 1
ATOM 6604 C C . LYS A 1 845 ? 11.695 -50.326 -19.860 1.00 45.62 845 LYS A C 1
ATOM 6606 O O . LYS A 1 845 ? 12.751 -49.776 -20.157 1.00 45.62 845 LYS A O 1
ATOM 6611 N N . TYR A 1 846 ? 10.652 -49.669 -19.364 1.00 51.41 846 TYR A N 1
ATOM 6612 C CA . TYR A 1 846 ? 10.750 -48.324 -18.809 1.00 51.41 846 TYR A CA 1
ATOM 6613 C C . TYR A 1 846 ? 11.566 -48.331 -17.501 1.00 51.41 846 TYR A C 1
ATOM 6615 O O . TYR A 1 846 ? 11.296 -49.128 -16.600 1.00 51.41 846 TYR A O 1
ATOM 6623 N N . GLN A 1 847 ? 12.555 -47.439 -17.376 1.00 56.66 847 GLN A N 1
ATOM 6624 C CA . GLN A 1 847 ? 13.418 -47.332 -16.192 1.00 56.66 847 GLN A CA 1
ATOM 6625 C C . GLN A 1 847 ? 13.651 -45.869 -15.789 1.00 56.66 847 GLN A C 1
ATOM 6627 O O . GLN A 1 847 ? 14.577 -45.210 -16.257 1.00 56.66 847 GLN A O 1
ATOM 6632 N N . CYS A 1 848 ? 12.830 -45.372 -14.861 1.00 66.12 848 CYS A N 1
ATOM 6633 C CA . CYS A 1 848 ? 13.098 -44.136 -14.131 1.00 66.12 848 CYS A CA 1
ATOM 6634 C C . CYS A 1 848 ? 13.347 -44.463 -12.654 1.00 66.12 848 CYS A C 1
ATOM 6636 O O . CYS A 1 848 ? 12.431 -44.849 -11.931 1.00 66.12 848 CYS A O 1
ATOM 6638 N N . ASN A 1 849 ? 14.593 -44.287 -12.208 1.00 61.09 849 ASN A N 1
ATOM 6639 C CA . ASN A 1 849 ? 15.055 -44.644 -10.859 1.00 61.09 849 ASN A CA 1
ATOM 6640 C C . ASN A 1 849 ? 14.757 -43.555 -9.805 1.00 61.09 849 ASN A C 1
ATOM 6642 O O . ASN A 1 849 ? 15.429 -43.488 -8.779 1.00 61.09 849 ASN A O 1
ATOM 6646 N N . LYS A 1 850 ? 13.792 -42.669 -10.072 1.00 72.56 850 LYS A N 1
ATOM 6647 C CA . LYS A 1 850 ? 13.377 -41.582 -9.172 1.00 72.56 850 LYS A CA 1
ATOM 6648 C C . LYS A 1 850 ? 12.096 -41.950 -8.424 1.00 72.56 850 LYS A C 1
ATOM 6650 O O . LYS A 1 850 ? 11.331 -42.799 -8.881 1.00 72.56 850 LYS A O 1
ATOM 6655 N N . LEU A 1 851 ? 11.851 -41.316 -7.279 1.00 68.44 851 LEU A N 1
ATOM 6656 C CA . LEU A 1 851 ? 10.638 -41.555 -6.496 1.00 68.44 851 LEU A CA 1
ATOM 6657 C C . LEU A 1 851 ? 9.409 -40.987 -7.225 1.00 68.44 851 LEU A C 1
ATOM 6659 O O . LEU A 1 851 ? 9.429 -39.830 -7.643 1.00 68.44 851 LEU A O 1
ATOM 6663 N N . HIS A 1 852 ? 8.350 -41.783 -7.357 1.00 76.44 852 HIS A N 1
ATOM 6664 C CA . HIS A 1 852 ? 7.079 -41.378 -7.964 1.00 76.44 852 HIS A CA 1
ATOM 6665 C C . HIS A 1 852 ? 5.947 -41.443 -6.935 1.00 76.44 852 HIS A C 1
ATOM 6667 O O . HIS A 1 852 ? 6.061 -42.119 -5.910 1.00 76.44 852 HIS A O 1
ATOM 6673 N N . PHE A 1 853 ? 4.840 -40.772 -7.239 1.00 76.31 853 PHE A N 1
ATOM 6674 C CA . PHE A 1 853 ? 3.629 -40.779 -6.422 1.00 76.31 853 PHE A CA 1
ATOM 6675 C C . PHE A 1 853 ? 2.451 -41.440 -7.147 1.00 76.31 853 PHE A C 1
ATOM 6677 O O . PHE A 1 853 ? 2.414 -41.517 -8.377 1.00 76.31 853 PHE A O 1
ATOM 6684 N N . LYS A 1 854 ? 1.466 -41.890 -6.372 1.00 76.81 854 LYS A N 1
ATOM 6685 C CA . LYS A 1 854 ? 0.195 -42.449 -6.837 1.00 76.81 854 LYS A CA 1
ATOM 6686 C C . LYS A 1 854 ? -0.952 -41.669 -6.195 1.00 76.81 854 LYS A C 1
ATOM 6688 O O . LYS A 1 854 ? -0.966 -41.479 -4.980 1.00 76.81 854 LYS A O 1
ATOM 6693 N N . LYS A 1 855 ? -1.911 -41.219 -7.011 1.00 82.06 855 LYS A N 1
ATOM 6694 C CA . LYS A 1 855 ? -3.141 -40.569 -6.537 1.00 82.06 855 LYS A CA 1
ATOM 6695 C C . LYS A 1 855 ? -4.003 -41.561 -5.751 1.00 82.06 855 LYS A C 1
ATOM 6697 O O . LYS A 1 855 ? -4.225 -42.685 -6.202 1.00 82.06 855 LYS A O 1
ATOM 6702 N N . ILE A 1 856 ? -4.526 -41.112 -4.617 1.00 77.94 856 ILE A N 1
ATOM 6703 C CA . ILE A 1 856 ? -5.582 -41.766 -3.846 1.00 77.94 856 ILE A CA 1
ATOM 6704 C C . ILE A 1 856 ? -6.880 -41.031 -4.191 1.00 77.94 856 ILE A C 1
ATOM 6706 O O . ILE A 1 856 ? -7.111 -39.913 -3.725 1.00 77.94 856 ILE A O 1
ATOM 6710 N N . ILE A 1 857 ? -7.708 -41.658 -5.024 1.00 76.94 857 ILE A N 1
ATOM 6711 C CA . ILE A 1 857 ? -9.035 -41.164 -5.406 1.00 76.94 857 ILE A CA 1
ATOM 6712 C C . ILE A 1 857 ? -10.084 -42.015 -4.688 1.00 76.94 857 ILE A C 1
ATOM 6714 O O . ILE A 1 857 ? -10.052 -43.242 -4.775 1.00 76.94 857 ILE A O 1
ATOM 6718 N N . GLN A 1 858 ? -10.996 -41.363 -3.971 1.00 76.75 858 GLN A N 1
ATOM 6719 C CA . GLN A 1 858 ? -12.153 -41.974 -3.314 1.00 76.75 858 GLN A CA 1
ATOM 6720 C C . GLN A 1 858 ? -13.453 -41.409 -3.916 1.00 76.75 858 GLN A C 1
ATOM 6722 O O . GLN A 1 858 ? -13.423 -40.429 -4.657 1.00 76.75 858 GLN A O 1
ATOM 6727 N N . ASN A 1 859 ? -14.613 -41.997 -3.603 1.00 73.88 859 ASN A N 1
ATOM 6728 C CA . ASN A 1 859 ? -15.894 -41.651 -4.249 1.00 73.88 859 ASN A CA 1
ATOM 6729 C C . ASN A 1 859 ? -16.354 -40.189 -4.044 1.00 73.88 859 ASN A C 1
ATOM 6731 O O . ASN A 1 859 ? -17.213 -39.710 -4.780 1.00 73.88 859 ASN A O 1
ATOM 6735 N N . HIS A 1 860 ? -15.810 -39.490 -3.046 1.00 74.69 860 HIS A N 1
ATOM 6736 C CA . HIS A 1 860 ? -16.037 -38.065 -2.763 1.00 74.69 860 HIS A CA 1
ATOM 6737 C C . HIS A 1 860 ? -14.857 -37.162 -3.151 1.00 74.69 860 HIS A C 1
ATOM 6739 O O . HIS A 1 860 ? -14.934 -35.953 -2.929 1.00 74.69 860 HIS A O 1
ATOM 6745 N N . THR A 1 861 ? -13.772 -37.721 -3.691 1.00 82.75 861 THR A N 1
ATOM 6746 C CA . THR A 1 861 ? -12.626 -36.957 -4.194 1.00 82.75 861 THR A CA 1
ATOM 6747 C C . THR A 1 861 ? -12.981 -36.316 -5.533 1.00 82.75 861 THR A C 1
ATOM 6749 O O . THR A 1 861 ? -13.371 -36.997 -6.478 1.00 82.75 861 THR A O 1
ATOM 6752 N N . ASP A 1 862 ? -12.811 -35.003 -5.616 1.00 75.69 862 ASP A N 1
ATOM 6753 C CA . ASP A 1 862 ? -13.033 -34.187 -6.800 1.00 75.69 862 ASP A CA 1
ATOM 6754 C C . ASP A 1 862 ? -11.673 -33.695 -7.312 1.00 75.69 862 ASP A C 1
ATOM 6756 O O . ASP A 1 862 ? -11.047 -32.808 -6.727 1.00 75.69 862 ASP A O 1
ATOM 6760 N N . GLU A 1 863 ? -11.200 -34.283 -8.414 1.00 77.38 863 GLU A N 1
ATOM 6761 C CA . GLU A 1 863 ? -9.898 -33.937 -8.998 1.00 77.38 863 GLU A CA 1
ATOM 6762 C C . GLU A 1 863 ? -9.812 -32.484 -9.502 1.00 77.38 863 GLU A C 1
ATOM 6764 O O . GLU A 1 863 ? -8.707 -31.997 -9.744 1.00 77.38 863 GLU A O 1
ATOM 6769 N N . THR A 1 864 ? -10.935 -31.762 -9.622 1.00 64.38 864 THR A N 1
ATOM 6770 C CA . THR A 1 864 ? -10.939 -30.342 -10.016 1.00 64.38 864 THR A CA 1
ATOM 6771 C C . THR A 1 864 ? -10.580 -29.393 -8.870 1.00 64.38 864 THR A C 1
ATOM 6773 O O . THR A 1 864 ? -10.128 -28.278 -9.127 1.00 64.38 864 THR A O 1
ATOM 6776 N N . LEU A 1 865 ? -10.708 -29.835 -7.612 1.00 58.84 865 LEU A N 1
ATOM 6777 C CA . LEU A 1 865 ? -10.347 -29.040 -6.430 1.00 58.84 865 LEU A CA 1
ATOM 6778 C C . LEU A 1 865 ? -8.834 -29.024 -6.151 1.00 58.84 865 LEU A C 1
ATOM 6780 O O . LEU A 1 865 ? -8.368 -28.226 -5.337 1.00 58.84 865 LEU A O 1
ATOM 6784 N N . GLY A 1 866 ? -8.065 -29.877 -6.832 1.00 65.25 866 GLY A N 1
ATOM 6785 C CA . GLY A 1 866 ? -6.617 -29.984 -6.682 1.00 65.25 866 GLY A CA 1
ATOM 6786 C C . GLY A 1 866 ? -6.169 -30.775 -5.450 1.00 65.25 866 GLY A C 1
ATOM 6787 O O . GLY A 1 866 ? -6.927 -31.539 -4.847 1.00 65.25 866 GLY A O 1
ATOM 6788 N N . ASP A 1 867 ? -4.894 -30.618 -5.106 1.00 71.62 867 ASP A N 1
ATOM 6789 C CA . ASP A 1 867 ? -4.197 -31.493 -4.163 1.00 71.62 867 ASP A CA 1
ATOM 6790 C C . ASP A 1 867 ? -4.440 -31.095 -2.699 1.00 71.62 867 ASP A C 1
ATOM 6792 O O . ASP A 1 867 ? -4.426 -29.919 -2.331 1.00 71.62 867 ASP A O 1
ATOM 6796 N N . CYS A 1 868 ? -4.619 -32.085 -1.824 1.00 63.44 868 CYS A N 1
ATOM 6797 C CA . CYS A 1 868 ? -4.791 -31.851 -0.396 1.00 63.44 868 CYS A CA 1
ATOM 6798 C C . CYS A 1 868 ? -3.470 -31.406 0.243 1.00 63.44 868 CYS A C 1
ATOM 6800 O O . CYS A 1 868 ? -2.484 -32.144 0.206 1.00 63.44 868 CYS A O 1
ATOM 6802 N N . SER A 1 869 ? -3.482 -30.279 0.960 1.00 53.31 869 SER A N 1
ATOM 6803 C CA . SER A 1 869 ? -2.343 -29.753 1.737 1.00 53.31 869 SER A CA 1
ATOM 6804 C C . SER A 1 869 ? -1.738 -30.720 2.770 1.00 53.31 869 SER A C 1
ATOM 6806 O O . SER A 1 869 ? -0.676 -30.426 3.313 1.00 53.31 869 SER A O 1
ATOM 6808 N N . PHE A 1 870 ? -2.410 -31.838 3.066 1.00 48.06 870 PHE A N 1
ATOM 6809 C CA . PHE A 1 870 ? -1.973 -32.874 4.009 1.00 48.06 870 PHE A CA 1
ATOM 6810 C C . PHE A 1 870 ? -1.690 -34.234 3.337 1.00 48.06 870 PHE A C 1
ATOM 6812 O O . PHE A 1 870 ? -1.258 -35.165 4.015 1.00 48.06 870 PHE A O 1
ATOM 6819 N N . LEU A 1 871 ? -1.914 -34.366 2.020 1.00 72.44 871 LEU A N 1
ATOM 6820 C CA . LEU A 1 871 ? -1.706 -35.594 1.234 1.00 72.44 871 LEU A CA 1
ATOM 6821 C C . LEU A 1 871 ? -2.273 -36.843 1.949 1.00 72.44 871 LEU A C 1
ATOM 6823 O O . LEU A 1 871 ? -3.354 -36.778 2.532 1.00 72.44 871 LEU A O 1
ATOM 6827 N N . ASN A 1 872 ? -1.571 -37.977 1.940 1.00 52.16 872 ASN A N 1
ATOM 6828 C CA . ASN A 1 872 ? -1.978 -39.207 2.636 1.00 52.16 872 ASN A CA 1
ATOM 6829 C C . ASN A 1 872 ? -2.022 -39.120 4.182 1.00 52.16 872 ASN A C 1
ATOM 6831 O O . ASN A 1 872 ? -2.254 -40.137 4.831 1.00 52.16 872 ASN A O 1
ATOM 6835 N N . THR A 1 873 ? -1.821 -37.941 4.785 1.00 53.50 873 THR A N 1
ATOM 6836 C CA . THR A 1 873 ? -1.945 -37.706 6.239 1.00 53.50 873 THR A CA 1
ATOM 6837 C C . THR A 1 873 ? -3.184 -36.881 6.622 1.00 53.50 873 THR A C 1
ATOM 6839 O O . THR A 1 873 ? -3.308 -36.419 7.756 1.00 53.50 873 THR A O 1
ATOM 6842 N N . CYS A 1 874 ? -4.135 -36.688 5.698 1.00 60.41 874 CYS A N 1
ATOM 6843 C CA . CYS A 1 874 ? -5.379 -35.979 5.992 1.00 60.41 874 CYS A CA 1
ATOM 6844 C C . CYS A 1 874 ? -6.242 -36.728 7.031 1.00 60.41 874 CYS A C 1
ATOM 6846 O O . CYS A 1 874 ? -6.771 -37.803 6.757 1.00 60.41 874 CYS A O 1
ATOM 6848 N N . PHE A 1 875 ? -6.485 -36.110 8.194 1.00 47.84 875 PHE A N 1
ATOM 6849 C CA . PHE A 1 875 ? -7.381 -36.626 9.250 1.00 47.84 875 PHE A CA 1
ATOM 6850 C C . PHE A 1 875 ? -8.854 -36.785 8.830 1.00 47.84 875 PHE A C 1
ATOM 6852 O O . PHE A 1 875 ? -9.659 -37.336 9.579 1.00 47.84 875 PHE A O 1
ATOM 6859 N N . HIS A 1 876 ? -9.215 -36.295 7.646 1.00 68.56 876 HIS A N 1
ATOM 6860 C CA . HIS A 1 876 ? -10.547 -36.402 7.066 1.00 68.56 876 HIS A CA 1
ATOM 6861 C C . HIS A 1 876 ? -10.519 -37.127 5.717 1.00 68.56 876 HIS A C 1
ATOM 6863 O O . HIS A 1 876 ? -11.358 -36.833 4.879 1.00 68.56 876 HIS A O 1
ATOM 6869 N N . MET A 1 877 ? -9.566 -38.033 5.466 1.00 71.44 877 MET A N 1
ATOM 6870 C CA . MET A 1 877 ? -9.401 -38.697 4.161 1.00 71.44 877 MET A CA 1
ATOM 6871 C C . MET A 1 877 ? -10.726 -39.270 3.611 1.00 71.44 877 MET A C 1
ATOM 6873 O O . MET A 1 877 ? -11.069 -39.004 2.459 1.00 71.44 877 MET A O 1
ATOM 6877 N N . ASP A 1 878 ? -11.539 -39.882 4.479 1.00 70.75 878 ASP A N 1
ATOM 6878 C CA . ASP A 1 878 ? -12.847 -40.484 4.162 1.00 70.75 878 ASP A CA 1
ATOM 6879 C C . ASP A 1 878 ? -13.990 -39.474 3.890 1.00 70.75 878 ASP A C 1
ATOM 6881 O O . ASP A 1 878 ? -15.112 -39.873 3.585 1.00 70.75 878 ASP A O 1
ATOM 6885 N N . THR A 1 879 ? -13.735 -38.164 3.996 1.00 72.44 879 THR A N 1
ATOM 6886 C CA . THR A 1 879 ? -14.689 -37.087 3.646 1.00 72.44 879 THR A CA 1
ATOM 6887 C C . THR A 1 879 ? -14.055 -35.904 2.894 1.00 72.44 879 THR A C 1
ATOM 6889 O O . THR A 1 879 ? -14.751 -34.973 2.486 1.00 72.44 879 THR A O 1
ATOM 6892 N N . CYS A 1 880 ? -12.730 -35.885 2.739 1.00 69.81 880 CYS A N 1
ATOM 6893 C CA . CYS A 1 880 ? -11.964 -34.790 2.156 1.00 69.81 880 CYS A CA 1
ATOM 6894 C C . CYS A 1 880 ? -12.000 -34.879 0.630 1.00 69.81 880 CYS A C 1
ATOM 6896 O O . CYS A 1 880 ? -11.575 -35.869 0.037 1.00 69.81 880 CYS A O 1
ATOM 6898 N N . LYS A 1 881 ? -12.501 -33.819 -0.010 1.00 75.38 881 LYS A N 1
ATOM 6899 C CA . LYS A 1 881 ? -12.723 -33.789 -1.460 1.00 75.38 881 LYS A CA 1
ATOM 6900 C C . LYS A 1 881 ? -11.461 -33.549 -2.293 1.00 75.38 881 LYS A C 1
ATOM 6902 O O . LYS A 1 881 ? -11.516 -33.704 -3.503 1.00 75.38 881 LYS A O 1
ATOM 6907 N N . TYR A 1 882 ? -10.347 -33.167 -1.677 1.00 72.44 882 TYR A N 1
ATOM 6908 C CA . TYR A 1 882 ? -9.092 -32.888 -2.380 1.00 72.44 882 TYR A CA 1
ATOM 6909 C C . TYR A 1 882 ? -8.327 -34.177 -2.714 1.00 72.44 882 TYR A C 1
ATOM 6911 O O . TYR A 1 882 ? -8.494 -35.200 -2.050 1.00 72.44 882 TYR A O 1
ATOM 6919 N N . VAL A 1 883 ? -7.457 -34.131 -3.724 1.00 76.69 883 VAL A N 1
ATOM 6920 C CA . VAL A 1 883 ? -6.657 -35.287 -4.157 1.00 76.69 883 VAL A CA 1
ATOM 6921 C C . VAL A 1 883 ? -5.541 -35.570 -3.151 1.00 76.69 883 VAL A C 1
ATOM 6923 O O . VAL A 1 883 ? -4.714 -34.705 -2.862 1.00 76.69 883 VAL A O 1
ATOM 6926 N N . HIS A 1 884 ? -5.483 -36.794 -2.628 1.00 81.44 884 HIS A N 1
ATOM 6927 C CA . HIS A 1 884 ? -4.395 -37.247 -1.756 1.00 81.44 884 HIS A CA 1
ATOM 6928 C C . HIS A 1 884 ? -3.394 -38.093 -2.561 1.00 81.44 884 HIS A C 1
ATOM 6930 O O . HIS A 1 884 ? -3.735 -38.632 -3.613 1.00 81.44 884 HIS A O 1
ATOM 6936 N N . TYR A 1 885 ? -2.154 -38.221 -2.082 1.00 73.31 885 TYR A N 1
ATOM 6937 C CA . TYR A 1 885 ? -1.091 -38.952 -2.782 1.00 73.31 885 TYR A CA 1
ATOM 6938 C C . TYR A 1 885 ? -0.311 -39.836 -1.813 1.00 73.31 885 TYR A C 1
ATOM 6940 O O . TYR A 1 885 ? 0.092 -39.379 -0.745 1.00 73.31 885 TYR A O 1
ATOM 6948 N N . GLU A 1 886 ? -0.051 -41.075 -2.220 1.00 75.56 886 GLU A N 1
ATOM 6949 C CA . GLU A 1 886 ? 0.914 -41.981 -1.589 1.00 75.56 886 GLU A CA 1
ATOM 6950 C C . GLU A 1 886 ? 2.178 -42.123 -2.451 1.00 75.56 886 GLU A C 1
ATOM 6952 O O . GLU A 1 886 ? 2.199 -41.757 -3.629 1.00 75.56 886 GLU A O 1
ATOM 6957 N N . VAL A 1 887 ? 3.251 -42.660 -1.869 1.00 73.19 887 VAL A N 1
ATOM 6958 C CA . VAL A 1 887 ? 4.469 -43.008 -2.614 1.00 73.19 887 VAL A CA 1
ATOM 6959 C C . VAL A 1 887 ? 4.223 -44.293 -3.404 1.00 73.19 887 VAL A C 1
ATOM 6961 O O . VAL A 1 887 ? 3.773 -45.291 -2.845 1.00 73.19 887 VAL A O 1
ATOM 6964 N N . ASP A 1 888 ? 4.553 -44.289 -4.694 1.00 73.19 888 ASP A N 1
ATOM 6965 C CA . ASP A 1 888 ? 4.468 -45.476 -5.543 1.00 73.19 888 ASP A CA 1
ATOM 6966 C C . ASP A 1 888 ? 5.639 -46.429 -5.243 1.00 73.19 888 ASP A C 1
ATOM 6968 O O . ASP A 1 888 ? 6.757 -46.279 -5.745 1.00 73.19 888 ASP A O 1
ATOM 6972 N N . THR A 1 889 ? 5.369 -47.419 -4.394 1.00 56.56 889 THR A N 1
ATOM 6973 C CA . THR A 1 889 ? 6.337 -48.400 -3.888 1.00 56.56 889 THR A CA 1
ATOM 6974 C C . THR A 1 889 ? 6.544 -49.611 -4.805 1.00 56.56 889 THR A C 1
ATOM 6976 O O . THR A 1 889 ? 7.154 -50.589 -4.374 1.00 56.56 889 THR A O 1
ATOM 6979 N N . TYR A 1 890 ? 6.075 -49.592 -6.062 1.00 47.59 890 TYR A N 1
ATOM 6980 C CA . TYR A 1 890 ? 6.167 -50.767 -6.939 1.00 47.59 890 TYR A CA 1
ATOM 6981 C C . TYR A 1 890 ? 7.626 -51.156 -7.261 1.00 47.59 890 TYR A C 1
ATOM 6983 O O . TYR A 1 890 ? 8.316 -50.478 -8.036 1.00 47.59 890 TYR A O 1
ATOM 6991 N N . VAL A 1 891 ? 8.073 -52.272 -6.670 1.00 42.94 891 VAL A N 1
ATOM 6992 C CA . VAL A 1 891 ? 9.372 -52.925 -6.897 1.00 42.94 891 VAL A CA 1
ATOM 6993 C C . VAL A 1 891 ? 9.218 -53.991 -7.984 1.00 42.94 891 VAL A C 1
ATOM 6995 O O . VAL A 1 891 ? 8.454 -54.941 -7.820 1.00 42.94 891 VAL A O 1
ATOM 6998 N N . ASP A 1 892 ? 9.968 -53.864 -9.080 1.00 34.22 892 ASP A N 1
ATOM 6999 C CA . ASP A 1 892 ? 9.990 -54.846 -10.176 1.00 34.22 892 ASP A CA 1
ATOM 7000 C C . ASP A 1 892 ? 10.715 -56.126 -9.700 1.00 34.22 892 ASP A C 1
ATOM 7002 O O . ASP A 1 892 ? 11.942 -56.168 -9.585 1.00 34.22 892 ASP A O 1
ATOM 7006 N N . GLN A 1 893 ? 9.951 -57.159 -9.327 1.00 29.25 893 GLN A N 1
ATOM 7007 C CA . GLN A 1 893 ? 10.491 -58.381 -8.720 1.00 29.25 893 GLN A CA 1
ATOM 7008 C C . GLN A 1 893 ? 11.160 -59.298 -9.758 1.00 29.25 893 GLN A C 1
ATOM 7010 O O . GLN A 1 893 ? 10.512 -60.145 -10.367 1.00 29.25 893 GLN A O 1
ATOM 7015 N N . THR A 1 894 ? 12.486 -59.210 -9.886 1.00 25.91 894 THR A N 1
ATOM 7016 C CA . THR A 1 894 ? 13.309 -60.269 -10.502 1.00 25.91 894 THR A CA 1
ATOM 7017 C C . THR A 1 894 ? 14.302 -60.833 -9.479 1.00 25.91 894 THR A C 1
ATOM 7019 O O . THR A 1 894 ? 15.273 -60.148 -9.145 1.00 25.91 894 THR A O 1
ATOM 7022 N N . PRO A 1 895 ? 14.098 -62.056 -8.952 1.00 32.50 895 PRO A N 1
ATOM 7023 C CA . PRO A 1 895 ? 14.945 -62.603 -7.897 1.00 32.50 895 PRO A CA 1
ATOM 7024 C C . PRO A 1 895 ? 16.220 -63.246 -8.461 1.00 32.50 895 PRO A C 1
ATOM 7026 O O . PRO A 1 895 ? 16.146 -64.308 -9.070 1.00 32.50 895 PRO A O 1
ATOM 7029 N N . ASN A 1 896 ? 17.390 -62.642 -8.213 1.00 26.34 896 ASN A N 1
ATOM 7030 C CA . ASN A 1 896 ? 18.663 -63.367 -8.041 1.00 26.34 896 ASN A CA 1
ATOM 7031 C C . ASN A 1 896 ? 19.829 -62.442 -7.644 1.00 26.34 896 ASN A C 1
ATOM 7033 O O . ASN A 1 896 ? 20.446 -61.827 -8.504 1.00 26.34 896 ASN A O 1
ATOM 7037 N N . THR A 1 897 ? 20.176 -62.424 -6.352 1.00 24.56 897 THR A N 1
ATOM 7038 C CA . THR A 1 897 ? 21.521 -62.810 -5.863 1.00 24.56 897 THR A CA 1
ATOM 7039 C C . THR A 1 897 ? 21.485 -62.925 -4.340 1.00 24.56 897 THR A C 1
ATOM 7041 O O . THR A 1 897 ? 21.219 -61.948 -3.645 1.00 24.56 897 THR A O 1
ATOM 7044 N N . VAL A 1 898 ? 21.774 -64.116 -3.813 1.00 27.30 898 VAL A N 1
ATOM 7045 C CA . VAL A 1 898 ? 22.008 -64.323 -2.375 1.00 27.30 898 VAL A CA 1
ATOM 7046 C C . VAL A 1 898 ? 23.396 -63.769 -2.013 1.00 27.30 898 VAL A C 1
ATOM 7048 O O . VAL A 1 898 ? 24.338 -64.040 -2.761 1.00 27.30 898 VAL A O 1
ATOM 7051 N N . PRO A 1 899 ? 23.577 -63.051 -0.885 1.00 27.19 899 PRO A N 1
ATOM 7052 C CA . PRO A 1 899 ? 24.902 -62.631 -0.431 1.00 27.19 899 PRO A CA 1
ATOM 7053 C C . PRO A 1 899 ? 25.755 -63.845 -0.036 1.00 27.19 899 PRO A C 1
ATOM 7055 O O . PRO A 1 899 ? 25.628 -64.396 1.059 1.00 27.19 899 PRO A O 1
ATOM 7058 N N . ALA A 1 900 ? 26.623 -64.288 -0.945 1.00 25.33 900 ALA A N 1
ATOM 7059 C CA . ALA A 1 900 ? 27.616 -65.311 -0.652 1.00 25.33 900 ALA A CA 1
ATOM 7060 C C . ALA A 1 900 ? 28.760 -64.725 0.193 1.00 25.33 900 ALA A C 1
ATOM 7062 O O . ALA A 1 900 ? 29.177 -63.585 0.002 1.00 25.33 900 ALA A O 1
ATOM 7063 N N . LYS A 1 901 ? 29.244 -65.537 1.138 1.00 24.28 901 LYS A N 1
ATOM 7064 C CA . LYS A 1 901 ? 30.316 -65.245 2.100 1.00 24.28 901 LYS A CA 1
ATOM 7065 C C . LYS A 1 901 ? 31.492 -64.471 1.486 1.00 24.28 901 LYS A C 1
ATOM 7067 O O . LYS A 1 901 ? 32.052 -64.911 0.487 1.00 24.28 901 LYS A O 1
ATOM 7072 N N . PHE A 1 902 ? 31.952 -63.429 2.177 1.00 24.81 902 PHE A N 1
ATOM 7073 C CA . PHE A 1 902 ? 33.353 -63.020 2.081 1.00 24.81 902 PHE A CA 1
ATOM 7074 C C . PHE A 1 902 ? 34.201 -63.940 2.965 1.00 24.81 902 PHE A C 1
ATOM 7076 O O . PHE A 1 902 ? 33.853 -64.180 4.122 1.00 24.81 902 PHE A O 1
ATOM 7083 N N . GLU A 1 903 ? 35.290 -64.468 2.413 1.00 24.09 903 GLU A N 1
ATOM 7084 C CA . GLU A 1 903 ? 36.259 -65.270 3.162 1.00 24.09 903 GLU A CA 1
ATOM 7085 C C . GLU A 1 903 ? 37.281 -64.378 3.878 1.00 24.09 903 GLU A C 1
ATOM 7087 O O . GLU A 1 903 ? 37.566 -63.253 3.467 1.00 24.09 903 GLU A O 1
ATOM 7092 N N . THR A 1 904 ? 37.817 -64.884 4.986 1.00 24.02 904 THR A N 1
ATOM 7093 C CA . THR A 1 904 ? 38.788 -64.191 5.835 1.00 24.02 904 THR A CA 1
ATOM 7094 C C . THR A 1 904 ? 40.217 -64.397 5.348 1.00 24.02 904 THR A C 1
ATOM 7096 O O . THR A 1 904 ? 40.671 -65.537 5.247 1.00 24.02 904 THR A O 1
ATOM 7099 N N . THR A 1 905 ? 40.971 -63.309 5.204 1.00 25.19 905 THR A N 1
ATOM 7100 C CA . THR A 1 905 ? 42.436 -63.330 5.310 1.00 25.19 905 THR A CA 1
ATOM 7101 C C . THR A 1 905 ? 42.847 -62.561 6.562 1.00 25.19 905 THR A C 1
ATOM 7103 O O . THR A 1 905 ? 42.882 -61.330 6.553 1.00 25.19 905 THR A O 1
ATOM 7106 N N . ASP A 1 906 ? 43.119 -63.288 7.646 1.00 25.38 906 ASP A N 1
ATOM 7107 C CA . ASP A 1 906 ? 43.837 -62.752 8.805 1.00 25.38 906 ASP A CA 1
ATOM 7108 C C . ASP A 1 906 ? 45.272 -62.371 8.411 1.00 25.38 906 ASP A C 1
ATOM 7110 O O . ASP A 1 906 ? 45.921 -63.117 7.684 1.00 25.38 906 ASP A O 1
ATOM 7114 N N . GLU A 1 907 ? 45.803 -61.297 8.999 1.00 26.19 907 GLU A N 1
ATOM 7115 C CA . GLU A 1 907 ? 47.112 -61.355 9.665 1.00 26.19 907 GLU A CA 1
ATOM 7116 C C . GLU A 1 907 ? 47.266 -60.192 10.668 1.00 26.19 907 GLU A C 1
ATOM 7118 O O . GLU A 1 907 ? 47.169 -59.030 10.299 1.00 26.19 907 GLU A O 1
ATOM 7123 N N . HIS A 1 908 ? 47.462 -60.556 11.945 1.00 27.39 908 HIS A N 1
ATOM 7124 C CA . HIS A 1 908 ? 48.043 -59.833 13.101 1.00 27.39 908 HIS A CA 1
ATOM 7125 C C . HIS A 1 908 ? 47.939 -58.282 13.208 1.00 27.39 908 HIS A C 1
ATOM 7127 O O . HIS A 1 908 ? 48.261 -57.524 12.308 1.00 27.39 908 HIS A O 1
ATOM 7133 N N . VAL A 1 909 ? 47.612 -57.703 14.373 1.00 29.02 909 VAL A N 1
ATOM 7134 C CA . VAL A 1 909 ? 48.210 -57.964 15.704 1.00 29.02 909 VAL A CA 1
ATOM 7135 C C . VAL A 1 909 ? 47.151 -58.054 16.820 1.00 29.02 909 VAL A C 1
ATOM 7137 O O . VAL A 1 909 ? 46.097 -57.428 16.760 1.00 29.02 909 VAL A O 1
ATOM 7140 N N . ALA A 1 910 ? 47.434 -58.847 17.859 1.00 28.55 910 ALA A N 1
ATOM 7141 C CA . ALA A 1 910 ? 46.508 -59.131 18.958 1.00 28.55 910 ALA A CA 1
ATOM 7142 C C . ALA A 1 910 ? 46.367 -57.991 19.990 1.00 28.55 910 ALA A C 1
ATOM 7144 O O . ALA A 1 910 ? 47.344 -57.337 20.351 1.00 28.55 910 ALA A O 1
ATOM 7145 N N . GLY A 1 911 ? 45.159 -57.844 20.548 1.00 25.03 911 GLY A N 1
ATOM 7146 C CA . GLY A 1 911 ? 44.873 -57.021 21.730 1.00 25.03 911 GLY A CA 1
ATOM 7147 C C . GLY A 1 911 ? 44.434 -57.847 22.956 1.00 25.03 911 GLY A C 1
ATOM 7148 O O . GLY A 1 911 ? 44.157 -59.046 22.831 1.00 25.03 911 GLY A O 1
ATOM 7149 N N . PRO A 1 912 ? 44.340 -57.228 24.150 1.00 28.66 912 PRO A N 1
ATOM 7150 C CA . PRO A 1 912 ? 43.742 -57.849 25.333 1.00 28.66 912 PRO A CA 1
ATOM 7151 C C . PRO A 1 912 ? 42.216 -57.999 25.172 1.00 28.66 912 PRO A C 1
ATOM 7153 O O . PRO A 1 912 ? 41.568 -57.219 24.475 1.00 28.66 912 PRO A O 1
ATOM 7156 N N . LYS A 1 913 ? 41.622 -59.021 25.802 1.00 28.02 913 LYS A N 1
ATOM 7157 C CA . LYS A 1 913 ? 40.227 -59.430 25.555 1.00 28.02 913 LYS A CA 1
ATOM 7158 C C . LYS A 1 913 ? 39.238 -58.965 26.634 1.00 28.02 913 LYS A C 1
ATOM 7160 O O . LYS A 1 913 ? 39.364 -59.408 27.770 1.00 28.02 913 LYS A O 1
ATOM 7165 N N . ARG A 1 914 ? 38.129 -58.358 26.168 1.00 32.56 914 ARG A N 1
ATOM 7166 C CA . ARG A 1 914 ? 36.757 -58.442 26.742 1.00 32.56 914 ARG A CA 1
ATOM 7167 C C . ARG A 1 914 ? 36.539 -57.745 28.114 1.00 32.56 914 ARG A C 1
ATOM 7169 O O . ARG A 1 914 ? 37.520 -57.380 28.750 1.00 32.56 914 ARG A O 1
ATOM 7176 N N . PRO A 1 915 ? 35.282 -57.498 28.561 1.00 33.12 915 PRO A N 1
ATOM 7177 C CA . PRO A 1 915 ? 33.994 -58.035 28.089 1.00 33.12 915 PRO A CA 1
ATOM 7178 C C . PRO A 1 915 ? 33.241 -57.197 27.044 1.00 33.12 915 PRO A C 1
ATOM 7180 O O . PRO A 1 915 ? 33.171 -55.978 27.115 1.00 33.12 915 PRO A O 1
ATOM 7183 N N . ILE A 1 916 ? 32.593 -57.918 26.125 1.00 45.50 916 ILE A N 1
ATOM 7184 C CA . ILE A 1 916 ? 31.257 -57.555 25.635 1.00 45.50 916 ILE A CA 1
ATOM 7185 C C . ILE A 1 916 ? 30.281 -58.145 26.660 1.00 45.50 916 ILE A C 1
ATOM 7187 O O . ILE A 1 916 ? 30.498 -59.278 27.098 1.00 45.50 916 ILE A O 1
ATOM 7191 N N . ALA A 1 917 ? 29.238 -57.405 27.021 1.00 32.66 917 ALA A N 1
ATOM 7192 C CA . ALA A 1 917 ? 28.091 -57.900 27.774 1.00 32.66 917 ALA A CA 1
ATOM 7193 C C . ALA A 1 917 ? 26.811 -57.366 27.117 1.00 32.66 917 ALA A C 1
ATOM 7195 O O . ALA A 1 917 ? 26.808 -56.245 26.605 1.00 32.66 917 ALA A O 1
ATOM 7196 N N . ASP A 1 918 ? 25.763 -58.183 27.087 1.00 37.25 918 ASP A N 1
ATOM 7197 C CA . ASP A 1 918 ? 24.529 -57.883 26.367 1.00 37.25 918 ASP A CA 1
ATOM 7198 C C . ASP A 1 918 ? 23.697 -56.773 27.016 1.00 37.25 918 ASP A C 1
ATOM 7200 O O . ASP A 1 918 ? 23.574 -56.689 28.238 1.00 37.25 918 ASP A O 1
ATOM 7204 N N . ALA A 1 919 ? 23.007 -56.012 26.168 1.00 37.78 919 ALA A N 1
ATOM 7205 C CA . ALA A 1 919 ? 21.701 -55.461 26.495 1.00 37.78 919 ALA A CA 1
ATOM 7206 C C . ALA A 1 919 ? 20.871 -55.338 25.210 1.00 37.78 919 ALA A C 1
ATOM 7208 O O . ALA A 1 919 ? 21.126 -54.478 24.368 1.00 37.78 919 ALA A O 1
ATOM 7209 N N . SER A 1 920 ? 19.835 -56.167 25.073 1.00 45.94 920 SER A N 1
ATOM 7210 C CA . SER A 1 920 ? 18.674 -55.775 24.276 1.00 45.94 920 SER A CA 1
ATOM 7211 C C . SER A 1 920 ? 18.096 -54.505 24.902 1.00 45.94 920 SER A C 1
ATOM 7213 O O . SER A 1 920 ? 17.817 -54.508 26.102 1.00 45.94 920 SER A O 1
ATOM 7215 N N . ALA A 1 921 ? 17.915 -53.433 24.130 1.00 57.28 921 ALA A N 1
ATOM 7216 C CA . ALA A 1 921 ? 17.279 -52.221 24.638 1.00 57.28 921 ALA A CA 1
ATOM 7217 C C . ALA A 1 921 ? 15.815 -52.530 24.999 1.00 57.28 921 ALA A C 1
ATOM 7219 O O . ALA A 1 921 ? 14.961 -52.632 24.120 1.00 57.28 921 ALA A O 1
ATOM 7220 N N . THR A 1 922 ? 15.542 -52.740 26.290 1.00 62.69 922 THR A N 1
ATOM 7221 C CA . THR A 1 922 ? 14.209 -53.082 26.795 1.00 62.69 922 THR A CA 1
ATOM 7222 C C . THR A 1 922 ? 13.282 -51.887 26.628 1.00 62.69 922 THR A C 1
ATOM 7224 O O . THR A 1 922 ? 13.279 -50.976 27.451 1.00 62.69 922 THR A O 1
ATOM 7227 N N . LEU A 1 923 ? 12.515 -51.894 25.541 1.00 76.75 923 LEU A N 1
ATOM 7228 C CA . LEU A 1 923 ? 11.551 -50.858 25.204 1.00 76.75 923 LEU A CA 1
ATOM 7229 C C . LEU A 1 923 ? 10.303 -51.024 26.081 1.00 76.75 923 LEU A C 1
ATOM 7231 O O . LEU A 1 923 ? 9.474 -51.904 25.848 1.00 76.75 923 LEU A O 1
ATOM 7235 N N . TYR A 1 924 ? 10.194 -50.191 27.114 1.00 88.31 924 TYR A N 1
ATOM 7236 C CA . TYR A 1 924 ? 8.996 -50.088 27.941 1.00 88.31 924 TYR A CA 1
ATOM 7237 C C . TYR A 1 924 ? 7.906 -49.306 27.195 1.00 88.31 924 TYR A C 1
ATOM 7239 O O . TYR A 1 924 ? 8.225 -48.341 26.493 1.00 88.31 924 TYR A O 1
ATOM 7247 N N . PRO A 1 925 ? 6.621 -49.682 27.340 1.00 90.62 925 PRO A N 1
ATOM 7248 C CA . PRO A 1 925 ? 5.523 -48.923 26.753 1.00 90.62 925 PRO A CA 1
ATOM 7249 C C . PRO A 1 925 ? 5.458 -47.499 27.342 1.00 90.62 925 PRO A C 1
ATOM 7251 O O . PRO A 1 925 ? 5.915 -47.296 28.473 1.00 90.62 925 PRO A O 1
ATOM 7254 N N . PRO A 1 926 ? 4.874 -46.528 26.612 1.00 94.19 926 PRO A N 1
ATOM 7255 C CA . PRO A 1 926 ? 4.681 -45.172 27.117 1.00 94.19 926 PRO A CA 1
ATOM 7256 C C . PRO A 1 926 ? 3.881 -45.156 28.420 1.00 94.19 926 PRO A C 1
ATOM 7258 O O . PRO A 1 926 ? 2.856 -45.836 28.525 1.00 94.19 926 PRO A O 1
ATOM 7261 N N . GLN A 1 927 ? 4.313 -44.355 29.392 1.00 94.94 927 GLN A N 1
ATOM 7262 C CA . GLN A 1 927 ? 3.600 -44.148 30.652 1.00 94.94 927 GLN A CA 1
ATOM 7263 C C . GLN A 1 927 ? 3.246 -42.666 30.830 1.00 94.94 927 GLN A C 1
ATOM 7265 O O . GLN A 1 927 ? 3.840 -41.781 30.223 1.00 94.94 927 GLN A O 1
ATOM 7270 N N . TRP A 1 928 ? 2.220 -42.376 31.633 1.00 95.94 928 TRP A N 1
ATOM 7271 C CA . TRP A 1 928 ? 1.819 -41.002 31.934 1.00 95.94 928 TRP A CA 1
ATOM 7272 C C . TRP A 1 928 ? 1.086 -40.916 33.274 1.00 95.94 928 TRP A C 1
ATOM 7274 O O . TRP A 1 928 ? 0.453 -41.872 33.721 1.00 95.94 928 TRP A O 1
ATOM 7284 N N . ILE A 1 929 ? 1.142 -39.741 33.905 1.00 95.38 929 ILE A N 1
ATOM 7285 C CA . ILE A 1 929 ? 0.394 -39.424 35.126 1.00 95.38 929 ILE A CA 1
ATOM 7286 C C . ILE A 1 929 ? -0.256 -38.053 34.935 1.00 95.38 929 ILE A C 1
ATOM 7288 O O . ILE A 1 929 ? 0.428 -37.030 34.922 1.00 95.38 929 ILE A O 1
ATOM 7292 N N . GLN A 1 930 ? -1.584 -38.009 34.805 1.00 95.06 930 GLN A N 1
ATOM 7293 C CA . GLN A 1 930 ? -2.316 -36.741 34.781 1.00 95.06 930 GLN A CA 1
ATOM 7294 C C . GLN A 1 930 ? -2.366 -36.160 36.201 1.00 95.06 930 GLN A C 1
ATOM 7296 O O . GLN A 1 930 ? -3.077 -36.669 37.065 1.00 95.06 930 GLN A O 1
ATOM 7301 N N . CYS A 1 931 ? -1.591 -35.106 36.451 1.00 93.44 931 CYS A N 1
ATOM 7302 C CA . CYS A 1 931 ? -1.415 -34.509 37.774 1.00 93.44 931 CYS A CA 1
ATOM 7303 C C . CYS A 1 931 ? -1.048 -33.019 37.684 1.00 93.44 931 CYS A C 1
ATOM 7305 O O . CYS A 1 931 ? -0.694 -32.515 36.618 1.00 93.44 931 CYS A O 1
ATOM 7307 N N . ASP A 1 932 ? -1.108 -32.320 38.818 1.00 92.44 932 ASP A N 1
ATOM 7308 C CA . ASP A 1 932 ? -0.516 -30.990 38.974 1.00 92.44 932 ASP A CA 1
ATOM 7309 C C . ASP A 1 932 ? 0.906 -31.142 39.535 1.00 92.44 932 ASP A C 1
ATOM 7311 O O . ASP A 1 932 ? 1.097 -31.600 40.666 1.00 92.44 932 ASP A O 1
ATOM 7315 N N . LEU A 1 933 ? 1.914 -30.765 38.743 1.00 93.25 933 LEU A N 1
ATOM 7316 C CA . LEU A 1 933 ? 3.331 -30.927 39.096 1.00 93.25 933 LEU A CA 1
ATOM 7317 C C . LEU A 1 933 ? 3.786 -30.061 40.286 1.00 93.25 933 LEU A C 1
ATOM 7319 O O . LEU A 1 933 ? 4.895 -30.259 40.775 1.00 93.25 933 LEU A O 1
ATOM 7323 N N . ARG A 1 934 ? 2.943 -29.144 40.784 1.00 90.56 934 ARG A N 1
ATOM 7324 C CA . ARG A 1 934 ? 3.182 -28.397 42.033 1.00 90.56 934 ARG A CA 1
ATOM 7325 C C . ARG A 1 934 ? 2.901 -29.224 43.288 1.00 90.56 934 ARG A C 1
ATOM 7327 O O . ARG A 1 934 ? 3.411 -28.897 44.354 1.00 90.56 934 ARG A O 1
ATOM 7334 N N . PHE A 1 935 ? 2.078 -30.267 43.167 1.00 92.62 935 PHE A N 1
ATOM 7335 C CA . PHE A 1 935 ? 1.620 -31.097 44.289 1.00 92.62 935 PHE A CA 1
ATOM 7336 C C . PHE A 1 935 ? 2.039 -32.570 44.163 1.00 92.62 935 PHE A C 1
ATOM 7338 O O . PHE A 1 935 ? 1.858 -33.337 45.107 1.00 92.62 935 PHE A O 1
ATOM 7345 N N . LEU A 1 936 ? 2.605 -32.977 43.022 1.00 93.06 936 LEU A N 1
ATOM 7346 C CA . LEU A 1 936 ? 3.188 -34.304 42.845 1.00 93.06 936 LEU A CA 1
ATOM 7347 C C . LEU A 1 936 ? 4.515 -34.423 43.611 1.00 93.06 936 LEU A C 1
ATOM 7349 O O . LEU A 1 936 ? 5.480 -33.721 43.308 1.00 93.06 936 LEU A O 1
ATOM 7353 N N . ASP A 1 937 ? 4.597 -35.383 44.533 1.00 92.75 937 ASP A N 1
ATOM 7354 C CA . ASP A 1 937 ? 5.876 -35.815 45.098 1.00 92.75 937 ASP A CA 1
ATOM 7355 C C . ASP A 1 937 ? 6.706 -36.528 44.018 1.00 92.75 937 ASP A C 1
ATOM 7357 O O . ASP A 1 937 ? 6.515 -37.706 43.719 1.00 92.75 937 ASP A O 1
ATOM 7361 N N . MET A 1 938 ? 7.650 -35.798 43.423 1.00 93.25 938 MET A N 1
ATOM 7362 C CA . MET A 1 938 ? 8.530 -36.315 42.373 1.00 93.25 938 MET A CA 1
ATOM 7363 C C . MET A 1 938 ? 9.470 -37.435 42.854 1.00 93.25 938 MET A C 1
ATOM 7365 O O . MET A 1 938 ? 10.045 -38.131 42.016 1.00 93.25 938 MET A O 1
ATOM 7369 N N . THR A 1 939 ? 9.633 -37.658 44.167 1.00 92.81 939 THR A N 1
ATOM 7370 C CA . THR A 1 939 ? 10.516 -38.719 44.681 1.00 92.81 939 THR A CA 1
ATOM 7371 C C . THR A 1 939 ? 9.974 -40.120 44.395 1.00 92.81 939 THR A C 1
ATOM 7373 O O . THR A 1 939 ? 10.764 -41.025 44.115 1.00 92.81 939 THR A O 1
ATOM 7376 N N . VAL A 1 940 ? 8.644 -40.299 44.365 1.00 93.94 940 VAL A N 1
ATOM 7377 C CA . VAL A 1 940 ? 8.003 -41.611 44.134 1.00 93.94 940 VAL A CA 1
ATOM 7378 C C . VAL A 1 940 ? 8.253 -42.153 42.725 1.00 93.94 940 VAL A C 1
ATOM 7380 O O . VAL A 1 940 ? 8.147 -43.355 42.494 1.00 93.94 940 VAL A O 1
ATOM 7383 N N . LEU A 1 941 ? 8.612 -41.275 41.784 1.00 93.31 941 LEU A N 1
ATOM 7384 C CA . LEU A 1 941 ? 8.914 -41.637 40.401 1.00 93.31 941 LEU A CA 1
ATOM 7385 C C . LEU A 1 941 ? 10.294 -42.308 40.272 1.00 93.31 941 LEU A C 1
ATOM 7387 O O . LEU A 1 941 ? 10.525 -43.080 39.342 1.00 93.31 941 LEU A O 1
ATOM 7391 N N . GLY A 1 942 ? 11.225 -42.046 41.194 1.00 93.31 942 GLY A N 1
ATOM 7392 C CA . GLY A 1 942 ? 12.609 -42.521 41.119 1.00 93.31 942 GLY A CA 1
ATOM 7393 C C . GLY A 1 942 ? 13.491 -41.722 40.146 1.00 93.31 942 GLY A C 1
ATOM 7394 O O . GLY A 1 942 ? 13.260 -40.540 39.904 1.00 93.31 942 GLY A O 1
ATOM 7395 N N . LYS A 1 943 ? 14.549 -42.364 39.628 1.00 94.62 943 LYS A N 1
ATOM 7396 C CA . LYS A 1 943 ? 15.669 -41.698 38.934 1.00 94.62 943 LYS A CA 1
ATOM 7397 C C . LYS A 1 943 ? 15.670 -41.921 37.422 1.00 94.62 943 LYS A C 1
ATOM 7399 O O . LYS A 1 943 ? 15.558 -43.059 36.975 1.00 94.62 943 LYS A O 1
ATOM 7404 N N . PHE A 1 944 ? 15.861 -40.855 36.649 1.00 95.38 944 PHE A N 1
ATOM 7405 C CA . PHE A 1 944 ? 15.815 -40.845 35.184 1.00 95.38 944 PHE A CA 1
ATOM 7406 C C . PHE A 1 944 ? 17.149 -40.399 34.566 1.00 95.38 944 PHE A C 1
ATOM 7408 O O . PHE A 1 944 ? 17.820 -39.506 35.083 1.00 95.38 944 PHE A O 1
ATOM 7415 N N . ALA A 1 945 ? 17.525 -40.986 33.426 1.00 94.06 945 ALA A N 1
ATOM 7416 C CA . ALA A 1 945 ? 18.759 -40.624 32.720 1.00 94.06 945 ALA A CA 1
ATOM 7417 C C . ALA A 1 945 ? 18.630 -39.286 31.973 1.00 94.06 945 ALA A C 1
ATOM 7419 O O . ALA A 1 945 ? 19.600 -38.529 31.870 1.00 94.06 945 ALA A O 1
ATOM 7420 N N . VAL A 1 946 ? 17.419 -38.982 31.491 1.00 96.62 946 VAL A N 1
ATOM 7421 C CA . VAL A 1 946 ? 17.081 -37.711 30.844 1.00 96.62 946 VAL A CA 1
ATOM 7422 C C . VAL A 1 946 ? 15.735 -37.189 31.351 1.00 96.62 946 VAL A C 1
ATOM 7424 O O . VAL A 1 946 ? 14.760 -37.936 31.397 1.00 96.62 946 VAL A O 1
ATOM 7427 N N . VAL A 1 947 ? 15.685 -35.904 31.700 1.00 97.88 947 VAL A N 1
ATOM 7428 C CA . VAL A 1 947 ? 14.450 -35.133 31.918 1.00 97.88 947 VAL A CA 1
ATOM 7429 C C . VAL A 1 947 ? 14.242 -34.210 30.715 1.00 97.88 947 VAL A C 1
ATOM 7431 O O . VAL A 1 947 ? 15.188 -33.570 30.259 1.00 97.88 947 VAL A O 1
ATOM 7434 N N . MET A 1 948 ? 13.016 -34.075 30.219 1.00 98.06 948 MET A N 1
ATOM 7435 C CA . MET A 1 948 ? 12.619 -32.974 29.334 1.00 98.06 948 MET A CA 1
ATOM 7436 C C . MET A 1 948 ? 11.502 -32.161 29.989 1.00 98.06 948 MET A C 1
ATOM 7438 O O . MET A 1 948 ? 10.718 -32.699 30.766 1.00 98.06 948 MET A O 1
ATOM 7442 N N . ALA A 1 949 ? 11.429 -30.862 29.708 1.00 96.94 949 ALA A N 1
ATOM 7443 C CA . ALA A 1 949 ? 10.354 -30.004 30.189 1.00 96.94 949 ALA A CA 1
ATOM 7444 C C . ALA A 1 949 ? 10.010 -28.897 29.183 1.00 96.94 949 ALA A C 1
ATOM 7446 O O . ALA A 1 949 ? 10.906 -28.214 28.677 1.00 96.94 949 ALA A O 1
ATOM 7447 N N . ASP A 1 950 ? 8.712 -28.658 28.975 1.00 95.56 950 ASP A N 1
ATOM 7448 C CA . ASP A 1 950 ? 8.178 -27.477 28.277 1.00 95.56 950 ASP A CA 1
ATOM 7449 C C . ASP A 1 950 ? 7.242 -26.672 29.198 1.00 95.56 950 ASP A C 1
ATOM 7451 O O . ASP A 1 950 ? 6.018 -26.776 29.090 1.00 95.56 950 ASP A O 1
ATOM 7455 N N . PRO A 1 951 ? 7.783 -25.907 30.168 1.00 94.69 951 PRO A N 1
ATOM 7456 C CA . PRO A 1 951 ? 6.955 -25.310 31.205 1.00 94.69 951 PRO A CA 1
ATOM 7457 C C . PRO A 1 951 ? 5.985 -24.246 30.676 1.00 94.69 951 PRO A C 1
ATOM 7459 O O . PRO A 1 951 ? 6.333 -23.470 29.778 1.00 94.69 951 PRO A O 1
ATOM 7462 N N . PRO A 1 952 ? 4.788 -24.118 31.278 1.00 91.81 952 PRO A N 1
ATOM 7463 C CA . PRO A 1 952 ? 3.833 -23.065 30.960 1.00 91.81 952 PRO A CA 1
ATOM 7464 C C . PRO A 1 952 ? 4.259 -21.745 31.630 1.00 91.81 952 PRO A C 1
ATOM 7466 O O . PRO A 1 952 ? 3.569 -21.220 32.501 1.00 91.81 952 PRO A O 1
ATOM 7469 N N . TRP A 1 953 ? 5.430 -21.233 31.247 1.00 91.56 953 TRP A N 1
ATOM 7470 C CA . TRP A 1 953 ? 6.033 -20.009 31.776 1.00 91.56 953 TRP A CA 1
ATOM 7471 C C . TRP A 1 953 ? 5.042 -18.832 31.767 1.00 91.56 953 TRP A C 1
ATOM 7473 O O . TRP A 1 953 ? 4.486 -18.519 30.710 1.00 91.56 953 TRP A O 1
ATOM 7483 N N . ASP A 1 954 ? 4.887 -18.110 32.884 1.00 84.44 954 ASP A N 1
ATOM 7484 C CA . ASP A 1 954 ? 4.265 -16.780 32.845 1.00 84.44 954 ASP A CA 1
ATOM 7485 C C . ASP A 1 954 ? 5.101 -15.849 31.950 1.00 84.44 954 ASP A C 1
ATOM 7487 O O . ASP A 1 954 ? 6.209 -15.428 32.277 1.00 84.44 954 ASP A O 1
ATOM 7491 N N . ILE A 1 955 ? 4.558 -15.511 30.789 1.00 75.88 955 ILE A N 1
ATOM 7492 C CA . ILE A 1 955 ? 5.183 -14.634 29.793 1.00 75.88 955 ILE A CA 1
ATOM 7493 C C . ILE A 1 955 ? 4.410 -13.317 29.631 1.00 75.88 955 ILE A C 1
ATOM 7495 O O . ILE A 1 955 ? 4.579 -12.628 28.624 1.00 75.88 955 ILE A O 1
ATOM 7499 N N . HIS A 1 956 ? 3.589 -12.972 30.630 1.00 68.06 956 HIS A N 1
ATOM 7500 C CA . HIS A 1 956 ? 2.762 -11.766 30.723 1.00 68.06 956 HIS A CA 1
ATOM 7501 C C . HIS A 1 956 ? 1.878 -11.543 29.481 1.00 68.06 956 HIS A C 1
ATOM 7503 O O . HIS A 1 956 ? 1.761 -10.436 28.950 1.00 68.06 956 HIS A O 1
ATOM 7509 N N . MET A 1 957 ? 1.276 -12.633 29.005 1.00 61.97 957 MET A N 1
ATOM 7510 C CA . MET A 1 957 ? 0.264 -12.685 27.951 1.00 61.97 957 MET A CA 1
ATOM 7511 C C . MET A 1 957 ? -0.761 -13.749 28.335 1.00 61.97 957 MET A C 1
ATOM 7513 O O . MET A 1 957 ? -0.398 -14.759 28.937 1.00 61.97 957 MET A O 1
ATOM 7517 N N . GLU A 1 958 ? -2.015 -13.550 27.945 1.00 59.56 958 GLU A N 1
ATOM 7518 C CA . GLU A 1 958 ? -3.053 -14.569 28.089 1.00 59.56 958 GLU A CA 1
ATOM 7519 C C . GLU A 1 958 ? -2.728 -15.780 27.200 1.00 59.56 958 GLU A C 1
ATOM 7521 O O . GLU A 1 958 ? -2.375 -15.639 26.025 1.00 59.56 958 GLU A O 1
ATOM 7526 N N . LEU A 1 959 ? -2.826 -16.978 27.777 1.00 67.50 959 LEU A N 1
ATOM 7527 C CA . LEU A 1 959 ? -2.652 -18.259 27.096 1.00 67.50 959 LEU A CA 1
ATOM 7528 C C . LEU A 1 959 ? -3.924 -19.101 27.283 1.00 67.50 959 LEU A C 1
ATOM 7530 O O . LEU A 1 959 ? -4.577 -18.986 28.320 1.00 67.50 959 LEU A O 1
ATOM 7534 N N . PRO A 1 960 ? -4.270 -19.997 26.339 1.00 62.22 960 PRO A N 1
ATOM 7535 C CA . PRO A 1 960 ? -5.455 -20.859 26.437 1.00 62.22 960 PRO A CA 1
ATOM 7536 C C . PRO A 1 960 ? -5.296 -22.015 27.451 1.00 62.22 960 PRO A C 1
ATOM 7538 O O . PRO A 1 960 ? -6.008 -23.013 27.382 1.00 62.22 960 PRO A O 1
ATOM 7541 N N . TYR A 1 961 ? -4.328 -21.914 28.363 1.00 75.12 961 TYR A N 1
ATOM 7542 C CA . TYR A 1 961 ? -4.025 -22.861 29.431 1.00 75.12 961 TYR A CA 1
ATOM 7543 C C . TYR A 1 961 ? -3.341 -22.121 30.589 1.00 75.12 961 TYR A C 1
ATOM 7545 O O . TYR A 1 961 ? -2.712 -21.083 30.381 1.00 75.12 961 TYR A O 1
ATOM 7553 N N . GLY A 1 962 ? -3.463 -22.651 31.809 1.00 80.62 962 GLY A N 1
ATOM 7554 C CA . GLY A 1 962 ? -2.891 -22.030 33.006 1.00 80.62 962 GLY A CA 1
ATOM 7555 C C . GLY A 1 962 ? -1.362 -21.941 32.964 1.00 80.62 962 GLY A C 1
ATOM 7556 O O . GLY A 1 962 ? -0.691 -22.882 32.539 1.00 80.62 962 GLY A O 1
ATOM 7557 N N . THR A 1 963 ? -0.823 -20.812 33.421 1.00 89.19 963 THR A N 1
ATOM 7558 C CA . THR A 1 963 ? 0.618 -20.570 33.585 1.00 89.19 963 THR A CA 1
ATOM 7559 C C . THR A 1 963 ? 1.107 -20.930 34.985 1.00 89.19 963 THR A C 1
ATOM 7561 O O . THR A 1 963 ? 0.333 -20.919 35.940 1.00 89.19 963 THR A O 1
ATOM 7564 N N . MET A 1 964 ? 2.411 -21.172 35.114 1.00 90.88 964 MET A N 1
ATOM 7565 C CA . MET A 1 964 ? 3.112 -21.292 36.391 1.00 90.88 964 MET A CA 1
ATOM 7566 C C . MET A 1 964 ? 3.949 -20.032 36.647 1.00 90.88 964 MET A C 1
ATOM 7568 O O . MET A 1 964 ? 4.603 -19.521 35.732 1.00 90.88 964 MET A O 1
ATOM 7572 N N . SER A 1 965 ? 3.915 -19.524 37.879 1.00 91.38 965 SER A N 1
ATOM 7573 C CA . SER A 1 965 ? 4.701 -18.358 38.296 1.00 91.38 965 SER A CA 1
ATOM 7574 C C . SER A 1 965 ? 6.188 -18.691 38.460 1.00 91.38 965 SER A C 1
ATOM 7576 O O . SER A 1 965 ? 6.568 -19.848 38.649 1.00 91.38 965 SER A O 1
ATOM 7578 N N . ASP A 1 966 ? 7.046 -17.668 38.422 1.00 92.56 966 ASP A N 1
ATOM 7579 C CA . ASP A 1 966 ? 8.501 -17.842 38.530 1.00 92.56 966 ASP A CA 1
ATOM 7580 C C . ASP A 1 966 ? 8.911 -18.546 39.832 1.00 92.56 966 ASP A C 1
ATOM 7582 O O . ASP A 1 966 ? 9.835 -19.356 39.826 1.00 92.56 966 ASP A O 1
ATOM 7586 N N . ASP A 1 967 ? 8.216 -18.283 40.941 1.00 92.12 967 ASP A N 1
ATOM 7587 C CA . ASP A 1 967 ? 8.550 -18.874 42.239 1.00 92.12 967 ASP A CA 1
ATOM 7588 C C . ASP A 1 967 ? 8.031 -20.308 42.395 1.00 92.12 967 ASP A C 1
ATOM 7590 O O . ASP A 1 967 ? 8.715 -21.122 43.015 1.00 92.12 967 ASP A O 1
ATOM 7594 N N . GLU A 1 968 ? 6.890 -20.657 41.790 1.00 93.12 968 GLU A N 1
ATOM 7595 C CA . GLU A 1 968 ? 6.470 -22.060 41.647 1.00 93.12 968 GLU A CA 1
ATOM 7596 C C . GLU A 1 968 ? 7.476 -22.830 40.776 1.00 93.12 968 GLU A C 1
ATOM 7598 O O . GLU A 1 968 ? 7.923 -23.908 41.165 1.00 93.12 968 GLU A O 1
ATOM 7603 N N . MET A 1 969 ? 7.916 -22.245 39.652 1.00 94.94 969 MET A N 1
ATOM 7604 C CA . MET A 1 969 ? 8.946 -22.826 38.780 1.00 94.94 969 MET A CA 1
ATOM 7605 C C . MET A 1 969 ? 10.271 -23.060 39.519 1.00 94.94 969 MET A C 1
ATOM 7607 O O . MET A 1 969 ? 10.864 -24.131 39.386 1.00 94.94 969 MET A O 1
ATOM 7611 N N . ARG A 1 970 ? 10.738 -22.102 40.333 1.00 93.56 970 ARG A N 1
ATOM 7612 C CA . ARG A 1 970 ? 11.938 -22.268 41.180 1.00 93.56 970 ARG A CA 1
ATOM 7613 C C . ARG A 1 970 ? 11.808 -23.428 42.174 1.00 93.56 970 ARG A C 1
ATOM 7615 O O . ARG A 1 970 ? 12.810 -24.072 42.469 1.00 93.56 970 ARG A O 1
ATOM 7622 N N . GLN A 1 971 ? 10.601 -23.692 42.676 1.00 92.75 971 GLN A N 1
ATOM 7623 C CA . GLN A 1 971 ? 10.330 -24.663 43.744 1.00 92.75 971 GLN A CA 1
ATOM 7624 C C . GLN A 1 971 ? 10.020 -26.093 43.257 1.00 92.75 971 GLN A C 1
ATOM 7626 O O . GLN A 1 971 ? 9.889 -26.991 44.088 1.00 92.75 971 GLN A O 1
ATOM 7631 N N . LEU A 1 972 ? 9.931 -26.341 41.943 1.00 93.69 972 LEU A N 1
ATOM 7632 C CA . LEU A 1 972 ? 9.666 -27.683 41.402 1.00 93.69 972 LEU A CA 1
ATOM 7633 C C . LEU A 1 972 ? 10.711 -28.723 41.845 1.00 93.69 972 LEU A C 1
ATOM 7635 O O . LEU A 1 972 ? 11.919 -28.489 41.779 1.00 93.69 972 LEU A O 1
ATOM 7639 N N . GLY A 1 973 ? 10.238 -29.927 42.189 1.00 92.56 973 GLY A N 1
ATOM 7640 C CA . GLY A 1 973 ? 11.030 -31.057 42.703 1.00 92.56 973 GLY A CA 1
ATOM 7641 C C . GLY A 1 973 ? 12.024 -31.712 41.729 1.00 92.56 973 GLY A C 1
ATOM 7642 O O . GLY A 1 973 ? 12.508 -32.811 42.001 1.00 92.56 973 GLY A O 1
ATOM 7643 N N . VAL A 1 974 ? 12.375 -31.049 40.622 1.00 95.75 974 VAL A N 1
ATOM 7644 C CA . VAL A 1 974 ? 13.308 -31.523 39.581 1.00 95.75 974 VAL A CA 1
ATOM 7645 C C . VAL A 1 974 ? 14.651 -32.049 40.132 1.00 95.75 974 VAL A C 1
ATOM 7647 O O . VAL A 1 974 ? 15.151 -33.036 39.583 1.00 95.75 974 VAL A O 1
ATOM 7650 N N . PRO A 1 975 ? 15.243 -31.508 41.226 1.00 95.06 975 PRO A N 1
ATOM 7651 C CA . PRO A 1 975 ? 16.439 -32.087 41.846 1.00 95.06 975 PRO A CA 1
ATOM 7652 C C . PRO A 1 975 ? 16.323 -33.558 42.252 1.00 95.06 975 PRO A C 1
ATOM 7654 O O . PRO A 1 975 ? 17.346 -34.243 42.281 1.00 95.06 975 PRO A O 1
ATOM 7657 N N . ALA A 1 976 ? 15.117 -34.043 42.567 1.00 94.19 976 ALA A N 1
ATOM 7658 C CA . ALA A 1 976 ? 14.888 -35.424 42.979 1.00 94.19 976 ALA A CA 1
ATOM 7659 C C . ALA A 1 976 ? 14.984 -36.419 41.810 1.00 94.19 976 ALA A C 1
ATOM 7661 O O . ALA A 1 976 ? 15.409 -37.554 42.024 1.00 94.19 976 ALA A O 1
ATOM 7662 N N . LEU A 1 977 ? 14.638 -35.991 40.588 1.00 95.00 977 LEU A N 1
ATOM 7663 C CA . LEU A 1 977 ? 14.464 -36.859 39.416 1.00 95.00 977 LEU A CA 1
ATOM 7664 C C . LEU A 1 977 ? 15.770 -37.441 38.858 1.00 95.00 977 LEU A C 1
ATOM 7666 O O . LEU A 1 977 ? 15.729 -38.459 38.172 1.00 95.00 977 LEU A O 1
ATOM 7670 N N . GLN A 1 978 ? 16.924 -36.818 39.112 1.00 94.19 978 GLN A N 1
ATOM 7671 C CA . GLN A 1 978 ? 18.219 -37.250 38.564 1.00 94.19 978 GLN A CA 1
ATOM 7672 C C . GLN A 1 978 ? 19.341 -37.070 39.587 1.00 94.19 978 GLN A C 1
ATOM 7674 O O . GLN A 1 978 ? 19.359 -36.067 40.302 1.00 94.19 978 GLN A O 1
ATOM 7679 N N . ASP A 1 979 ? 20.295 -38.001 39.606 1.00 88.62 979 ASP A N 1
ATOM 7680 C CA . ASP A 1 979 ? 21.550 -37.879 40.363 1.00 88.62 979 ASP A CA 1
ATOM 7681 C C . ASP A 1 979 ? 22.699 -37.545 39.401 1.00 88.62 979 ASP A C 1
ATOM 7683 O O . ASP A 1 979 ? 23.276 -36.465 39.497 1.00 88.62 979 ASP A O 1
ATOM 7687 N N . ASP A 1 980 ? 22.904 -38.396 38.391 1.00 92.31 980 ASP A N 1
ATOM 7688 C CA . ASP A 1 980 ? 23.701 -38.135 37.187 1.00 92.31 980 ASP A CA 1
ATOM 7689 C C . ASP A 1 980 ? 22.785 -38.180 35.949 1.00 92.31 980 ASP A C 1
ATOM 7691 O O . ASP A 1 980 ? 21.990 -39.112 35.806 1.00 92.31 980 ASP A O 1
ATOM 7695 N N . GLY A 1 981 ? 22.883 -37.209 35.035 1.00 94.12 981 GLY A N 1
ATOM 7696 C CA . GLY A 1 981 ? 22.043 -37.188 33.830 1.00 94.12 981 GLY A CA 1
ATOM 7697 C C . GLY A 1 981 ? 22.004 -35.860 33.070 1.00 94.12 981 GLY A C 1
ATOM 7698 O O . GLY A 1 981 ? 22.800 -34.950 33.315 1.00 94.12 981 GLY A O 1
ATOM 7699 N N . LEU A 1 982 ? 21.064 -35.771 32.123 1.00 96.69 982 LEU A N 1
ATOM 7700 C CA . LEU A 1 982 ? 20.788 -34.573 31.318 1.00 96.69 982 LEU A CA 1
ATOM 7701 C C . LEU A 1 982 ? 19.363 -34.047 31.517 1.00 96.69 982 LEU A C 1
ATOM 7703 O O . LEU A 1 982 ? 18.434 -34.838 31.663 1.00 96.69 982 LEU A O 1
ATOM 7707 N N . ILE A 1 983 ? 19.190 -32.730 31.390 1.00 97.75 983 ILE A N 1
ATOM 7708 C CA . ILE A 1 983 ? 17.886 -32.063 31.307 1.00 97.75 983 ILE A CA 1
ATOM 7709 C C . ILE A 1 983 ? 17.767 -31.217 30.032 1.00 97.75 983 ILE A C 1
ATOM 7711 O O . ILE A 1 983 ? 18.692 -30.489 29.673 1.00 97.75 983 ILE A O 1
ATOM 7715 N N . PHE A 1 984 ? 16.611 -31.288 29.375 1.00 98.25 984 PHE A N 1
ATOM 7716 C CA . PHE A 1 984 ? 16.252 -30.547 28.165 1.00 98.25 984 PHE A CA 1
ATOM 7717 C C . PHE A 1 984 ? 15.102 -29.583 28.491 1.00 98.25 984 PHE A C 1
ATOM 7719 O O . PHE A 1 984 ? 13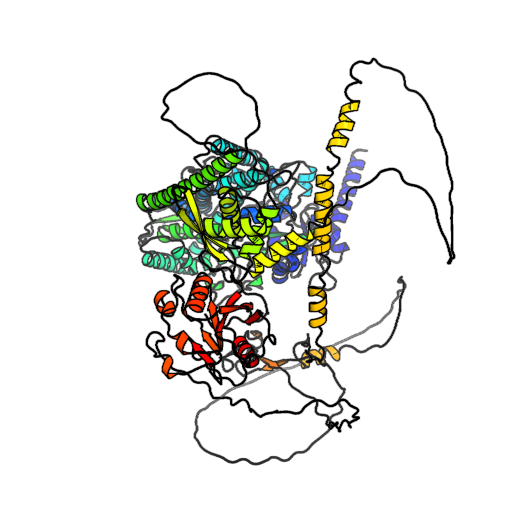.970 -30.012 28.704 1.00 98.25 984 PHE A O 1
ATOM 7726 N N . LEU A 1 985 ? 15.390 -28.282 28.588 1.00 97.88 985 LEU A N 1
ATOM 7727 C CA . LEU A 1 985 ? 14.448 -27.265 29.069 1.00 97.88 985 LEU A CA 1
ATOM 7728 C C . LEU A 1 985 ? 14.086 -26.259 27.968 1.00 97.88 985 LEU A C 1
ATOM 7730 O O . LEU A 1 985 ? 14.904 -25.410 27.597 1.00 97.88 985 LEU A O 1
ATOM 7734 N N . TRP A 1 986 ? 12.848 -26.312 27.475 1.00 97.50 986 TRP A N 1
ATOM 7735 C CA . TRP A 1 986 ? 12.351 -25.386 26.455 1.00 97.50 986 TRP A CA 1
ATOM 7736 C C . TRP A 1 986 ? 12.072 -23.985 27.020 1.00 97.50 986 TRP A C 1
ATOM 7738 O O . TRP A 1 986 ? 11.432 -23.816 28.061 1.00 97.50 986 TRP A O 1
ATOM 7748 N N . VAL A 1 987 ? 12.546 -22.953 26.312 1.00 94.56 987 VAL A N 1
ATOM 7749 C CA . VAL A 1 987 ? 12.483 -21.545 26.741 1.00 94.56 987 VAL A CA 1
ATOM 7750 C C . VAL A 1 987 ? 12.140 -20.597 25.585 1.00 94.56 987 VAL A C 1
ATOM 7752 O O . VAL A 1 987 ? 12.616 -20.751 24.458 1.00 94.56 987 VAL A O 1
ATOM 7755 N N . THR A 1 988 ? 11.336 -19.558 25.859 1.00 88.75 988 THR A N 1
ATOM 7756 C CA . THR A 1 988 ? 11.033 -18.486 24.886 1.00 88.75 988 THR A CA 1
ATOM 7757 C C . THR A 1 988 ? 11.038 -17.098 25.534 1.00 88.75 988 THR A C 1
ATOM 7759 O O . THR A 1 988 ? 10.504 -16.912 26.628 1.00 88.75 988 THR A O 1
ATOM 7762 N N . GLY A 1 989 ? 11.589 -16.089 24.847 1.00 84.00 989 GLY A N 1
ATOM 7763 C CA . GLY A 1 989 ? 11.605 -14.706 25.347 1.00 84.00 989 GLY A CA 1
ATOM 7764 C C . GLY A 1 989 ? 12.268 -14.595 26.726 1.00 84.00 989 GLY A C 1
ATOM 7765 O O . GLY A 1 989 ? 13.344 -15.148 26.924 1.00 84.00 989 GLY A O 1
ATOM 7766 N N . ARG A 1 990 ? 11.602 -13.940 27.694 1.00 81.62 990 ARG A N 1
ATOM 7767 C CA . ARG A 1 990 ? 12.125 -13.760 29.068 1.00 81.62 990 ARG A CA 1
ATOM 7768 C C . ARG A 1 990 ? 12.458 -15.068 29.798 1.00 81.62 990 ARG A C 1
ATOM 7770 O O . ARG A 1 990 ? 13.234 -15.054 30.748 1.00 81.62 990 ARG A O 1
ATOM 7777 N N . ALA A 1 991 ? 11.871 -16.189 29.372 1.00 88.31 991 ALA A N 1
ATOM 7778 C CA . ALA A 1 991 ? 12.124 -17.487 29.982 1.00 88.31 991 ALA A CA 1
ATOM 7779 C C . ALA A 1 991 ? 13.535 -18.028 29.687 1.00 88.31 991 ALA A C 1
ATOM 7781 O O . ALA A 1 991 ? 13.937 -19.000 30.313 1.00 88.31 991 ALA A O 1
ATOM 7782 N N . MET A 1 992 ? 14.316 -17.417 28.782 1.00 88.75 992 MET A N 1
ATOM 7783 C CA . MET A 1 992 ? 15.722 -17.800 28.590 1.00 88.75 992 MET A CA 1
ATOM 7784 C C . MET A 1 992 ? 16.554 -17.527 29.849 1.00 88.75 992 MET A C 1
ATOM 7786 O O . MET A 1 992 ? 17.321 -18.384 30.279 1.00 88.75 992 MET A O 1
ATOM 7790 N N . GLU A 1 993 ? 16.380 -16.362 30.474 1.00 90.50 993 GLU A N 1
ATOM 7791 C CA . GLU A 1 993 ? 17.113 -15.982 31.686 1.00 90.50 993 GLU A CA 1
ATOM 7792 C C . GLU A 1 993 ? 16.595 -16.752 32.906 1.00 90.50 993 GLU A C 1
ATOM 7794 O O . GLU A 1 993 ? 17.397 -17.316 33.648 1.00 90.50 993 GLU A O 1
ATOM 7799 N N . LEU A 1 994 ? 15.269 -16.861 33.057 1.00 92.25 994 LEU A N 1
ATOM 7800 C CA . LEU A 1 994 ? 14.640 -17.633 34.133 1.00 92.25 994 LEU A CA 1
ATOM 7801 C C . LEU A 1 994 ? 14.961 -19.133 34.029 1.00 92.25 994 LEU A C 1
ATOM 7803 O O . LEU A 1 994 ? 15.313 -19.751 35.024 1.00 92.25 994 LEU A O 1
ATOM 7807 N N . GLY A 1 995 ? 14.940 -19.725 32.832 1.00 95.06 995 GLY A N 1
ATOM 7808 C CA . GLY A 1 995 ? 15.325 -21.124 32.630 1.00 95.06 995 GLY A CA 1
ATOM 7809 C C . GLY A 1 995 ? 16.793 -21.389 32.980 1.00 95.06 995 GLY A C 1
ATOM 7810 O O . GLY A 1 995 ? 17.107 -22.407 33.593 1.00 95.06 995 GLY A O 1
ATOM 7811 N N . ARG A 1 996 ? 17.698 -20.445 32.680 1.00 95.00 996 ARG A N 1
ATOM 7812 C CA . ARG A 1 996 ? 19.110 -20.498 33.112 1.00 95.00 996 ARG A CA 1
ATOM 7813 C C . ARG A 1 996 ? 19.274 -20.338 34.632 1.00 95.00 996 ARG A C 1
ATOM 7815 O O . ARG A 1 996 ? 20.268 -20.820 35.174 1.00 95.00 996 ARG A O 1
ATOM 7822 N N . GLU A 1 997 ? 18.332 -19.685 35.311 1.00 95.25 997 GLU A N 1
ATOM 7823 C CA . GLU A 1 997 ? 18.254 -19.617 36.775 1.00 95.25 997 GLU A CA 1
ATOM 7824 C C . GLU A 1 997 ? 17.748 -20.947 37.362 1.00 95.25 997 GLU A C 1
ATOM 7826 O O . GLU A 1 997 ? 18.441 -21.552 38.180 1.00 95.25 997 GLU A O 1
ATOM 7831 N N . CYS A 1 998 ? 16.608 -21.455 36.876 1.00 95.81 998 CYS A N 1
ATOM 7832 C CA . CYS A 1 998 ? 16.018 -22.735 37.274 1.00 95.81 998 CYS A CA 1
ATOM 7833 C C . CYS A 1 998 ? 17.004 -23.901 37.125 1.00 95.81 998 CYS A C 1
ATOM 7835 O O . CYS A 1 998 ? 17.177 -24.657 38.073 1.00 95.81 998 CYS A O 1
ATOM 7837 N N . LEU A 1 999 ? 17.721 -24.014 35.996 1.00 96.31 999 LEU A N 1
ATOM 7838 C CA . LEU A 1 999 ? 18.740 -25.058 35.810 1.00 96.31 999 LEU A CA 1
ATOM 7839 C C . LEU A 1 999 ? 19.792 -25.054 36.929 1.00 96.31 999 LEU A C 1
ATOM 7841 O O . LEU A 1 999 ? 20.091 -26.108 37.486 1.00 96.31 999 LEU A O 1
ATOM 7845 N N . LYS A 1 1000 ? 20.305 -23.875 37.303 1.00 95.25 1000 LYS A N 1
ATOM 7846 C CA . LYS A 1 1000 ? 21.294 -23.737 38.383 1.00 95.25 1000 LYS A CA 1
ATOM 7847 C C . LYS A 1 1000 ? 20.705 -24.080 39.747 1.00 95.25 1000 LYS A C 1
ATOM 7849 O O . LYS A 1 1000 ? 21.339 -24.807 40.505 1.00 95.25 1000 LYS A O 1
ATOM 7854 N N . LEU A 1 1001 ? 19.502 -23.586 40.045 1.00 95.44 1001 LEU A N 1
ATOM 7855 C CA . LEU A 1 1001 ? 18.785 -23.890 41.288 1.00 95.44 1001 LEU A CA 1
ATOM 7856 C C . LEU A 1 1001 ? 18.486 -25.390 41.418 1.00 95.44 1001 LEU A C 1
ATOM 7858 O O . LEU A 1 1001 ? 18.568 -25.938 42.515 1.00 95.44 1001 LEU A O 1
ATOM 7862 N N . TRP A 1 1002 ? 18.206 -26.071 40.304 1.00 96.56 1002 TRP A N 1
ATOM 7863 C CA . TRP A 1 1002 ? 17.960 -27.510 40.285 1.00 96.56 1002 TRP A CA 1
ATOM 7864 C C . TRP A 1 1002 ? 19.240 -28.377 40.278 1.00 96.56 1002 TRP A C 1
ATOM 7866 O O . TRP A 1 1002 ? 19.151 -29.608 40.337 1.00 96.56 1002 TRP A O 1
ATOM 7876 N N . GLY A 1 1003 ? 20.425 -27.755 40.233 1.00 95.44 1003 GLY A N 1
ATOM 7877 C CA . GLY A 1 1003 ? 21.727 -28.427 40.299 1.00 95.44 1003 GLY A CA 1
ATOM 7878 C C . GLY A 1 1003 ? 22.320 -28.872 38.957 1.00 95.44 1003 GLY A C 1
ATOM 7879 O O . GLY A 1 1003 ? 23.142 -29.784 38.950 1.00 95.44 1003 GLY A O 1
ATOM 7880 N N . TYR A 1 1004 ? 21.923 -28.259 37.837 1.00 97.06 1004 TYR A N 1
ATOM 7881 C CA . TYR A 1 1004 ? 22.441 -28.551 36.494 1.00 97.06 1004 TYR A CA 1
ATOM 7882 C C . TYR A 1 1004 ? 23.347 -27.424 35.978 1.00 97.06 1004 TYR A C 1
ATOM 7884 O O . TYR A 1 1004 ? 23.006 -26.240 36.047 1.00 97.06 1004 TYR A O 1
ATOM 7892 N N . GLU A 1 1005 ? 24.473 -27.790 35.367 1.00 95.25 1005 GLU A N 1
ATOM 7893 C CA . GLU A 1 1005 ? 25.297 -26.876 34.575 1.00 95.25 1005 GLU A CA 1
ATOM 7894 C C . GLU A 1 1005 ? 24.823 -26.876 33.114 1.00 95.25 1005 GLU A C 1
ATOM 7896 O O . GLU A 1 1005 ? 24.658 -27.933 32.506 1.00 95.25 1005 GLU A O 1
ATOM 7901 N N . ARG A 1 1006 ? 24.590 -25.696 32.520 1.00 95.56 1006 ARG A N 1
ATOM 7902 C CA . ARG A 1 1006 ? 24.146 -25.591 31.118 1.00 95.56 1006 ARG A CA 1
ATOM 7903 C C . ARG A 1 1006 ? 25.320 -25.832 30.165 1.00 95.56 1006 ARG A C 1
ATOM 7905 O O . ARG A 1 1006 ? 26.075 -24.901 29.863 1.00 95.56 1006 ARG A O 1
ATOM 7912 N N . VAL A 1 1007 ? 25.424 -27.063 29.674 1.00 93.94 1007 VAL A N 1
ATOM 7913 C CA . VAL A 1 1007 ? 26.457 -27.515 28.733 1.00 93.94 1007 VAL A CA 1
ATOM 7914 C C . VAL A 1 1007 ? 26.161 -27.096 27.291 1.00 93.94 1007 VAL A C 1
ATOM 7916 O O . VAL A 1 1007 ? 27.075 -26.642 26.608 1.00 93.94 1007 VAL A O 1
ATOM 7919 N N . ASP A 1 1008 ? 24.897 -27.138 26.853 1.00 94.56 1008 ASP A N 1
ATOM 7920 C CA . ASP A 1 1008 ? 24.520 -26.912 25.447 1.00 94.56 1008 ASP A CA 1
ATOM 7921 C C . ASP A 1 1008 ? 23.223 -26.084 25.282 1.00 94.56 1008 ASP A C 1
ATOM 7923 O O . ASP A 1 1008 ? 22.564 -25.720 26.263 1.00 94.56 1008 ASP A O 1
ATOM 7927 N N . GLU A 1 1009 ? 22.878 -25.700 24.051 1.00 95.31 1009 GLU A N 1
ATOM 7928 C CA . GLU A 1 1009 ? 21.645 -24.964 23.718 1.00 95.31 1009 GLU A CA 1
ATOM 7929 C C . GLU A 1 1009 ? 21.130 -25.339 22.316 1.00 95.31 1009 GLU A C 1
ATOM 7931 O O . GLU A 1 1009 ? 21.521 -24.744 21.316 1.00 95.31 1009 GLU A O 1
ATOM 7936 N N . LEU A 1 1010 ? 20.205 -26.302 22.263 1.00 94.75 1010 LEU A N 1
ATOM 7937 C CA . LEU A 1 1010 ? 19.525 -26.736 21.041 1.00 94.75 1010 LEU A CA 1
ATOM 7938 C C . LEU A 1 1010 ? 18.613 -25.635 20.485 1.00 94.75 1010 LEU A C 1
ATOM 7940 O O . LEU A 1 1010 ? 17.863 -24.988 21.222 1.00 94.75 1010 LEU A O 1
ATOM 7944 N N . ILE A 1 1011 ? 18.618 -25.470 19.164 1.00 95.88 1011 ILE A N 1
ATOM 7945 C CA . ILE A 1 1011 ? 17.796 -24.500 18.439 1.00 95.88 1011 ILE A CA 1
ATOM 7946 C C . ILE A 1 1011 ? 16.844 -25.236 17.495 1.00 95.88 1011 ILE A C 1
ATOM 7948 O O . ILE A 1 1011 ? 17.273 -25.853 16.524 1.00 95.88 1011 ILE A O 1
ATOM 7952 N N . TRP A 1 1012 ? 15.537 -25.096 17.719 1.00 96.19 1012 TRP A N 1
ATOM 7953 C CA . TRP A 1 1012 ? 14.522 -25.527 16.758 1.00 96.19 1012 TRP A CA 1
ATOM 7954 C C . TRP A 1 1012 ? 14.224 -24.399 15.772 1.00 96.19 1012 TRP A C 1
ATOM 7956 O O . TRP A 1 1012 ? 13.560 -23.425 16.127 1.00 96.19 1012 TRP A O 1
ATOM 7966 N N . VAL A 1 1013 ? 14.696 -24.530 14.533 1.00 94.25 1013 VAL A N 1
ATOM 7967 C CA . VAL A 1 1013 ? 14.306 -23.696 13.391 1.00 94.25 1013 VAL A CA 1
ATOM 7968 C C . VAL A 1 1013 ? 12.943 -24.159 12.882 1.00 94.25 1013 VAL A C 1
ATOM 7970 O O . VAL A 1 1013 ? 12.778 -25.296 12.446 1.00 94.25 1013 VAL A O 1
ATOM 7973 N N . LYS A 1 1014 ? 11.970 -23.248 12.923 1.00 92.25 1014 LYS A N 1
ATOM 7974 C CA . LYS A 1 1014 ? 10.566 -23.522 12.613 1.00 92.25 1014 LYS A CA 1
ATOM 7975 C C . LYS A 1 1014 ? 10.299 -23.426 11.115 1.00 92.25 1014 LYS A C 1
ATOM 7977 O O . LYS A 1 1014 ? 10.291 -22.315 10.579 1.00 92.25 1014 LYS A O 1
ATOM 7982 N N . THR A 1 1015 ? 10.043 -24.547 10.449 1.00 88.38 1015 THR A N 1
ATOM 7983 C CA . THR A 1 1015 ? 9.676 -24.586 9.023 1.00 88.38 1015 THR A CA 1
ATOM 7984 C C . THR A 1 1015 ? 8.179 -24.821 8.797 1.00 88.38 1015 THR A C 1
ATOM 7986 O O . THR A 1 1015 ? 7.426 -25.151 9.715 1.00 88.38 1015 THR A O 1
ATOM 7989 N N . ASN A 1 1016 ? 7.731 -24.586 7.563 1.00 78.56 1016 ASN A N 1
ATOM 7990 C CA . ASN A 1 1016 ? 6.486 -25.133 7.022 1.00 78.56 1016 ASN A CA 1
ATOM 7991 C C . ASN A 1 1016 ? 6.783 -26.335 6.102 1.00 78.56 1016 ASN A C 1
ATOM 7993 O O . ASN A 1 1016 ? 7.944 -26.573 5.783 1.00 78.56 1016 ASN A O 1
ATOM 7997 N N . GLN A 1 1017 ? 5.733 -26.987 5.587 1.00 58.94 1017 GLN A N 1
ATOM 7998 C CA . GLN A 1 1017 ? 5.789 -28.102 4.615 1.00 58.94 1017 GLN A CA 1
ATOM 7999 C C . GLN A 1 1017 ? 6.717 -27.866 3.399 1.00 58.94 1017 GLN A C 1
ATOM 8001 O O . GLN A 1 1017 ? 7.229 -28.797 2.790 1.00 58.94 1017 GLN A O 1
ATOM 8006 N N . LEU A 1 1018 ? 6.970 -26.603 3.029 1.00 67.00 1018 LEU A N 1
ATOM 8007 C CA . LEU A 1 1018 ? 7.859 -26.219 1.921 1.00 67.00 1018 LEU A CA 1
ATOM 8008 C C . LEU A 1 1018 ? 9.308 -25.947 2.378 1.00 67.00 1018 LEU A C 1
ATOM 8010 O O . LEU A 1 1018 ? 10.061 -25.269 1.676 1.00 67.00 1018 LEU A O 1
ATOM 8014 N N . GLN A 1 1019 ? 9.666 -26.389 3.586 1.00 73.31 1019 GLN A N 1
ATOM 8015 C CA . GLN A 1 1019 ? 10.930 -26.151 4.291 1.00 73.31 1019 GLN A CA 1
ATOM 8016 C C . GLN A 1 1019 ? 11.361 -24.675 4.370 1.00 73.31 1019 GLN A C 1
ATOM 8018 O O . GLN A 1 1019 ? 12.545 -24.337 4.438 1.00 73.31 1019 GLN A O 1
ATOM 8023 N N . ARG A 1 1020 ? 10.389 -23.749 4.398 1.00 76.56 1020 ARG A N 1
ATOM 8024 C CA . ARG A 1 1020 ? 10.637 -22.307 4.557 1.00 76.56 1020 ARG A CA 1
ATOM 8025 C C . ARG A 1 1020 ? 10.465 -21.892 6.011 1.00 76.56 1020 ARG A C 1
ATOM 8027 O O . ARG A 1 1020 ? 9.463 -22.216 6.641 1.00 76.56 1020 ARG A O 1
ATOM 8034 N N . ILE A 1 1021 ? 11.420 -21.110 6.518 1.00 85.88 1021 ILE A N 1
ATOM 8035 C CA . ILE A 1 1021 ? 11.405 -20.591 7.893 1.00 85.88 1021 ILE A CA 1
ATOM 8036 C C . ILE A 1 1021 ? 10.160 -19.721 8.120 1.00 85.88 1021 ILE A C 1
ATOM 8038 O O . ILE A 1 1021 ? 10.012 -18.658 7.503 1.00 85.88 1021 ILE A O 1
ATOM 8042 N N . ILE A 1 1022 ? 9.303 -20.151 9.045 1.00 81.25 1022 ILE A N 1
ATOM 8043 C CA . ILE A 1 1022 ? 8.138 -19.410 9.532 1.00 81.25 1022 ILE A CA 1
ATOM 8044 C C . ILE A 1 1022 ? 8.620 -18.180 10.310 1.00 81.25 1022 ILE A C 1
ATOM 8046 O O . ILE A 1 1022 ? 9.628 -18.214 11.010 1.00 81.25 1022 ILE A O 1
ATOM 8050 N N . ARG A 1 1023 ? 7.918 -17.052 10.169 1.00 80.88 1023 ARG A N 1
ATOM 8051 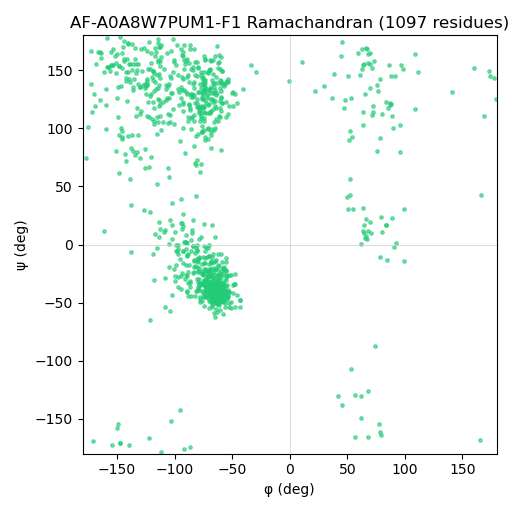C CA . ARG A 1 1023 ? 8.318 -15.760 10.749 1.00 80.88 1023 ARG A CA 1
ATOM 8052 C C . ARG A 1 1023 ? 7.187 -15.191 11.595 1.00 80.88 1023 ARG A C 1
ATOM 8054 O O . ARG A 1 1023 ? 6.438 -14.343 11.115 1.00 80.88 1023 ARG A O 1
ATOM 8061 N N . THR A 1 1024 ? 7.055 -15.645 12.840 1.00 68.56 1024 THR A N 1
ATOM 8062 C CA . THR A 1 1024 ? 6.042 -15.088 13.747 1.00 68.56 1024 THR A CA 1
ATOM 8063 C C . THR A 1 1024 ? 6.507 -13.735 14.289 1.00 68.56 1024 THR A C 1
ATOM 8065 O O . THR A 1 1024 ? 7.663 -13.556 14.677 1.00 68.56 1024 THR A O 1
ATOM 8068 N N . GLY A 1 1025 ? 5.618 -12.743 14.286 1.00 58.97 1025 GLY A N 1
ATOM 8069 C CA . GLY A 1 1025 ? 5.852 -11.462 14.953 1.00 58.97 1025 GLY A CA 1
ATOM 8070 C C . GLY A 1 1025 ? 5.315 -11.519 16.380 1.00 58.97 1025 GLY A C 1
ATOM 8071 O O . GLY A 1 1025 ? 4.183 -11.954 16.578 1.00 58.97 1025 GLY A O 1
ATOM 8072 N N . ARG A 1 1026 ? 6.092 -11.067 17.371 1.00 61.47 1026 ARG A N 1
ATOM 8073 C CA . ARG A 1 1026 ? 5.652 -10.983 18.774 1.00 61.47 1026 ARG A CA 1
ATOM 8074 C C . ARG A 1 1026 ? 5.586 -9.525 19.217 1.00 61.47 1026 ARG A C 1
ATOM 8076 O O . ARG A 1 1026 ? 6.509 -8.752 18.961 1.00 61.47 1026 ARG A O 1
ATOM 8083 N N . THR A 1 1027 ? 4.511 -9.138 19.901 1.00 56.69 1027 THR A N 1
ATOM 8084 C CA . THR A 1 1027 ? 4.372 -7.784 20.459 1.00 56.69 1027 THR A CA 1
ATOM 8085 C C . THR A 1 1027 ? 5.572 -7.446 21.354 1.00 56.69 1027 THR A C 1
ATOM 8087 O O . THR A 1 1027 ? 6.116 -8.304 22.048 1.00 56.69 1027 THR A O 1
ATOM 8090 N N . GLY A 1 1028 ? 6.051 -6.202 21.276 1.00 63.50 1028 GLY A N 1
ATOM 8091 C CA . GLY A 1 1028 ? 7.245 -5.738 21.995 1.00 63.50 1028 GLY A CA 1
ATOM 8092 C C . GLY A 1 1028 ? 8.597 -6.142 21.384 1.00 63.50 1028 GLY A C 1
ATOM 8093 O O . GLY A 1 1028 ? 9.611 -5.585 21.795 1.00 63.50 1028 GLY A O 1
ATOM 8094 N N . HIS A 1 1029 ? 8.636 -7.040 20.393 1.00 59.81 1029 HIS A N 1
ATOM 8095 C CA . HIS A 1 1029 ? 9.876 -7.520 19.775 1.00 59.81 1029 HIS A CA 1
ATOM 8096 C C . HIS A 1 1029 ? 10.100 -6.863 18.397 1.00 59.81 1029 HIS A C 1
ATOM 8098 O O . HIS A 1 1029 ? 9.153 -6.622 17.648 1.00 59.81 1029 HIS A O 1
ATOM 8104 N N . TRP A 1 1030 ? 11.357 -6.555 18.051 1.00 69.75 1030 TRP A N 1
ATOM 8105 C CA . TRP A 1 1030 ? 11.729 -5.931 16.762 1.00 69.75 1030 TRP A CA 1
ATOM 8106 C C . TRP A 1 1030 ? 12.248 -6.923 15.710 1.00 69.75 1030 TRP A C 1
ATOM 8108 O O . TRP A 1 1030 ? 12.484 -6.541 14.566 1.00 69.75 1030 TRP A O 1
ATOM 8118 N N . LEU A 1 1031 ? 12.426 -8.189 16.090 1.00 67.19 1031 LEU A N 1
ATOM 8119 C CA . LEU A 1 1031 ? 12.822 -9.285 15.209 1.00 67.19 1031 LEU A CA 1
ATOM 8120 C C . LEU A 1 1031 ? 11.686 -10.308 15.140 1.00 67.19 1031 LEU A C 1
ATOM 8122 O O . LEU A 1 1031 ? 10.992 -10.531 16.130 1.00 67.19 1031 LEU A O 1
ATOM 8126 N N . ASN A 1 1032 ? 11.514 -10.947 13.983 1.00 76.00 1032 ASN A N 1
ATOM 8127 C CA . ASN A 1 1032 ? 10.584 -12.068 13.849 1.00 76.00 1032 ASN A CA 1
ATOM 8128 C C . ASN A 1 1032 ? 11.184 -13.322 14.491 1.00 76.00 1032 ASN A C 1
ATOM 8130 O O . ASN A 1 1032 ? 12.364 -13.623 14.300 1.00 76.00 1032 ASN A O 1
ATOM 8134 N N . HIS A 1 1033 ? 10.360 -14.078 15.205 1.00 75.75 1033 HIS A N 1
ATOM 8135 C CA . HIS A 1 1033 ? 10.743 -15.337 15.819 1.00 75.75 1033 HIS A CA 1
ATOM 8136 C C . HIS A 1 1033 ? 10.568 -16.450 14.776 1.00 75.75 1033 HIS A C 1
ATOM 8138 O O . HIS A 1 1033 ? 9.454 -16.797 14.391 1.00 75.75 1033 HIS A O 1
ATOM 8144 N N . GLY A 1 1034 ? 11.690 -16.981 14.284 1.00 85.44 1034 GLY A N 1
ATOM 8145 C CA . GLY A 1 1034 ? 11.731 -18.163 13.409 1.00 85.44 1034 GLY A CA 1
ATOM 8146 C C . GLY A 1 1034 ? 12.310 -19.405 14.083 1.00 85.44 1034 GLY A C 1
ATOM 8147 O O . GLY A 1 1034 ? 12.635 -20.376 13.404 1.00 85.44 1034 GLY A O 1
ATOM 8148 N N . LYS A 1 1035 ? 12.497 -19.353 15.408 1.00 91.69 1035 LYS A N 1
ATOM 8149 C CA . LYS A 1 1035 ? 13.075 -20.436 16.202 1.00 91.69 1035 LYS A CA 1
ATOM 8150 C C . LYS A 1 1035 ? 12.635 -20.410 17.664 1.00 91.69 1035 LYS A C 1
ATOM 8152 O O . LYS A 1 1035 ? 12.326 -19.341 18.191 1.00 91.69 1035 LYS A O 1
ATOM 8157 N N . GLU A 1 1036 ? 12.653 -21.574 18.301 1.00 92.62 1036 GLU A N 1
ATOM 8158 C CA . GLU A 1 1036 ? 12.618 -21.748 19.761 1.00 92.62 1036 GLU A CA 1
ATOM 8159 C C . GLU A 1 1036 ? 13.925 -22.393 20.245 1.00 92.62 1036 GLU A C 1
ATOM 8161 O O . GLU A 1 1036 ? 14.723 -22.868 19.435 1.00 92.62 1036 GLU A O 1
ATOM 8166 N N . HIS A 1 1037 ? 14.173 -22.347 21.554 1.00 95.56 1037 HIS A N 1
ATOM 8167 C CA . HIS A 1 1037 ? 15.412 -22.818 22.171 1.00 95.56 1037 HIS A CA 1
ATOM 8168 C C . HIS A 1 1037 ? 15.114 -23.869 23.242 1.00 95.56 1037 HIS A C 1
ATOM 8170 O O . HIS A 1 1037 ? 14.159 -23.721 24.007 1.00 95.56 1037 HIS A O 1
ATOM 8176 N N . CYS A 1 1038 ? 15.974 -24.878 23.330 1.00 97.44 1038 CYS A N 1
ATOM 8177 C CA . CYS A 1 1038 ? 15.996 -25.878 24.385 1.00 97.44 1038 CYS A CA 1
ATOM 8178 C C . CYS A 1 1038 ? 17.375 -25.855 25.057 1.00 97.44 1038 CYS A C 1
ATOM 8180 O O . CYS A 1 1038 ? 18.381 -26.245 24.467 1.00 97.44 1038 CYS A O 1
ATOM 8182 N N . LEU A 1 1039 ? 17.437 -25.373 26.297 1.00 97.44 1039 LEU A N 1
ATOM 8183 C CA . LEU A 1 1039 ? 18.663 -25.377 27.093 1.00 97.44 1039 LEU A CA 1
ATOM 8184 C C . LEU A 1 1039 ? 18.999 -26.821 27.484 1.00 97.44 1039 LEU A C 1
ATOM 8186 O O . LEU A 1 1039 ? 18.121 -27.526 27.983 1.00 97.44 1039 LEU A O 1
ATOM 8190 N N . VAL A 1 1040 ? 20.253 -27.246 27.311 1.00 97.12 1040 VAL A N 1
ATOM 8191 C CA . VAL A 1 1040 ? 20.706 -28.575 27.746 1.00 97.12 1040 VAL A CA 1
ATOM 8192 C C . VAL A 1 1040 ? 21.559 -28.428 29.000 1.00 97.12 1040 VAL A C 1
ATOM 8194 O O . VAL A 1 1040 ? 22.652 -27.854 28.969 1.00 97.12 1040 VAL A O 1
ATOM 8197 N N . GLY A 1 1041 ? 21.042 -28.927 30.119 1.00 96.25 1041 GLY A N 1
ATOM 8198 C CA . GLY A 1 1041 ? 21.753 -29.02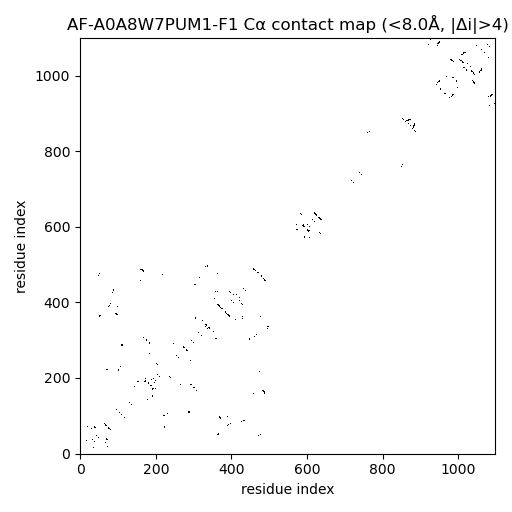4 31.389 1.00 96.25 1041 GLY A CA 1
ATOM 8199 C C . GLY A 1 1041 ? 22.347 -30.416 31.600 1.00 96.25 1041 GLY A C 1
ATOM 8200 O O . GLY A 1 1041 ? 21.743 -31.412 31.215 1.00 96.25 1041 GLY A O 1
ATOM 8201 N N . MET A 1 1042 ? 23.507 -30.490 32.248 1.00 95.38 1042 MET A N 1
ATOM 8202 C CA . MET A 1 1042 ? 24.113 -31.724 32.749 1.00 95.38 1042 MET A CA 1
ATOM 8203 C C . MET A 1 1042 ? 24.220 -31.649 34.272 1.00 95.38 1042 MET A C 1
ATOM 8205 O O . MET A 1 1042 ? 24.542 -30.597 34.824 1.00 95.38 1042 MET A O 1
ATOM 8209 N N . LYS A 1 1043 ? 23.950 -32.764 34.946 1.00 94.25 1043 LYS A N 1
ATOM 8210 C CA . LYS A 1 1043 ? 24.133 -32.936 36.390 1.00 94.25 1043 LYS A CA 1
ATOM 8211 C C . LYS A 1 1043 ? 24.965 -34.191 36.623 1.00 94.25 1043 LYS A C 1
ATOM 8213 O O . LYS A 1 1043 ? 24.757 -35.195 35.942 1.00 94.25 1043 LYS A O 1
ATOM 8218 N N . GLY A 1 1044 ? 25.923 -34.110 37.545 1.00 90.38 1044 GLY A N 1
ATOM 8219 C CA . GLY A 1 1044 ? 26.912 -35.169 37.745 1.00 90.38 1044 GLY A CA 1
ATOM 8220 C C . GLY A 1 1044 ? 27.785 -35.400 36.503 1.00 90.38 1044 GLY A C 1
ATOM 8221 O O . GLY A 1 1044 ? 28.041 -34.474 35.732 1.00 90.38 1044 GLY A O 1
ATOM 8222 N N . ASN A 1 1045 ? 28.243 -36.634 36.298 1.00 86.19 1045 ASN A N 1
ATOM 8223 C CA . ASN A 1 1045 ? 28.996 -37.049 35.114 1.00 86.19 1045 ASN A CA 1
ATOM 8224 C C . ASN A 1 1045 ? 28.461 -38.385 34.555 1.00 86.19 1045 ASN A C 1
ATOM 8226 O O . ASN A 1 1045 ? 29.090 -39.431 34.747 1.00 86.19 1045 ASN A O 1
ATOM 8230 N N . PRO A 1 1046 ? 27.315 -38.374 33.846 1.00 84.62 1046 PRO A N 1
ATOM 8231 C CA . PRO A 1 1046 ? 26.707 -39.583 33.290 1.00 84.62 1046 PRO A CA 1
ATOM 8232 C C . PRO A 1 1046 ? 27.667 -40.312 32.319 1.00 84.62 1046 PRO A C 1
ATOM 8234 O O . PRO A 1 1046 ? 28.087 -39.716 31.315 1.00 84.62 1046 PRO A O 1
ATOM 8237 N N . PRO A 1 1047 ? 28.012 -41.593 32.584 1.00 69.81 1047 PRO A N 1
ATOM 8238 C CA . PRO A 1 1047 ? 29.078 -42.302 31.868 1.00 69.81 1047 PRO A CA 1
ATOM 8239 C C . PRO A 1 1047 ? 28.654 -42.820 30.486 1.00 69.81 1047 PRO A C 1
ATOM 8241 O O . PRO A 1 1047 ? 29.477 -42.891 29.577 1.00 69.81 1047 PRO A O 1
ATOM 8244 N N . ASN A 1 1048 ? 27.371 -43.149 30.312 1.00 74.19 1048 ASN A N 1
ATOM 8245 C CA . ASN A 1 1048 ? 26.839 -43.819 29.123 1.00 74.19 1048 ASN A CA 1
ATOM 8246 C C . ASN A 1 1048 ? 26.045 -42.832 28.247 1.00 74.19 1048 ASN A C 1
ATOM 8248 O O . ASN A 1 1048 ? 24.826 -42.946 28.122 1.00 74.19 1048 ASN A O 1
ATOM 8252 N N . LEU A 1 1049 ? 26.734 -41.836 27.679 1.00 85.94 1049 LEU A N 1
ATOM 8253 C CA . LEU A 1 1049 ? 26.156 -40.874 26.731 1.00 85.94 1049 LEU A CA 1
ATOM 8254 C C . LEU A 1 1049 ? 26.889 -40.899 25.389 1.00 85.94 1049 LEU A C 1
ATOM 8256 O O . LEU A 1 1049 ? 28.097 -40.664 25.333 1.00 85.94 1049 LEU A O 1
ATOM 8260 N N . ASN A 1 1050 ? 26.138 -41.053 24.300 1.00 87.81 1050 ASN A N 1
ATOM 8261 C CA . ASN A 1 1050 ? 26.655 -41.002 22.932 1.00 87.81 1050 ASN A CA 1
ATOM 8262 C C . ASN A 1 1050 ? 26.804 -39.543 22.459 1.00 87.81 1050 ASN A C 1
ATOM 8264 O O . ASN A 1 1050 ? 26.052 -39.047 21.619 1.00 87.81 1050 ASN A O 1
ATOM 8268 N N . ARG A 1 1051 ? 27.748 -38.815 23.066 1.00 84.38 1051 ARG A N 1
ATOM 8269 C CA . ARG A 1 1051 ? 27.954 -37.376 22.825 1.00 84.38 1051 ARG A CA 1
ATOM 8270 C C . ARG A 1 1051 ? 28.426 -37.126 21.382 1.00 84.38 1051 ARG A C 1
ATOM 8272 O O . ARG A 1 1051 ? 29.388 -37.743 20.936 1.00 84.38 1051 ARG A O 1
ATOM 8279 N N . GLY A 1 1052 ? 27.794 -36.176 20.688 1.00 80.25 1052 GLY A N 1
ATOM 8280 C CA . GLY A 1 1052 ? 28.223 -35.712 19.359 1.00 80.25 1052 GLY A CA 1
ATOM 8281 C C . GLY A 1 1052 ? 27.760 -36.545 18.156 1.00 80.25 1052 GLY A C 1
ATOM 8282 O O . GLY A 1 1052 ? 28.341 -36.392 17.085 1.00 80.25 1052 GLY A O 1
ATOM 8283 N N . LEU A 1 1053 ? 26.745 -37.409 18.307 1.00 82.94 1053 LEU A N 1
ATOM 8284 C CA . LEU A 1 1053 ? 26.072 -38.055 17.165 1.00 82.94 1053 LEU A CA 1
ATOM 8285 C C . LEU A 1 1053 ? 25.167 -37.086 16.385 1.00 82.94 1053 LEU A C 1
ATOM 8287 O O . LEU A 1 1053 ? 25.116 -37.136 15.160 1.00 82.94 1053 LEU A O 1
ATOM 8291 N N . ASP A 1 1054 ? 24.470 -36.210 17.108 1.00 87.56 1054 ASP A N 1
ATOM 8292 C CA . ASP A 1 1054 ? 23.529 -35.218 16.587 1.00 87.56 1054 ASP A CA 1
ATOM 8293 C C . ASP A 1 1054 ? 24.069 -33.789 16.777 1.00 87.56 1054 ASP A C 1
ATOM 8295 O O . ASP A 1 1054 ? 24.976 -33.558 17.583 1.00 87.56 1054 ASP A O 1
ATOM 8299 N N . CYS A 1 1055 ? 23.518 -32.828 16.031 1.00 90.75 1055 CYS A N 1
ATOM 8300 C CA . CYS A 1 1055 ? 23.888 -31.412 16.105 1.00 90.75 1055 CYS A CA 1
ATOM 8301 C C . CYS A 1 1055 ? 22.930 -30.576 16.974 1.00 90.75 1055 CYS A C 1
ATOM 8303 O O . CYS A 1 1055 ? 21.864 -31.022 17.392 1.00 90.75 1055 CYS A O 1
ATOM 8305 N N . ASP A 1 1056 ? 23.314 -29.322 17.209 1.00 91.62 1056 ASP A N 1
ATOM 8306 C CA . ASP A 1 1056 ? 22.612 -28.311 18.005 1.00 91.62 1056 ASP A CA 1
ATOM 8307 C C . ASP A 1 1056 ? 21.428 -27.635 17.277 1.00 91.62 1056 ASP A C 1
ATOM 8309 O O . ASP A 1 1056 ? 20.798 -26.727 17.826 1.00 91.62 1056 ASP A O 1
ATOM 8313 N N . VAL A 1 1057 ? 21.074 -28.074 16.061 1.00 94.50 1057 VAL A N 1
ATOM 8314 C CA . VAL A 1 1057 ? 20.017 -27.456 15.242 1.00 94.50 1057 VAL A CA 1
ATOM 8315 C C . VAL A 1 1057 ? 19.007 -28.485 14.735 1.00 94.50 1057 VAL A C 1
ATOM 8317 O O . VAL A 1 1057 ? 19.307 -29.300 13.868 1.00 94.50 1057 VAL A O 1
ATOM 8320 N N . ILE A 1 1058 ? 17.764 -28.365 15.203 1.00 92.88 1058 ILE A N 1
ATOM 8321 C CA . ILE A 1 1058 ? 16.605 -29.096 14.679 1.00 92.88 1058 ILE A CA 1
ATOM 8322 C C . ILE A 1 1058 ? 15.931 -28.222 13.616 1.00 92.88 1058 ILE A C 1
ATOM 8324 O O . ILE A 1 1058 ? 15.507 -27.106 13.915 1.00 92.88 1058 ILE A O 1
ATOM 8328 N N . VAL A 1 1059 ? 15.794 -28.718 12.387 1.00 93.44 1059 VAL A N 1
ATOM 8329 C CA . VAL A 1 1059 ? 14.972 -28.090 11.338 1.00 93.44 1059 VAL A CA 1
ATOM 8330 C C . VAL A 1 1059 ? 13.714 -28.932 11.185 1.00 93.44 1059 VAL A C 1
ATOM 8332 O O . VAL A 1 1059 ? 13.788 -30.035 10.658 1.00 93.44 1059 VAL A O 1
ATOM 8335 N N . ALA A 1 1060 ? 12.591 -28.435 11.703 1.00 90.44 1060 ALA A N 1
ATOM 8336 C CA . ALA A 1 1060 ? 11.361 -29.214 11.825 1.00 90.44 1060 ALA A CA 1
ATOM 8337 C C . ALA A 1 1060 ? 10.110 -28.332 11.755 1.00 90.44 1060 ALA A C 1
ATOM 8339 O O . ALA A 1 1060 ? 10.137 -27.129 12.058 1.00 90.44 1060 ALA A O 1
ATOM 8340 N N . GLU A 1 1061 ? 8.997 -28.945 11.376 1.00 88.38 1061 GLU A N 1
ATOM 8341 C CA . GLU A 1 1061 ? 7.779 -28.239 10.995 1.00 88.38 1061 GLU A CA 1
ATOM 8342 C C . GLU A 1 1061 ? 6.927 -27.815 12.195 1.00 88.38 1061 GLU A C 1
ATOM 8344 O O . GLU A 1 1061 ? 6.842 -28.494 13.219 1.00 88.38 1061 GLU A O 1
ATOM 8349 N N . VAL A 1 1062 ? 6.262 -26.664 12.077 1.00 85.38 1062 VAL A N 1
ATOM 8350 C CA . VAL A 1 1062 ? 5.333 -26.199 13.115 1.00 85.38 1062 VAL A CA 1
ATOM 8351 C C . VAL A 1 1062 ? 4.001 -26.930 13.001 1.00 85.38 1062 VAL A C 1
ATOM 8353 O O . VAL A 1 1062 ? 3.278 -26.778 12.018 1.00 85.38 1062 VAL A O 1
ATOM 8356 N N . ARG A 1 1063 ? 3.678 -27.678 14.059 1.00 84.56 1063 ARG A N 1
ATOM 8357 C CA . ARG A 1 1063 ? 2.403 -28.373 14.267 1.00 84.56 1063 ARG A CA 1
ATOM 8358 C C . ARG A 1 1063 ? 1.468 -27.497 15.125 1.00 84.56 1063 ARG A C 1
ATOM 8360 O O . ARG A 1 1063 ? 1.445 -26.277 14.971 1.00 84.56 1063 ARG A O 1
ATOM 8367 N N . ALA A 1 1064 ? 0.682 -28.089 16.026 1.00 79.19 1064 ALA A N 1
ATOM 8368 C CA . ALA A 1 1064 ? -0.227 -27.355 16.915 1.00 79.19 1064 ALA A CA 1
ATOM 8369 C C . ALA A 1 1064 ? 0.497 -26.374 17.871 1.00 79.19 1064 ALA A C 1
ATOM 8371 O O . ALA A 1 1064 ? 1.697 -26.485 18.125 1.00 79.19 1064 ALA A O 1
ATOM 8372 N N . THR A 1 1065 ? -0.239 -25.423 18.457 1.00 75.69 1065 THR A N 1
ATOM 8373 C CA . THR A 1 1065 ? 0.310 -24.413 19.382 1.00 75.69 1065 THR A CA 1
ATOM 8374 C C . THR A 1 1065 ? 1.059 -25.049 20.559 1.00 75.69 1065 THR A C 1
ATOM 8376 O O . THR A 1 1065 ? 0.494 -25.834 21.324 1.00 75.69 1065 THR A O 1
ATOM 8379 N N . SER A 1 1066 ? 2.333 -24.680 20.711 1.00 77.12 1066 SER A N 1
ATOM 8380 C CA . SER A 1 1066 ? 3.301 -25.230 21.681 1.00 77.12 1066 SER A CA 1
ATOM 8381 C C . SER A 1 1066 ? 3.688 -26.708 21.486 1.00 77.12 1066 SER A C 1
ATOM 8383 O O . SER A 1 1066 ? 4.454 -27.224 22.289 1.00 77.12 1066 SER A O 1
ATOM 8385 N N . HIS A 1 1067 ? 3.247 -27.385 20.419 1.00 88.62 1067 HIS A N 1
ATOM 8386 C CA . HIS A 1 1067 ? 3.720 -28.731 20.071 1.00 88.62 1067 HIS A CA 1
ATOM 8387 C C . HIS A 1 1067 ? 5.184 -28.644 19.597 1.00 88.62 1067 HIS A C 1
ATOM 8389 O O . HIS A 1 1067 ? 5.477 -28.010 18.581 1.00 88.62 1067 HIS A O 1
ATOM 8395 N N . LYS A 1 1068 ? 6.104 -29.231 20.369 1.00 94.06 1068 LYS A N 1
ATOM 8396 C CA . LYS A 1 1068 ? 7.548 -29.316 20.079 1.00 94.06 1068 LYS A CA 1
ATOM 8397 C C . LYS A 1 1068 ? 7.849 -30.356 18.978 1.00 94.06 1068 LYS A C 1
ATOM 8399 O O . LYS A 1 1068 ? 6.964 -31.148 18.675 1.00 94.06 1068 LYS A O 1
ATOM 8404 N N . PRO A 1 1069 ? 9.024 -30.338 18.321 1.00 94.19 1069 PRO A N 1
ATOM 8405 C CA . PRO A 1 1069 ? 9.377 -31.282 17.248 1.00 94.19 1069 PRO A CA 1
ATOM 8406 C C . PRO A 1 1069 ? 9.692 -32.688 17.793 1.00 94.19 1069 PRO A C 1
ATOM 8408 O O . PRO A 1 1069 ? 10.425 -32.792 18.774 1.00 94.19 1069 PRO A O 1
ATOM 8411 N N . ASP A 1 1070 ? 9.180 -33.758 17.168 1.00 92.06 1070 ASP A N 1
ATOM 8412 C CA . ASP A 1 1070 ? 9.377 -35.151 17.635 1.00 92.06 1070 ASP A CA 1
ATOM 8413 C C . ASP A 1 1070 ? 10.828 -35.626 17.473 1.00 92.06 1070 ASP A C 1
ATOM 8415 O O . ASP A 1 1070 ? 11.293 -36.535 18.161 1.00 92.06 1070 ASP A O 1
ATOM 8419 N N . GLU A 1 1071 ? 11.575 -34.970 16.589 1.00 92.69 1071 GLU A N 1
ATOM 8420 C CA . GLU A 1 1071 ? 12.996 -35.174 16.348 1.00 92.69 1071 GLU A CA 1
ATOM 8421 C C . GLU A 1 1071 ? 13.819 -35.085 17.647 1.00 92.69 1071 GLU A C 1
ATOM 8423 O O . GLU A 1 1071 ? 14.850 -35.752 17.759 1.00 92.69 1071 GLU A O 1
ATOM 8428 N N . ILE A 1 1072 ? 13.338 -34.343 18.660 1.00 95.44 1072 ILE A N 1
ATOM 8429 C CA . ILE A 1 1072 ? 13.957 -34.276 19.990 1.00 95.44 1072 ILE A CA 1
ATOM 8430 C C . ILE A 1 1072 ? 14.000 -35.646 20.684 1.00 95.44 1072 ILE A C 1
ATOM 8432 O O . ILE A 1 1072 ? 15.025 -35.990 21.270 1.00 95.44 1072 ILE A O 1
ATOM 8436 N N . TYR A 1 1073 ? 12.949 -36.468 20.568 1.00 94.44 1073 TYR A N 1
ATOM 8437 C CA . TYR A 1 1073 ? 12.919 -37.814 21.148 1.00 94.44 1073 TYR A CA 1
ATOM 8438 C C . TYR A 1 1073 ? 13.946 -38.715 20.461 1.00 94.44 1073 TYR A C 1
ATOM 8440 O O . TYR A 1 1073 ? 14.670 -39.445 21.131 1.00 94.44 1073 TYR A O 1
ATOM 8448 N N . GLY A 1 1074 ? 14.073 -38.608 19.134 1.00 89.62 1074 GLY A N 1
ATOM 8449 C CA . GLY A 1 1074 ? 15.072 -39.346 18.360 1.00 89.62 1074 GLY A CA 1
ATOM 8450 C C . GLY A 1 1074 ? 16.513 -38.969 18.723 1.00 89.62 1074 GLY A C 1
ATOM 8451 O O . GLY A 1 1074 ? 17.354 -39.856 18.862 1.00 89.62 1074 GLY A O 1
ATOM 8452 N N . ILE A 1 1075 ? 16.791 -37.675 18.915 1.00 92.00 1075 ILE A N 1
ATOM 8453 C CA . ILE A 1 1075 ? 18.095 -37.171 19.384 1.00 92.00 1075 ILE A CA 1
ATOM 8454 C C . ILE A 1 1075 ? 18.391 -37.697 20.796 1.00 92.00 1075 ILE A C 1
ATOM 8456 O O . ILE A 1 1075 ? 19.469 -38.233 21.051 1.00 92.00 1075 ILE A O 1
ATOM 8460 N N . ILE A 1 1076 ? 17.426 -37.595 21.713 1.00 94.38 1076 ILE A N 1
ATOM 8461 C CA . ILE A 1 1076 ? 17.587 -38.030 23.105 1.00 94.38 1076 ILE A CA 1
ATOM 8462 C C . ILE A 1 1076 ? 17.752 -39.559 23.209 1.00 94.38 1076 ILE A C 1
ATOM 8464 O O . ILE A 1 1076 ? 18.562 -40.028 24.010 1.00 94.38 1076 ILE A O 1
ATOM 8468 N N . GLU A 1 1077 ? 17.052 -40.346 22.388 1.00 92.44 1077 GLU A N 1
ATOM 8469 C CA . GLU A 1 1077 ? 17.199 -41.807 22.351 1.00 92.44 1077 GLU A CA 1
ATOM 8470 C C . GLU A 1 1077 ? 18.546 -42.231 21.743 1.00 92.44 1077 GLU A C 1
ATOM 8472 O O . GLU A 1 1077 ? 19.189 -43.133 22.271 1.00 92.44 1077 GLU A O 1
ATOM 8477 N N . ARG A 1 1078 ? 19.051 -41.549 20.702 1.00 91.00 1078 ARG A N 1
ATOM 8478 C CA . ARG A 1 1078 ? 20.418 -41.792 20.196 1.00 91.00 1078 ARG A CA 1
ATOM 8479 C C . ARG A 1 1078 ? 21.484 -41.435 21.229 1.00 91.00 1078 ARG A C 1
ATOM 8481 O O . ARG A 1 1078 ? 22.463 -42.169 21.369 1.00 91.00 1078 ARG A O 1
ATOM 8488 N N . LEU A 1 1079 ? 21.287 -40.342 21.964 1.00 91.38 1079 LEU A N 1
ATOM 8489 C CA . LEU A 1 1079 ? 22.191 -39.853 23.005 1.00 91.38 1079 LEU A CA 1
ATOM 8490 C C . LEU A 1 1079 ? 22.204 -40.746 24.260 1.00 91.38 1079 LEU A C 1
ATOM 8492 O O . LEU A 1 1079 ? 23.258 -40.900 24.879 1.00 91.38 1079 LEU A O 1
ATOM 8496 N N . SER A 1 1080 ? 21.064 -41.340 24.627 1.00 90.69 1080 SER A N 1
ATOM 8497 C CA . SER A 1 1080 ? 20.906 -42.232 25.784 1.00 90.69 1080 SER A CA 1
ATOM 8498 C C . SER A 1 1080 ? 19.930 -43.390 25.471 1.00 90.69 1080 SER A C 1
ATOM 8500 O O . SER A 1 1080 ? 18.762 -43.345 25.870 1.00 90.69 1080 SER A O 1
ATOM 8502 N N . PRO A 1 1081 ? 20.376 -44.430 24.741 1.00 90.06 1081 PRO A N 1
ATOM 8503 C CA . PRO A 1 1081 ? 19.500 -45.493 24.245 1.00 90.06 1081 PRO A CA 1
ATOM 8504 C C . PRO A 1 1081 ? 19.075 -46.474 25.341 1.00 90.06 1081 PRO A C 1
ATOM 8506 O O . PRO A 1 1081 ? 19.876 -46.859 26.193 1.00 90.06 1081 PRO A O 1
ATOM 8509 N N . GLY A 1 1082 ? 17.810 -46.899 25.316 1.00 85.88 1082 GLY A N 1
ATOM 8510 C CA . GLY A 1 1082 ? 17.235 -47.886 26.238 1.00 85.88 1082 GLY A CA 1
ATOM 8511 C C . GLY A 1 1082 ? 17.130 -47.429 27.699 1.00 85.88 1082 GLY A C 1
ATOM 8512 O O . GLY A 1 1082 ? 16.761 -48.219 28.565 1.00 85.88 1082 GLY A O 1
ATOM 8513 N N . THR A 1 1083 ? 17.465 -46.172 28.002 1.00 91.56 1083 THR A N 1
ATOM 8514 C CA . THR A 1 1083 ? 17.355 -45.606 29.351 1.00 91.56 1083 THR A CA 1
ATOM 8515 C C . THR A 1 1083 ? 15.958 -45.052 29.616 1.00 91.56 1083 THR A C 1
ATOM 8517 O O . THR A 1 1083 ? 15.284 -44.582 28.700 1.00 91.56 1083 THR A O 1
ATOM 8520 N N . ARG A 1 1084 ? 15.539 -45.059 30.886 1.00 93.94 1084 ARG A N 1
ATOM 8521 C CA . ARG A 1 1084 ? 14.292 -44.424 31.338 1.00 93.94 1084 ARG A CA 1
ATOM 8522 C C . ARG A 1 1084 ? 14.405 -42.896 31.371 1.00 93.94 1084 ARG A C 1
ATOM 8524 O O . ARG A 1 1084 ? 15.385 -42.351 31.896 1.00 93.94 1084 ARG A O 1
ATOM 8531 N N . LYS A 1 1085 ? 13.382 -42.226 30.849 1.00 96.31 1085 LYS A N 1
ATOM 8532 C CA . LYS A 1 1085 ? 13.294 -40.776 30.623 1.00 96.31 1085 LYS A CA 1
ATOM 8533 C C . LYS A 1 1085 ? 11.984 -40.243 31.224 1.00 96.31 1085 LYS A C 1
ATOM 8535 O O . LYS A 1 1085 ? 11.161 -41.041 31.655 1.00 96.31 1085 LYS A O 1
ATOM 8540 N N . ILE A 1 1086 ? 11.818 -38.926 31.334 1.00 97.44 1086 ILE A N 1
ATOM 8541 C CA . ILE A 1 1086 ? 10.571 -38.305 31.819 1.00 97.44 1086 ILE A CA 1
ATOM 8542 C C . ILE A 1 1086 ? 10.345 -36.943 31.168 1.00 97.44 1086 ILE A C 1
ATOM 8544 O O . ILE A 1 1086 ? 11.265 -36.128 31.098 1.00 97.44 1086 ILE A O 1
ATOM 8548 N N . GLU A 1 1087 ? 9.112 -36.679 30.736 1.00 97.88 1087 GLU A N 1
ATOM 8549 C CA . GLU A 1 1087 ? 8.692 -35.368 30.242 1.00 97.88 1087 GLU A CA 1
ATOM 8550 C C . GLU A 1 1087 ? 7.777 -34.666 31.253 1.00 97.88 1087 GLU A C 1
ATOM 8552 O O . GLU A 1 1087 ? 6.741 -35.186 31.664 1.00 97.88 1087 GLU A O 1
ATOM 8557 N N . LEU A 1 1088 ? 8.156 -33.452 31.646 1.00 96.50 1088 LEU A N 1
ATOM 8558 C CA . LEU A 1 1088 ? 7.358 -32.567 32.486 1.00 96.50 1088 LEU A CA 1
ATOM 8559 C C . LEU A 1 1088 ? 6.557 -31.603 31.602 1.00 96.50 1088 LEU A C 1
ATOM 8561 O O . LEU A 1 1088 ? 7.103 -30.998 30.678 1.00 96.50 1088 LEU A O 1
ATOM 8565 N N . PHE A 1 1089 ? 5.276 -31.422 31.933 1.00 94.69 1089 PHE A N 1
ATOM 8566 C CA . PHE A 1 1089 ? 4.295 -30.616 31.181 1.00 94.69 1089 PHE A CA 1
ATOM 8567 C C . PHE A 1 1089 ? 3.891 -31.171 29.798 1.00 94.69 1089 PHE A C 1
ATOM 8569 O O . PHE A 1 1089 ? 3.194 -30.487 29.044 1.00 94.69 1089 PHE A O 1
ATOM 8576 N N . GLY A 1 1090 ? 4.260 -32.421 29.497 1.00 91.06 1090 GLY A N 1
ATOM 8577 C CA . GLY A 1 1090 ? 3.849 -33.126 28.283 1.00 91.06 1090 GLY A CA 1
ATOM 8578 C C . GLY A 1 1090 ? 2.333 -33.333 28.163 1.00 91.06 1090 GLY A C 1
ATOM 8579 O O . GLY A 1 1090 ? 1.580 -33.312 29.140 1.00 91.06 1090 GLY A O 1
ATOM 8580 N N . ARG A 1 1091 ? 1.876 -33.521 26.925 1.00 90.31 1091 ARG A N 1
ATOM 8581 C CA . ARG A 1 1091 ? 0.471 -33.680 26.513 1.00 90.31 1091 ARG A CA 1
ATOM 8582 C C . ARG A 1 1091 ? 0.239 -35.094 25.951 1.00 90.31 1091 ARG A C 1
ATOM 8584 O O . ARG A 1 1091 ? 1.204 -35.818 25.728 1.00 90.31 1091 ARG A O 1
ATOM 8591 N N . PRO A 1 1092 ? -1.004 -35.511 25.633 1.00 90.44 1092 PRO A N 1
ATOM 8592 C CA . PRO A 1 1092 ? -1.267 -36.866 25.125 1.00 90.44 1092 PRO A CA 1
ATOM 8593 C C . PRO A 1 1092 ? -0.549 -37.265 23.820 1.00 90.44 1092 PRO A C 1
ATOM 8595 O O . PRO A 1 1092 ? -0.504 -38.447 23.512 1.00 90.44 1092 PRO A O 1
ATOM 8598 N N . HIS A 1 1093 ? 0.017 -36.319 23.057 1.00 89.25 1093 HIS A N 1
ATOM 8599 C CA . HIS A 1 1093 ? 0.864 -36.607 21.885 1.00 89.25 1093 HIS A CA 1
ATOM 8600 C C . HIS A 1 1093 ? 2.361 -36.768 22.209 1.00 89.25 1093 HIS A C 1
ATOM 8602 O O . HIS A 1 1093 ? 3.127 -37.166 21.340 1.00 89.25 1093 HIS A O 1
ATOM 8608 N N . ASN A 1 1094 ? 2.780 -36.464 23.439 1.00 93.50 1094 ASN A N 1
ATOM 8609 C CA . ASN A 1 1094 ? 4.170 -36.544 23.892 1.00 93.50 1094 ASN A CA 1
ATOM 8610 C C . ASN A 1 1094 ? 4.525 -37.896 24.535 1.00 93.50 1094 ASN A C 1
ATOM 8612 O O . ASN A 1 1094 ? 5.680 -38.122 24.881 1.00 93.50 1094 ASN A O 1
ATOM 8616 N N . VAL A 1 1095 ? 3.552 -38.797 24.722 1.00 92.38 1095 VAL A N 1
ATOM 8617 C CA . VAL A 1 1095 ? 3.802 -40.111 25.331 1.00 92.38 1095 VAL A CA 1
ATOM 8618 C C . VAL A 1 1095 ? 4.601 -40.989 24.362 1.00 92.38 1095 VAL A C 1
ATOM 8620 O O . VAL A 1 1095 ? 4.168 -41.253 23.242 1.00 92.38 1095 VAL A O 1
ATOM 8623 N N . GLN A 1 1096 ? 5.786 -41.424 24.786 1.00 91.50 1096 GLN A N 1
ATOM 8624 C CA . GLN A 1 1096 ? 6.743 -42.170 23.964 1.00 91.50 1096 GLN A CA 1
ATOM 8625 C C . GLN A 1 1096 ? 7.288 -43.385 24.733 1.00 91.50 1096 GLN A C 1
ATOM 8627 O O . GLN A 1 1096 ? 7.291 -43.375 25.963 1.00 91.50 1096 GLN A O 1
ATOM 8632 N N . PRO A 1 1097 ? 7.758 -44.450 24.059 1.00 91.38 1097 PRO A N 1
ATOM 8633 C CA . PRO A 1 1097 ? 8.365 -45.587 24.746 1.00 91.38 1097 PRO A CA 1
ATOM 8634 C C . PRO A 1 1097 ? 9.592 -45.174 25.569 1.00 91.38 1097 PRO A C 1
ATOM 8636 O O . PRO A 1 1097 ? 10.395 -44.364 25.113 1.00 91.38 1097 PRO A O 1
ATOM 8639 N N . ASN A 1 1098 ? 9.761 -45.761 26.756 1.00 92.62 1098 ASN A N 1
ATOM 8640 C CA . ASN A 1 1098 ? 10.756 -45.385 27.778 1.00 92.62 1098 ASN A CA 1
ATOM 8641 C C . ASN A 1 1098 ? 10.583 -43.995 28.443 1.00 92.62 1098 ASN A C 1
ATOM 8643 O O . ASN A 1 1098 ? 11.467 -43.612 29.221 1.00 92.62 1098 ASN A O 1
ATOM 8647 N N . TRP A 1 1099 ? 9.481 -43.278 28.184 1.00 94.69 1099 TRP A N 1
ATOM 8648 C CA . TRP A 1 1099 ? 9.089 -42.023 28.851 1.00 94.69 1099 TRP A CA 1
ATOM 8649 C C . TRP A 1 1099 ? 7.877 -42.214 29.783 1.00 94.69 1099 TRP A C 1
ATOM 8651 O O . TRP A 1 1099 ? 7.098 -43.177 29.565 1.00 94.69 1099 TRP A O 1
#

Foldseek 3Di:
DVVVVVVVVVVVVVVVQVVLQCVCVVLVHAEDRQDPQQWQCVCQVVQNAAPLVSVLVVLVVDPDQWYWTALRSAIFIEGNDLLLQLCCQAVVVVQWVAFPFADDCPLAVLCCALQHHDDPLNVVVCVLPLVCQDPVNLQVLVLLLLVLVVVLCVLVVVLQAVLHWDFLLQLLLLSLLQSLCCAALNDGWDCNPDVVTLSNVQLCVLQPSVPPVSLQLLSCGNRNVVSCVVVSDHSGDPSLLVVLLVSLVVSLVVCVVPVVPQDPHNSNSLVVQQVVDPDPSHQDSSRSSSHSSVCSNLSRQLLSLLQLLLLLVCLVPVVLLVVQLVQLQVLCVVVVLEDHPVSLVSSVSVVLSSQLSCLQFQQFQKGKTFRQAWADRPPPRSDIDHGRHIYIHGSNNLSQDCQFANPSLDRDSCCPDPVDHRGHPSSRQSQTDHPSGHSNVVVSSVSSSSNNSSQSLWKDKHWPDDSDFGAGRSHRGGHGDVGTIIRIHTDPPRRNNDHDPPPVVVVVVVVVVVVVVVVVVVVVVVVVVVVVVVVVDDDDDDDDDDDDDDDDDDDDDDDDDDPPPLLLLLLLLVLLLDPPDDPQDKLVRSQVSSCVVVVHRDDSVVSQVSVVVCVVVVQWDWDWDQDPNDIIITTHDGNSVVSVVVSVVSVVVDDDDDDDDDDDDDDDDDDDDDDDDDDDDDDDDDDDDDDDDDDDDDDDDPPPPPVVVVVVVVVPPDDPVVVVVVVVVVVVVVVVPPQDPVNVVVVVVVPDPDDDDDFAADPQAAPVSVVVVVVPDDDDDDDDDDDDDDDDDDDDDDDDDDDDDDDDDDDYDDDDDDDDDYDDDDDDDDDDDDDDDDDDDPDPDDDDRHKHKDKDDDPQADPVVEADPQAPNDPPPVNDNYIHIDIPPDDPDDDDDDDDDDDDDDDDDDDDDDDDDDDDLPWAFFDDDPDDQLPDPLLVVAEFQEEEEEAQDPPVDDDPDDHDYLVSLLPGPLLNHHQWHKYKYWADDPRVVSVCVSCVSSAWDQPAKAKEQEAAPVLDQDFDDDPPDPGTDRIIMITMTTHDHDDQFPPPPDDRYHSDYDDDDSDDHPVVVVVVCNGPPSTAYYYYPDDPVPGDTSD